Protein AF-A0A640W0G8-F1 (afdb_monomer_lite)

Structure (mmCIF, N/CA/C/O backbone):
data_AF-A0A640W0G8-F1
#
_entry.id   AF-A0A640W0G8-F1
#
loop_
_atom_site.group_PDB
_atom_site.id
_atom_site.type_symbol
_atom_site.label_atom_id
_atom_site.label_alt_id
_atom_site.label_comp_id
_atom_site.label_asym_id
_atom_site.label_entity_id
_atom_site.label_seq_id
_atom_site.pdbx_PDB_ins_code
_atom_site.Cartn_x
_atom_site.Cartn_y
_atom_site.Cartn_z
_atom_site.occupancy
_atom_site.B_iso_or_equiv
_atom_site.auth_seq_id
_atom_site.auth_comp_id
_atom_site.auth_asym_id
_atom_site.auth_atom_id
_atom_site.pdbx_PDB_model_num
ATOM 1 N N . MET A 1 1 ? -24.520 26.668 -63.751 1.00 25.50 1 MET A N 1
ATOM 2 C CA . MET A 1 1 ? -25.360 26.356 -64.939 1.00 25.50 1 MET A CA 1
ATOM 3 C C . MET A 1 1 ? -25.806 24.890 -64.861 1.00 25.50 1 MET A C 1
ATOM 5 O O . MET A 1 1 ? -25.174 24.174 -64.107 1.00 25.50 1 MET A O 1
ATOM 9 N N . ARG A 1 2 ? -26.876 24.498 -65.586 1.00 25.73 2 ARG A N 1
ATOM 10 C CA . ARG A 1 2 ? -27.268 23.146 -66.109 1.00 25.73 2 ARG A CA 1
ATOM 11 C C . ARG A 1 2 ? -26.668 21.879 -65.419 1.00 25.73 2 ARG A C 1
ATOM 13 O O . ARG A 1 2 ? -25.455 21.764 -65.391 1.00 25.73 2 ARG A O 1
ATOM 20 N N . LYS A 1 3 ? -27.406 20.892 -64.858 1.00 28.09 3 LYS A N 1
ATOM 21 C CA . LYS A 1 3 ? -28.653 20.161 -65.271 1.00 28.09 3 LYS A CA 1
ATOM 22 C C . LYS A 1 3 ? -28.419 19.330 -66.558 1.00 28.09 3 LYS A C 1
ATOM 24 O O . LYS A 1 3 ? -28.027 19.930 -67.550 1.00 28.09 3 LYS A O 1
ATOM 29 N N . THR A 1 4 ? -28.582 17.998 -66.647 1.00 31.95 4 THR A N 1
ATOM 30 C CA . THR A 1 4 ? -29.803 17.120 -66.697 1.00 31.95 4 THR A CA 1
ATOM 31 C C . THR A 1 4 ? -29.254 15.659 -66.834 1.00 31.95 4 THR A C 1
ATOM 33 O O . THR A 1 4 ? -28.224 15.544 -67.487 1.00 31.95 4 THR A O 1
ATOM 36 N N . VAL A 1 5 ? -29.676 14.534 -66.213 1.00 30.16 5 VAL A N 1
ATOM 37 C CA . VAL A 1 5 ? -30.976 13.867 -65.885 1.00 30.16 5 VAL A CA 1
ATOM 38 C C . VAL A 1 5 ? -31.573 13.036 -67.063 1.00 30.16 5 VAL A C 1
ATOM 40 O O . VAL A 1 5 ? -31.398 13.443 -68.205 1.00 30.16 5 VAL A O 1
ATOM 43 N N . LEU A 1 6 ? -32.303 11.933 -66.757 1.00 25.12 6 LEU A N 1
ATOM 44 C CA . LEU A 1 6 ? -32.988 10.907 -67.613 1.00 25.12 6 LEU A CA 1
ATOM 45 C C . LEU A 1 6 ? -32.167 9.657 -68.060 1.00 25.12 6 LEU A C 1
ATOM 47 O O . LEU A 1 6 ? -30.969 9.789 -68.268 1.00 25.12 6 LEU A O 1
ATOM 51 N N . THR A 1 7 ? -32.726 8.441 -68.293 1.00 27.16 7 THR A N 1
ATOM 52 C CA . THR A 1 7 ? -33.989 7.778 -67.828 1.00 27.16 7 THR A CA 1
ATOM 53 C C . THR A 1 7 ? -34.012 6.246 -68.107 1.00 27.16 7 THR A C 1
ATOM 55 O O . THR A 1 7 ? -33.520 5.796 -69.130 1.00 27.16 7 THR A O 1
ATOM 58 N N . ALA A 1 8 ? -34.642 5.506 -67.181 1.00 22.91 8 ALA A N 1
ATOM 59 C CA . ALA A 1 8 ? -35.239 4.146 -67.150 1.00 22.91 8 ALA A CA 1
ATOM 60 C C . ALA A 1 8 ? -35.233 3.110 -68.324 1.00 22.91 8 ALA A C 1
ATOM 62 O O . ALA A 1 8 ? -35.458 3.431 -69.483 1.00 22.91 8 ALA A O 1
ATOM 63 N N . MET A 1 9 ? -35.313 1.835 -67.877 1.00 23.25 9 MET A N 1
ATOM 64 C CA . MET A 1 9 ? -36.283 0.767 -68.255 1.00 23.25 9 MET A CA 1
ATOM 65 C C . MET A 1 9 ? -35.908 -0.420 -69.190 1.00 23.25 9 MET A C 1
ATOM 67 O O . MET A 1 9 ? -35.580 -0.252 -70.355 1.00 23.25 9 MET A O 1
ATOM 71 N N . ALA A 1 10 ? -36.209 -1.624 -68.662 1.00 24.81 10 ALA A N 1
ATOM 72 C CA . ALA A 1 10 ? -36.860 -2.785 -69.310 1.00 24.81 10 ALA A CA 1
ATOM 73 C C . ALA A 1 10 ? -36.068 -3.867 -70.111 1.00 24.81 10 ALA A C 1
ATOM 75 O O . ALA A 1 10 ? -35.920 -3.784 -71.322 1.00 24.81 10 ALA A O 1
ATOM 76 N N . ALA A 1 11 ? -35.860 -5.010 -69.426 1.00 22.22 11 ALA A N 1
ATOM 77 C CA . ALA A 1 11 ? -36.496 -6.318 -69.723 1.00 22.22 11 ALA A CA 1
ATOM 78 C C . ALA A 1 11 ? -35.786 -7.447 -70.538 1.00 22.22 11 ALA A C 1
ATOM 80 O O . ALA A 1 11 ? -35.332 -7.260 -71.657 1.00 22.22 11 ALA A O 1
ATOM 81 N N . LEU A 1 12 ? -35.946 -8.668 -69.980 1.00 22.38 12 LEU A N 1
ATOM 82 C CA . LEU A 1 12 ? -36.102 -10.012 -70.593 1.00 22.38 12 LEU A CA 1
ATOM 83 C C . LEU A 1 12 ? -34.901 -10.927 -70.987 1.00 22.38 12 LEU A C 1
ATOM 85 O O . LEU A 1 12 ? -34.050 -10.589 -71.796 1.00 22.38 12 LEU A O 1
ATOM 89 N N . PHE A 1 13 ? -35.055 -12.183 -70.520 1.00 23.02 13 PHE A N 1
ATOM 90 C CA . PHE A 1 13 ? -34.645 -13.505 -71.056 1.00 23.02 13 PHE A CA 1
ATOM 91 C C . PHE A 1 13 ? -33.253 -14.163 -70.823 1.00 23.02 13 PHE A C 1
ATOM 93 O O . PHE A 1 13 ? -32.225 -13.715 -71.310 1.00 23.02 13 PHE A O 1
ATOM 100 N N . CYS A 1 14 ? -33.358 -15.398 -70.283 1.00 22.27 14 CYS A N 1
ATOM 101 C CA . CYS A 1 14 ? -32.589 -16.640 -70.546 1.00 22.27 14 CYS A CA 1
ATOM 102 C C . CYS A 1 14 ? -31.216 -16.923 -69.882 1.00 22.27 14 CYS A C 1
ATOM 104 O O . CYS A 1 14 ? -30.326 -16.085 -69.856 1.00 22.27 14 CYS A O 1
ATOM 106 N N . GLY A 1 15 ? -31.051 -18.189 -69.440 1.00 23.80 15 GLY A N 1
ATOM 107 C CA . GLY A 1 15 ? -29.824 -18.790 -68.870 1.00 23.80 15 GLY A CA 1
ATOM 108 C C . GLY A 1 15 ? -30.013 -19.330 -67.434 1.00 23.80 15 GLY A C 1
ATOM 109 O O . GLY A 1 15 ? -29.793 -18.577 -66.498 1.00 23.80 15 GLY A O 1
ATOM 110 N N . SER A 1 16 ? -30.599 -20.502 -67.127 1.00 28.11 16 SER A N 1
ATOM 111 C CA . SER A 1 16 ? -30.165 -21.907 -67.357 1.00 28.11 16 SER A CA 1
ATOM 112 C C . SER A 1 16 ? -28.749 -22.238 -66.831 1.00 28.11 16 SER A C 1
ATOM 114 O O . SER A 1 16 ? -27.815 -21.563 -67.243 1.00 28.11 16 SER A O 1
ATOM 116 N N . SER A 1 17 ? -28.486 -23.290 -66.034 1.00 28.28 17 SER A N 1
ATOM 117 C CA . SER A 1 17 ? -29.344 -24.381 -65.496 1.00 28.28 17 SER A CA 1
ATOM 118 C C . SER A 1 17 ? -28.537 -25.370 -64.613 1.00 28.28 17 SER A C 1
ATOM 120 O O . SER A 1 17 ? -27.338 -25.471 -64.841 1.00 28.28 17 SER A O 1
ATOM 122 N N . LEU A 1 18 ? -29.220 -26.207 -63.794 1.00 27.75 18 LEU A N 1
ATOM 123 C CA . LEU A 1 18 ? -28.717 -27.449 -63.126 1.00 27.75 18 LEU A CA 1
ATOM 124 C C . LEU A 1 18 ? -27.650 -27.236 -62.014 1.00 27.75 18 LEU A C 1
ATOM 126 O O . LEU A 1 18 ? -26.964 -26.226 -62.023 1.00 27.75 18 LEU A O 1
ATOM 130 N N . SER A 1 19 ? -27.396 -28.129 -61.041 1.00 30.47 19 SER A N 1
ATOM 131 C CA . SER A 1 19 ? -28.145 -29.220 -60.355 1.00 30.47 19 SER A CA 1
ATOM 132 C C . SER A 1 19 ? -27.250 -29.757 -59.211 1.00 30.47 19 SER A C 1
ATOM 134 O O . SER A 1 19 ? -26.039 -29.758 -59.389 1.00 30.47 19 SER A O 1
ATOM 136 N N . GLY A 1 20 ? -27.716 -30.283 -58.075 1.00 25.94 20 GLY A N 1
ATOM 137 C CA . GLY A 1 20 ? -29.073 -30.458 -57.546 1.00 25.94 20 GLY A CA 1
ATOM 138 C C . GLY A 1 20 ? -29.024 -31.051 -56.121 1.00 25.94 20 GLY A C 1
ATOM 139 O O . GLY A 1 20 ? -27.959 -31.068 -55.523 1.00 25.94 20 GLY A O 1
ATOM 140 N N . LEU A 1 21 ? -30.187 -31.506 -55.633 1.00 25.81 21 LEU A N 1
ATOM 141 C CA . LEU A 1 21 ? -30.475 -32.701 -54.802 1.00 25.81 21 LEU A CA 1
ATOM 142 C C . LEU A 1 21 ? -29.430 -33.200 -53.762 1.00 25.81 21 LEU A C 1
ATOM 144 O O . LEU A 1 21 ? -28.261 -33.375 -54.065 1.00 25.81 21 LEU A O 1
ATOM 148 N N . SER A 1 22 ? -29.822 -33.600 -52.546 1.00 26.69 22 SER A N 1
ATOM 149 C CA . SER A 1 22 ? -31.133 -34.137 -52.129 1.00 26.69 22 SER A CA 1
ATOM 150 C C . SER A 1 22 ? -31.571 -33.684 -50.730 1.00 26.69 22 SER A C 1
ATOM 152 O O . SER A 1 22 ? -30.749 -33.355 -49.882 1.00 26.69 22 SER A O 1
ATOM 154 N N . ALA A 1 23 ? -32.882 -33.717 -50.501 1.00 28.72 23 ALA A N 1
ATOM 155 C CA . ALA A 1 23 ? -33.525 -33.672 -49.191 1.00 28.72 23 ALA A CA 1
ATOM 156 C C . ALA A 1 23 ? -34.649 -34.713 -49.193 1.00 28.72 23 ALA A C 1
ATOM 158 O O . ALA A 1 23 ? -35.376 -34.760 -50.180 1.00 28.72 23 ALA A O 1
ATOM 159 N N . GLU A 1 24 ? -34.813 -35.490 -48.116 1.00 29.44 24 GLU A N 1
ATOM 160 C CA . GLU A 1 24 ? -36.003 -36.307 -47.811 1.00 29.44 24 GLU A CA 1
ATOM 161 C C . GLU A 1 24 ? -36.005 -36.741 -46.315 1.00 29.44 24 GLU A C 1
ATOM 163 O O . GLU A 1 24 ? -34.927 -36.935 -45.762 1.00 29.44 24 GLU A O 1
ATOM 168 N N . THR A 1 25 ? -37.130 -36.966 -45.604 1.00 33.75 25 THR A N 1
ATOM 169 C CA . THR A 1 25 ? -38.512 -36.446 -45.771 1.00 33.75 25 THR A CA 1
ATOM 170 C C . THR A 1 25 ? -39.450 -36.849 -44.595 1.00 33.75 25 THR A C 1
ATOM 172 O O . THR A 1 25 ? -39.353 -37.982 -44.140 1.00 33.75 25 THR A O 1
ATOM 175 N N . LEU A 1 26 ? -40.422 -35.982 -44.215 1.00 27.81 26 LEU A N 1
ATOM 176 C CA . LEU A 1 26 ? -41.713 -36.280 -43.506 1.00 27.81 26 LEU A CA 1
ATOM 177 C C . LEU A 1 26 ? -41.635 -36.927 -42.081 1.00 27.81 26 LEU A C 1
ATOM 179 O O . LEU A 1 26 ? -40.590 -37.421 -41.693 1.00 27.81 26 LEU A O 1
ATOM 183 N N . LEU A 1 27 ? -42.648 -37.002 -41.189 1.00 30.05 27 LEU A N 1
ATOM 184 C CA . LEU A 1 27 ? -44.002 -36.421 -40.922 1.00 30.05 27 LEU A CA 1
ATOM 185 C C . LEU A 1 27 ? -44.309 -36.698 -39.404 1.00 30.05 27 LEU A C 1
ATOM 187 O O . LEU A 1 27 ? -43.431 -37.231 -38.735 1.00 30.05 27 LEU A O 1
ATOM 191 N N . SER A 1 28 ? -45.436 -36.457 -38.703 1.00 30.14 28 SER A N 1
ATOM 192 C CA . SER A 1 28 ? -46.819 -35.919 -38.868 1.00 30.14 28 SER A CA 1
ATOM 193 C C . SER A 1 28 ? -47.450 -35.802 -37.452 1.00 30.14 28 SER A C 1
ATOM 195 O O . SER A 1 28 ? -46.989 -36.511 -36.566 1.00 30.14 28 SER A O 1
ATOM 197 N N . ALA A 1 29 ? -48.589 -35.157 -37.153 1.00 28.44 29 ALA A N 1
ATOM 198 C CA . ALA A 1 29 ? -49.335 -33.978 -37.642 1.00 28.44 29 ALA A CA 1
ATOM 199 C C . ALA A 1 29 ? -50.669 -33.900 -36.839 1.00 28.44 29 ALA A C 1
ATOM 201 O O . ALA A 1 29 ? -51.166 -34.960 -36.472 1.00 28.44 29 ALA A O 1
ATOM 202 N N . GLN A 1 30 ? -51.293 -32.718 -36.650 1.00 25.47 30 GLN A N 1
ATOM 203 C CA . GLN A 1 30 ? -52.741 -32.454 -36.899 1.00 25.47 30 GLN A CA 1
ATOM 204 C C . GLN A 1 30 ? -53.263 -31.083 -36.388 1.00 25.47 30 GLN A C 1
ATOM 206 O O . GLN A 1 30 ? -52.901 -30.590 -35.328 1.00 25.47 30 GLN A O 1
ATOM 211 N N . LYS A 1 31 ? -54.175 -30.506 -37.184 1.00 27.69 31 LYS A N 1
ATOM 212 C CA . LYS A 1 31 ? -55.181 -29.446 -36.903 1.00 27.69 31 LYS A CA 1
ATOM 213 C C . LYS A 1 31 ? -56.582 -30.107 -37.066 1.00 27.69 31 LYS A C 1
ATOM 215 O O . LYS A 1 31 ? -56.576 -31.243 -37.549 1.00 27.69 31 LYS A O 1
ATOM 220 N N . PRO A 1 32 ? -57.768 -29.490 -36.797 1.00 48.16 32 PRO A N 1
ATOM 221 C CA . PRO A 1 32 ? -58.127 -28.057 -36.660 1.00 48.16 32 PRO A CA 1
ATOM 222 C C . PRO A 1 32 ? -58.965 -27.759 -35.368 1.00 48.16 32 PRO A C 1
ATOM 224 O O . PRO A 1 32 ? -58.935 -28.577 -34.460 1.00 48.16 32 PRO A O 1
ATOM 227 N N . VAL A 1 33 ? -59.625 -26.611 -35.106 1.00 26.27 33 VAL A N 1
ATOM 228 C CA . VAL A 1 33 ? -60.814 -25.969 -35.749 1.00 26.27 33 VAL A CA 1
ATOM 229 C C . VAL A 1 33 ? -60.928 -24.473 -35.348 1.00 26.27 33 VAL A C 1
ATOM 231 O O . VAL A 1 33 ? -60.280 -24.013 -34.418 1.00 26.27 33 VAL A O 1
ATOM 234 N N . THR A 1 34 ? -61.727 -23.705 -36.098 1.00 29.91 34 THR A N 1
ATOM 235 C CA . THR A 1 34 ? -61.899 -22.238 -36.065 1.00 29.91 34 THR A CA 1
ATOM 236 C C . THR A 1 34 ? -62.996 -21.690 -35.135 1.00 29.91 34 THR A C 1
ATOM 238 O O . THR A 1 34 ? -64.107 -22.220 -35.121 1.00 29.91 34 THR A O 1
ATOM 241 N N . SER A 1 35 ? -62.782 -20.486 -34.595 1.00 25.73 35 SER A N 1
ATOM 242 C CA . SER A 1 35 ? -63.812 -19.438 -34.447 1.00 25.73 35 SER A CA 1
ATOM 243 C C . SER A 1 35 ? -63.154 -18.054 -34.593 1.00 25.73 35 SER A C 1
ATOM 245 O O . SER A 1 35 ? -61.968 -17.908 -34.311 1.00 25.73 35 SER A O 1
ATOM 247 N N . GLY A 1 36 ? -63.865 -17.058 -35.136 1.00 31.83 36 GLY A N 1
ATOM 248 C CA . GLY A 1 36 ? -63.271 -15.769 -35.527 1.00 31.83 36 GLY A CA 1
ATOM 249 C C . GLY A 1 36 ? -63.790 -14.572 -34.729 1.00 31.83 36 GLY A C 1
ATOM 250 O O . GLY A 1 36 ? -64.978 -14.504 -34.420 1.00 31.83 36 GLY A O 1
ATOM 251 N N . VAL A 1 37 ? -62.912 -13.597 -34.480 1.00 23.81 37 VAL A N 1
ATOM 252 C CA . VAL A 1 37 ? -63.246 -12.255 -33.971 1.00 23.81 37 VAL A CA 1
ATOM 253 C C . VAL A 1 37 ? -62.515 -11.216 -34.822 1.00 23.81 37 VAL A C 1
ATOM 255 O O . VAL A 1 37 ? -61.320 -11.344 -35.077 1.00 23.81 37 VAL A O 1
ATOM 258 N N . THR A 1 38 ? -63.220 -10.179 -35.276 1.00 34.78 38 THR A N 1
ATOM 259 C CA . THR A 1 38 ? -62.633 -9.087 -36.066 1.00 34.78 38 THR A CA 1
ATOM 260 C C . THR A 1 38 ? -62.041 -8.000 -35.173 1.00 34.78 38 THR A C 1
ATOM 262 O O . THR A 1 38 ? -62.706 -7.013 -34.860 1.00 34.78 38 THR A O 1
ATOM 265 N N . ALA A 1 39 ? -60.767 -8.155 -34.828 1.00 27.00 39 ALA A N 1
ATOM 266 C CA . ALA A 1 39 ? -59.886 -7.061 -34.435 1.00 27.00 39 ALA A CA 1
ATOM 267 C C . ALA A 1 39 ? -58.495 -7.341 -35.016 1.00 27.00 39 ALA A C 1
ATOM 269 O O . ALA A 1 39 ? -57.984 -8.449 -34.863 1.00 27.00 39 ALA A O 1
ATOM 270 N N . THR A 1 40 ? -57.880 -6.364 -35.688 1.00 31.75 40 THR A N 1
ATOM 271 C CA . THR A 1 40 ? -56.519 -6.516 -36.230 1.00 31.75 40 THR A CA 1
ATOM 272 C C . THR A 1 40 ? -55.497 -6.338 -35.110 1.00 31.75 40 THR A C 1
ATOM 274 O O . THR A 1 40 ? -54.822 -5.315 -35.013 1.00 31.75 40 THR A O 1
ATOM 277 N N . VAL A 1 41 ? -55.423 -7.331 -34.225 1.00 32.66 41 VAL A N 1
ATOM 278 C CA . VAL A 1 41 ? -54.310 -7.480 -33.286 1.00 32.66 41 VAL A CA 1
ATOM 279 C C . VAL A 1 41 ? -53.072 -7.810 -34.120 1.00 32.66 41 VAL A C 1
ATOM 281 O O . VAL A 1 41 ? -53.110 -8.731 -34.938 1.00 32.66 41 VAL A O 1
ATOM 284 N N . GLY A 1 42 ? -51.999 -7.031 -33.959 1.00 39.56 42 GLY A N 1
ATOM 285 C CA . GLY A 1 42 ? -50.722 -7.316 -34.617 1.00 39.56 42 GLY A CA 1
ATOM 286 C C . GLY A 1 42 ? -50.229 -8.710 -34.230 1.00 39.56 42 GLY A C 1
ATOM 287 O O . GLY A 1 42 ? -50.454 -9.148 -33.102 1.00 39.56 42 GLY A O 1
ATOM 288 N N . THR A 1 43 ? -49.597 -9.424 -35.162 1.00 39.44 43 THR A N 1
ATOM 289 C CA . THR A 1 43 ? -49.139 -10.800 -34.934 1.00 39.44 43 THR A CA 1
ATOM 290 C C . THR A 1 43 ? -48.208 -10.879 -33.731 1.00 39.44 43 THR A C 1
ATOM 292 O O . THR A 1 43 ? -47.069 -10.424 -33.803 1.00 39.44 43 THR A O 1
ATOM 295 N N . LEU A 1 44 ? -48.697 -11.508 -32.658 1.00 39.94 44 LEU A N 1
ATOM 296 C CA . LEU A 1 44 ? -47.856 -12.095 -31.624 1.00 39.94 44 LEU A CA 1
ATOM 297 C C . LEU A 1 44 ? -46.859 -13.036 -32.296 1.00 39.94 44 LEU A C 1
ATOM 299 O O . LEU A 1 44 ? -47.250 -13.910 -33.074 1.00 39.94 44 LEU A O 1
ATOM 303 N N . ALA A 1 45 ? -45.588 -12.849 -31.975 1.00 47.00 45 ALA A N 1
ATOM 304 C CA . ALA A 1 45 ? -44.531 -13.769 -32.332 1.00 47.00 45 ALA A CA 1
ATOM 305 C C . ALA A 1 45 ? -43.969 -14.376 -31.050 1.00 47.00 45 ALA A C 1
ATOM 307 O O . ALA A 1 45 ? -43.575 -13.648 -30.140 1.00 47.00 45 ALA A O 1
ATOM 308 N N . SER A 1 46 ? -43.990 -15.704 -30.997 1.00 39.16 46 SER A N 1
ATOM 309 C CA . SER A 1 46 ? -43.479 -16.516 -29.900 1.00 39.16 46 SER A CA 1
ATOM 310 C C . SER A 1 46 ? -42.106 -17.069 -30.261 1.00 39.16 46 SER A C 1
ATOM 312 O O . SER A 1 46 ? -41.964 -17.722 -31.300 1.00 39.16 46 SER A O 1
ATOM 314 N N . ILE A 1 47 ? -41.129 -16.861 -29.388 1.00 45.88 47 ILE A N 1
ATOM 315 C CA . ILE A 1 47 ? -39.820 -17.519 -29.444 1.00 45.88 47 ILE A CA 1
ATOM 316 C C . ILE A 1 47 ? -39.954 -18.898 -28.770 1.00 45.88 47 ILE A C 1
ATOM 318 O O . ILE A 1 47 ? -40.689 -19.022 -27.790 1.00 45.88 47 ILE A O 1
ATOM 322 N N . THR A 1 48 ? -39.314 -19.946 -29.308 1.00 38.69 48 THR A N 1
ATOM 323 C CA . THR A 1 48 ? -39.494 -21.334 -28.813 1.00 38.69 48 THR A CA 1
ATOM 324 C C . THR A 1 48 ? -38.224 -22.095 -28.440 1.00 38.69 48 THR A C 1
ATOM 326 O O . THR A 1 48 ? -38.353 -23.094 -27.748 1.00 38.69 48 THR A O 1
ATOM 329 N N . ASP A 1 49 ? -37.031 -21.645 -28.841 1.00 40.41 49 ASP A N 1
ATOM 330 C CA . ASP A 1 49 ? -35.749 -22.241 -28.435 1.00 40.41 49 ASP A CA 1
ATOM 331 C C . ASP A 1 49 ? -34.671 -21.149 -28.355 1.00 40.41 49 ASP A C 1
ATOM 333 O O . ASP A 1 49 ? -34.396 -20.469 -29.345 1.00 40.41 49 ASP A O 1
ATOM 337 N N . GLY A 1 50 ? -34.070 -20.977 -27.178 1.00 44.56 50 GLY A N 1
ATOM 338 C CA . GLY A 1 50 ? -32.980 -20.035 -26.925 1.00 44.56 50 GLY A CA 1
ATOM 339 C C . GLY A 1 50 ? -32.564 -20.057 -25.454 1.00 44.56 50 GLY A C 1
ATOM 340 O O . GLY A 1 50 ? -33.420 -20.078 -24.568 1.00 44.56 50 GLY A O 1
ATOM 341 N N . ASP A 1 51 ? -31.261 -20.067 -25.189 1.00 43.22 51 ASP A N 1
ATOM 342 C CA . ASP A 1 51 ? -30.711 -19.965 -23.832 1.00 43.22 51 ASP A CA 1
ATOM 343 C C . ASP A 1 51 ? -30.628 -18.486 -23.404 1.00 43.22 51 ASP A C 1
ATOM 345 O O . ASP A 1 51 ? -30.428 -17.608 -24.243 1.00 43.22 51 ASP A O 1
ATOM 349 N N . MET A 1 52 ? -30.825 -18.203 -22.117 1.00 47.91 52 MET A N 1
ATOM 350 C CA . MET A 1 52 ? -30.850 -16.851 -21.535 1.00 47.91 52 MET A CA 1
ATOM 351 C C . MET A 1 52 ? -29.741 -16.611 -20.503 1.00 47.91 52 MET A C 1
ATOM 353 O O . MET A 1 52 ? -29.721 -15.566 -19.856 1.00 47.91 52 MET A O 1
ATOM 357 N N . SER A 1 53 ? -28.801 -17.545 -20.357 1.00 45.09 53 SER A N 1
ATOM 358 C CA . SER A 1 53 ? -27.750 -17.497 -19.336 1.00 45.09 53 SER A CA 1
ATOM 359 C C . SER A 1 53 ? -26.637 -16.453 -19.556 1.00 45.09 53 SER A C 1
ATOM 361 O O . SER A 1 53 ? -25.766 -16.346 -18.702 1.00 45.09 53 SER A O 1
ATOM 363 N N . ASN A 1 54 ? -26.596 -15.726 -20.686 1.00 46.88 54 ASN A N 1
ATOM 364 C CA . ASN A 1 54 ? -25.433 -14.907 -21.099 1.00 46.88 54 ASN A CA 1
ATOM 365 C C . ASN A 1 54 ? -25.786 -13.559 -21.801 1.00 46.88 54 ASN A C 1
ATOM 367 O O . ASN A 1 54 ? -25.105 -13.174 -22.746 1.00 46.88 54 ASN A O 1
ATOM 371 N N . ASP A 1 55 ? -26.866 -12.868 -21.398 1.00 48.78 55 ASP A N 1
ATOM 372 C CA . ASP A 1 55 ? -27.330 -11.549 -21.929 1.00 48.78 55 ASP A CA 1
ATOM 373 C C . ASP A 1 55 ? -27.339 -11.403 -23.475 1.00 48.78 55 ASP A C 1
ATOM 375 O O . ASP A 1 55 ? -27.091 -10.335 -24.031 1.00 48.78 55 ASP A O 1
ATOM 379 N N . ALA A 1 56 ? -27.620 -12.489 -24.201 1.00 45.59 56 ALA A N 1
ATOM 380 C CA . ALA A 1 56 ? -27.634 -12.483 -25.663 1.00 45.59 56 ALA A CA 1
ATOM 381 C C . ALA A 1 56 ? -28.919 -11.828 -26.230 1.00 45.59 56 ALA A C 1
ATOM 383 O O . ALA A 1 56 ? -30.006 -12.052 -25.690 1.00 45.59 56 ALA A O 1
ATOM 384 N N . PRO A 1 57 ? -28.842 -11.064 -27.340 1.00 47.75 57 PRO A N 1
ATOM 385 C CA . PRO A 1 57 ? -29.996 -10.365 -27.906 1.00 47.75 57 PRO A CA 1
ATOM 386 C C . PRO A 1 57 ? -31.031 -11.297 -28.551 1.00 47.75 57 PRO A C 1
ATOM 388 O O . PRO A 1 57 ? -30.733 -12.056 -29.477 1.00 47.75 57 PRO A O 1
ATOM 391 N N . PHE A 1 58 ? -32.301 -11.137 -28.171 1.00 56.22 58 PHE A N 1
ATOM 392 C CA . PHE A 1 58 ? -33.432 -11.714 -28.907 1.00 56.22 58 PHE A CA 1
ATOM 393 C C . PHE A 1 58 ? -33.792 -10.881 -30.144 1.00 56.22 58 PHE A C 1
ATOM 395 O O . PHE A 1 58 ? -34.687 -10.038 -30.094 1.00 56.22 58 PHE A O 1
ATOM 402 N N . VAL A 1 59 ? -33.096 -11.134 -31.253 1.00 49.31 59 VAL A N 1
ATOM 403 C CA . VAL A 1 59 ? -33.311 -10.508 -32.573 1.00 49.31 59 VAL A CA 1
ATOM 404 C C . VAL A 1 59 ? -34.733 -10.721 -33.113 1.00 49.31 59 VAL A C 1
ATOM 406 O O . VAL A 1 59 ? -35.224 -11.851 -33.172 1.00 49.31 59 VAL A O 1
ATOM 409 N N . PHE A 1 60 ? -35.373 -9.644 -33.594 1.00 58.31 60 PHE A N 1
ATOM 410 C CA . PHE A 1 60 ? -36.729 -9.704 -34.156 1.00 58.31 60 PHE A CA 1
ATOM 411 C C . PHE A 1 60 ? -36.950 -8.869 -35.442 1.00 58.31 60 PHE A C 1
ATOM 413 O O . PHE A 1 60 ? -37.508 -7.772 -35.384 1.00 58.31 60 PHE A O 1
ATOM 420 N N . ASP A 1 61 ? -36.566 -9.384 -36.623 1.00 49.34 61 ASP A N 1
ATOM 421 C CA . ASP A 1 61 ? -36.777 -8.707 -37.926 1.00 49.34 61 ASP A CA 1
ATOM 422 C C . ASP A 1 61 ? -38.252 -8.757 -38.390 1.00 49.34 61 ASP A C 1
ATOM 424 O O . ASP A 1 61 ? -38.755 -9.781 -38.861 1.00 49.34 61 ASP A O 1
ATOM 428 N N . ASN A 1 62 ? -38.954 -7.625 -38.297 1.00 53.41 62 ASN A N 1
ATOM 429 C CA . ASN A 1 62 ? -40.326 -7.448 -38.766 1.00 53.41 62 ASN A CA 1
ATOM 430 C C . ASN A 1 62 ? -40.387 -6.555 -40.017 1.00 53.41 62 ASN A C 1
ATOM 432 O O . ASN A 1 62 ? -40.635 -5.349 -39.957 1.00 53.41 62 ASN A O 1
ATOM 436 N N . GLN A 1 63 ? -40.241 -7.162 -41.194 1.00 47.53 63 GLN A N 1
ATOM 437 C CA . GLN A 1 63 ? -40.254 -6.426 -42.467 1.00 47.53 63 GLN A CA 1
ATOM 438 C C . GLN A 1 63 ? -41.655 -5.925 -42.908 1.00 47.53 63 GLN A C 1
ATOM 440 O O . GLN A 1 63 ? -41.772 -5.194 -43.909 1.00 47.53 63 GLN A O 1
ATOM 445 N N . ALA A 1 64 ? -42.724 -6.281 -42.182 1.00 48.31 64 ALA A N 1
ATOM 446 C CA . ALA A 1 64 ? -44.119 -6.090 -42.582 1.00 48.31 64 ALA A CA 1
ATOM 447 C C . ALA A 1 64 ? -44.881 -5.007 -41.784 1.00 48.31 64 ALA A C 1
ATOM 449 O O . ALA A 1 64 ? -44.604 -4.731 -40.626 1.00 48.31 64 ALA A O 1
ATOM 450 N N . THR A 1 65 ? -45.896 -4.445 -42.453 1.00 49.69 65 THR A N 1
ATOM 451 C CA . THR A 1 65 ? -46.885 -3.456 -41.965 1.00 49.69 65 THR A CA 1
ATOM 452 C C . THR A 1 65 ? -46.362 -2.068 -41.554 1.00 49.69 65 THR A C 1
ATOM 454 O O . THR A 1 65 ? -45.192 -1.714 -41.702 1.00 49.69 65 THR A O 1
ATOM 457 N N . SER A 1 66 ? -47.317 -1.201 -41.206 1.00 54.16 66 SER A N 1
ATOM 458 C CA . SER A 1 66 ? -47.172 0.239 -40.945 1.00 54.16 66 SER A CA 1
ATOM 459 C C . SER A 1 66 ? -47.215 0.585 -39.455 1.00 54.16 66 SER A C 1
ATOM 461 O O . SER A 1 66 ? -47.257 1.760 -39.080 1.00 54.16 66 SER A O 1
ATOM 463 N N . ASP A 1 67 ? -47.303 -0.430 -38.604 1.00 58.81 67 ASP A N 1
ATOM 464 C CA . ASP A 1 67 ? -48.046 -0.298 -37.360 1.00 58.81 67 ASP A CA 1
ATOM 465 C C . ASP A 1 67 ? -47.253 0.461 -36.300 1.00 58.81 67 ASP A C 1
ATOM 467 O O . ASP A 1 67 ? -46.018 0.488 -36.293 1.00 58.81 67 ASP A O 1
ATOM 471 N N . ARG A 1 68 ? -47.972 1.175 -35.429 1.00 71.50 68 ARG A N 1
ATOM 472 C CA . ARG A 1 68 ? -47.342 1.975 -34.369 1.00 71.50 68 ARG A CA 1
ATOM 473 C C . ARG A 1 68 ? -46.816 1.116 -33.229 1.00 71.50 68 ARG A C 1
ATOM 475 O O . ARG A 1 68 ? -45.908 1.563 -32.540 1.00 71.50 68 ARG A O 1
ATOM 482 N N . THR A 1 69 ? -47.354 -0.087 -33.059 1.00 79.25 69 THR A N 1
ATOM 483 C CA . THR A 1 69 ? -47.150 -0.907 -31.869 1.00 79.25 69 THR A CA 1
ATOM 484 C C . THR A 1 69 ? -46.685 -2.303 -32.257 1.00 79.25 69 THR A C 1
ATOM 486 O O . THR A 1 69 ? -47.315 -2.945 -33.093 1.00 79.25 69 THR A O 1
ATOM 489 N N . VAL A 1 70 ? -45.614 -2.772 -31.623 1.00 83.94 70 VAL A N 1
ATOM 490 C CA . VAL A 1 70 ? -45.097 -4.147 -31.707 1.00 83.94 70 VAL A CA 1
ATOM 491 C C . VAL A 1 70 ? -45.256 -4.775 -30.323 1.00 83.94 70 VAL A C 1
ATOM 493 O O . VAL A 1 70 ? -45.084 -4.085 -29.322 1.00 83.94 70 VAL A O 1
ATOM 496 N N . THR A 1 71 ? -45.638 -6.049 -30.233 1.00 85.50 71 THR A N 1
ATOM 497 C CA . THR A 1 71 ? -45.659 -6.812 -28.970 1.00 85.50 71 THR A CA 1
ATOM 498 C C . THR A 1 71 ? -44.939 -8.136 -29.191 1.00 85.50 71 THR A C 1
ATOM 500 O O . THR A 1 71 ? -45.286 -8.871 -30.112 1.00 85.50 71 THR A O 1
ATOM 503 N N . ILE A 1 72 ? -43.933 -8.393 -28.364 1.00 85.81 72 ILE A N 1
ATOM 504 C CA . ILE A 1 72 ? -43.032 -9.546 -28.398 1.00 85.81 72 ILE A CA 1
ATOM 505 C C . ILE A 1 72 ? -43.439 -10.460 -27.237 1.00 85.81 72 ILE A C 1
ATOM 507 O O . ILE A 1 72 ? -43.574 -9.956 -26.122 1.00 85.81 72 ILE A O 1
ATOM 511 N N . ASP A 1 73 ? -43.649 -11.757 -27.482 1.00 88.38 73 ASP A N 1
ATOM 512 C CA . ASP A 1 73 ? -43.751 -12.777 -26.426 1.00 88.38 73 ASP A CA 1
ATOM 513 C C . ASP A 1 73 ? -42.385 -13.453 -26.286 1.00 88.38 73 ASP A C 1
ATOM 515 O O . ASP A 1 73 ? -41.904 -14.094 -27.224 1.00 88.38 73 ASP A O 1
ATOM 519 N N . LEU A 1 74 ? -41.768 -13.317 -25.113 1.00 82.31 74 LEU A N 1
ATOM 520 C CA . LEU A 1 74 ? -40.482 -13.936 -24.784 1.00 82.31 74 LEU A CA 1
ATOM 521 C C . LEU A 1 74 ? -40.611 -15.460 -24.580 1.00 82.31 74 LEU A C 1
ATOM 523 O O . LEU A 1 74 ? -39.626 -16.135 -24.297 1.00 82.31 74 LEU A O 1
ATOM 527 N N . GLY A 1 75 ? -41.826 -16.014 -24.686 1.00 82.25 75 GLY A N 1
ATOM 528 C CA . GLY A 1 75 ? -42.155 -17.435 -24.518 1.00 82.25 75 GLY A CA 1
ATOM 529 C C . GLY A 1 75 ? -42.290 -17.854 -23.051 1.00 82.25 75 GLY A C 1
ATOM 530 O O . GLY A 1 75 ? -43.102 -18.723 -22.719 1.00 82.25 75 GLY A O 1
ATOM 531 N N . ARG A 1 76 ? -41.551 -17.174 -22.172 1.00 83.06 76 ARG A N 1
ATOM 532 C CA . ARG A 1 76 ? -41.432 -17.371 -20.723 1.00 83.06 76 ARG A CA 1
ATOM 533 C C . ARG A 1 76 ? -41.393 -16.023 -19.998 1.00 83.06 76 ARG A C 1
ATOM 535 O O . ARG A 1 76 ? -41.265 -14.980 -20.632 1.00 83.06 76 ARG A O 1
ATOM 542 N N . GLU A 1 77 ? -41.507 -16.044 -18.675 1.00 87.19 77 GLU A N 1
ATOM 543 C CA . GLU A 1 77 ? -41.193 -14.865 -17.865 1.00 87.19 77 GLU A CA 1
ATOM 544 C C . GLU A 1 77 ? -39.674 -14.640 -17.834 1.00 87.19 77 GLU A C 1
ATOM 546 O O . GLU A 1 77 ? -38.906 -15.591 -17.710 1.00 87.19 77 GLU A O 1
ATOM 551 N N . ALA A 1 78 ? -39.259 -13.383 -17.946 1.00 84.88 78 ALA A N 1
ATOM 552 C CA . ALA A 1 78 ? -37.871 -12.941 -17.969 1.00 84.88 78 ALA A CA 1
ATOM 553 C C . ALA A 1 78 ? -37.734 -11.603 -17.234 1.00 84.88 78 ALA A C 1
ATOM 555 O O . ALA A 1 78 ? -38.688 -10.827 -17.160 1.00 84.88 78 ALA A O 1
ATOM 556 N N . TYR A 1 79 ? -36.540 -11.288 -16.749 1.00 85.25 79 TYR A N 1
ATOM 557 C CA . TYR A 1 79 ? -36.185 -9.956 -16.270 1.00 85.25 79 TYR A CA 1
ATOM 558 C C . TYR A 1 79 ? -35.490 -9.177 -17.383 1.00 85.25 79 TYR A C 1
ATOM 560 O O . TYR A 1 79 ? -34.299 -9.350 -17.628 1.00 85.25 79 TYR A O 1
ATOM 568 N N . VAL A 1 80 ? -36.243 -8.311 -18.059 1.00 85.56 80 VAL A N 1
ATOM 569 C CA . VAL A 1 80 ? -35.739 -7.499 -19.172 1.00 85.56 80 VAL A CA 1
ATOM 570 C C . VAL A 1 80 ? -34.944 -6.309 -18.638 1.00 85.56 80 VAL A C 1
ATOM 572 O O . VAL A 1 80 ? -35.439 -5.550 -17.800 1.00 85.56 80 VAL A O 1
ATOM 575 N N . THR A 1 81 ? -33.725 -6.142 -19.146 1.00 78.44 81 THR A N 1
ATOM 576 C CA . THR A 1 81 ? -32.733 -5.140 -18.713 1.00 78.44 81 THR A CA 1
ATOM 577 C C . THR A 1 81 ? -32.559 -4.017 -19.738 1.00 78.44 81 THR A C 1
ATOM 579 O O . THR A 1 81 ? -32.474 -2.843 -19.371 1.00 78.44 81 THR A O 1
ATOM 582 N N . ARG A 1 82 ? -32.550 -4.359 -21.030 1.00 82.19 82 ARG A N 1
ATOM 583 C CA . ARG A 1 82 ? -32.262 -3.452 -22.151 1.00 82.19 82 ARG A CA 1
ATOM 584 C C . ARG A 1 82 ? -33.069 -3.838 -23.396 1.00 82.19 82 ARG A C 1
ATOM 586 O O . ARG A 1 82 ? -33.465 -4.990 -23.573 1.00 82.19 82 ARG A O 1
ATOM 593 N N . LEU A 1 83 ? -33.313 -2.858 -24.266 1.00 83.00 83 LEU A N 1
ATOM 594 C CA . LEU A 1 83 ? -33.930 -3.038 -25.583 1.00 83.00 83 LEU A CA 1
ATOM 595 C C . LEU A 1 83 ? -33.068 -2.389 -26.672 1.00 83.00 83 LEU A C 1
ATOM 597 O O . LEU A 1 83 ? -32.873 -1.176 -26.645 1.00 83.00 83 LEU A O 1
ATOM 601 N N . GLY A 1 84 ? -32.591 -3.165 -27.643 1.00 81.5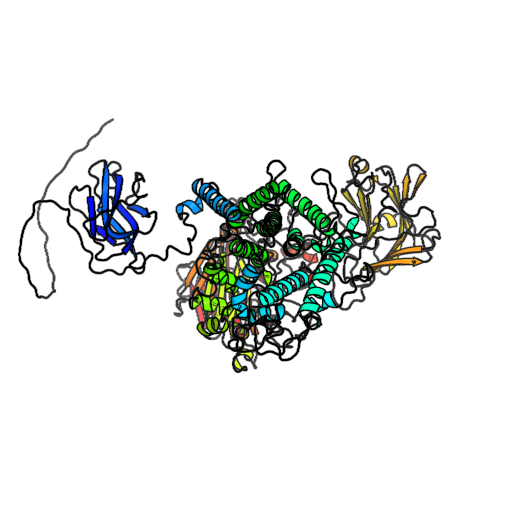0 84 GLY A N 1
ATOM 602 C CA . GLY A 1 84 ? -32.006 -2.641 -28.881 1.00 81.50 84 GLY A CA 1
ATOM 603 C C . GLY A 1 84 ? -33.105 -2.367 -29.907 1.00 81.50 84 GLY A C 1
ATOM 604 O O . GLY A 1 84 ? -34.061 -3.133 -30.005 1.00 81.50 84 GLY A O 1
ATOM 605 N N . ILE A 1 85 ? -33.023 -1.277 -30.671 1.00 79.38 85 ILE A N 1
ATOM 606 C CA . ILE A 1 85 ? -33.994 -0.967 -31.731 1.00 79.38 85 ILE A CA 1
ATOM 607 C C . ILE A 1 85 ? -33.266 -0.511 -32.986 1.00 79.38 85 ILE A C 1
ATOM 609 O O . ILE A 1 85 ? -32.584 0.512 -32.980 1.00 79.38 85 ILE A O 1
ATOM 613 N N . HIS A 1 86 ? -33.487 -1.219 -34.093 1.00 74.75 86 HIS A N 1
ATOM 614 C CA . HIS A 1 86 ? -32.905 -0.878 -35.387 1.00 74.75 86 HIS A CA 1
ATOM 615 C C . HIS A 1 86 ? -33.977 -0.305 -36.311 1.00 74.75 86 HIS A C 1
ATOM 617 O O . HIS A 1 86 ? -35.032 -0.913 -36.542 1.00 74.75 86 HIS A O 1
ATOM 623 N N . THR A 1 87 ? -33.710 0.869 -36.884 1.00 69.69 87 THR A N 1
ATOM 624 C CA . THR A 1 87 ? -34.605 1.497 -37.867 1.00 69.69 87 THR A CA 1
ATOM 625 C C . THR A 1 87 ? -33.965 1.433 -39.250 1.00 69.69 87 THR A C 1
ATOM 627 O O . THR A 1 87 ? -32.891 1.972 -39.495 1.00 69.69 87 THR A O 1
ATOM 630 N N . GLY A 1 88 ? -34.607 0.709 -40.172 1.00 55.50 88 GLY A N 1
ATOM 631 C CA . GLY A 1 88 ? -33.984 0.227 -41.415 1.00 55.50 88 GLY A CA 1
ATOM 632 C C . GLY A 1 88 ? -33.762 1.274 -42.516 1.00 55.50 88 GLY A C 1
ATOM 633 O O . GLY A 1 88 ? -33.977 0.965 -43.687 1.00 55.50 88 GLY A O 1
ATOM 634 N N . SER A 1 89 ? -33.405 2.517 -42.180 1.00 56.09 89 SER A N 1
ATOM 635 C CA . SER A 1 89 ? -33.268 3.625 -43.132 1.00 56.09 89 SER A CA 1
ATOM 636 C C . SER A 1 89 ? -32.174 4.622 -42.735 1.00 56.09 89 SER A C 1
ATOM 638 O O . SER A 1 89 ? -32.404 5.516 -41.927 1.00 56.09 89 SER A O 1
ATOM 640 N N . ALA A 1 90 ? -31.051 4.604 -43.459 1.00 52.16 90 ALA A N 1
ATOM 641 C CA . ALA A 1 90 ? -30.005 5.635 -43.380 1.00 52.16 90 ALA A CA 1
ATOM 642 C C . ALA A 1 90 ? -30.431 7.028 -43.926 1.00 52.16 90 ALA A C 1
ATOM 644 O O . ALA A 1 90 ? -29.626 7.960 -43.995 1.00 52.16 90 ALA A O 1
ATOM 645 N N . TYR A 1 91 ? -31.688 7.205 -44.355 1.00 55.75 91 TYR A N 1
ATOM 646 C CA . TYR A 1 91 ? -32.206 8.500 -44.803 1.00 55.75 91 TYR A CA 1
ATOM 647 C C . TYR A 1 91 ? -32.719 9.339 -43.625 1.00 55.75 91 TYR A C 1
ATOM 649 O O . TYR A 1 91 ? -33.771 9.046 -43.058 1.00 55.75 91 TYR A O 1
ATOM 657 N N . ARG A 1 92 ? -32.034 10.465 -43.360 1.00 54.53 92 ARG A N 1
ATOM 658 C CA . ARG A 1 92 ? -32.269 11.468 -42.287 1.00 54.53 92 ARG A CA 1
ATOM 659 C C . ARG A 1 92 ? -33.703 12.017 -42.120 1.00 54.53 92 ARG A C 1
ATOM 661 O O . ARG A 1 92 ? -33.948 12.830 -41.234 1.00 54.53 92 ARG A O 1
ATOM 668 N N . THR A 1 93 ? -34.647 11.643 -42.979 1.00 58.50 93 THR A N 1
ATOM 669 C CA . THR A 1 93 ? -36.063 12.049 -42.928 1.00 58.50 93 THR A CA 1
ATOM 670 C C . THR A 1 93 ? -37.000 10.950 -42.418 1.00 58.50 93 THR A C 1
ATOM 672 O O . THR A 1 93 ? -38.210 11.177 -42.361 1.00 58.50 93 THR A O 1
ATOM 675 N N . GLN A 1 94 ? -36.479 9.774 -42.048 1.00 61.81 94 GLN A N 1
ATOM 676 C CA . GLN A 1 94 ? -37.268 8.624 -41.597 1.00 61.81 94 GLN A CA 1
ATOM 677 C C . GLN A 1 94 ? -36.790 8.097 -40.236 1.00 61.81 94 GLN A C 1
ATOM 679 O O . GLN A 1 94 ? -36.124 7.072 -40.169 1.00 61.81 94 GLN A O 1
ATOM 684 N N . ALA A 1 95 ? -37.183 8.767 -39.149 1.00 67.31 95 ALA A N 1
ATOM 685 C CA . ALA A 1 95 ? -36.832 8.382 -37.779 1.00 67.31 95 ALA A CA 1
ATOM 686 C C . ALA A 1 95 ? -38.059 8.339 -36.852 1.00 67.31 95 ALA A C 1
ATOM 688 O O . ALA A 1 95 ? -39.023 9.091 -37.036 1.00 67.31 95 ALA A O 1
ATOM 689 N N . ILE A 1 96 ? -38.004 7.496 -35.819 1.00 71.19 96 ILE A N 1
ATOM 690 C CA . ILE A 1 96 ? -38.898 7.583 -34.656 1.00 71.19 96 ILE A CA 1
ATOM 691 C C . ILE A 1 96 ? -38.373 8.716 -33.759 1.00 71.19 96 ILE A C 1
ATOM 693 O O . ILE A 1 96 ? -37.170 8.874 -33.609 1.00 71.19 96 ILE A O 1
ATOM 697 N N . ARG A 1 97 ? -39.254 9.543 -33.185 1.00 68.50 97 ARG A N 1
ATOM 698 C CA . ARG A 1 97 ? -38.858 10.687 -32.326 1.00 68.50 97 ARG A CA 1
ATOM 699 C C . ARG A 1 97 ? -39.376 10.590 -30.899 1.00 68.50 97 ARG A C 1
ATOM 701 O O . ARG A 1 97 ? -38.865 11.271 -30.017 1.00 68.50 97 ARG A O 1
ATOM 708 N N . LYS A 1 98 ? -40.416 9.782 -30.687 1.00 76.44 98 LYS A N 1
ATOM 709 C CA . LYS A 1 98 ? -40.972 9.439 -29.376 1.00 76.44 98 LYS A CA 1
ATOM 710 C C . LYS A 1 98 ? -41.519 8.027 -29.425 1.00 76.44 98 LYS A C 1
ATOM 712 O O . LYS A 1 98 ? -42.176 7.649 -30.399 1.00 76.44 98 LYS A O 1
ATOM 717 N N . PHE A 1 99 ? -41.323 7.300 -28.341 1.00 82.69 99 PHE A N 1
ATOM 718 C CA . PHE A 1 99 ? -41.877 5.976 -28.126 1.00 82.69 99 PHE A CA 1
ATOM 719 C C . PHE A 1 99 ? -42.299 5.811 -26.663 1.00 82.69 99 PHE A C 1
ATOM 721 O O . PHE A 1 99 ? -42.113 6.711 -25.840 1.00 82.69 99 PHE A O 1
ATOM 728 N N . ARG A 1 100 ? -42.899 4.666 -26.364 1.00 84.62 100 ARG A N 1
ATOM 729 C CA . ARG A 1 100 ? -43.222 4.185 -25.027 1.00 84.62 100 ARG A CA 1
ATOM 730 C C . ARG A 1 100 ? -42.992 2.680 -25.000 1.00 84.62 100 ARG A C 1
ATOM 732 O O . ARG A 1 100 ? -43.362 1.990 -25.949 1.00 84.62 100 ARG A O 1
ATOM 739 N N . VAL A 1 101 ? -42.403 2.186 -23.920 1.00 87.88 101 VAL A N 1
ATOM 740 C CA . VAL A 1 101 ? -42.282 0.752 -23.650 1.00 87.88 101 VAL A CA 1
ATOM 741 C C . VAL A 1 101 ? -43.329 0.377 -22.610 1.00 87.88 101 VAL A C 1
ATOM 743 O O . VAL A 1 101 ? -43.476 1.052 -21.592 1.00 87.88 101 VAL A O 1
ATOM 746 N N . TRP A 1 102 ? -44.055 -0.699 -22.872 1.00 90.75 102 TRP A N 1
ATOM 747 C CA . TRP A 1 102 ? -44.952 -1.349 -21.930 1.00 90.75 102 TRP A CA 1
ATOM 748 C C . TRP A 1 102 ? -44.479 -2.783 -21.687 1.00 90.75 102 TRP A C 1
ATOM 750 O O . TRP A 1 102 ? -43.843 -3.379 -22.558 1.00 90.75 102 TRP A O 1
ATOM 760 N N . TYR A 1 103 ? -44.860 -3.357 -20.553 1.00 93.25 103 TYR A N 1
ATOM 761 C CA . TYR A 1 103 ? -44.603 -4.754 -20.215 1.00 93.25 103 TYR A CA 1
ATOM 762 C C . TYR A 1 103 ? -45.833 -5.418 -19.597 1.00 93.25 103 TYR A C 1
ATOM 764 O O . TYR A 1 103 ? -46.740 -4.732 -19.121 1.00 93.25 103 TYR A O 1
ATOM 772 N N . SER A 1 104 ? -45.874 -6.744 -19.638 1.00 92.75 104 SER A N 1
ATOM 773 C CA . SER A 1 104 ? -46.967 -7.569 -19.123 1.00 92.75 104 SER A CA 1
ATOM 774 C C . SER A 1 104 ? -46.448 -8.976 -18.805 1.00 92.75 104 SER A C 1
ATOM 776 O O . SER A 1 104 ? -45.562 -9.487 -19.494 1.00 92.75 104 SER A O 1
ATOM 778 N N . GLU A 1 105 ? -46.987 -9.603 -17.762 1.00 90.88 105 GLU A N 1
ATOM 779 C CA . GLU A 1 105 ? -46.725 -11.009 -17.405 1.00 90.88 105 GLU A CA 1
ATOM 780 C C . GLU A 1 105 ? -47.786 -11.950 -18.020 1.00 90.88 105 GLU A C 1
ATOM 782 O O . GLU A 1 105 ? -47.484 -13.083 -18.387 1.00 90.88 105 GLU A O 1
ATOM 787 N N . ASP A 1 106 ? -49.016 -11.456 -18.203 1.00 89.81 106 ASP A N 1
ATOM 788 C CA . ASP A 1 106 ? -50.215 -12.215 -18.597 1.00 89.81 106 ASP A CA 1
ATOM 789 C C . ASP A 1 106 ? -50.571 -12.143 -20.099 1.00 89.81 106 ASP A C 1
ATOM 791 O O . ASP A 1 106 ? -51.285 -13.003 -20.610 1.00 89.81 106 ASP A O 1
ATOM 795 N N . GLY A 1 107 ? -50.080 -11.134 -20.821 1.00 87.56 107 GLY A N 1
ATOM 796 C CA . GLY A 1 107 ? -50.430 -10.833 -22.214 1.00 87.56 107 GLY A CA 1
ATOM 797 C C . GLY A 1 107 ? -51.695 -9.982 -22.378 1.00 87.56 107 GLY A C 1
ATOM 798 O O . GLY A 1 107 ? -52.025 -9.588 -23.502 1.00 87.56 107 GLY A O 1
ATOM 799 N N . GLU A 1 108 ? -52.371 -9.635 -21.281 1.00 86.00 108 GLU A N 1
ATOM 800 C CA . GLU A 1 108 ? -53.613 -8.851 -21.262 1.00 86.00 108 GLU A CA 1
ATOM 801 C C . GLU A 1 108 ? -53.395 -7.473 -20.612 1.00 86.00 108 GLU A C 1
ATOM 803 O O . GLU A 1 108 ? -53.736 -6.435 -21.195 1.00 86.00 108 GLU A O 1
ATOM 808 N N . THR A 1 109 ? -52.759 -7.446 -19.440 1.00 88.31 109 THR A N 1
ATOM 809 C CA . THR A 1 109 ? -52.580 -6.270 -18.585 1.00 88.31 109 THR A CA 1
ATOM 810 C C . THR A 1 109 ? -51.202 -5.645 -18.801 1.00 88.31 109 THR A C 1
ATOM 812 O O . THR A 1 109 ? -50.190 -6.142 -18.314 1.00 88.31 109 THR A O 1
ATOM 815 N N . PHE A 1 110 ? -51.147 -4.523 -19.527 1.00 90.69 110 PHE A N 1
ATOM 816 C CA . PHE A 1 110 ? -49.885 -3.847 -19.856 1.00 90.69 110 PHE A CA 1
ATOM 817 C C . PHE A 1 110 ? -49.597 -2.631 -18.969 1.00 90.69 110 PHE A C 1
ATOM 819 O O . PHE A 1 110 ? -50.287 -1.612 -19.036 1.00 90.69 110 PHE A O 1
ATOM 826 N N . SER A 1 111 ? -48.510 -2.719 -18.207 1.00 88.69 111 SER A N 1
ATOM 827 C CA . SER A 1 111 ? -47.942 -1.643 -17.392 1.00 88.69 111 SER A CA 1
ATOM 828 C C . SER A 1 111 ? -46.928 -0.821 -18.192 1.00 88.69 111 SER A C 1
ATOM 830 O O . SER A 1 111 ? -46.172 -1.354 -19.000 1.00 88.69 111 SER A O 1
ATOM 832 N N . ASN A 1 112 ? -46.904 0.498 -17.993 1.00 84.56 112 ASN A N 1
ATOM 833 C CA . ASN A 1 112 ? -45.970 1.405 -18.672 1.00 84.56 112 ASN A CA 1
ATOM 834 C C . ASN A 1 112 ? -44.609 1.418 -17.956 1.00 84.56 112 ASN A C 1
ATOM 836 O O . ASN A 1 112 ? -44.567 1.591 -16.736 1.00 84.56 112 ASN A O 1
ATOM 840 N N . VAL A 1 113 ? -43.504 1.303 -18.694 1.00 79.69 113 VAL A N 1
ATOM 841 C CA . VAL A 1 113 ? -42.152 1.371 -18.120 1.00 79.69 113 VAL A CA 1
ATOM 842 C C . VAL A 1 113 ? -41.780 2.834 -17.873 1.00 79.69 113 VAL A C 1
ATOM 844 O O . VAL A 1 113 ? -41.447 3.587 -18.794 1.00 79.69 113 VAL A O 1
ATOM 847 N N . LEU A 1 114 ? -41.856 3.256 -16.608 1.00 53.78 114 LEU A N 1
ATOM 848 C CA . LEU A 1 114 ? -41.412 4.580 -16.172 1.00 53.78 114 LEU A CA 1
ATOM 849 C C . LEU A 1 114 ? -39.919 4.776 -16.498 1.00 53.78 114 LEU A C 1
ATOM 851 O O . LEU A 1 114 ? -39.110 3.873 -16.321 1.00 53.78 114 LEU A O 1
ATOM 855 N N . GLY A 1 115 ? -39.570 5.954 -17.021 1.00 55.72 115 GLY A N 1
ATOM 856 C CA . GLY A 1 115 ? -38.226 6.277 -17.524 1.00 55.72 115 GLY A CA 1
ATOM 857 C C . GLY A 1 115 ? -38.064 6.067 -19.036 1.00 55.72 115 GLY A C 1
ATOM 858 O O . GLY A 1 115 ? -37.602 6.973 -19.728 1.00 55.72 115 GLY A O 1
ATOM 859 N N . ALA A 1 116 ? -38.562 4.957 -19.592 1.00 55.41 116 ALA A N 1
ATOM 860 C CA . ALA A 1 116 ? -38.372 4.565 -21.000 1.00 55.41 116 ALA A CA 1
ATOM 861 C C . ALA A 1 116 ? -39.178 5.393 -22.036 1.00 55.41 116 ALA A C 1
ATOM 863 O O . ALA A 1 116 ? -39.504 4.910 -23.117 1.00 55.41 116 ALA A O 1
ATOM 864 N N . THR A 1 117 ? -39.574 6.629 -21.713 1.00 51.81 117 THR A N 1
ATOM 865 C CA . THR A 1 117 ? -40.485 7.451 -22.538 1.00 51.81 117 THR A CA 1
ATOM 866 C C . THR A 1 117 ? -39.820 8.673 -23.186 1.00 51.81 117 THR A C 1
ATOM 868 O O . THR A 1 117 ? -40.518 9.470 -23.824 1.00 51.81 117 THR A O 1
ATOM 871 N N . ARG A 1 118 ? -38.507 8.907 -22.987 1.00 54.38 118 ARG A N 1
ATOM 872 C CA . ARG A 1 118 ? -37.886 10.176 -23.417 1.00 54.38 118 ARG A CA 1
ATOM 873 C C . ARG A 1 118 ? -36.358 10.190 -23.625 1.00 54.38 118 ARG A C 1
ATOM 875 O O . ARG A 1 118 ? -35.655 10.955 -22.976 1.00 54.38 118 ARG A O 1
ATOM 882 N N . GLN A 1 119 ? -35.879 9.495 -24.653 1.00 50.38 119 GLN A N 1
ATOM 883 C CA . GLN A 1 119 ? -34.764 10.013 -25.461 1.00 50.38 119 GLN A CA 1
ATOM 884 C C . GLN A 1 119 ? -35.299 10.431 -26.837 1.00 50.38 119 GLN A C 1
ATOM 886 O O . GLN A 1 119 ? -36.244 9.830 -27.352 1.00 50.38 119 GLN A O 1
ATOM 891 N N . GLY A 1 120 ? -34.736 11.494 -27.413 1.00 50.88 120 GLY A N 1
ATOM 892 C CA . GLY A 1 120 ? -34.896 11.772 -28.838 1.00 50.88 120 GLY A CA 1
ATOM 893 C C . GLY A 1 120 ? -33.809 11.008 -29.578 1.00 50.88 120 GLY A C 1
ATOM 894 O O . GLY A 1 120 ? -32.647 11.177 -29.230 1.00 50.88 120 GLY A O 1
ATOM 895 N N . LEU A 1 121 ? -34.178 10.170 -30.548 1.00 52.62 121 LEU A N 1
ATOM 896 C CA . LEU A 1 121 ? -33.191 9.405 -31.310 1.00 52.62 121 LEU A CA 1
ATOM 897 C C . LEU A 1 121 ? -32.323 10.378 -32.130 1.00 52.62 121 LEU A C 1
ATOM 899 O O . LEU A 1 121 ? -32.869 11.264 -32.802 1.00 52.62 121 LEU A O 1
ATOM 903 N N . GLU A 1 122 ? -30.998 10.252 -32.049 1.00 52.84 122 GLU A N 1
ATOM 904 C CA . GLU A 1 122 ? -30.071 11.112 -32.794 1.00 52.84 122 GLU A CA 1
ATOM 905 C C . GLU A 1 122 ? -30.104 10.767 -34.297 1.00 52.84 122 GLU A C 1
ATOM 907 O O . GLU A 1 122 ? -30.397 9.647 -34.707 1.00 52.84 122 GLU A O 1
ATOM 912 N N . TYR A 1 123 ? -29.852 11.750 -35.168 1.00 51.88 123 TYR A N 1
ATOM 913 C CA . TYR A 1 123 ? -30.153 11.643 -36.610 1.00 51.88 123 TYR A CA 1
ATOM 914 C C . TYR A 1 123 ? -29.119 10.845 -37.438 1.00 51.88 123 TYR A C 1
ATOM 916 O O . TYR A 1 123 ? -29.045 11.039 -38.659 1.00 51.88 123 TYR A O 1
ATOM 924 N N . ALA A 1 124 ? -28.294 10.015 -36.795 1.00 51.91 124 ALA A N 1
ATOM 925 C CA . ALA A 1 124 ? -27.142 9.345 -37.402 1.00 51.91 124 ALA A CA 1
ATOM 926 C C . ALA A 1 124 ? -27.213 7.811 -37.341 1.00 51.91 124 ALA A C 1
ATOM 928 O O . ALA A 1 124 ? -26.864 7.164 -38.331 1.00 51.91 124 ALA A O 1
ATOM 929 N N . ASP A 1 125 ? -27.681 7.248 -36.227 1.00 53.19 125 ASP A N 1
ATOM 930 C CA . ASP A 1 125 ? -27.448 5.840 -35.909 1.00 53.19 125 ASP A CA 1
ATOM 931 C C . ASP A 1 125 ? -28.570 4.913 -36.392 1.00 53.19 125 ASP A C 1
ATOM 933 O O . ASP A 1 125 ? -29.759 5.242 -36.377 1.00 53.19 125 ASP A O 1
ATOM 937 N N . ILE A 1 126 ? -28.170 3.737 -36.879 1.00 60.12 126 ILE A N 1
ATOM 938 C CA . ILE A 1 126 ? -29.076 2.724 -37.450 1.00 60.12 126 ILE A CA 1
ATOM 939 C C . ILE A 1 126 ? -29.712 1.872 -36.338 1.00 60.12 126 ILE A C 1
ATOM 941 O O . ILE A 1 126 ? -30.849 1.412 -36.482 1.00 60.12 126 ILE A O 1
ATOM 945 N N . THR A 1 127 ? -28.987 1.735 -35.229 1.00 66.19 127 THR A N 1
ATOM 946 C CA . THR A 1 127 ? -29.304 0.983 -34.013 1.00 66.19 127 THR A CA 1
ATOM 947 C C . THR A 1 127 ? -29.303 1.954 -32.838 1.00 66.19 127 THR A C 1
ATOM 949 O O . THR A 1 127 ? -28.410 2.793 -32.751 1.00 66.19 127 THR A O 1
ATOM 952 N N . GLN A 1 128 ? -30.262 1.840 -31.922 1.00 67.62 128 GLN A N 1
ATOM 953 C CA . GLN A 1 128 ? -30.218 2.547 -30.643 1.00 67.62 128 GLN A CA 1
ATOM 954 C C . GLN A 1 128 ? -30.662 1.636 -29.500 1.00 67.62 128 GLN A C 1
ATOM 956 O O . GLN A 1 128 ? -31.729 1.023 -29.560 1.00 67.62 128 GLN A O 1
ATOM 961 N N . GLU A 1 129 ? -29.844 1.579 -28.454 1.00 72.12 129 GLU A N 1
ATOM 962 C CA . GLU A 1 129 ? -30.123 0.835 -27.230 1.00 72.12 129 GLU A CA 1
ATOM 963 C C . GLU A 1 129 ? -30.874 1.690 -26.201 1.00 72.12 129 GLU A C 1
ATOM 965 O O . GLU A 1 129 ? -30.715 2.911 -26.121 1.00 72.12 129 GLU A O 1
ATOM 970 N N . ILE A 1 130 ? -31.719 1.030 -25.413 1.00 71.94 130 ILE A N 1
ATOM 971 C CA . ILE A 1 130 ? -32.548 1.617 -24.362 1.00 71.94 130 ILE A CA 1
ATOM 972 C C . ILE A 1 130 ? -32.408 0.734 -23.120 1.00 71.94 130 ILE A C 1
ATOM 974 O O . ILE A 1 130 ? -33.134 -0.250 -22.959 1.00 71.94 130 ILE A O 1
ATOM 978 N N . THR A 1 131 ? -31.477 1.082 -22.237 1.00 73.50 131 THR A N 1
ATOM 979 C CA . THR A 1 131 ? -31.369 0.474 -20.903 1.00 73.50 131 THR A CA 1
ATOM 980 C C . THR A 1 131 ? -32.559 0.899 -20.045 1.00 73.50 131 THR A C 1
ATOM 982 O O . THR A 1 131 ? -32.967 2.066 -20.048 1.00 73.50 131 THR A O 1
ATOM 985 N N . LEU A 1 132 ? -33.153 -0.046 -19.321 1.00 71.44 132 LEU A N 1
ATOM 986 C CA . LEU A 1 132 ? -34.297 0.209 -18.452 1.00 71.44 132 LEU A CA 1
ATOM 987 C C . LEU A 1 132 ? -33.814 0.637 -17.060 1.00 71.44 132 LEU A C 1
ATOM 989 O O . LEU A 1 132 ? -32.826 0.125 -16.549 1.00 71.44 132 LEU A O 1
ATOM 993 N N . ALA A 1 133 ? -34.522 1.575 -16.424 1.00 59.34 133 ALA A N 1
ATOM 994 C CA . ALA A 1 133 ? -34.112 2.150 -15.133 1.00 59.34 133 ALA A CA 1
ATOM 995 C C . ALA A 1 133 ? -34.124 1.147 -13.955 1.00 59.34 133 ALA A C 1
ATOM 997 O O . ALA A 1 133 ? -33.623 1.453 -12.878 1.00 59.34 133 ALA A O 1
ATOM 998 N N . GLN A 1 134 ? -34.726 -0.025 -14.155 1.00 66.69 134 GLN A N 1
ATOM 999 C CA . GLN A 1 134 ? -34.683 -1.197 -13.283 1.00 66.69 134 GLN A CA 1
ATOM 1000 C C . GLN A 1 134 ? -35.036 -2.432 -14.135 1.00 66.69 134 GLN A C 1
ATOM 1002 O O . GLN A 1 134 ? -35.849 -2.284 -15.057 1.00 66.69 134 GLN A O 1
ATOM 1007 N N . PRO A 1 135 ? -34.503 -3.636 -13.844 1.00 80.44 135 PRO A N 1
ATOM 1008 C CA . PRO A 1 135 ? -34.928 -4.860 -14.519 1.00 80.44 135 PRO A CA 1
ATOM 1009 C C . PRO A 1 135 ? -36.422 -5.113 -14.288 1.00 80.44 135 PRO A C 1
ATOM 1011 O O . PRO A 1 135 ? -36.875 -5.173 -13.141 1.00 80.44 135 PRO A O 1
ATOM 1014 N N . ILE A 1 136 ? -37.196 -5.259 -15.363 1.00 86.00 136 ILE A N 1
ATOM 1015 C CA . ILE A 1 136 ? -38.642 -5.507 -15.278 1.00 86.00 136 ILE A CA 1
ATOM 1016 C C . ILE A 1 136 ? -38.940 -6.982 -15.516 1.00 86.00 136 ILE A C 1
ATOM 1018 O O . ILE A 1 136 ? -38.565 -7.532 -16.550 1.00 86.00 136 ILE A O 1
ATOM 1022 N N . LYS A 1 137 ? -39.647 -7.619 -14.576 1.00 91.81 137 LYS A N 1
ATOM 1023 C CA . LYS A 1 137 ? -40.192 -8.955 -14.814 1.00 91.81 137 LYS A CA 1
ATOM 1024 C C . LYS A 1 137 ? -41.322 -8.841 -15.835 1.00 91.81 137 LYS A C 1
ATOM 1026 O O . LYS A 1 137 ? -42.251 -8.054 -15.656 1.00 91.81 137 LYS A O 1
ATOM 1031 N N . ALA A 1 138 ? -41.201 -9.561 -16.938 1.00 92.31 138 ALA A N 1
ATOM 1032 C CA . ALA A 1 138 ? -42.116 -9.502 -18.061 1.00 92.31 138 ALA A CA 1
ATOM 1033 C C . ALA A 1 138 ? -42.088 -10.819 -18.834 1.00 92.31 138 ALA A C 1
ATOM 1035 O O . ALA A 1 138 ? -41.039 -11.432 -18.999 1.00 92.31 138 ALA A O 1
ATOM 1036 N N . ARG A 1 139 ? -43.232 -11.208 -19.390 1.00 91.69 139 ARG A N 1
ATOM 1037 C CA . ARG A 1 139 ? -43.292 -12.189 -20.480 1.00 91.69 139 ARG A CA 1
ATOM 1038 C C . ARG A 1 139 ? -43.484 -11.504 -21.832 1.00 91.69 139 ARG A C 1
ATOM 1040 O O . ARG A 1 139 ? -42.957 -11.954 -22.845 1.00 91.69 139 ARG A O 1
ATOM 1047 N N . PHE A 1 140 ? -44.224 -10.399 -21.846 1.00 92.00 140 PHE A N 1
ATOM 1048 C CA . PHE A 1 140 ? -44.538 -9.647 -23.049 1.00 92.00 140 PHE A CA 1
ATOM 1049 C C . PHE A 1 140 ? -43.971 -8.234 -22.962 1.00 92.00 140 PHE A C 1
ATOM 1051 O O . PHE A 1 140 ? -44.322 -7.476 -22.055 1.00 92.00 140 PHE A O 1
ATOM 1058 N N . ILE A 1 141 ? -43.160 -7.846 -23.946 1.00 91.25 141 ILE A N 1
ATOM 1059 C CA . ILE A 1 141 ? -42.696 -6.464 -24.121 1.00 91.25 141 ILE A CA 1
ATOM 1060 C C . ILE A 1 141 ? -43.434 -5.839 -25.299 1.00 91.25 141 ILE A C 1
ATOM 1062 O O . ILE A 1 141 ? -43.501 -6.407 -26.389 1.00 91.25 141 ILE A O 1
ATOM 1066 N N . ARG A 1 142 ? -43.989 -4.643 -25.097 1.00 90.62 142 ARG A N 1
ATOM 1067 C CA . ARG A 1 142 ? -44.718 -3.893 -26.122 1.00 90.62 142 ARG A CA 1
ATOM 1068 C C . ARG A 1 142 ? -44.084 -2.530 -26.356 1.00 90.62 142 ARG A C 1
ATOM 1070 O O . ARG A 1 142 ? -44.165 -1.638 -25.515 1.00 90.62 142 ARG A O 1
ATOM 1077 N N . PHE A 1 143 ? -43.530 -2.343 -27.546 1.00 87.50 143 PHE A N 1
ATOM 1078 C CA . PHE A 1 143 ? -43.022 -1.060 -28.016 1.00 87.50 143 PHE A CA 1
ATOM 1079 C C . PHE A 1 143 ? -44.119 -0.291 -28.763 1.00 87.50 143 PHE A C 1
ATOM 1081 O O . PHE A 1 143 ? -44.721 -0.817 -29.698 1.00 87.50 143 PHE A O 1
ATOM 1088 N N . GLU A 1 144 ? -44.367 0.962 -28.387 1.00 86.44 144 GLU A N 1
ATOM 1089 C CA . GLU A 1 144 ? -45.350 1.860 -29.004 1.00 86.44 144 GLU A CA 1
ATOM 1090 C C . GLU A 1 144 ? -44.663 3.135 -29.518 1.00 86.44 144 GLU A C 1
ATOM 1092 O O . GLU A 1 144 ? -44.182 3.965 -28.752 1.00 86.44 144 GLU A O 1
ATOM 1097 N N . SER A 1 145 ? -44.653 3.337 -30.832 1.00 81.62 145 SER A N 1
ATOM 1098 C CA . SER A 1 145 ? -44.105 4.521 -31.493 1.00 81.62 145 SER A CA 1
ATOM 1099 C C . SER A 1 145 ? -45.130 5.663 -31.517 1.00 81.62 145 SER A C 1
ATOM 1101 O O . SER A 1 145 ? -46.136 5.614 -32.232 1.00 81.62 145 SER A O 1
ATOM 1103 N N . LEU A 1 146 ? -44.863 6.709 -30.732 1.00 80.38 146 LEU A N 1
ATOM 1104 C CA . LEU A 1 146 ? -45.765 7.844 -30.508 1.00 80.38 146 LEU A CA 1
ATOM 1105 C C . LEU A 1 146 ? -45.606 8.950 -31.564 1.00 80.38 146 LEU A C 1
ATOM 1107 O O . LEU A 1 146 ? -46.594 9.559 -31.976 1.00 80.38 146 LEU A O 1
ATOM 1111 N N . GLU A 1 147 ? -44.373 9.209 -32.011 1.00 79.62 147 GLU A N 1
ATOM 1112 C CA . GLU A 1 147 ? -44.045 10.216 -33.030 1.00 79.62 147 GLU A CA 1
ATOM 1113 C C . GLU A 1 147 ? -43.053 9.636 -34.047 1.00 79.62 147 GLU A C 1
ATOM 1115 O O . GLU A 1 147 ? -42.013 9.098 -33.666 1.00 79.62 147 GLU A O 1
ATOM 1120 N N . ARG A 1 148 ? -43.367 9.778 -35.341 1.00 71.44 148 ARG A N 1
ATOM 1121 C CA . ARG A 1 148 ? -42.553 9.330 -36.481 1.00 71.44 148 ARG A CA 1
ATOM 1122 C C . ARG A 1 148 ? -42.369 10.465 -37.486 1.00 71.44 148 ARG A C 1
ATOM 1124 O O . ARG A 1 148 ? -43.301 11.231 -37.728 1.00 71.44 148 ARG A O 1
ATOM 1131 N N . TRP A 1 149 ? -41.197 10.535 -38.107 1.00 67.75 149 TRP A N 1
ATOM 1132 C CA . TRP A 1 149 ? -40.958 11.271 -39.349 1.00 67.75 149 TRP A CA 1
ATOM 1133 C C . TRP A 1 149 ? -40.878 10.298 -40.529 1.00 67.75 149 TRP A C 1
ATOM 1135 O O . TRP A 1 149 ? -40.379 9.179 -40.392 1.00 67.75 149 TRP A O 1
ATOM 1145 N N . GLY A 1 150 ? -41.389 10.731 -41.684 1.00 69.62 150 GLY A N 1
ATOM 1146 C CA . GLY A 1 150 ? -41.400 9.946 -42.919 1.00 69.62 150 GLY A CA 1
ATOM 1147 C C . GLY A 1 150 ? -42.130 8.602 -42.799 1.00 69.62 150 GLY A C 1
ATOM 1148 O O . GLY A 1 150 ? -43.015 8.426 -41.964 1.00 69.62 150 GLY A O 1
ATOM 1149 N N . ALA A 1 151 ? -41.744 7.648 -43.646 1.00 65.94 151 ALA A N 1
ATOM 1150 C CA . ALA A 1 151 ? -42.250 6.275 -43.639 1.00 65.94 151 ALA A CA 1
ATOM 1151 C C . ALA A 1 151 ? -41.380 5.342 -42.769 1.00 65.94 151 ALA A C 1
ATOM 1153 O O . ALA A 1 151 ? -41.128 4.200 -43.148 1.00 65.94 151 ALA A O 1
ATOM 1154 N N . SER A 1 152 ? -40.899 5.842 -41.623 1.00 66.12 152 SER A N 1
ATOM 1155 C CA . SER A 1 152 ? -40.004 5.100 -40.727 1.00 66.12 152 SER A CA 1
ATOM 1156 C C . SER A 1 152 ? -40.613 3.769 -40.287 1.00 66.12 152 SER A C 1
ATOM 1158 O O . SER A 1 152 ? -41.661 3.718 -39.635 1.00 66.12 152 SER A O 1
ATOM 1160 N N . LYS A 1 153 ? -39.913 2.689 -40.640 1.00 67.50 153 LYS A N 1
ATOM 1161 C CA . LYS A 1 153 ? -40.168 1.336 -40.158 1.00 67.50 153 LYS A CA 1
ATOM 1162 C C . LYS A 1 153 ? -39.214 1.013 -39.014 1.00 67.50 153 LYS A C 1
ATOM 1164 O O . LYS A 1 153 ? -38.010 1.244 -39.127 1.00 67.50 153 LYS A O 1
ATOM 1169 N N . ILE A 1 154 ? -39.759 0.416 -37.959 1.00 68.06 154 ILE A N 1
ATOM 1170 C CA . ILE A 1 154 ? -38.979 -0.480 -37.104 1.00 68.06 154 ILE A CA 1
ATOM 1171 C C . ILE A 1 154 ? -38.567 -1.632 -38.021 1.00 68.06 154 ILE A C 1
ATOM 1173 O O . ILE A 1 154 ? -39.430 -2.169 -38.716 1.00 68.06 154 ILE A O 1
ATOM 1177 N N . ARG A 1 155 ? -37.277 -1.954 -38.086 1.00 71.00 155 ARG A N 1
ATOM 1178 C CA . ARG A 1 155 ? -36.835 -3.195 -38.724 1.00 71.00 155 ARG A CA 1
ATOM 1179 C C . ARG A 1 155 ? -36.785 -4.293 -37.679 1.00 71.00 155 ARG A C 1
ATOM 1181 O O . ARG A 1 155 ? -37.370 -5.344 -37.871 1.00 71.00 155 ARG A O 1
ATOM 1188 N N . GLU A 1 156 ? -36.131 -3.995 -36.567 1.00 75.81 156 GLU A N 1
ATOM 1189 C CA . GLU A 1 156 ? -35.670 -4.994 -35.618 1.00 75.81 156 GLU A CA 1
ATOM 1190 C C . GLU A 1 156 ? -35.787 -4.430 -34.205 1.00 75.81 156 GLU A C 1
ATOM 1192 O O . GLU A 1 156 ? -35.539 -3.239 -33.985 1.00 75.81 156 GLU A O 1
ATOM 1197 N N . ILE A 1 157 ? -36.200 -5.271 -33.263 1.00 78.94 157 ILE A N 1
ATOM 1198 C CA . ILE A 1 157 ? -36.094 -5.001 -31.830 1.00 78.94 157 ILE A CA 1
ATOM 1199 C C . ILE A 1 157 ? -35.348 -6.185 -31.233 1.00 78.94 157 ILE A C 1
ATOM 1201 O O . ILE A 1 157 ? -35.734 -7.325 -31.473 1.00 78.94 157 ILE A O 1
ATOM 1205 N N . GLU A 1 158 ? -34.302 -5.899 -30.474 1.00 81.75 158 GLU A N 1
ATOM 1206 C CA . GLU A 1 158 ? -33.583 -6.862 -29.651 1.00 81.75 158 GLU A CA 1
ATOM 1207 C C . GLU A 1 158 ? -34.031 -6.696 -28.201 1.00 81.75 158 GLU A C 1
ATOM 1209 O O . GLU A 1 158 ? -34.156 -5.570 -27.710 1.00 81.75 158 GLU A O 1
ATOM 1214 N N . VAL A 1 159 ? -34.269 -7.805 -27.507 1.00 82.12 159 VAL A N 1
ATOM 1215 C CA . VAL A 1 159 ? -34.559 -7.811 -26.067 1.00 82.12 159 VAL A CA 1
ATOM 1216 C C . VAL A 1 159 ? -33.409 -8.494 -25.337 1.00 82.12 159 VAL A C 1
ATOM 1218 O O . VAL A 1 159 ? -32.970 -9.556 -25.769 1.00 82.12 159 VAL A O 1
ATOM 1221 N N . TYR A 1 160 ? -32.952 -7.883 -24.245 1.00 79.56 160 TYR A N 1
ATOM 1222 C CA . TYR A 1 160 ? -31.874 -8.365 -23.378 1.00 79.56 160 TYR A CA 1
ATOM 1223 C C . TYR A 1 160 ? -32.428 -8.630 -21.968 1.00 79.56 160 TYR A C 1
ATOM 1225 O O . TYR A 1 160 ? -33.308 -7.890 -21.505 1.00 79.56 160 TYR A O 1
ATOM 1233 N N . GLY A 1 161 ? -31.952 -9.678 -21.294 1.00 78.06 161 GLY A N 1
ATOM 1234 C CA . GLY A 1 161 ? -32.453 -10.105 -19.982 1.00 78.06 161 GLY A CA 1
ATOM 1235 C C . GLY A 1 161 ? -32.277 -11.600 -19.683 1.00 78.06 161 GLY A C 1
ATOM 1236 O O . GLY A 1 161 ? -31.947 -12.386 -20.567 1.00 78.06 161 GLY A O 1
ATOM 1237 N N . SER A 1 162 ? -32.542 -11.991 -18.434 1.00 76.94 162 SER A N 1
ATOM 1238 C CA . SER A 1 162 ? -32.309 -13.337 -17.872 1.00 76.94 162 SER A CA 1
ATOM 1239 C C . SER A 1 162 ? -33.590 -13.976 -17.300 1.00 76.94 162 SER A C 1
ATOM 1241 O O . SER A 1 162 ? -34.587 -13.284 -17.087 1.00 76.94 162 SER A O 1
ATOM 1243 N N . GLU A 1 163 ? -33.610 -15.302 -17.087 1.00 73.31 163 GLU A N 1
ATOM 1244 C CA . GLU A 1 163 ? -34.757 -15.990 -16.444 1.00 73.31 163 GLU A CA 1
ATOM 1245 C C . GLU A 1 163 ? -34.782 -15.690 -14.944 1.00 73.31 163 GLU A C 1
ATOM 1247 O O . GLU A 1 163 ? -35.780 -15.226 -14.388 1.00 73.31 163 GLU A O 1
ATOM 1252 N N . GLU A 1 164 ? -33.637 -15.919 -14.306 1.00 66.00 164 GLU A N 1
ATOM 1253 C CA . GLU A 1 164 ? -33.352 -15.460 -12.959 1.00 66.00 164 GLU A CA 1
ATOM 1254 C C . GLU A 1 164 ? -33.395 -13.932 -12.928 1.00 66.00 164 GLU A C 1
ATOM 1256 O O . GLU A 1 164 ? -33.076 -13.253 -13.910 1.00 66.00 164 GLU A O 1
ATOM 1261 N N . ARG A 1 165 ? -33.781 -13.367 -11.784 1.00 57.62 165 ARG A N 1
ATOM 1262 C CA . ARG A 1 165 ? -33.597 -11.936 -11.552 1.00 57.62 165 ARG A CA 1
ATOM 1263 C C . ARG A 1 165 ? -32.089 -11.670 -11.601 1.00 57.62 165 ARG A C 1
ATOM 1265 O O . ARG A 1 165 ? -31.406 -12.292 -10.794 1.00 57.62 165 ARG A O 1
ATOM 1272 N N . PRO A 1 166 ? -31.573 -10.753 -12.448 1.00 52.16 166 PRO A N 1
ATOM 1273 C CA . PRO A 1 166 ? -30.195 -10.301 -12.318 1.00 52.16 166 PRO A CA 1
ATOM 1274 C C . PRO A 1 166 ? -30.039 -9.838 -10.874 1.00 52.16 166 PRO A C 1
ATOM 1276 O O . PRO A 1 166 ? -30.806 -8.963 -10.452 1.00 52.16 166 PRO A O 1
ATOM 1279 N N . GLU A 1 167 ? -29.163 -10.483 -10.099 1.00 44.75 167 GLU A N 1
ATOM 1280 C CA . GLU A 1 167 ? -29.021 -10.219 -8.666 1.00 44.75 167 GLU A CA 1
ATOM 1281 C C . GLU A 1 167 ? -28.581 -8.770 -8.485 1.00 44.75 167 GLU A C 1
ATOM 1283 O O . GLU A 1 167 ? -27.412 -8.462 -8.680 1.00 44.75 167 GLU A O 1
ATOM 1288 N N . ALA A 1 168 ? -29.563 -7.897 -8.221 1.00 40.25 168 ALA A N 1
ATOM 1289 C CA . ALA A 1 168 ? -29.626 -6.549 -8.795 1.00 40.25 168 ALA A CA 1
ATOM 1290 C C . ALA A 1 168 ? -28.288 -5.812 -8.697 1.00 40.25 168 ALA A C 1
ATOM 1292 O O . ALA A 1 168 ? -27.975 -5.332 -7.610 1.00 40.25 168 ALA A O 1
ATOM 1293 N N . ASP A 1 169 ? -27.552 -5.799 -9.826 1.00 39.44 169 ASP A N 1
ATOM 1294 C CA . ASP A 1 169 ? -26.092 -6.014 -9.854 1.00 39.44 169 ASP A CA 1
ATOM 1295 C C . ASP A 1 169 ? -25.424 -5.628 -8.537 1.00 39.44 169 ASP A C 1
ATOM 1297 O O . ASP A 1 169 ? -25.294 -4.448 -8.220 1.00 39.44 169 ASP A O 1
ATOM 1301 N N . THR A 1 170 ? -25.037 -6.619 -7.734 1.00 38.62 170 THR A N 1
ATOM 1302 C CA . THR A 1 170 ? -24.537 -6.337 -6.384 1.00 38.62 170 THR A CA 1
ATOM 1303 C C . THR A 1 170 ? -23.162 -5.659 -6.369 1.00 38.62 170 THR A C 1
ATOM 1305 O O . THR A 1 170 ? -22.823 -5.042 -5.357 1.00 38.62 170 THR A O 1
ATOM 1308 N N . ARG A 1 171 ? -22.439 -5.605 -7.501 1.00 35.84 171 ARG A N 1
ATOM 1309 C CA . ARG A 1 171 ? -21.309 -4.671 -7.694 1.00 35.84 171 ARG A CA 1
ATOM 1310 C C . ARG A 1 171 ? -21.807 -3.219 -7.695 1.00 35.84 171 ARG A C 1
ATOM 1312 O O . ARG A 1 171 ? -21.183 -2.319 -7.130 1.00 35.84 171 ARG A O 1
ATOM 1319 N N . HIS A 1 172 ? -22.996 -2.999 -8.251 1.00 38.78 172 HIS A N 1
ATOM 1320 C CA . HIS A 1 172 ? -23.762 -1.755 -8.249 1.00 38.78 172 HIS A CA 1
ATOM 1321 C C . HIS A 1 172 ? -24.750 -1.635 -7.075 1.00 38.78 172 HIS A C 1
ATOM 1323 O O . HIS A 1 172 ? -25.891 -1.197 -7.250 1.00 38.78 172 HIS A O 1
ATOM 1329 N N . PHE A 1 173 ? -24.275 -1.798 -5.833 1.00 34.09 173 PHE A N 1
ATOM 1330 C CA . PHE A 1 173 ? -24.999 -1.219 -4.685 1.00 34.09 173 PHE A CA 1
ATOM 1331 C C . PHE A 1 173 ? -25.114 0.327 -4.732 1.00 34.09 173 PHE A C 1
ATOM 1333 O O . PHE A 1 173 ? -25.770 0.945 -3.894 1.00 34.09 173 PHE A O 1
ATOM 1340 N N . PHE A 1 174 ? -24.536 0.949 -5.768 1.00 42.00 174 PHE A N 1
ATOM 1341 C CA . PHE A 1 174 ? -24.874 2.280 -6.264 1.00 42.00 174 PHE A CA 1
ATOM 1342 C C . PHE A 1 174 ? -24.993 2.259 -7.802 1.00 42.00 174 PHE A C 1
ATOM 1344 O O . PHE A 1 174 ? -23.965 2.365 -8.472 1.00 42.00 174 PHE A O 1
ATOM 1351 N N . PRO A 1 175 ? -26.204 2.180 -8.390 1.00 36.50 175 PRO A N 1
ATOM 1352 C CA . PRO A 1 175 ? -26.385 2.365 -9.825 1.00 36.50 175 PRO A CA 1
ATOM 1353 C C . PRO A 1 175 ? -26.304 3.857 -10.178 1.00 36.50 175 PRO A C 1
ATOM 1355 O O . PRO A 1 175 ? -27.309 4.563 -10.276 1.00 36.50 175 PRO A O 1
ATOM 1358 N N . LEU A 1 176 ? -25.079 4.334 -10.382 1.00 36.84 176 LEU A N 1
ATOM 1359 C CA . LEU A 1 176 ? -24.825 5.283 -11.465 1.00 36.84 176 LEU A CA 1
ATOM 1360 C C . LEU A 1 176 ? -24.769 4.450 -12.741 1.00 36.84 176 LEU A C 1
ATOM 1362 O O . LEU A 1 176 ? -24.205 3.360 -12.710 1.00 36.84 176 LEU A O 1
ATOM 1366 N N . GLN A 1 177 ? -25.351 4.918 -13.843 1.00 38.94 177 GLN A N 1
ATOM 1367 C CA . GLN A 1 177 ? -25.186 4.192 -15.103 1.00 38.94 177 GLN A CA 1
ATOM 1368 C C . GLN A 1 177 ? -23.742 4.369 -15.590 1.00 38.94 177 GLN A C 1
ATOM 1370 O O . GLN A 1 177 ? -23.125 5.401 -15.320 1.00 38.94 177 GLN A O 1
ATOM 1375 N N . ASP A 1 178 ? -23.202 3.419 -16.354 1.00 41.31 178 ASP A N 1
ATOM 1376 C CA . ASP A 1 178 ? -21.815 3.502 -16.855 1.00 41.31 178 ASP A CA 1
ATOM 1377 C C . ASP A 1 178 ? -21.572 4.759 -17.706 1.00 41.31 178 ASP A C 1
ATOM 1379 O O . ASP A 1 178 ? -20.465 5.281 -17.779 1.00 41.31 178 ASP A O 1
ATOM 1383 N N . ALA A 1 179 ? -22.637 5.314 -18.293 1.00 39.44 179 ALA A N 1
ATOM 1384 C CA . ALA A 1 179 ? -22.627 6.590 -19.004 1.00 39.44 179 ALA A CA 1
ATOM 1385 C C . ALA A 1 179 ? -22.436 7.832 -18.101 1.00 39.44 179 ALA A C 1
ATOM 1387 O O . ALA A 1 179 ? -22.226 8.929 -18.622 1.00 39.44 179 ALA A O 1
ATOM 1388 N N . ASP A 1 180 ? -22.532 7.699 -16.775 1.00 38.16 180 ASP A N 1
ATOM 1389 C CA . ASP A 1 180 ? -22.362 8.776 -15.790 1.00 38.16 180 ASP A CA 1
ATOM 1390 C C . ASP A 1 180 ? -20.971 8.764 -15.137 1.00 38.16 180 ASP A C 1
ATOM 1392 O O . ASP A 1 180 ? -20.435 9.830 -14.832 1.00 38.16 180 ASP A O 1
ATOM 1396 N N . PHE A 1 181 ? -20.334 7.595 -15.003 1.00 39.81 181 PHE A N 1
ATOM 1397 C CA . PHE A 1 181 ? -18.970 7.467 -14.467 1.00 39.81 181 PHE A CA 1
ATOM 1398 C C . PHE A 1 181 ? -17.942 8.382 -15.179 1.00 39.81 181 PHE A C 1
ATOM 1400 O O . PHE A 1 181 ? -17.239 9.129 -14.490 1.00 39.81 181 PHE A O 1
ATOM 1407 N N . PRO A 1 182 ? -17.896 8.451 -16.530 1.00 42.78 182 PRO A N 1
ATOM 1408 C CA . PRO A 1 182 ? -17.010 9.360 -17.266 1.00 42.78 182 PRO A CA 1
ATOM 1409 C C . PRO A 1 182 ? -17.292 10.858 -17.066 1.00 42.78 182 PRO A C 1
ATOM 1411 O O . PRO A 1 182 ? -16.448 11.684 -17.413 1.00 42.78 182 PRO A O 1
ATOM 1414 N N . LYS A 1 183 ? -18.461 11.237 -16.529 1.00 43.59 183 LYS A N 1
ATOM 1415 C CA . LYS A 1 183 ? -18.817 12.642 -16.238 1.00 43.59 183 LYS A CA 1
ATOM 1416 C C . LYS A 1 183 ? -18.230 13.116 -14.901 1.00 43.59 183 LYS A C 1
ATOM 1418 O O . LYS A 1 183 ? -18.014 14.315 -14.713 1.00 43.59 183 LYS A O 1
ATOM 1423 N N . GLY A 1 184 ? -17.923 12.176 -14.003 1.00 51.19 184 GLY A N 1
ATOM 1424 C CA . GLY A 1 184 ? -17.266 12.408 -12.717 1.00 51.19 184 GLY A CA 1
ATOM 1425 C C . GLY A 1 184 ? -18.058 13.291 -11.744 1.00 51.19 184 GLY A C 1
ATOM 1426 O O . GLY A 1 184 ? -19.239 13.568 -11.921 1.00 51.19 184 GLY A O 1
ATOM 1427 N N . GLU A 1 185 ? -17.377 13.792 -10.709 1.00 54.81 185 GLU A N 1
ATOM 1428 C CA . GLU A 1 185 ? -17.974 14.636 -9.654 1.00 54.81 185 GLU A CA 1
ATOM 1429 C C . GLU A 1 185 ? -18.582 15.965 -10.127 1.00 54.81 185 GLU A C 1
ATOM 1431 O O . GLU A 1 185 ? -19.239 16.638 -9.336 1.00 54.81 185 GLU A O 1
ATOM 1436 N N . ALA A 1 186 ? -18.385 16.354 -11.388 1.00 57.53 186 ALA A N 1
ATOM 1437 C CA . ALA A 1 186 ? -19.052 17.512 -11.974 1.00 57.53 186 ALA A CA 1
ATOM 1438 C C . ALA A 1 186 ? -20.512 17.224 -12.379 1.00 57.53 186 ALA A C 1
ATOM 1440 O O . ALA A 1 186 ? -21.253 18.168 -12.665 1.00 57.53 186 ALA A O 1
ATOM 1441 N N . ASP A 1 187 ? -20.936 15.955 -12.417 1.00 74.56 187 ASP A N 1
ATOM 1442 C CA . ASP A 1 187 ? -22.305 15.593 -12.768 1.00 74.56 187 ASP A CA 1
ATOM 1443 C C . ASP A 1 187 ? -23.316 15.955 -11.663 1.00 74.56 187 ASP A C 1
ATOM 1445 O O . ASP A 1 187 ? -23.140 15.666 -10.475 1.00 74.56 187 ASP A O 1
ATOM 1449 N N . ALA A 1 188 ? -24.414 16.590 -12.076 1.00 78.06 188 ALA A N 1
ATOM 1450 C CA . ALA A 1 188 ? -25.428 17.107 -11.166 1.00 78.06 188 ALA A CA 1
ATOM 1451 C C . ALA A 1 188 ? -26.308 16.013 -10.535 1.00 78.06 188 ALA A C 1
ATOM 1453 O O . ALA A 1 188 ? -26.809 16.219 -9.429 1.00 78.06 188 ALA A O 1
ATOM 1454 N N . ALA A 1 189 ? -26.501 14.866 -11.194 1.00 75.38 189 ALA A N 1
ATOM 1455 C CA . ALA A 1 189 ? -27.218 13.730 -10.621 1.00 75.38 189 ALA A CA 1
ATOM 1456 C C . ALA A 1 189 ? -26.344 12.999 -9.592 1.00 75.38 189 ALA A C 1
ATOM 1458 O O . ALA A 1 189 ? -26.835 12.666 -8.512 1.00 75.38 189 ALA A O 1
ATOM 1459 N N . PHE A 1 190 ? -25.041 12.846 -9.855 1.00 77.31 190 PHE A N 1
ATOM 1460 C CA . PHE A 1 190 ? -24.112 12.301 -8.859 1.00 77.31 190 PHE A CA 1
ATOM 1461 C C . PHE A 1 190 ? -24.012 13.192 -7.611 1.00 77.31 190 PHE A C 1
ATOM 1463 O O . PHE A 1 190 ? -24.151 12.697 -6.492 1.00 77.31 190 PHE A O 1
ATOM 1470 N N . GLN A 1 191 ? -23.870 14.512 -7.776 1.00 82.19 191 GLN A N 1
ATOM 1471 C CA . GLN A 1 191 ? -23.869 15.448 -6.642 1.00 82.19 191 GLN A CA 1
ATOM 1472 C C . GLN A 1 191 ? -25.205 15.461 -5.881 1.00 82.19 191 GLN A C 1
ATOM 1474 O O . GLN A 1 191 ? -25.212 15.520 -4.650 1.00 82.19 191 GLN A O 1
ATOM 1479 N N . ALA A 1 192 ? -26.341 15.336 -6.578 1.00 84.81 192 ALA A N 1
ATOM 1480 C CA . ALA A 1 192 ? -27.642 15.177 -5.927 1.00 84.81 192 ALA A CA 1
ATOM 1481 C C . ALA A 1 192 ? -27.729 13.871 -5.115 1.00 84.81 192 ALA A C 1
ATOM 1483 O O . ALA A 1 192 ? -28.247 13.892 -3.999 1.00 84.81 192 ALA A O 1
ATOM 1484 N N . ARG A 1 193 ? -27.175 12.760 -5.621 1.00 83.81 193 ARG A N 1
ATOM 1485 C CA . ARG A 1 193 ? -27.137 11.472 -4.910 1.00 83.81 193 ARG A CA 1
ATOM 1486 C C . ARG A 1 193 ? -26.196 11.493 -3.701 1.00 83.81 193 ARG A C 1
ATOM 1488 O O . ARG A 1 193 ? -26.550 10.939 -2.664 1.00 83.81 193 ARG A O 1
ATOM 1495 N N . ILE A 1 194 ? -25.049 12.175 -3.785 1.00 87.81 194 ILE A N 1
ATOM 1496 C CA . ILE A 1 194 ? -24.182 12.444 -2.622 1.00 87.81 194 ILE A CA 1
ATOM 1497 C C . ILE A 1 194 ? -24.953 13.220 -1.548 1.00 87.81 194 ILE A C 1
ATOM 1499 O O . ILE A 1 194 ? -24.909 12.853 -0.373 1.00 87.81 194 ILE A O 1
ATOM 1503 N N . ALA A 1 195 ? -25.675 14.276 -1.934 1.00 89.88 195 ALA A N 1
ATOM 1504 C CA . ALA A 1 195 ? -26.466 15.070 -0.998 1.00 89.88 195 ALA A CA 1
ATOM 1505 C C . ALA A 1 195 ? -27.582 14.239 -0.340 1.00 89.88 195 ALA A C 1
ATOM 1507 O O . ALA A 1 195 ? -27.721 14.277 0.879 1.00 89.88 195 ALA A O 1
ATOM 1508 N N . GLU A 1 196 ? -28.317 13.442 -1.122 1.00 92.12 196 GLU A N 1
ATOM 1509 C CA . GLU A 1 196 ? -29.356 12.525 -0.635 1.00 92.12 196 GLU A CA 1
ATOM 1510 C C . GLU A 1 196 ? -28.808 11.527 0.397 1.00 92.12 196 GLU A C 1
ATOM 1512 O O . GLU A 1 196 ? -29.347 11.428 1.499 1.00 92.12 196 GLU A O 1
ATOM 1517 N N . LEU A 1 197 ? -27.706 10.837 0.080 1.00 89.88 197 LEU A N 1
ATOM 1518 C CA . LEU A 1 197 ? -27.080 9.851 0.968 1.00 89.88 197 LEU A CA 1
ATOM 1519 C C . LEU A 1 197 ? -26.515 10.496 2.241 1.00 89.88 197 LEU A C 1
ATOM 1521 O O . LEU A 1 197 ? -26.681 9.958 3.334 1.00 89.88 197 LEU A O 1
ATOM 1525 N N . ASN A 1 198 ? -25.911 11.682 2.136 1.00 92.69 198 ASN A N 1
ATOM 1526 C CA . ASN A 1 198 ? -25.459 12.428 3.312 1.00 92.69 198 ASN A CA 1
ATOM 1527 C C . ASN A 1 198 ? -26.644 12.867 4.190 1.00 92.69 198 ASN A C 1
ATOM 1529 O O . ASN A 1 198 ? -26.556 12.773 5.412 1.00 92.69 198 ASN A O 1
ATOM 1533 N N . THR A 1 199 ? -27.769 13.291 3.601 1.00 92.00 199 THR A N 1
ATOM 1534 C CA . THR A 1 199 ? -29.006 13.577 4.346 1.00 92.00 199 THR A CA 1
ATOM 1535 C C . THR A 1 199 ? -29.593 12.319 4.990 1.00 92.00 199 THR A C 1
ATOM 1537 O O . THR A 1 199 ? -30.015 12.392 6.140 1.00 92.00 199 THR A O 1
ATOM 1540 N N . GLN A 1 200 ? -29.572 11.163 4.319 1.00 90.56 200 GLN A N 1
ATOM 1541 C CA . GLN A 1 200 ? -29.996 9.886 4.905 1.00 90.56 200 GLN A CA 1
ATOM 1542 C C . GLN A 1 200 ? -29.171 9.548 6.155 1.00 90.56 200 GLN A C 1
ATOM 1544 O O . GLN A 1 200 ? -29.750 9.296 7.212 1.00 90.56 200 GLN A O 1
ATOM 1549 N N . VAL A 1 201 ? -27.837 9.631 6.077 1.00 90.31 201 VAL A N 1
ATOM 1550 C CA . VAL A 1 201 ? -26.955 9.369 7.227 1.00 90.31 201 VAL A CA 1
ATOM 1551 C C . VAL A 1 201 ? -27.148 10.396 8.350 1.00 90.31 201 VAL A C 1
ATOM 1553 O O . VAL A 1 201 ? -27.208 10.007 9.513 1.00 90.31 201 VAL A O 1
ATOM 1556 N N . LEU A 1 202 ? -27.303 11.688 8.034 1.00 91.44 202 LEU A N 1
ATOM 1557 C CA . LEU A 1 202 ? -27.574 12.734 9.033 1.00 91.44 202 LEU A CA 1
ATOM 1558 C C . LEU A 1 202 ? -28.907 12.510 9.761 1.00 91.44 202 LEU A C 1
ATOM 1560 O O . LEU A 1 202 ? -28.942 12.565 10.990 1.00 91.44 202 LEU A O 1
ATOM 1564 N N . ASN A 1 203 ? -29.980 12.209 9.023 1.00 91.69 203 ASN A N 1
ATOM 1565 C CA . ASN A 1 203 ? -31.290 11.906 9.600 1.00 91.69 203 ASN A CA 1
ATOM 1566 C C . ASN A 1 203 ? -31.214 10.669 10.501 1.00 91.69 203 ASN A C 1
ATOM 1568 O O . ASN A 1 203 ? -31.723 10.689 11.614 1.00 91.69 203 ASN A O 1
ATOM 1572 N N . ARG A 1 204 ? -30.519 9.615 10.061 1.00 90.25 204 ARG A N 1
ATOM 1573 C CA . ARG A 1 204 ? -30.314 8.382 10.837 1.00 90.25 204 ARG A CA 1
ATOM 1574 C C . ARG A 1 204 ? -29.487 8.597 12.098 1.00 90.25 204 ARG A C 1
ATOM 1576 O O . ARG A 1 204 ? -29.760 7.962 13.112 1.00 90.25 204 ARG A O 1
ATOM 1583 N N . PHE A 1 205 ? -28.530 9.521 12.066 1.00 90.06 205 PHE A N 1
ATOM 1584 C CA . PHE A 1 205 ? -27.804 9.960 13.256 1.00 90.06 205 PHE A CA 1
ATOM 1585 C C . PHE A 1 205 ? -28.737 10.647 14.262 1.00 90.06 205 PHE A C 1
ATOM 1587 O O . PHE A 1 205 ? -28.671 10.364 15.452 1.00 90.06 205 PHE A O 1
ATOM 1594 N N . GLU A 1 206 ? -29.656 11.492 13.795 1.00 90.00 206 GLU A N 1
ATOM 1595 C CA . GLU A 1 206 ? -30.649 12.145 14.654 1.00 90.00 206 GLU A CA 1
ATOM 1596 C C . GLU A 1 206 ? -31.761 11.185 15.138 1.00 90.00 206 GLU A C 1
ATOM 1598 O O . GLU A 1 206 ? -32.248 11.319 16.262 1.00 90.00 206 GLU A O 1
ATOM 1603 N N . GLU A 1 207 ? -32.146 10.189 14.340 1.00 89.69 207 GLU A N 1
ATOM 1604 C CA . GLU A 1 207 ? -33.153 9.179 14.698 1.00 89.69 207 GLU A CA 1
ATOM 1605 C C . GLU A 1 207 ? -32.635 8.150 15.716 1.00 89.69 207 GLU A C 1
ATOM 1607 O O . GLU A 1 207 ? -33.326 7.864 16.695 1.00 89.69 207 GLU A O 1
ATOM 1612 N N . ASN A 1 208 ? -31.442 7.587 15.485 1.00 89.00 208 ASN A N 1
ATOM 1613 C CA . ASN A 1 208 ? -31.008 6.337 16.123 1.00 89.00 208 ASN A CA 1
ATOM 1614 C C . ASN A 1 208 ? -29.915 6.496 17.195 1.00 89.00 208 ASN A C 1
ATOM 1616 O O . ASN A 1 208 ? -29.707 5.561 17.970 1.00 89.00 208 ASN A O 1
ATOM 1620 N N . LEU A 1 209 ? -29.220 7.640 17.273 1.00 88.31 209 LEU A N 1
ATOM 1621 C CA . LEU A 1 209 ? -28.159 7.840 18.267 1.00 88.31 209 LEU A CA 1
ATOM 1622 C C . LEU A 1 209 ? -28.709 7.757 19.710 1.00 88.31 209 LEU A C 1
ATOM 1624 O O . LEU A 1 209 ? -29.681 8.452 20.034 1.00 88.31 209 LEU A O 1
ATOM 1628 N N . PRO A 1 210 ? -28.065 6.991 20.616 1.00 86.81 210 PRO A N 1
ATOM 1629 C CA . PRO A 1 210 ? -28.396 7.006 22.036 1.00 86.81 210 PRO A CA 1
ATOM 1630 C C . PRO A 1 210 ? -28.312 8.417 22.632 1.00 86.81 210 PRO A C 1
ATOM 1632 O O . PRO A 1 210 ? -27.285 9.094 22.574 1.00 86.81 210 PRO A O 1
ATOM 1635 N N . ARG A 1 211 ? -29.413 8.874 23.235 1.00 87.19 211 ARG A N 1
ATOM 1636 C CA . ARG A 1 211 ? -29.495 10.212 23.844 1.00 87.19 211 ARG A CA 1
ATOM 1637 C C . ARG A 1 211 ? -28.779 10.290 25.198 1.00 87.19 211 ARG A C 1
ATOM 1639 O O . ARG A 1 211 ? -28.345 11.367 25.588 1.00 87.19 211 ARG A O 1
ATOM 1646 N N . SER A 1 212 ? -28.588 9.156 25.870 1.00 89.81 212 SER A N 1
ATOM 1647 C CA . SER A 1 212 ? -27.677 8.985 27.009 1.00 89.81 212 SER A CA 1
ATOM 1648 C C . SER A 1 212 ? -26.358 8.349 26.570 1.00 89.81 212 SER A C 1
ATOM 1650 O O . SER A 1 212 ? -26.298 7.676 25.542 1.00 89.81 212 SER A O 1
ATOM 1652 N N . HIS A 1 213 ? -25.317 8.508 27.381 1.00 91.88 213 HIS A N 1
ATOM 1653 C CA . HIS A 1 213 ? -24.088 7.733 27.245 1.00 91.88 213 HIS A CA 1
ATOM 1654 C C . HIS A 1 213 ? -24.277 6.287 27.757 1.00 91.88 213 HIS A C 1
ATOM 1656 O O . HIS A 1 213 ? -25.143 6.064 28.608 1.00 91.88 213 HIS A O 1
ATOM 1662 N N . PRO A 1 214 ? -23.488 5.305 27.272 1.00 92.12 214 PRO A N 1
ATOM 1663 C CA . PRO A 1 214 ? -22.480 5.410 26.210 1.00 92.12 214 PRO A CA 1
ATOM 1664 C C . PRO A 1 214 ? -23.094 5.419 24.793 1.00 92.12 214 PRO A C 1
ATOM 1666 O O . PRO A 1 214 ? -23.952 4.602 24.462 1.00 92.12 214 PRO A O 1
ATOM 1669 N N . ARG A 1 215 ? -22.626 6.325 23.928 1.00 90.19 215 ARG A N 1
ATOM 1670 C CA . ARG A 1 215 ? -23.107 6.547 22.550 1.00 90.19 215 ARG A CA 1
ATOM 1671 C C . ARG A 1 215 ? -22.260 5.842 21.486 1.00 90.19 215 ARG A C 1
ATOM 1673 O O . ARG A 1 215 ? -22.787 5.350 20.488 1.00 90.19 215 ARG A O 1
ATOM 1680 N N . LEU A 1 216 ? -20.937 5.788 21.663 1.00 88.31 216 LEU A N 1
ATOM 1681 C CA . LEU A 1 216 ? -19.986 5.431 20.594 1.00 88.31 216 LEU A CA 1
ATOM 1682 C C . LEU A 1 216 ? -19.997 3.961 20.198 1.00 88.31 216 LEU A C 1
ATOM 1684 O O . LEU A 1 216 ? -19.609 3.615 19.085 1.00 88.31 216 LEU A O 1
ATOM 1688 N N . HIS A 1 217 ? -20.375 3.089 21.123 1.00 85.50 217 HIS A N 1
ATOM 1689 C CA . HIS A 1 217 ? -20.440 1.649 20.893 1.00 85.50 217 HIS A CA 1
ATOM 1690 C C . HIS A 1 217 ? -21.742 1.054 21.451 1.00 85.50 217 HIS A C 1
ATOM 1692 O O . HIS A 1 217 ? -21.784 -0.132 21.767 1.00 85.50 217 HIS A O 1
ATOM 1698 N N . GLY A 1 218 ? -22.775 1.896 21.573 1.00 87.12 218 GLY A N 1
ATOM 1699 C CA . GLY A 1 218 ? -24.022 1.587 22.265 1.00 87.12 218 GLY A CA 1
ATOM 1700 C C . GLY A 1 218 ? -23.864 1.445 23.780 1.00 87.12 218 GLY A C 1
ATOM 1701 O O . GLY A 1 218 ? -22.752 1.557 24.315 1.00 87.12 218 GLY A O 1
ATOM 1702 N N . ASP A 1 219 ? -24.977 1.153 24.450 1.00 88.44 219 ASP A N 1
ATOM 1703 C CA . ASP A 1 219 ? -25.019 0.743 25.858 1.00 88.44 219 ASP A CA 1
ATOM 1704 C C . ASP A 1 219 ? -24.428 -0.667 26.077 1.00 88.44 219 ASP A C 1
ATOM 1706 O O . ASP A 1 219 ? -24.066 -1.371 25.132 1.00 88.44 219 ASP A O 1
ATOM 1710 N N . GLU A 1 220 ? -24.283 -1.094 27.332 1.00 89.06 220 GLU A N 1
ATOM 1711 C CA . GLU A 1 220 ? -23.732 -2.408 27.698 1.00 89.06 220 GLU A CA 1
ATOM 1712 C C . GLU A 1 220 ? -24.520 -3.587 27.091 1.00 89.06 220 GLU A C 1
ATOM 1714 O O . GLU A 1 220 ? -23.916 -4.621 26.795 1.00 89.06 220 GLU A O 1
ATOM 1719 N N . ALA A 1 221 ? -25.832 -3.453 26.858 1.00 90.19 221 ALA A N 1
ATOM 1720 C CA . ALA A 1 221 ? -26.667 -4.505 26.274 1.00 90.19 221 ALA A CA 1
ATOM 1721 C C . ALA A 1 221 ? -26.473 -4.598 24.754 1.00 90.19 221 ALA A C 1
ATOM 1723 O O . ALA A 1 221 ? -26.314 -5.698 24.216 1.00 90.19 221 ALA A O 1
ATOM 1724 N N . GLN A 1 222 ? -26.419 -3.457 24.063 1.00 88.81 222 GLN A N 1
ATOM 1725 C CA . GLN A 1 222 ? -26.060 -3.352 22.647 1.00 88.81 222 GLN A CA 1
ATOM 1726 C C . GLN A 1 222 ? -24.633 -3.868 22.411 1.00 88.81 222 GLN A C 1
ATOM 1728 O O . GLN A 1 222 ? -24.405 -4.686 21.515 1.00 88.81 222 GLN A O 1
ATOM 1733 N N . TYR A 1 223 ? -23.686 -3.463 23.261 1.00 89.31 223 TYR A N 1
ATOM 1734 C CA . TYR A 1 223 ? -22.284 -3.878 23.216 1.00 89.31 223 TYR A CA 1
ATOM 1735 C C . TYR A 1 223 ? -22.125 -5.390 23.409 1.00 89.31 223 TYR A C 1
ATOM 1737 O O . TYR A 1 223 ? -21.470 -6.062 22.606 1.00 89.31 223 TYR A O 1
ATOM 1745 N N . TRP A 1 224 ? -22.769 -5.942 24.443 1.00 90.06 224 TRP A N 1
ATOM 1746 C CA . TRP A 1 224 ? -22.809 -7.380 24.702 1.00 90.06 224 TRP A CA 1
ATOM 1747 C C . TRP A 1 224 ? -23.451 -8.140 23.540 1.00 90.06 224 TRP A C 1
ATOM 1749 O O . TRP A 1 224 ? -22.879 -9.114 23.052 1.00 90.06 224 TRP A O 1
ATOM 1759 N N . SER A 1 225 ? -24.600 -7.673 23.041 1.00 89.19 225 SER A N 1
ATOM 1760 C CA . SER A 1 225 ? -25.302 -8.299 21.918 1.00 89.19 225 SER A CA 1
ATOM 1761 C C . SER A 1 225 ? -24.458 -8.323 20.641 1.00 89.19 225 SER A C 1
ATOM 1763 O O . SER A 1 225 ? -24.499 -9.317 19.918 1.00 89.19 225 SER A O 1
ATOM 1765 N N . TYR A 1 226 ? -23.669 -7.278 20.373 1.00 87.44 226 TYR A N 1
ATOM 1766 C CA . TYR A 1 226 ? -22.802 -7.215 19.195 1.00 87.44 226 TYR A CA 1
ATOM 1767 C C . TYR A 1 226 ? -21.660 -8.240 19.239 1.00 87.44 226 TYR A C 1
ATOM 1769 O O . TYR A 1 226 ? -21.353 -8.870 18.230 1.00 87.44 226 TYR A O 1
ATOM 1777 N N . PHE A 1 227 ? -21.031 -8.430 20.402 1.00 87.56 227 PHE A N 1
ATOM 1778 C CA . PHE A 1 227 ? -19.922 -9.381 20.561 1.00 87.56 227 PHE A CA 1
ATOM 1779 C C . PHE A 1 227 ? -20.364 -10.808 20.922 1.00 87.56 227 PHE A C 1
ATOM 1781 O O . PHE A 1 227 ? -19.568 -11.743 20.808 1.00 87.56 227 PHE A O 1
ATOM 1788 N N . ARG A 1 228 ? -21.640 -11.001 21.277 1.00 86.12 228 ARG A N 1
ATOM 1789 C CA . ARG A 1 228 ? -22.243 -12.302 21.595 1.00 86.12 228 ARG A CA 1
ATOM 1790 C C . ARG A 1 228 ? -21.950 -13.421 20.581 1.00 86.12 228 ARG A C 1
ATOM 1792 O O . ARG A 1 228 ? -21.728 -14.524 21.071 1.00 86.12 228 ARG A O 1
ATOM 1799 N N . PRO A 1 229 ? -21.912 -13.215 19.244 1.00 85.88 229 PRO A N 1
ATOM 1800 C CA . PRO A 1 229 ? -21.595 -14.283 18.291 1.00 85.88 229 PRO A CA 1
ATOM 1801 C C . PRO A 1 229 ? -20.267 -14.992 18.594 1.00 85.88 229 PRO A C 1
ATOM 1803 O O . PRO A 1 229 ? -20.246 -16.221 18.681 1.00 85.88 229 PRO A O 1
ATOM 1806 N N . PHE A 1 230 ? -19.197 -14.234 18.881 1.00 83.31 230 PHE A N 1
ATOM 1807 C CA . PHE A 1 230 ? -17.910 -14.797 19.310 1.00 83.31 230 PHE A CA 1
ATOM 1808 C C . PHE A 1 230 ? -18.044 -15.572 20.627 1.00 83.31 230 PHE A C 1
ATOM 1810 O O . PHE A 1 230 ? -17.535 -16.680 20.747 1.00 83.31 230 PHE A O 1
ATOM 1817 N N . GLU A 1 231 ? -18.757 -15.016 21.606 1.00 81.94 231 GLU A N 1
ATOM 1818 C CA . GLU A 1 231 ? -18.955 -15.637 22.923 1.00 81.94 231 GLU A CA 1
ATOM 1819 C C . GLU A 1 231 ? -19.871 -16.876 22.901 1.00 81.94 231 GLU A C 1
ATOM 1821 O O . GLU A 1 231 ? -19.861 -17.675 23.837 1.00 81.94 231 GLU A O 1
ATOM 1826 N N . THR A 1 232 ? -20.658 -17.074 21.841 1.00 77.81 232 THR A N 1
ATOM 1827 C CA . THR A 1 232 ? -21.444 -18.299 21.620 1.00 77.81 232 THR A CA 1
ATOM 1828 C C . THR A 1 232 ? -20.729 -19.366 20.792 1.00 77.81 232 THR A C 1
ATOM 1830 O O . THR A 1 232 ? -21.195 -20.505 20.779 1.00 77.81 232 THR A O 1
ATOM 1833 N N . ALA A 1 233 ? -19.619 -19.042 20.123 1.00 74.00 233 ALA A N 1
ATOM 1834 C CA . ALA A 1 233 ? -18.901 -19.995 19.283 1.00 74.00 233 ALA A CA 1
ATOM 1835 C C . ALA A 1 233 ? -18.114 -21.014 20.131 1.00 74.00 233 ALA A C 1
ATOM 1837 O O . ALA A 1 233 ? -17.408 -20.672 21.084 1.00 74.00 233 ALA A O 1
ATOM 1838 N N . ASN A 1 234 ? -18.248 -22.298 19.801 1.00 66.81 234 ASN A N 1
ATOM 1839 C CA . ASN A 1 234 ? -17.737 -23.382 20.630 1.00 66.81 234 ASN A CA 1
ATOM 1840 C C . ASN A 1 234 ? -16.250 -23.667 20.355 1.00 66.81 234 ASN A C 1
ATOM 1842 O O . ASN A 1 234 ? -15.844 -24.044 19.258 1.00 66.81 234 ASN A O 1
ATOM 1846 N N . ALA A 1 235 ? -15.423 -23.550 21.395 1.00 64.69 235 ALA A N 1
ATOM 1847 C CA . ALA A 1 235 ? -13.973 -23.661 21.279 1.00 64.69 235 ALA A CA 1
ATOM 1848 C C . ALA A 1 235 ? -13.440 -25.046 20.851 1.00 64.69 235 ALA A C 1
ATOM 1850 O O . ALA A 1 235 ? -12.261 -25.127 20.503 1.00 64.69 235 ALA A O 1
ATOM 1851 N N . SER A 1 236 ? -14.244 -26.122 20.871 1.00 63.72 236 SER A N 1
ATOM 1852 C CA . SER A 1 236 ? -13.820 -27.430 20.334 1.00 63.72 236 SER A CA 1
ATOM 1853 C C . SER A 1 236 ? -13.807 -27.496 18.812 1.00 63.72 236 SER A C 1
ATOM 1855 O O . SER A 1 236 ? -13.052 -28.284 18.246 1.00 63.72 236 SER A O 1
ATOM 1857 N N . ASP A 1 237 ? -14.628 -26.680 18.160 1.00 60.34 237 ASP A N 1
ATOM 1858 C CA . ASP A 1 237 ? -14.888 -26.790 16.722 1.00 60.34 237 ASP A CA 1
ATOM 1859 C C . ASP A 1 237 ? -13.674 -26.228 15.944 1.00 60.34 237 ASP A C 1
ATOM 1861 O O . ASP A 1 237 ? -13.305 -26.674 14.859 1.00 60.34 237 ASP A O 1
ATOM 1865 N N . TYR A 1 238 ? -12.916 -25.358 16.616 1.00 60.34 238 TYR A N 1
ATOM 1866 C CA . TYR A 1 238 ? -11.694 -24.726 16.153 1.00 60.34 238 TYR A CA 1
ATOM 1867 C C . TYR A 1 238 ? -10.415 -25.609 16.308 1.00 60.34 238 TYR A C 1
ATOM 1869 O O . TYR A 1 238 ? -9.569 -25.353 17.170 1.00 60.34 238 TYR A O 1
ATOM 1877 N N . ARG A 1 239 ? -10.170 -26.571 15.398 1.00 54.50 239 ARG A N 1
ATOM 1878 C CA . ARG A 1 239 ? -9.056 -27.579 15.397 1.00 54.50 239 ARG A CA 1
ATOM 1879 C C . ARG A 1 239 ? -7.569 -27.085 15.351 1.00 54.50 239 ARG A C 1
ATOM 1881 O O . ARG A 1 239 ? -7.023 -26.885 14.270 1.00 54.50 239 ARG A O 1
ATOM 1888 N N . GLY A 1 240 ? -6.848 -26.910 16.468 1.00 51.25 240 GLY A N 1
ATOM 1889 C CA . GLY A 1 240 ? -5.360 -26.765 16.461 1.00 51.25 240 GLY A CA 1
ATOM 1890 C C . GLY A 1 240 ? -4.769 -25.455 17.019 1.00 51.25 240 GLY A C 1
ATOM 1891 O O . GLY A 1 240 ? -5.514 -24.634 17.549 1.00 51.25 240 GLY A O 1
ATOM 1892 N N . GLU A 1 241 ? -3.440 -25.283 16.921 1.00 53.06 241 GLU A N 1
ATOM 1893 C CA . GLU A 1 241 ? -2.642 -24.304 17.694 1.00 53.06 241 GLU A CA 1
ATOM 1894 C C . GLU A 1 241 ? -2.990 -22.814 17.487 1.00 53.06 241 GLU A C 1
ATOM 1896 O O . GLU A 1 241 ? -3.446 -22.377 16.431 1.00 53.06 241 GLU A O 1
ATOM 1901 N N . ASN A 1 242 ? -2.764 -22.029 18.548 1.00 52.44 242 ASN A N 1
ATOM 1902 C CA . ASN A 1 242 ? -3.443 -20.750 18.788 1.00 52.44 242 ASN A CA 1
ATOM 1903 C C . ASN A 1 242 ? -2.623 -19.477 18.493 1.00 52.44 242 ASN A C 1
ATOM 1905 O O . ASN A 1 242 ? -3.183 -18.387 18.591 1.00 52.44 242 ASN A O 1
ATOM 1909 N N . TYR A 1 243 ? -1.326 -19.597 18.180 1.00 54.28 243 TYR A N 1
ATOM 1910 C CA . TYR A 1 243 ? -0.417 -18.453 17.944 1.00 54.28 243 TYR A CA 1
ATOM 1911 C C . TYR A 1 243 ? 0.607 -18.696 16.823 1.00 54.28 243 TYR A C 1
ATOM 1913 O O . TYR A 1 243 ? 1.556 -17.927 16.661 1.00 54.28 243 TYR A O 1
ATOM 1921 N N . SER A 1 244 ? 0.460 -19.784 16.072 1.00 55.66 244 SER A N 1
ATOM 1922 C CA . SER A 1 244 ? 1.318 -20.105 14.935 1.00 55.66 244 SER A CA 1
ATOM 1923 C C . SER A 1 244 ? 0.983 -19.214 13.736 1.00 55.66 244 SER A C 1
ATOM 1925 O O . SER A 1 244 ? -0.184 -18.945 13.439 1.00 55.66 244 SER A O 1
ATOM 1927 N N . TYR A 1 245 ? 2.029 -18.768 13.038 1.00 61.19 245 TYR A N 1
ATOM 1928 C CA . TYR A 1 245 ? 1.902 -18.055 11.770 1.00 61.19 245 TYR A CA 1
ATOM 1929 C C . TYR A 1 245 ? 1.120 -18.899 10.750 1.00 61.19 245 TYR A C 1
ATOM 1931 O O . TYR A 1 245 ? 1.271 -20.121 10.710 1.00 61.19 245 TYR A O 1
ATOM 1939 N N . ALA A 1 246 ? 0.295 -18.229 9.945 1.00 66.56 246 ALA A N 1
ATOM 1940 C CA . ALA A 1 246 ? -0.481 -18.810 8.859 1.00 66.56 246 ALA A CA 1
ATOM 1941 C C . ALA A 1 246 ? -1.402 -19.985 9.249 1.00 66.56 246 ALA A C 1
ATOM 1943 O O . ALA A 1 246 ? -1.448 -21.016 8.574 1.00 66.56 246 ALA A O 1
ATOM 1944 N N . THR A 1 247 ? -2.159 -19.825 10.343 1.00 70.38 247 THR A N 1
ATOM 1945 C CA . THR A 1 247 ? -3.266 -20.732 10.692 1.00 70.38 247 THR A CA 1
ATOM 1946 C C . THR A 1 247 ? -4.630 -20.046 10.642 1.00 70.38 247 THR A C 1
ATOM 1948 O O . THR A 1 247 ? -4.811 -18.898 11.060 1.00 70.38 247 THR A O 1
ATOM 1951 N N . THR A 1 248 ? -5.615 -20.801 10.159 1.00 71.00 248 THR A N 1
ATOM 1952 C CA . THR A 1 248 ? -6.969 -20.355 9.792 1.00 71.00 248 THR A CA 1
ATOM 1953 C C . THR A 1 248 ? -7.815 -19.817 10.949 1.00 71.00 248 THR A C 1
ATOM 1955 O O . THR A 1 248 ? -8.803 -19.120 10.764 1.00 71.00 248 THR A O 1
ATOM 1958 N N . LYS A 1 249 ? -7.452 -20.144 12.189 1.00 69.12 249 LYS A N 1
ATOM 1959 C CA . LYS A 1 249 ? -8.317 -19.938 13.367 1.00 69.12 249 LYS A CA 1
ATOM 1960 C C . LYS A 1 249 ? -7.812 -18.881 14.328 1.00 69.12 249 LYS A C 1
ATOM 1962 O O . LYS A 1 249 ? -8.324 -18.732 15.439 1.00 69.12 249 LYS A O 1
ATOM 1967 N N . ASN A 1 250 ? -6.808 -18.131 13.891 1.00 70.12 250 ASN A N 1
ATOM 1968 C CA . ASN A 1 250 ? -6.284 -17.018 14.656 1.00 70.12 250 ASN A CA 1
ATOM 1969 C C . ASN A 1 250 ? -7.354 -15.938 14.927 1.00 70.12 250 ASN A C 1
ATOM 1971 O O . ASN A 1 250 ? -7.225 -15.243 15.925 1.00 70.12 250 ASN A O 1
ATOM 1975 N N . VAL A 1 251 ? -8.438 -15.837 14.139 1.00 79.81 251 VAL A N 1
ATOM 1976 C CA . VAL A 1 251 ? -9.550 -14.894 14.398 1.00 79.81 251 VAL A CA 1
ATOM 1977 C C . VAL A 1 251 ? -10.174 -15.110 15.783 1.00 79.81 251 VAL A C 1
ATOM 1979 O O . VAL A 1 251 ? -10.071 -14.250 16.660 1.00 79.81 251 VAL A O 1
ATOM 1982 N N . PHE A 1 252 ? -10.744 -16.293 16.017 1.00 76.38 252 PHE A N 1
ATOM 1983 C CA . PHE A 1 252 ? -11.354 -16.661 17.298 1.00 76.38 252 PHE A CA 1
ATOM 1984 C C . PHE A 1 252 ? -10.314 -16.824 18.423 1.00 76.38 252 PHE A C 1
ATOM 1986 O O . PHE A 1 252 ? -10.568 -16.427 19.561 1.00 76.38 252 PHE A O 1
ATOM 1993 N N . SER A 1 253 ? -9.115 -17.343 18.118 1.00 72.00 253 SER A N 1
ATOM 1994 C CA . SER A 1 253 ? -8.021 -17.447 19.100 1.00 72.00 253 SER A CA 1
ATOM 1995 C C . SER A 1 253 ? -7.591 -16.076 19.637 1.00 72.00 253 SER A C 1
ATOM 1997 O O . SER A 1 253 ? -7.532 -15.872 20.850 1.00 72.00 253 SER A O 1
ATOM 1999 N N . VAL A 1 254 ? -7.327 -15.108 18.752 1.00 74.94 254 VAL A N 1
ATOM 2000 C CA . VAL A 1 254 ? -6.878 -13.769 19.150 1.00 74.94 254 VAL A CA 1
ATOM 2001 C C . VAL A 1 254 ? -7.999 -13.016 19.857 1.00 74.94 254 VAL A C 1
ATOM 2003 O O . VAL A 1 254 ? -7.703 -12.376 20.864 1.00 74.94 254 VAL A O 1
ATOM 2006 N N . TYR A 1 255 ? -9.263 -13.149 19.431 1.00 80.06 255 TYR A N 1
ATOM 2007 C CA . TYR A 1 255 ? -10.402 -12.639 20.203 1.00 80.06 255 TYR A CA 1
ATOM 2008 C C . TYR A 1 255 ? -10.352 -13.166 21.647 1.00 80.06 255 TYR A C 1
ATOM 2010 O O . TYR A 1 255 ? -10.153 -12.386 22.580 1.00 80.06 255 TYR A O 1
ATOM 2018 N N . ASN A 1 256 ? -10.373 -14.489 21.832 1.00 76.31 256 ASN A N 1
ATOM 2019 C CA . ASN A 1 256 ? -10.338 -15.121 23.154 1.00 76.31 256 ASN A CA 1
ATOM 2020 C C . ASN A 1 256 ? -9.072 -14.816 23.966 1.00 76.31 256 ASN A C 1
ATOM 2022 O O . ASN A 1 256 ? -9.130 -14.779 25.192 1.00 76.31 256 ASN A O 1
ATOM 2026 N N . HIS A 1 257 ? -7.926 -14.567 23.331 1.00 75.00 257 HIS A N 1
ATOM 2027 C CA . HIS A 1 257 ? -6.709 -14.149 24.031 1.00 75.00 257 HIS A CA 1
ATOM 2028 C C . HIS A 1 257 ? -6.783 -12.705 24.557 1.00 75.00 257 HIS A C 1
ATOM 2030 O O . HIS A 1 257 ? -6.100 -12.357 25.527 1.00 75.00 257 HIS A O 1
ATOM 2036 N N . ARG A 1 258 ? -7.579 -11.836 23.923 1.00 75.31 258 ARG A N 1
ATOM 2037 C CA . ARG A 1 258 ? -7.776 -10.450 24.372 1.00 75.31 258 ARG A CA 1
ATOM 2038 C C . ARG A 1 258 ? -8.980 -10.306 25.309 1.00 75.31 258 ARG A C 1
ATOM 2040 O O . ARG A 1 258 ? -8.881 -9.520 26.248 1.00 75.31 258 ARG A O 1
ATOM 2047 N N . THR A 1 259 ? -10.062 -11.061 25.100 1.00 73.38 259 THR A N 1
ATOM 2048 C CA . THR A 1 259 ? -11.271 -11.031 25.950 1.00 73.38 259 THR A CA 1
ATOM 2049 C C . THR A 1 259 ? -11.186 -11.961 27.156 1.00 73.38 259 THR A C 1
ATOM 2051 O O . THR A 1 259 ? -11.735 -11.642 28.202 1.00 73.38 259 THR A O 1
ATOM 2054 N N . TYR A 1 260 ? -10.453 -13.074 27.047 1.00 74.25 260 TYR A N 1
ATOM 2055 C CA . TYR A 1 260 ? -10.436 -14.207 27.986 1.00 74.25 260 TYR A CA 1
ATOM 2056 C C . TYR A 1 260 ? -11.725 -15.040 28.011 1.00 74.25 260 TYR A C 1
ATOM 2058 O O . TYR A 1 260 ? -11.816 -15.952 28.831 1.00 74.25 260 TYR A O 1
ATOM 2066 N N . GLY A 1 261 ? -12.661 -14.802 27.086 1.00 70.44 261 GLY A N 1
ATOM 2067 C CA . GLY A 1 261 ? -13.941 -15.505 26.971 1.00 70.44 261 GLY A CA 1
ATOM 2068 C C . GLY A 1 261 ? -14.858 -15.252 28.170 1.00 70.44 261 GLY A C 1
ATOM 2069 O O . GLY A 1 261 ? -14.504 -15.535 29.313 1.00 70.44 261 GLY A O 1
ATOM 2070 N N . MET A 1 262 ? -16.052 -14.746 27.921 1.00 75.38 262 MET A N 1
ATOM 2071 C CA . MET A 1 262 ? -17.094 -14.460 28.910 1.00 75.38 262 MET A CA 1
ATOM 2072 C C . MET A 1 262 ? -17.967 -15.695 29.198 1.00 75.38 262 MET A C 1
ATOM 2074 O O . MET A 1 262 ? -18.417 -15.884 30.335 1.00 75.38 262 MET A O 1
ATOM 2078 N N . LYS A 1 263 ? -18.130 -16.595 28.218 1.00 71.12 263 LYS A N 1
ATOM 2079 C CA . LYS A 1 263 ? -18.852 -17.875 28.371 1.00 71.12 263 LYS A CA 1
ATOM 2080 C C . LYS A 1 263 ? -17.976 -19.072 28.773 1.00 71.12 263 LYS A C 1
ATOM 2082 O O . LYS A 1 263 ? -16.748 -19.009 28.869 1.00 71.12 263 LYS A O 1
ATOM 2087 N N . LYS A 1 264 ? -18.638 -20.200 29.069 1.00 59.09 264 LYS A N 1
ATOM 2088 C CA . LYS A 1 264 ? -18.041 -21.471 29.528 1.00 59.09 264 LYS A CA 1
ATOM 2089 C C . LYS A 1 264 ? -17.304 -22.229 28.407 1.00 59.09 264 LYS A C 1
ATOM 2091 O O . LYS A 1 264 ? -17.745 -23.287 27.972 1.00 59.09 264 LYS A O 1
ATOM 2096 N N . ALA A 1 265 ? -16.144 -21.728 27.988 1.00 52.16 265 ALA A N 1
ATOM 2097 C CA . ALA A 1 265 ? -15.185 -22.486 27.176 1.00 52.16 265 ALA A CA 1
ATOM 2098 C C . ALA A 1 265 ? -14.219 -23.322 28.049 1.00 52.16 265 ALA A C 1
ATOM 2100 O O . ALA A 1 265 ? -13.876 -22.939 29.171 1.00 52.16 265 ALA A O 1
ATOM 2101 N N . GLY A 1 266 ? -13.753 -24.464 27.528 1.00 56.12 266 GLY A N 1
ATOM 2102 C CA . GLY A 1 266 ? -13.048 -25.515 28.285 1.00 56.12 266 GLY A CA 1
ATOM 2103 C C . GLY A 1 266 ? -11.535 -25.346 28.514 1.00 56.12 266 GLY A C 1
ATOM 2104 O O . GLY A 1 266 ? -10.827 -26.348 28.536 1.00 56.12 266 GLY A O 1
ATOM 2105 N N . TRP A 1 267 ? -11.008 -24.121 28.634 1.00 57.38 267 TRP A N 1
ATOM 2106 C CA . TRP A 1 267 ? -9.563 -23.879 28.828 1.00 57.38 267 TRP A CA 1
ATOM 2107 C C . TRP A 1 267 ? -9.215 -23.554 30.298 1.00 57.38 267 TRP A C 1
ATOM 2109 O O . TRP A 1 267 ? -10.084 -23.305 31.133 1.00 57.38 267 TRP A O 1
ATOM 2119 N N . ALA A 1 268 ? -7.919 -23.514 30.628 1.00 57.81 268 ALA A N 1
ATOM 2120 C CA . ALA A 1 268 ? -7.414 -23.145 31.955 1.00 57.81 268 ALA A CA 1
ATOM 2121 C C . ALA A 1 268 ? -7.426 -21.614 32.181 1.00 57.81 268 ALA A C 1
ATOM 2123 O O . ALA A 1 268 ? -6.385 -20.954 32.168 1.00 57.81 268 ALA A O 1
ATOM 2124 N N . TYR A 1 269 ? -8.618 -21.042 32.354 1.00 66.12 269 TYR A N 1
ATOM 2125 C CA . TYR A 1 269 ? -8.827 -19.594 32.472 1.00 66.12 269 TYR A CA 1
ATOM 2126 C C . TYR A 1 269 ? -8.421 -19.000 33.841 1.00 66.12 269 TYR A C 1
ATOM 2128 O O . TYR A 1 269 ? -8.443 -19.692 34.864 1.00 66.12 269 TYR A O 1
ATOM 2136 N N . PRO A 1 270 ? -8.050 -17.704 33.890 1.00 70.69 270 PRO A N 1
ATOM 2137 C CA . PRO A 1 270 ? -7.549 -17.060 35.103 1.00 70.69 270 PRO A CA 1
ATOM 2138 C C . PRO A 1 270 ? -8.628 -16.831 36.177 1.00 70.69 270 PRO A C 1
ATOM 2140 O O . PRO A 1 270 ? -9.608 -16.135 35.945 1.00 70.69 270 PRO A O 1
ATOM 2143 N N . HIS A 1 271 ? -8.384 -17.301 37.406 1.00 75.12 271 HIS A N 1
ATOM 2144 C CA . HIS A 1 271 ? -9.245 -17.053 38.582 1.00 75.12 271 HIS A CA 1
ATOM 2145 C C . HIS A 1 271 ? -9.178 -15.612 39.156 1.00 75.12 271 HIS A C 1
ATOM 2147 O O . HIS A 1 271 ? -9.664 -15.359 40.256 1.00 75.12 271 HIS A O 1
ATOM 2153 N N . THR A 1 272 ? -8.498 -14.686 38.474 1.00 85.19 272 THR A N 1
ATOM 2154 C CA . THR A 1 272 ? -8.248 -13.301 38.912 1.00 85.19 272 THR A CA 1
ATOM 2155 C C . THR A 1 272 ? -7.881 -12.440 37.706 1.00 85.19 272 THR A C 1
ATOM 2157 O O . THR A 1 272 ? -7.124 -12.875 36.831 1.00 85.19 272 THR A O 1
ATOM 2160 N N . LEU A 1 273 ? -8.342 -11.189 37.685 1.00 88.44 273 LEU A N 1
ATOM 2161 C CA . LEU A 1 273 ? -7.996 -10.224 36.638 1.00 88.44 273 LEU A CA 1
ATOM 2162 C C . LEU A 1 273 ? -6.499 -9.851 36.666 1.00 88.44 273 LEU A C 1
ATOM 2164 O O . LEU A 1 273 ? -5.963 -9.388 35.662 1.00 88.44 273 LEU A O 1
ATOM 2168 N N . ARG A 1 274 ? -5.773 -10.122 37.762 1.00 90.06 274 ARG A N 1
ATOM 2169 C CA . ARG A 1 274 ? -4.306 -9.955 37.832 1.00 90.06 274 ARG A CA 1
ATOM 2170 C C . ARG A 1 274 ? -3.525 -10.970 37.005 1.00 90.06 274 ARG A C 1
ATOM 2172 O O . ARG A 1 274 ? -2.347 -10.744 36.745 1.00 90.06 274 ARG A O 1
ATOM 2179 N N . ASN A 1 275 ? -4.149 -12.059 36.565 1.00 86.75 275 ASN A N 1
ATOM 2180 C CA . ASN A 1 275 ? -3.516 -12.995 35.636 1.00 86.75 275 ASN A CA 1
ATOM 2181 C C . ASN A 1 275 ? -3.714 -12.583 34.163 1.00 86.75 275 ASN A C 1
ATOM 2183 O O . ASN A 1 275 ? -3.041 -13.131 33.294 1.00 86.75 275 ASN A O 1
ATOM 2187 N N . ILE A 1 276 ? -4.574 -11.597 33.878 1.00 87.25 276 ILE A N 1
ATOM 2188 C CA . ILE A 1 276 ? -4.733 -10.987 32.551 1.00 87.25 276 ILE A CA 1
ATOM 2189 C C . ILE A 1 276 ? -3.691 -9.863 32.412 1.00 87.25 276 ILE A C 1
ATOM 2191 O O . ILE A 1 276 ? -3.817 -8.857 33.109 1.00 87.25 276 ILE A O 1
ATOM 2195 N N . PRO A 1 277 ? -2.670 -9.950 31.533 1.00 88.12 277 PRO A N 1
ATOM 2196 C CA . PRO A 1 277 ? -1.551 -8.997 31.538 1.00 88.12 277 PRO A CA 1
ATOM 2197 C C . PRO A 1 277 ? -1.952 -7.530 31.318 1.00 88.12 277 PRO A C 1
ATOM 2199 O O . PRO A 1 277 ? -1.332 -6.631 31.887 1.00 88.12 277 PRO A O 1
ATOM 2202 N N . ALA A 1 278 ? -3.002 -7.284 30.526 1.00 88.06 278 ALA A N 1
ATOM 2203 C CA . ALA A 1 278 ? -3.518 -5.942 30.269 1.00 88.06 278 ALA A CA 1
ATOM 2204 C C . ALA A 1 278 ? -4.173 -5.328 31.521 1.00 88.06 278 ALA A C 1
ATOM 2206 O O . ALA A 1 278 ? -3.802 -4.227 31.917 1.00 88.06 278 ALA A O 1
ATOM 2207 N N . ALA A 1 279 ? -5.070 -6.057 32.196 1.00 92.50 279 ALA A N 1
ATOM 2208 C CA . ALA A 1 279 ? -5.701 -5.619 33.444 1.00 92.50 279 ALA A CA 1
ATOM 2209 C C . ALA A 1 279 ? -4.708 -5.565 34.615 1.00 92.50 279 ALA A C 1
ATOM 2211 O O . ALA A 1 279 ? -4.721 -4.612 35.397 1.00 92.50 279 ALA A O 1
ATOM 2212 N N . ARG A 1 280 ? -3.796 -6.544 34.701 1.00 93.88 280 ARG A N 1
ATOM 2213 C CA . ARG A 1 280 ? -2.725 -6.607 35.703 1.00 93.88 280 ARG A CA 1
ATOM 2214 C C . ARG A 1 280 ? -1.920 -5.316 35.759 1.00 93.88 280 ARG A C 1
ATOM 2216 O O . ARG A 1 280 ? -1.655 -4.833 36.853 1.00 93.88 280 ARG A O 1
ATOM 2223 N N . PHE A 1 281 ? -1.560 -4.749 34.607 1.00 95.06 281 PHE A N 1
ATOM 2224 C CA . PHE A 1 281 ? -0.827 -3.485 34.533 1.00 95.06 281 PHE A CA 1
ATOM 2225 C C . PHE A 1 281 ? -1.499 -2.390 35.378 1.00 95.06 281 PHE A C 1
ATOM 2227 O O . PHE A 1 281 ? -0.852 -1.808 36.245 1.00 95.06 281 PHE A O 1
ATOM 2234 N N . TYR A 1 282 ? -2.806 -2.181 35.210 1.00 95.62 282 TYR A N 1
ATOM 2235 C CA . TYR A 1 282 ? -3.569 -1.210 35.999 1.00 95.62 282 TYR A CA 1
ATOM 2236 C C . TYR A 1 282 ? -3.782 -1.675 37.444 1.00 95.62 282 TYR A C 1
ATOM 2238 O O . TYR A 1 282 ? -3.656 -0.877 38.365 1.00 95.62 282 TYR A O 1
ATOM 2246 N N . LEU A 1 283 ? -4.051 -2.959 37.688 1.00 95.19 283 LEU A N 1
ATOM 2247 C CA . LEU A 1 283 ? -4.264 -3.492 39.042 1.00 95.19 283 LEU A CA 1
ATOM 2248 C C . LEU A 1 283 ? -3.008 -3.420 39.928 1.00 95.19 283 LEU A C 1
ATOM 2250 O O . LEU A 1 283 ? -3.131 -3.211 41.144 1.00 95.19 283 LEU A O 1
ATOM 2254 N N . ASP A 1 284 ? -1.818 -3.521 39.339 1.00 95.00 284 ASP A N 1
ATOM 2255 C CA . ASP A 1 284 ? -0.522 -3.465 40.024 1.00 95.00 284 ASP A CA 1
ATOM 2256 C C . ASP A 1 284 ? 0.090 -2.045 40.034 1.00 95.00 284 ASP A C 1
ATOM 2258 O O . ASP A 1 284 ? 0.896 -1.759 40.918 1.00 95.00 284 ASP A O 1
ATOM 2262 N N . VAL A 1 285 ? -0.302 -1.117 39.137 1.00 93.62 285 VAL A N 1
ATOM 2263 C CA . VAL A 1 285 ? 0.334 0.219 39.063 1.00 93.62 285 VAL A CA 1
ATOM 2264 C C . VAL A 1 285 ? 0.202 1.018 40.365 1.00 93.62 285 VAL A C 1
ATOM 2266 O O . VAL A 1 285 ? -0.862 1.073 40.999 1.00 93.62 285 VAL A O 1
ATOM 2269 N N . ASN A 1 286 ? 1.302 1.670 40.746 1.00 93.88 286 ASN A N 1
ATOM 2270 C CA . ASN A 1 286 ? 1.358 2.614 41.853 1.00 93.88 286 ASN A CA 1
ATOM 2271 C C . ASN A 1 286 ? 0.958 4.018 41.370 1.00 93.88 286 ASN A C 1
ATOM 2273 O O . ASN A 1 286 ? 1.790 4.773 40.870 1.00 93.88 286 ASN A O 1
ATOM 2277 N N . LEU A 1 287 ? -0.309 4.388 41.572 1.00 91.25 28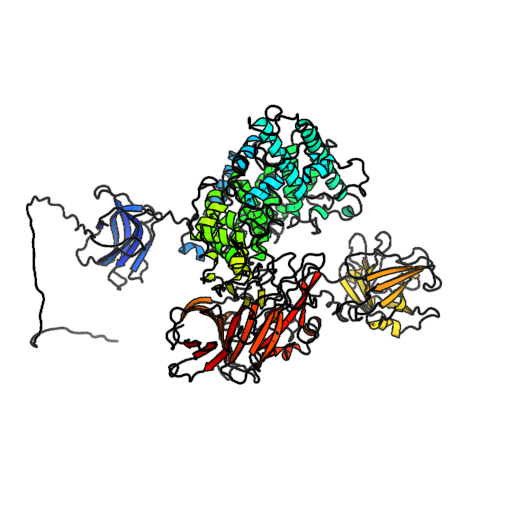7 LEU A N 1
ATOM 2278 C CA . LEU A 1 287 ? -0.822 5.729 41.257 1.00 91.25 287 LEU A CA 1
ATOM 2279 C C . LEU A 1 287 ? -0.195 6.854 42.108 1.00 91.25 287 LEU A C 1
ATOM 2281 O O . LEU A 1 287 ? -0.409 8.020 41.791 1.00 91.25 287 LEU A O 1
ATOM 2285 N N . ASN A 1 288 ? 0.610 6.520 43.126 1.00 91.69 288 ASN A N 1
ATOM 2286 C CA . ASN A 1 288 ? 1.335 7.459 43.989 1.00 91.69 288 ASN A CA 1
ATOM 2287 C C . ASN A 1 288 ? 2.848 7.532 43.670 1.00 91.69 288 ASN A C 1
ATOM 2289 O O . ASN A 1 288 ? 3.602 8.118 44.441 1.00 91.69 288 ASN A O 1
ATOM 2293 N N . ALA A 1 289 ? 3.316 6.911 42.579 1.00 89.12 289 ALA A N 1
ATOM 2294 C CA . ALA A 1 289 ? 4.699 7.044 42.099 1.00 89.12 289 ALA A CA 1
ATOM 2295 C C . ALA A 1 289 ? 5.002 8.492 41.644 1.00 89.12 289 ALA A C 1
ATOM 2297 O O . ALA A 1 289 ? 4.060 9.268 41.465 1.00 89.12 289 ALA A O 1
ATOM 2298 N N . SER A 1 290 ? 6.262 8.880 41.405 1.00 87.25 290 SER A N 1
ATOM 2299 C CA . SER A 1 290 ? 6.545 10.166 40.736 1.00 87.25 290 SER A CA 1
ATOM 2300 C C . SER A 1 290 ? 6.085 10.145 39.268 1.00 87.25 290 SER A C 1
ATOM 2302 O O . SER A 1 290 ? 5.742 9.088 38.736 1.00 87.25 290 SER A O 1
ATOM 2304 N N . ASP A 1 291 ? 6.040 11.299 38.596 1.00 81.75 291 ASP A N 1
ATOM 2305 C CA . ASP A 1 291 ? 5.747 11.339 37.153 1.00 81.75 291 ASP A CA 1
ATOM 2306 C C . ASP A 1 291 ? 6.878 10.727 36.306 1.00 81.75 291 ASP A C 1
ATOM 2308 O O . ASP A 1 291 ? 6.632 10.314 35.175 1.00 81.75 291 ASP A O 1
ATOM 2312 N N . GLU A 1 292 ? 8.093 10.602 36.843 1.00 81.12 292 GLU A N 1
ATOM 2313 C CA . GLU A 1 292 ? 9.212 9.918 36.183 1.00 81.12 292 GLU A CA 1
ATOM 2314 C C . GLU A 1 292 ? 9.113 8.391 36.355 1.00 81.12 292 GLU A C 1
ATOM 2316 O O . GLU A 1 292 ? 9.316 7.644 35.397 1.00 81.12 292 GLU A O 1
ATOM 2321 N N . ASP A 1 293 ? 8.711 7.936 37.548 1.00 84.81 293 ASP A N 1
ATOM 2322 C CA . ASP A 1 293 ? 8.508 6.520 37.897 1.00 84.81 293 ASP A CA 1
ATOM 2323 C C . ASP A 1 293 ? 7.227 5.914 37.297 1.00 84.81 293 ASP A C 1
ATOM 2325 O O . ASP A 1 293 ? 7.109 4.692 37.165 1.00 84.81 293 ASP A O 1
ATOM 2329 N N . LEU A 1 294 ? 6.225 6.742 36.974 1.00 83.62 294 LEU A N 1
ATOM 2330 C CA . LEU A 1 294 ? 4.960 6.275 36.412 1.00 83.62 294 LEU A CA 1
ATOM 2331 C C . LEU A 1 294 ? 5.225 5.580 35.056 1.00 83.62 294 LEU A C 1
ATOM 2333 O O . LEU A 1 294 ? 5.813 6.192 34.158 1.00 83.62 294 LEU A O 1
ATOM 2337 N N . PRO A 1 295 ? 4.768 4.332 34.828 1.00 87.38 295 PRO A N 1
ATOM 2338 C CA . PRO A 1 295 ? 4.904 3.684 33.523 1.00 87.38 295 PRO A CA 1
ATOM 2339 C C . PRO A 1 295 ? 4.283 4.528 32.402 1.00 87.38 295 PRO A C 1
ATOM 2341 O O . PRO A 1 295 ? 3.395 5.336 32.668 1.00 87.38 295 PRO A O 1
ATOM 2344 N N . LYS A 1 296 ? 4.718 4.363 31.148 1.00 82.94 296 LYS A N 1
ATOM 2345 C CA . LYS A 1 296 ? 4.150 5.100 30.000 1.00 82.94 296 LYS A CA 1
ATOM 2346 C C . LYS A 1 296 ? 2.840 4.479 29.508 1.00 82.94 296 LYS A C 1
ATOM 2348 O O . LYS A 1 296 ? 2.768 3.251 29.373 1.00 82.94 296 LYS A O 1
ATOM 2353 N N . GLY A 1 297 ? 1.859 5.336 29.219 1.00 81.31 297 GLY A N 1
ATOM 2354 C CA . GLY A 1 297 ? 0.558 4.960 28.671 1.00 81.31 297 GLY A CA 1
ATOM 2355 C C . GLY A 1 297 ? 0.655 4.244 27.324 1.00 81.31 297 GLY A C 1
ATOM 2356 O O . GLY A 1 297 ? 1.682 4.277 26.636 1.00 81.31 297 GLY A O 1
ATOM 2357 N N . ASN A 1 298 ? -0.415 3.542 26.953 1.00 86.38 298 ASN A N 1
ATOM 2358 C CA . ASN A 1 298 ? -0.474 2.780 25.710 1.00 86.38 298 ASN A CA 1
ATOM 2359 C C . ASN A 1 298 ? -1.929 2.657 25.232 1.00 86.38 298 ASN A C 1
ATOM 2361 O O . ASN A 1 298 ? -2.693 1.873 25.790 1.00 86.38 298 ASN A O 1
ATOM 2365 N N . ALA A 1 299 ? -2.283 3.393 24.173 1.00 83.50 299 ALA A N 1
ATOM 2366 C CA . ALA A 1 299 ? -3.642 3.450 23.622 1.00 83.50 299 ALA A CA 1
ATOM 2367 C C . ALA A 1 299 ? -4.253 2.062 23.345 1.00 83.50 299 ALA A C 1
ATOM 2369 O O . ALA A 1 299 ? -5.410 1.809 23.673 1.00 83.50 299 ALA A O 1
ATOM 2370 N N . THR A 1 300 ? -3.465 1.137 22.789 1.00 84.56 300 THR A N 1
ATOM 2371 C CA . THR A 1 300 ? -3.900 -0.233 22.487 1.00 84.56 300 THR A CA 1
ATOM 2372 C C . THR A 1 300 ? -4.246 -1.012 23.758 1.00 84.56 300 THR A C 1
ATOM 2374 O O . THR A 1 300 ? -5.297 -1.644 23.820 1.00 84.56 300 THR A O 1
ATOM 2377 N N . ARG A 1 301 ? -3.414 -0.930 24.807 1.00 89.06 301 ARG A N 1
ATOM 2378 C CA . ARG A 1 301 ? -3.706 -1.537 26.117 1.00 89.06 301 ARG A CA 1
ATOM 2379 C C . ARG A 1 301 ? -4.930 -0.895 26.770 1.00 89.06 301 ARG A C 1
ATOM 2381 O O . ARG A 1 301 ? -5.733 -1.614 27.359 1.00 89.06 301 ARG A O 1
ATOM 2388 N N . ALA A 1 302 ? -5.088 0.422 26.638 1.00 90.81 302 ALA A N 1
ATOM 2389 C CA . ALA A 1 302 ? -6.231 1.128 27.198 1.00 90.81 302 ALA A CA 1
ATOM 2390 C C . ALA A 1 302 ? -7.549 0.648 26.568 1.00 90.81 302 ALA A C 1
ATOM 2392 O O . ALA A 1 302 ? -8.475 0.285 27.289 1.00 90.81 302 ALA A O 1
ATOM 2393 N N . MET A 1 303 ? -7.592 0.513 25.239 1.00 89.88 303 MET A N 1
ATOM 2394 C CA . MET A 1 303 ? -8.746 -0.051 24.526 1.00 89.88 303 MET A CA 1
ATOM 2395 C C . MET A 1 303 ? -8.973 -1.542 24.826 1.00 89.88 303 MET A C 1
ATOM 2397 O O . MET A 1 303 ? -10.117 -1.972 24.931 1.00 89.88 303 MET A O 1
ATOM 2401 N N . GLN A 1 304 ? -7.913 -2.342 25.009 1.00 89.50 304 GLN A N 1
ATOM 2402 C CA . GLN A 1 304 ? -8.044 -3.740 25.453 1.00 89.50 304 GLN A CA 1
ATOM 2403 C C . GLN A 1 304 ? -8.689 -3.845 26.843 1.00 89.50 304 GLN A C 1
ATOM 2405 O O . GLN A 1 304 ? -9.516 -4.726 27.066 1.00 89.50 304 GLN A O 1
ATOM 2410 N N . VAL A 1 305 ? -8.333 -2.957 27.776 1.00 92.81 305 VAL A N 1
ATOM 2411 C CA . VAL A 1 305 ? -8.905 -2.956 29.130 1.00 92.81 305 VAL A CA 1
ATOM 2412 C C . VAL A 1 305 ? -10.305 -2.355 29.166 1.00 92.81 305 VAL A C 1
ATOM 2414 O O . VAL A 1 305 ? -11.151 -2.898 29.869 1.00 92.81 305 VAL A O 1
ATOM 2417 N N . LEU A 1 306 ? -10.596 -1.325 28.370 1.00 93.38 306 LEU A N 1
ATOM 2418 C CA . LEU A 1 306 ? -11.958 -0.815 28.209 1.00 93.38 306 LEU A CA 1
ATOM 2419 C C . LEU A 1 306 ? -12.896 -1.889 27.629 1.00 93.38 306 LEU A C 1
ATOM 2421 O O . LEU A 1 306 ? -13.976 -2.104 28.172 1.00 93.38 306 LEU A O 1
ATOM 2425 N N . HIS A 1 307 ? -12.457 -2.620 26.598 1.00 91.88 307 HIS A N 1
ATOM 2426 C CA . HIS A 1 307 ? -13.190 -3.771 26.062 1.00 91.88 307 HIS A CA 1
ATOM 2427 C C . HIS A 1 307 ? -13.448 -4.835 27.134 1.00 91.88 307 HIS A C 1
ATOM 2429 O O . HIS A 1 307 ? -14.586 -5.247 27.332 1.00 91.88 307 HIS A O 1
ATOM 2435 N N . LEU A 1 308 ? -12.399 -5.251 27.852 1.00 91.56 308 LEU A N 1
ATOM 2436 C CA . LEU A 1 308 ? -12.491 -6.257 28.910 1.00 91.56 308 LEU A CA 1
ATOM 2437 C C . LEU A 1 308 ? -13.467 -5.841 30.020 1.00 91.56 308 LEU A C 1
ATOM 2439 O O . LEU A 1 308 ? -14.231 -6.675 30.489 1.00 91.56 308 LEU A O 1
ATOM 2443 N N . ILE A 1 309 ? -13.459 -4.565 30.418 1.00 93.06 309 ILE A N 1
ATOM 2444 C CA . ILE A 1 309 ? -14.410 -4.013 31.389 1.00 93.06 309 ILE A CA 1
ATOM 2445 C C . ILE A 1 309 ? -15.844 -4.179 30.864 1.00 93.06 309 ILE A C 1
ATOM 2447 O O . ILE A 1 309 ? -16.621 -4.904 31.482 1.00 93.06 309 ILE A O 1
ATOM 2451 N N . ARG A 1 310 ? -16.164 -3.602 29.694 1.00 92.81 310 ARG A N 1
ATOM 2452 C CA . ARG A 1 310 ? -17.533 -3.612 29.138 1.00 92.81 310 ARG A CA 1
ATOM 2453 C C . ARG A 1 310 ? -18.050 -5.028 28.847 1.00 92.81 310 ARG A C 1
ATOM 2455 O O . ARG A 1 310 ? -19.222 -5.306 29.076 1.00 92.81 310 ARG A O 1
ATOM 2462 N N . MET A 1 311 ? -17.180 -5.945 28.411 1.00 90.19 311 MET A N 1
ATOM 2463 C CA . MET A 1 311 ? -17.542 -7.355 28.204 1.00 90.19 311 MET A CA 1
ATOM 2464 C C . MET A 1 311 ? -17.851 -8.093 29.516 1.00 90.19 311 MET A C 1
ATOM 2466 O O . MET A 1 311 ? -18.790 -8.884 29.543 1.00 90.19 311 MET A O 1
ATOM 2470 N N . ILE A 1 312 ? -17.105 -7.846 30.603 1.00 89.94 312 ILE A N 1
ATOM 2471 C CA . ILE A 1 312 ? -17.393 -8.469 31.908 1.00 89.94 312 ILE A CA 1
ATOM 2472 C C . ILE A 1 312 ? -18.671 -7.877 32.518 1.00 89.94 312 ILE A C 1
ATOM 2474 O O . ILE A 1 312 ? -19.465 -8.629 33.076 1.00 89.94 312 ILE A O 1
ATOM 2478 N N . ASP A 1 313 ? -18.895 -6.567 32.392 1.00 91.00 313 ASP A N 1
ATOM 2479 C CA . ASP A 1 313 ? -20.131 -5.922 32.853 1.00 91.00 313 ASP A CA 1
ATOM 2480 C C . ASP A 1 313 ? -21.362 -6.487 32.118 1.00 91.00 313 ASP A C 1
ATOM 2482 O O . ASP A 1 313 ? -22.263 -7.026 32.760 1.00 91.00 313 ASP A O 1
ATOM 2486 N N . GLY A 1 314 ? -21.356 -6.485 30.779 1.00 91.25 314 GLY A N 1
ATOM 2487 C CA . GLY A 1 314 ? -22.453 -7.037 29.975 1.00 91.25 314 GLY A CA 1
ATOM 2488 C C . GLY A 1 314 ? -22.680 -8.543 30.178 1.00 91.25 314 GLY A C 1
ATOM 2489 O O . GLY A 1 314 ? -23.820 -9.003 30.164 1.00 91.25 314 GLY A O 1
ATOM 2490 N N . CYS A 1 315 ? -21.618 -9.309 30.450 1.00 88.75 315 CYS A N 1
ATOM 2491 C CA . CYS A 1 315 ? -21.714 -10.701 30.899 1.00 88.75 315 CYS A CA 1
ATOM 2492 C C . CYS A 1 315 ? -22.476 -10.792 32.232 1.00 88.75 315 CYS A C 1
ATOM 2494 O O . CYS A 1 315 ? -23.478 -11.499 32.326 1.00 88.75 315 CYS A O 1
ATOM 2496 N N . LEU A 1 316 ? -22.024 -10.068 33.263 1.00 88.81 316 LEU A N 1
ATOM 2497 C CA . LEU A 1 316 ? -22.597 -10.131 34.613 1.00 88.81 316 LEU A CA 1
ATOM 2498 C C . LEU A 1 316 ? -24.060 -9.662 34.671 1.00 88.81 316 LEU A C 1
ATOM 2500 O O . LEU A 1 316 ? -24.798 -10.137 35.534 1.00 88.81 316 LEU A O 1
ATOM 2504 N N . GLU A 1 317 ? -24.470 -8.757 33.780 1.00 91.12 317 GLU A N 1
ATOM 2505 C CA . GLU A 1 317 ? -25.829 -8.210 33.739 1.00 91.12 317 GLU A CA 1
ATOM 2506 C C . GLU A 1 317 ? -26.788 -9.001 32.829 1.00 91.12 317 GLU A C 1
ATOM 2508 O O . GLU A 1 317 ? -27.923 -9.272 33.229 1.00 91.12 317 GLU A O 1
ATOM 2513 N N . PHE A 1 318 ? -26.355 -9.414 31.629 1.00 90.75 318 PHE A N 1
ATOM 2514 C CA . PHE A 1 318 ? -27.255 -9.937 30.586 1.00 90.75 318 PHE A CA 1
ATOM 2515 C C . PHE A 1 318 ? -27.110 -11.433 30.279 1.00 90.75 318 PHE A C 1
ATOM 2517 O O . PHE A 1 318 ? -27.854 -11.950 29.438 1.00 90.75 318 PHE A O 1
ATOM 2524 N N . ASP A 1 319 ? -26.184 -12.152 30.920 1.00 86.88 319 ASP A N 1
ATOM 2525 C CA . ASP A 1 319 ? -25.933 -13.567 30.632 1.00 86.88 319 ASP A CA 1
ATOM 2526 C C . ASP A 1 319 ? -26.029 -14.467 31.881 1.00 86.88 319 ASP A C 1
ATOM 2528 O O . ASP A 1 319 ? -25.137 -14.459 32.730 1.00 86.88 319 ASP A O 1
ATOM 2532 N N . PRO A 1 320 ? -27.067 -15.319 32.006 1.00 84.94 320 PRO A N 1
ATOM 2533 C CA . PRO A 1 320 ? -27.218 -16.208 33.162 1.00 84.94 320 PRO A CA 1
ATOM 2534 C C . PRO A 1 320 ? -26.153 -17.318 33.215 1.00 84.94 320 PRO A C 1
ATOM 2536 O O . PRO A 1 320 ? -25.933 -17.912 34.271 1.00 84.94 320 PRO A O 1
ATOM 2539 N N . ASP A 1 321 ? -25.469 -17.589 32.098 1.00 83.25 321 ASP A N 1
ATOM 2540 C CA . ASP A 1 321 ? -24.313 -18.488 32.025 1.00 83.25 321 ASP A CA 1
ATOM 2541 C C . ASP A 1 321 ? -22.969 -17.775 32.264 1.00 83.25 321 ASP A C 1
ATOM 2543 O O . ASP A 1 321 ? -21.922 -18.434 32.212 1.00 83.25 321 ASP A O 1
ATOM 2547 N N . CYS A 1 322 ? -22.983 -16.466 32.559 1.00 83.94 322 CYS A N 1
ATOM 2548 C CA . CYS A 1 322 ? -21.783 -15.651 32.698 1.00 83.94 322 CYS A CA 1
ATOM 2549 C C . CYS A 1 322 ? -20.807 -16.274 33.690 1.00 83.94 322 CYS A C 1
ATOM 2551 O O . CYS A 1 322 ? -21.096 -16.418 34.885 1.00 83.94 322 CYS A O 1
ATOM 2553 N N . ARG A 1 323 ? -19.605 -16.596 33.212 1.00 76.56 323 ARG A N 1
ATOM 2554 C CA . ARG A 1 323 ? -18.611 -17.354 33.985 1.00 76.56 323 ARG A CA 1
ATOM 2555 C C . ARG A 1 323 ? -18.085 -16.632 35.225 1.00 76.56 323 ARG A C 1
ATOM 2557 O O . ARG A 1 323 ? -17.447 -17.260 36.063 1.00 76.56 323 ARG A O 1
ATOM 2564 N N . PHE A 1 324 ? -18.272 -15.315 35.288 1.00 78.94 324 PHE A N 1
ATOM 2565 C CA . PHE A 1 324 ? -17.825 -14.466 36.389 1.00 78.94 324 PHE A CA 1
ATOM 2566 C C . PHE A 1 324 ? -18.892 -14.297 37.477 1.00 78.94 324 PHE A C 1
ATOM 2568 O O . PHE A 1 324 ? -18.570 -13.825 38.565 1.00 78.94 324 PHE A O 1
ATOM 2575 N N . SER A 1 325 ? -20.132 -14.726 37.217 1.00 76.31 325 SER A N 1
ATOM 2576 C CA . SER A 1 325 ? -21.188 -14.769 38.228 1.00 76.31 325 SER A CA 1
ATOM 2577 C C . SER A 1 325 ? -20.908 -15.857 39.272 1.00 76.31 325 SER A C 1
ATOM 2579 O O . SER A 1 325 ? -20.535 -16.986 38.945 1.00 76.31 325 SER A O 1
ATOM 2581 N N . GLN A 1 326 ? -21.147 -15.541 40.547 1.00 67.50 326 GLN A N 1
ATOM 2582 C CA . GLN A 1 326 ? -20.869 -16.440 41.679 1.00 67.50 326 GLN A CA 1
ATOM 2583 C C . GLN A 1 326 ? -21.661 -17.765 41.620 1.00 67.50 326 GLN A C 1
ATOM 2585 O O . GLN A 1 326 ? -21.266 -18.752 42.236 1.00 67.50 326 GLN A O 1
ATOM 2590 N N . ALA A 1 327 ? -22.765 -17.802 40.864 1.00 61.31 327 ALA A N 1
ATOM 2591 C CA . ALA A 1 327 ? -23.599 -18.987 40.662 1.00 61.31 327 ALA A CA 1
ATOM 2592 C C . ALA A 1 327 ? -22.972 -20.043 39.729 1.00 61.31 327 ALA A C 1
ATOM 2594 O O . ALA A 1 327 ? -23.379 -21.201 39.766 1.00 61.31 327 ALA A O 1
ATOM 2595 N N . ASN A 1 328 ? -21.995 -19.662 38.898 1.00 61.12 328 ASN A N 1
ATOM 2596 C CA . ASN A 1 328 ? -21.430 -20.507 37.841 1.00 61.12 328 ASN A CA 1
ATOM 2597 C C . ASN A 1 328 ? -20.013 -21.033 38.152 1.00 61.12 328 ASN A C 1
ATOM 2599 O O . ASN A 1 328 ? -19.337 -21.544 37.256 1.00 61.12 328 ASN A O 1
ATOM 2603 N N . THR A 1 329 ? -19.541 -20.906 39.400 1.00 59.12 329 THR A N 1
ATOM 2604 C CA . THR A 1 329 ? -18.134 -21.145 39.767 1.00 59.12 329 THR A CA 1
ATOM 2605 C C . THR A 1 329 ? -17.957 -22.012 41.020 1.00 59.12 329 THR A C 1
ATOM 2607 O O . THR A 1 329 ? -18.256 -21.567 42.126 1.00 59.12 329 THR A O 1
ATOM 2610 N N . ASP A 1 330 ? -17.320 -23.183 40.887 1.00 59.28 330 ASP A N 1
ATOM 2611 C CA . ASP A 1 330 ? -16.951 -24.074 42.015 1.00 59.28 330 ASP A CA 1
ATOM 2612 C C . ASP A 1 330 ? -15.912 -23.469 42.989 1.00 59.28 330 ASP A C 1
ATOM 2614 O O . ASP A 1 330 ? -15.556 -24.062 44.011 1.00 59.28 330 ASP A O 1
ATOM 2618 N N . ARG A 1 331 ? -15.371 -22.292 42.658 1.00 59.97 331 ARG A N 1
ATOM 2619 C CA . ARG A 1 331 ? -14.466 -21.491 43.488 1.00 59.97 331 ARG A CA 1
ATOM 2620 C C . ARG A 1 331 ? -14.950 -20.042 43.450 1.00 59.97 331 ARG A C 1
ATOM 2622 O O . ARG A 1 331 ? -15.077 -19.523 42.343 1.00 59.97 331 ARG A O 1
ATOM 2629 N N . PRO A 1 332 ? -15.162 -19.365 44.593 1.00 55.19 332 PRO A N 1
ATOM 2630 C CA . PRO A 1 332 ? -15.610 -17.976 44.597 1.00 55.19 332 PRO A CA 1
ATOM 2631 C C . PRO A 1 332 ? -14.550 -17.077 43.951 1.00 55.19 332 PRO A C 1
ATOM 2633 O O . PRO A 1 332 ? -13.479 -16.852 44.517 1.00 55.19 332 PRO A O 1
ATOM 2636 N N . MET A 1 333 ? -14.837 -16.571 42.751 1.00 61.03 333 MET A N 1
ATOM 2637 C CA . MET A 1 333 ? -13.978 -15.601 42.077 1.00 61.03 333 MET A CA 1
ATOM 2638 C C . MET A 1 333 ? -14.270 -14.194 42.604 1.00 61.03 333 MET A C 1
ATOM 2640 O O . MET A 1 333 ? -15.387 -13.702 42.495 1.00 61.03 333 MET A O 1
ATOM 2644 N N . HIS A 1 334 ? -13.252 -13.498 43.116 1.00 67.56 334 HIS A N 1
ATOM 2645 C CA . HIS A 1 334 ? -13.365 -12.108 43.591 1.00 67.56 334 HIS A CA 1
ATOM 2646 C C . HIS A 1 334 ? -13.464 -11.070 42.447 1.00 67.56 334 HIS A C 1
ATOM 2648 O O . HIS A 1 334 ? -13.042 -9.922 42.603 1.00 67.56 334 HIS A O 1
ATOM 2654 N N . VAL A 1 335 ? -13.994 -11.464 41.285 1.00 75.94 335 VAL A N 1
ATOM 2655 C CA . VAL A 1 335 ? -13.916 -10.689 40.038 1.00 75.94 335 VAL A CA 1
ATOM 2656 C C . VAL A 1 335 ? -14.725 -9.398 40.102 1.00 75.94 335 VAL A C 1
ATOM 2658 O O . VAL A 1 335 ? -14.220 -8.397 39.624 1.00 75.94 335 VAL A O 1
ATOM 2661 N N . GLU A 1 336 ? -15.876 -9.344 40.778 1.00 80.94 336 GLU A N 1
ATOM 2662 C CA . GLU A 1 336 ? -16.607 -8.081 41.020 1.00 80.94 336 GLU A CA 1
ATOM 2663 C C . GLU A 1 336 ? -15.725 -7.026 41.725 1.00 80.94 336 GLU A C 1
ATOM 2665 O O . GLU A 1 336 ? -15.644 -5.867 41.311 1.00 80.94 336 GLU A O 1
ATOM 2670 N N . GLY A 1 337 ? -15.002 -7.441 42.773 1.00 87.12 337 GLY A N 1
ATOM 2671 C CA . GLY A 1 337 ? -14.112 -6.568 43.542 1.00 87.12 337 GLY A CA 1
ATOM 2672 C C . GLY A 1 337 ? -12.849 -6.171 42.775 1.00 87.12 337 GLY A C 1
ATOM 2673 O O . GLY A 1 337 ? -12.403 -5.024 42.864 1.00 87.12 337 GLY A O 1
ATOM 2674 N N . GLU A 1 338 ? -12.283 -7.089 41.985 1.00 90.50 338 GLU A N 1
ATOM 2675 C CA . GLU A 1 338 ? -11.155 -6.775 41.104 1.00 90.50 338 GLU A CA 1
ATOM 2676 C C . GLU A 1 338 ? -11.566 -5.924 39.898 1.00 90.50 338 GLU A C 1
ATOM 2678 O O . GLU A 1 338 ? -10.789 -5.065 39.493 1.00 90.50 338 GLU A O 1
ATOM 2683 N N . LEU A 1 339 ? -12.777 -6.091 39.363 1.00 91.25 339 LEU A N 1
ATOM 2684 C CA . LEU A 1 339 ? -13.344 -5.283 38.284 1.00 91.25 339 LEU A CA 1
ATOM 2685 C C . LEU A 1 339 ? -13.588 -3.853 38.764 1.00 91.25 339 LEU A C 1
ATOM 2687 O O . LEU A 1 339 ? -13.158 -2.911 38.105 1.00 91.25 339 LEU A O 1
ATOM 2691 N N . TRP A 1 340 ? -14.181 -3.666 39.946 1.00 90.69 340 TRP A N 1
ATOM 2692 C CA . TRP A 1 340 ? -14.330 -2.335 40.540 1.00 90.69 340 TRP A CA 1
ATOM 2693 C C . TRP A 1 340 ? -12.971 -1.658 40.786 1.00 90.69 340 TRP A C 1
ATOM 2695 O O . TRP A 1 340 ? -12.786 -0.477 40.472 1.00 90.69 340 TRP A O 1
ATOM 2705 N N . ALA A 1 341 ? -11.987 -2.414 41.288 1.00 92.75 341 ALA A N 1
ATOM 2706 C CA . ALA A 1 341 ? -10.619 -1.926 41.448 1.00 92.75 341 ALA A CA 1
ATOM 2707 C C . ALA A 1 341 ? -9.948 -1.605 40.098 1.00 92.75 341 ALA A C 1
ATOM 2709 O O . ALA A 1 341 ? -9.206 -0.623 40.017 1.00 92.75 341 ALA A O 1
ATOM 2710 N N . LEU A 1 342 ? -10.225 -2.389 39.050 1.00 94.12 342 LEU A N 1
ATOM 2711 C CA . LEU A 1 342 ? -9.744 -2.178 37.686 1.00 94.12 342 LEU A CA 1
ATOM 2712 C C . LEU A 1 342 ? -10.350 -0.908 37.088 1.00 94.12 342 LEU A C 1
ATOM 2714 O O . LEU A 1 342 ? -9.571 -0.028 36.740 1.00 94.12 342 LEU A O 1
ATOM 2718 N N . LYS A 1 343 ? -11.686 -0.756 37.053 1.00 93.69 343 LYS A N 1
ATOM 2719 C CA . LYS A 1 343 ? -12.379 0.460 36.572 1.00 93.69 343 LYS A CA 1
ATOM 2720 C C . LYS A 1 343 ? -11.777 1.717 37.207 1.00 93.69 343 LYS A C 1
ATOM 2722 O O . LYS A 1 343 ? -11.296 2.618 36.522 1.00 93.69 343 LYS A O 1
ATOM 2727 N N . ARG A 1 344 ? -11.691 1.724 38.543 1.00 91.06 344 ARG A N 1
ATOM 2728 C CA . ARG A 1 344 ? -11.174 2.859 39.321 1.00 91.06 344 ARG A CA 1
ATOM 2729 C C . ARG A 1 344 ? -9.684 3.133 39.098 1.00 91.06 344 ARG A C 1
ATOM 2731 O O . ARG A 1 344 ? -9.294 4.297 39.071 1.00 91.06 344 ARG A O 1
ATOM 2738 N N . LYS A 1 345 ? -8.828 2.111 38.974 1.00 93.75 345 LYS A N 1
ATOM 2739 C CA . LYS A 1 345 ? -7.394 2.325 38.693 1.00 93.75 345 LYS A CA 1
ATOM 2740 C C . LYS A 1 345 ? -7.119 2.670 37.229 1.00 93.75 345 LYS A C 1
ATOM 2742 O O . LYS A 1 345 ? -6.169 3.403 36.975 1.00 93.75 345 LYS A O 1
ATOM 2747 N N . PHE A 1 346 ? -7.927 2.165 36.301 1.00 94.88 346 PHE A N 1
ATOM 2748 C CA . PHE A 1 346 ? -7.804 2.376 34.862 1.00 94.88 346 PHE A CA 1
ATOM 2749 C C . PHE A 1 346 ? -7.917 3.861 34.507 1.00 94.88 346 PHE A C 1
ATOM 2751 O O . PHE A 1 346 ? -6.928 4.461 34.088 1.00 94.88 346 PHE A O 1
ATOM 2758 N N . ILE A 1 347 ? -9.071 4.477 34.777 1.00 91.69 347 ILE A N 1
ATOM 2759 C CA . ILE A 1 347 ? -9.318 5.882 34.424 1.00 91.69 347 ILE A CA 1
ATOM 2760 C C . ILE A 1 347 ? -8.346 6.837 35.131 1.00 91.69 347 ILE A C 1
ATOM 2762 O O . ILE A 1 347 ? -7.794 7.743 34.513 1.00 91.69 347 ILE A O 1
ATOM 2766 N N . ARG A 1 348 ? -8.032 6.567 36.406 1.00 90.50 348 ARG A N 1
ATOM 2767 C CA . ARG A 1 348 ? -7.061 7.349 37.190 1.00 90.50 348 ARG A CA 1
ATOM 2768 C C . ARG A 1 348 ? -5.623 7.213 36.692 1.00 90.50 348 ARG A C 1
ATOM 2770 O O . ARG A 1 348 ? -4.843 8.143 36.875 1.00 90.50 348 ARG A O 1
ATOM 2777 N N . TYR A 1 349 ? -5.256 6.082 36.090 1.00 92.94 349 TYR A N 1
ATOM 2778 C CA . TYR A 1 349 ? -3.960 5.936 35.436 1.00 92.94 349 TYR A CA 1
ATOM 2779 C C . TYR A 1 349 ? -3.930 6.697 34.109 1.00 92.94 349 TYR A C 1
ATOM 2781 O O . TYR A 1 349 ? -3.040 7.522 33.924 1.00 92.94 349 TYR A O 1
ATOM 2789 N N . GLU A 1 350 ? -4.882 6.441 33.204 1.00 90.69 350 GLU A N 1
ATOM 2790 C CA . GLU A 1 350 ? -4.867 7.037 31.858 1.00 90.69 350 GLU A CA 1
ATOM 2791 C C . GLU A 1 350 ? -4.955 8.563 31.943 1.00 90.69 350 GLU A C 1
ATOM 2793 O O . GLU A 1 350 ? -4.198 9.265 31.273 1.00 90.69 350 GLU A O 1
ATOM 2798 N N . PHE A 1 351 ? -5.789 9.095 32.842 1.00 88.19 351 PHE A N 1
ATOM 2799 C CA . PHE A 1 351 ? -5.880 10.537 33.047 1.00 88.19 351 PHE A CA 1
ATOM 2800 C C . PHE A 1 351 ? -4.613 11.131 33.686 1.00 88.19 351 PHE A C 1
ATOM 2802 O O . PHE A 1 351 ? -4.192 12.226 33.311 1.00 88.19 351 PHE A O 1
ATOM 2809 N N . ARG A 1 352 ? -3.935 10.411 34.592 1.00 86.62 352 ARG A N 1
ATOM 2810 C CA . ARG A 1 352 ? -2.638 10.868 35.117 1.00 86.62 352 ARG A CA 1
ATOM 2811 C C . ARG A 1 352 ? -1.542 10.828 34.046 1.00 86.62 352 ARG A C 1
ATOM 2813 O O . ARG A 1 352 ? -0.731 11.751 33.981 1.00 86.62 352 ARG A O 1
ATOM 2820 N N . ASP A 1 353 ? -1.514 9.806 33.190 1.00 85.94 353 ASP A N 1
ATOM 2821 C CA . ASP A 1 353 ? -0.593 9.757 32.048 1.00 85.94 353 ASP A CA 1
ATOM 2822 C C . ASP A 1 353 ? -0.860 10.918 31.077 1.00 85.94 353 ASP A C 1
ATOM 2824 O O . ASP A 1 353 ? 0.080 11.611 30.686 1.00 85.94 353 ASP A O 1
ATOM 2828 N N . PHE A 1 354 ? -2.133 11.205 30.784 1.00 82.62 354 PHE A N 1
ATOM 2829 C CA . PHE A 1 354 ? -2.560 12.377 30.019 1.00 82.62 354 PHE A CA 1
ATOM 2830 C C . PHE A 1 354 ? -2.072 13.680 30.662 1.00 82.62 354 PHE A C 1
ATOM 2832 O O . PHE A 1 354 ? -1.328 14.412 30.011 1.00 82.62 354 PHE A O 1
ATOM 2839 N N . GLN A 1 355 ? -2.368 13.942 31.943 1.00 80.31 355 GLN A N 1
ATOM 2840 C CA . GLN A 1 355 ? -1.866 15.130 32.649 1.00 80.31 355 GLN A CA 1
ATOM 2841 C C . GLN A 1 355 ? -0.344 15.273 32.543 1.00 80.31 355 GLN A C 1
ATOM 2843 O O . GLN A 1 355 ? 0.130 16.352 32.192 1.00 80.31 355 GLN A O 1
ATOM 2848 N N . ARG A 1 356 ? 0.413 14.194 32.780 1.00 81.25 356 ARG A N 1
ATOM 2849 C CA . ARG A 1 356 ? 1.879 14.184 32.670 1.00 81.25 356 ARG A CA 1
ATOM 2850 C C . ARG A 1 356 ? 2.371 14.548 31.267 1.00 81.25 356 ARG A C 1
ATOM 2852 O O . ARG A 1 356 ? 3.384 15.228 31.124 1.00 81.25 356 ARG A O 1
ATOM 2859 N N . GLN A 1 357 ? 1.684 14.108 30.213 1.00 75.06 357 GLN A N 1
ATOM 2860 C CA . GLN A 1 357 ? 2.040 14.486 28.841 1.00 75.06 357 GLN A CA 1
ATOM 2861 C C . GLN A 1 357 ? 1.773 15.970 28.535 1.00 75.06 357 GLN A C 1
ATOM 2863 O O . GLN A 1 357 ? 2.400 16.519 27.630 1.00 75.06 357 GLN A O 1
ATOM 2868 N N . LEU A 1 358 ? 0.883 16.620 29.292 1.00 72.19 358 LEU A N 1
ATOM 2869 C CA . LEU A 1 358 ? 0.574 18.052 29.201 1.00 72.19 358 LEU A CA 1
ATOM 2870 C C . LEU A 1 358 ? 1.435 18.923 30.135 1.00 72.19 358 LEU A C 1
ATOM 2872 O O . LEU A 1 358 ? 1.241 20.139 30.173 1.00 72.19 358 LEU A O 1
ATOM 2876 N N . THR A 1 359 ? 2.356 18.332 30.901 1.00 65.25 359 THR A N 1
ATOM 2877 C CA . THR A 1 359 ? 3.256 19.026 31.835 1.00 65.25 359 THR A CA 1
ATOM 2878 C C . THR A 1 359 ? 4.734 18.717 31.540 1.00 65.25 359 THR A C 1
ATOM 2880 O O . THR A 1 359 ? 5.085 17.973 30.616 1.00 65.25 359 THR A O 1
ATOM 2883 N N . GLY A 1 360 ? 5.631 19.364 32.294 1.00 61.12 360 GLY A N 1
ATOM 2884 C CA . GLY A 1 360 ? 7.082 19.224 32.146 1.00 61.12 360 GLY A CA 1
ATOM 2885 C C . GLY A 1 360 ? 7.615 19.719 30.796 1.00 61.12 360 GLY A C 1
ATOM 2886 O O . GLY A 1 360 ? 6.969 20.496 30.095 1.00 61.12 360 GLY A O 1
ATOM 2887 N N . ASN A 1 361 ? 8.797 19.236 30.401 1.00 51.84 361 ASN A N 1
ATOM 2888 C CA . ASN A 1 361 ? 9.488 19.671 29.177 1.00 51.84 361 ASN A CA 1
ATOM 2889 C C . ASN A 1 361 ? 8.703 19.408 27.871 1.00 51.84 361 ASN A C 1
ATOM 2891 O O . ASN A 1 361 ? 9.034 19.982 26.834 1.00 51.84 361 ASN A O 1
ATOM 2895 N N . SER A 1 362 ? 7.655 18.578 27.914 1.00 47.69 362 SER A N 1
ATOM 2896 C CA . SER A 1 362 ? 6.685 18.369 26.827 1.00 47.69 362 SER A CA 1
ATOM 2897 C C . SER A 1 362 ? 5.876 19.633 26.509 1.00 47.69 362 SER A C 1
ATOM 2899 O O . SER A 1 362 ? 5.547 19.878 25.349 1.00 47.69 362 SER A O 1
ATOM 2901 N N . ALA A 1 363 ? 5.564 20.431 27.536 1.00 51.47 363 ALA A N 1
ATOM 2902 C CA . ALA A 1 363 ? 4.637 21.560 27.477 1.00 51.47 363 ALA A CA 1
ATOM 2903 C C . ALA A 1 363 ? 5.271 22.875 26.987 1.00 51.47 363 ALA A C 1
ATOM 2905 O O . ALA A 1 363 ? 4.554 23.835 26.720 1.00 51.47 363 ALA A O 1
ATOM 2906 N N . ASN A 1 364 ? 6.598 22.919 26.809 1.00 50.16 364 ASN A N 1
ATOM 2907 C CA . ASN A 1 364 ? 7.357 24.124 26.427 1.00 50.16 364 ASN A CA 1
ATOM 2908 C C . ASN A 1 364 ? 7.078 24.638 24.994 1.00 50.16 364 ASN A C 1
ATOM 2910 O O . ASN A 1 364 ? 7.699 25.601 24.550 1.00 50.16 364 ASN A O 1
ATOM 2914 N N . THR A 1 365 ? 6.142 24.022 24.267 1.00 57.44 365 THR A N 1
ATOM 2915 C CA . THR A 1 365 ? 5.500 24.605 23.082 1.00 57.44 365 THR A CA 1
ATOM 2916 C C . THR A 1 365 ? 3.987 24.523 23.250 1.00 57.44 365 THR A C 1
ATOM 2918 O O . THR A 1 365 ? 3.415 23.441 23.098 1.00 57.44 365 THR A O 1
ATOM 2921 N N . SER A 1 366 ? 3.344 25.653 23.541 1.00 62.88 366 SER A N 1
ATOM 2922 C CA . SER A 1 366 ? 1.907 25.812 23.329 1.00 62.88 366 SER A CA 1
ATOM 2923 C C . SER A 1 366 ? 1.609 25.858 21.832 1.00 62.88 366 SER A C 1
ATOM 2925 O O . SER A 1 366 ? 2.431 26.321 21.035 1.00 62.88 366 SER A O 1
ATOM 2927 N N . CYS A 1 367 ? 0.438 25.368 21.445 1.00 67.56 367 CYS A N 1
ATOM 2928 C CA . CYS A 1 367 ? -0.009 25.468 20.064 1.00 67.56 367 CYS A CA 1
ATOM 2929 C C . CYS A 1 367 ? -0.536 26.875 19.749 1.00 67.56 367 CYS A C 1
ATOM 2931 O O . CYS A 1 367 ? -0.984 27.573 20.668 1.00 67.56 367 CYS A O 1
ATOM 2933 N N . PRO A 1 368 ? -0.487 27.309 18.471 1.00 62.59 368 PRO A N 1
ATOM 2934 C CA . PRO A 1 368 ? -1.207 28.494 18.027 1.00 62.59 368 PRO A CA 1
ATOM 2935 C C . PRO A 1 368 ? -2.676 28.377 18.420 1.00 62.59 368 PRO A C 1
ATOM 2937 O O . PRO A 1 368 ? -3.273 27.305 18.332 1.00 62.59 368 PRO A O 1
ATOM 2940 N N . ALA A 1 369 ? -3.222 29.481 18.905 1.00 56.03 369 ALA A N 1
ATOM 2941 C CA . ALA A 1 369 ? -4.537 29.496 19.501 1.00 56.03 369 ALA A CA 1
ATOM 2942 C C . ALA A 1 369 ? -5.654 29.482 18.454 1.00 56.03 369 ALA A C 1
ATOM 2944 O O . ALA A 1 369 ? -5.705 30.376 17.608 1.00 56.03 369 ALA A O 1
ATOM 2945 N N . VAL A 1 370 ? -6.593 28.550 18.609 1.00 59.41 370 VAL A N 1
ATOM 2946 C CA . VAL A 1 370 ? -7.957 28.708 18.091 1.00 59.41 370 VAL A CA 1
ATOM 2947 C C . VAL A 1 370 ? -8.692 29.672 19.029 1.00 59.41 370 VAL A C 1
ATOM 2949 O O . VAL A 1 370 ? -8.483 29.625 20.244 1.00 59.41 370 VAL A O 1
ATOM 2952 N N . ASP A 1 371 ? -9.482 30.603 18.491 1.00 62.97 371 ASP A N 1
ATOM 2953 C CA . ASP A 1 371 ? -10.209 31.647 19.247 1.00 62.97 371 ASP A CA 1
ATOM 2954 C C . ASP A 1 371 ? -9.365 32.486 20.241 1.00 62.97 371 ASP A C 1
ATOM 2956 O O . ASP A 1 371 ? -9.898 33.149 21.131 1.00 62.97 371 ASP A O 1
ATOM 2960 N N . GLY A 1 372 ? -8.033 32.477 20.122 1.00 56.69 372 GLY A N 1
ATOM 2961 C CA . GLY A 1 372 ? -7.130 33.146 21.069 1.00 56.69 372 GLY A CA 1
ATOM 2962 C C . GLY A 1 372 ? -6.810 32.364 22.356 1.00 56.69 372 GLY A C 1
ATOM 2963 O O . GLY A 1 372 ? -6.018 32.852 23.165 1.00 56.69 372 GLY A O 1
ATOM 2964 N N . VAL A 1 373 ? -7.327 31.140 22.532 1.00 56.66 373 VAL A N 1
ATOM 2965 C CA . VAL A 1 373 ? -6.945 30.226 23.625 1.00 56.66 373 VAL A CA 1
ATOM 2966 C C . VAL A 1 373 ? -5.791 29.299 23.208 1.00 56.66 373 VAL A C 1
ATOM 2968 O O . VAL A 1 373 ? -5.944 28.412 22.372 1.00 56.66 373 VAL A O 1
ATOM 2971 N N . SER A 1 374 ? -4.613 29.470 23.816 1.00 60.81 374 SER A N 1
ATOM 2972 C CA . SER A 1 374 ? -3.463 28.575 23.603 1.00 60.81 374 SER A CA 1
ATOM 2973 C C . SER A 1 374 ? -3.563 27.308 24.460 1.00 60.81 374 SER A C 1
ATOM 2975 O O . SER A 1 374 ? -3.706 27.404 25.679 1.00 60.81 374 SER A O 1
ATOM 2977 N N . PHE A 1 375 ? -3.384 26.126 23.859 1.00 68.75 375 PHE A N 1
ATOM 2978 C CA . PHE A 1 375 ? -3.456 24.831 24.556 1.00 68.75 375 PHE A CA 1
ATOM 2979 C C . PHE A 1 375 ? -2.113 24.055 24.557 1.00 68.75 375 PHE A C 1
ATOM 2981 O O . PHE A 1 375 ? -1.254 24.288 23.696 1.00 68.75 375 PHE A O 1
ATOM 2988 N N . PRO A 1 376 ? -1.882 23.153 25.538 1.00 67.44 376 PRO A N 1
ATOM 2989 C CA . PRO A 1 376 ? -0.658 22.351 25.640 1.00 67.44 376 PRO A CA 1
ATOM 2990 C C . PRO A 1 376 ? -0.581 21.216 24.602 1.00 67.44 376 PRO A C 1
ATOM 2992 O O . PRO A 1 376 ? -1.528 20.458 24.398 1.00 67.44 376 PRO A O 1
ATOM 2995 N N . ARG A 1 377 ? 0.597 21.051 23.991 1.00 69.44 377 ARG A N 1
ATOM 2996 C CA . ARG A 1 377 ? 0.872 20.071 22.928 1.00 69.44 377 ARG A CA 1
ATOM 2997 C C . ARG A 1 377 ? 0.998 18.628 23.450 1.00 69.44 377 ARG A C 1
ATOM 2999 O O . ARG A 1 377 ? 2.050 18.232 23.954 1.00 69.44 377 ARG A O 1
ATOM 3006 N N . ALA A 1 378 ? -0.010 17.789 23.203 1.00 64.19 378 ALA A N 1
ATOM 3007 C CA . ALA A 1 378 ? -0.030 16.351 23.529 1.00 64.19 378 ALA A CA 1
ATOM 3008 C C . ALA A 1 378 ? 0.872 15.478 22.608 1.00 64.19 378 ALA A C 1
ATOM 3010 O O . ALA A 1 378 ? 0.422 14.534 21.952 1.00 64.19 378 ALA A O 1
ATOM 3011 N N . LYS A 1 379 ? 2.173 15.796 22.528 1.00 64.69 379 LYS A N 1
ATOM 3012 C CA . LYS A 1 379 ? 3.112 15.273 21.511 1.00 64.69 379 LYS A CA 1
ATOM 3013 C C . LYS A 1 379 ? 3.223 13.739 21.449 1.00 64.69 379 LYS A C 1
ATOM 3015 O O . LYS A 1 379 ? 3.447 13.209 20.359 1.00 64.69 379 LYS A O 1
ATOM 3020 N N . TYR A 1 380 ? 3.114 13.027 22.577 1.00 65.00 380 TYR A N 1
ATOM 3021 C CA . TYR A 1 380 ? 3.278 11.565 22.591 1.00 65.00 380 TYR A CA 1
ATOM 3022 C C . TYR A 1 380 ? 2.002 10.817 22.169 1.00 65.00 380 TYR A C 1
ATOM 3024 O O . TYR A 1 380 ? 2.126 9.883 21.377 1.00 65.00 380 TYR A O 1
ATOM 3032 N N . TRP A 1 381 ? 0.797 11.263 22.561 1.00 65.00 381 TRP A N 1
ATOM 3033 C CA . TRP A 1 381 ? -0.461 10.779 21.958 1.00 65.00 381 TRP A CA 1
ATOM 3034 C C . TRP A 1 381 ? -0.462 10.985 20.432 1.00 65.00 381 TRP A C 1
ATOM 3036 O O . TRP A 1 381 ? -0.737 10.046 19.689 1.00 65.00 381 TRP A O 1
ATOM 3046 N N . HIS A 1 382 ? 0.001 12.146 19.951 1.00 65.19 382 HIS A N 1
ATOM 3047 C CA . HIS A 1 382 ? 0.203 12.422 18.517 1.00 65.19 382 HIS A CA 1
ATOM 3048 C C . HIS A 1 382 ? 1.441 11.728 17.904 1.00 65.19 382 HIS A C 1
ATOM 3050 O O . HIS A 1 382 ? 1.865 12.079 16.805 1.00 65.19 382 HIS A O 1
ATOM 3056 N N . HIS A 1 383 ? 2.053 10.748 18.582 1.00 63.62 383 HIS A N 1
ATOM 3057 C CA . HIS A 1 383 ? 3.147 9.907 18.070 1.00 63.62 383 HIS A CA 1
ATOM 3058 C C . HIS A 1 383 ? 4.374 10.651 17.494 1.00 63.62 383 HIS A C 1
ATOM 3060 O O . HIS A 1 383 ? 5.155 10.085 16.728 1.00 63.62 383 HIS A O 1
ATOM 3066 N N . GLY A 1 384 ? 4.591 11.907 17.895 1.00 53.94 384 GLY A N 1
ATOM 3067 C CA . GLY A 1 384 ? 5.689 12.744 17.406 1.00 53.94 384 GLY A CA 1
ATOM 3068 C C . GLY A 1 384 ? 5.364 13.641 16.206 1.00 53.94 384 GLY A C 1
ATOM 3069 O O . GLY A 1 384 ? 6.266 14.362 15.774 1.00 53.94 384 GLY A O 1
ATOM 3070 N N . TYR A 1 385 ? 4.116 13.668 15.719 1.00 62.31 385 TYR A N 1
ATOM 3071 C CA . TYR A 1 385 ? 3.632 14.726 14.822 1.00 62.31 385 TYR A CA 1
ATOM 3072 C C . TYR A 1 385 ? 3.681 16.113 15.503 1.00 62.31 385 TYR A C 1
ATOM 3074 O O . TYR A 1 385 ? 4.091 16.272 16.665 1.00 62.31 385 TYR A O 1
ATOM 3082 N N . ASP A 1 386 ? 3.306 17.162 14.766 1.00 62.78 386 ASP A N 1
ATOM 3083 C CA . ASP A 1 386 ? 3.393 18.536 15.266 1.00 62.78 386 ASP A CA 1
ATOM 3084 C C . ASP A 1 386 ? 2.518 18.767 16.516 1.00 62.78 386 ASP A C 1
ATOM 3086 O O . ASP A 1 386 ? 2.909 19.541 17.380 1.00 62.78 386 ASP A O 1
ATOM 3090 N N . GLY A 1 387 ? 1.420 18.019 16.677 1.00 63.62 387 GLY A N 1
ATOM 3091 C CA . GLY A 1 387 ? 0.519 18.113 17.831 1.00 63.62 387 GLY A CA 1
ATOM 3092 C C . GLY A 1 387 ? -0.096 19.502 18.017 1.00 63.62 387 GLY A C 1
ATOM 3093 O O . GLY A 1 387 ? -0.456 19.832 19.139 1.00 63.62 387 GLY A O 1
ATOM 3094 N N . CYS A 1 388 ? -0.141 20.300 16.946 1.00 70.75 388 CYS A N 1
ATOM 3095 C CA . CYS A 1 388 ? -0.691 21.654 16.870 1.00 70.75 388 CYS A CA 1
ATOM 3096 C C . CYS A 1 388 ? -1.456 21.864 15.547 1.00 70.75 388 CYS A C 1
ATOM 3098 O O . CYS A 1 388 ? -1.602 22.981 15.058 1.00 70.75 388 CYS A O 1
ATOM 3100 N N . SER A 1 389 ? -1.938 20.763 14.970 1.00 75.62 389 SER A N 1
ATOM 3101 C CA . SER A 1 389 ? -2.815 20.701 13.808 1.00 75.62 389 SER A CA 1
ATOM 3102 C C . SER A 1 389 ? -3.604 19.387 13.853 1.00 75.62 389 SER A C 1
ATOM 3104 O O . SER A 1 389 ? -3.128 18.386 14.404 1.00 75.62 389 SER A O 1
ATOM 3106 N N . PHE A 1 390 ? -4.813 19.370 13.289 1.00 84.81 390 PHE A N 1
ATOM 3107 C CA . PHE A 1 390 ? -5.607 18.148 13.177 1.00 84.81 390 PHE A CA 1
ATOM 3108 C C . PHE A 1 390 ? -5.067 17.274 12.033 1.00 84.81 390 PHE A C 1
ATOM 3110 O O . PHE A 1 390 ? -5.180 17.623 10.867 1.00 84.81 390 PHE A O 1
ATOM 3117 N N . ASN A 1 391 ? -4.389 16.174 12.360 1.00 85.06 391 ASN A N 1
ATOM 3118 C CA . ASN A 1 391 ? -3.607 15.374 11.407 1.00 85.06 391 ASN A CA 1
ATOM 3119 C C . ASN A 1 391 ? -3.653 13.874 11.749 1.00 85.06 391 ASN A C 1
ATOM 3121 O O . ASN A 1 391 ? -4.355 13.473 12.674 1.00 85.06 391 ASN A O 1
ATOM 3125 N N . LEU A 1 392 ? -2.854 13.042 11.067 1.00 84.12 392 LEU A N 1
ATOM 3126 C CA . LEU A 1 392 ? -2.731 11.594 11.331 1.00 84.12 392 LEU A CA 1
ATOM 3127 C C . LEU A 1 392 ? -2.426 11.221 12.802 1.00 84.12 392 LEU A C 1
ATOM 3129 O O . LEU A 1 392 ? -2.640 10.080 13.214 1.00 84.12 392 LEU A O 1
ATOM 3133 N N . GLY A 1 393 ? -1.906 12.151 13.611 1.00 82.69 393 GLY A N 1
ATOM 3134 C CA . GLY A 1 393 ? -1.725 11.963 15.051 1.00 82.69 393 GLY A CA 1
ATOM 3135 C C . GLY A 1 393 ? -3.025 12.040 15.860 1.00 82.69 393 GLY A C 1
ATOM 3136 O O . GLY A 1 393 ? -3.099 11.423 16.921 1.00 82.69 393 GLY A O 1
ATOM 3137 N N . ALA A 1 394 ? -4.051 12.744 15.367 1.00 86.50 394 ALA A N 1
ATOM 3138 C CA . ALA A 1 394 ? -5.300 12.994 16.085 1.00 86.50 394 ALA A CA 1
ATOM 3139 C C . ALA A 1 394 ? -6.036 11.694 16.428 1.00 86.50 394 ALA A C 1
ATOM 3141 O O . ALA A 1 394 ? -6.398 11.500 17.588 1.00 86.50 394 ALA A O 1
ATOM 3142 N N . ILE A 1 395 ? -6.175 10.746 15.490 1.00 88.06 395 ILE A N 1
ATOM 3143 C CA . ILE A 1 395 ? -6.914 9.500 15.761 1.00 88.06 395 ILE A CA 1
ATOM 3144 C C . ILE A 1 395 ? -6.342 8.706 16.943 1.00 88.06 395 ILE A C 1
ATOM 3146 O O . ILE A 1 395 ? -7.083 8.053 17.672 1.00 88.06 395 ILE A O 1
ATOM 3150 N N . ARG A 1 396 ? -5.032 8.809 17.201 1.00 83.38 396 ARG A N 1
ATOM 3151 C CA . ARG A 1 396 ? -4.373 8.120 18.321 1.00 83.38 396 ARG A CA 1
ATOM 3152 C C . ARG A 1 396 ? -4.709 8.723 19.684 1.00 83.38 396 ARG A C 1
ATOM 3154 O O . ARG A 1 396 ? -4.583 8.018 20.681 1.00 83.38 396 ARG A O 1
ATOM 3161 N N . MET A 1 397 ? -5.155 9.979 19.725 1.00 85.44 397 MET A N 1
ATOM 3162 C CA . MET A 1 397 ? -5.763 10.592 20.905 1.00 85.44 397 MET A CA 1
ATOM 3163 C C . MET A 1 397 ? -7.277 10.345 20.926 1.00 85.44 397 MET A C 1
ATOM 3165 O O . MET A 1 397 ? -7.790 9.825 21.909 1.00 85.44 397 MET A O 1
ATOM 3169 N N . PHE A 1 398 ? -7.989 10.659 19.840 1.00 91.50 398 PHE A N 1
ATOM 3170 C CA . PHE A 1 398 ? -9.454 10.608 19.806 1.00 91.50 398 PHE A CA 1
ATOM 3171 C C . PHE A 1 398 ? -10.012 9.186 19.969 1.00 91.50 398 PHE A C 1
ATOM 3173 O O . PHE A 1 398 ? -10.906 8.992 20.786 1.00 91.50 398 PHE A O 1
ATOM 3180 N N . ARG A 1 399 ? -9.462 8.174 19.279 1.00 90.31 399 ARG A N 1
ATOM 3181 C CA . ARG A 1 399 ? -9.951 6.781 19.338 1.00 90.31 399 ARG A CA 1
ATOM 3182 C C . ARG A 1 399 ? -10.018 6.206 20.767 1.00 90.31 399 ARG A C 1
ATOM 3184 O O . ARG A 1 399 ? -11.064 5.648 21.089 1.00 90.31 399 ARG A O 1
ATOM 3191 N N . PRO A 1 400 ? -8.978 6.323 21.623 1.00 90.00 400 PRO A N 1
ATOM 3192 C CA . PRO A 1 400 ? -9.087 5.937 23.027 1.00 90.00 400 PRO A CA 1
ATOM 3193 C C . PRO A 1 400 ? -9.854 6.954 23.876 1.00 90.00 400 PRO A C 1
ATOM 3195 O O . PRO A 1 400 ? -10.700 6.541 24.663 1.00 90.00 400 PRO A O 1
ATOM 3198 N N . TRP A 1 401 ? -9.599 8.262 23.745 1.00 90.88 401 TRP A N 1
ATOM 3199 C CA . TRP A 1 401 ? -10.164 9.227 24.692 1.00 90.88 401 TRP A CA 1
ATOM 3200 C C . TRP A 1 401 ? -11.671 9.393 24.564 1.00 90.88 401 TRP A C 1
ATOM 3202 O O . TRP A 1 401 ? -12.331 9.400 25.597 1.00 90.88 401 TRP A O 1
ATOM 3212 N N . THR A 1 402 ? -12.251 9.420 23.360 1.00 93.94 402 THR A N 1
ATOM 3213 C CA . THR A 1 402 ? -13.717 9.484 23.270 1.00 93.94 402 THR A CA 1
ATOM 3214 C C . THR A 1 402 ? -14.363 8.211 23.814 1.00 93.94 402 THR A C 1
ATOM 3216 O O . THR A 1 402 ? -15.312 8.315 24.572 1.00 93.94 402 THR A O 1
ATOM 3219 N N . ALA A 1 403 ? -13.821 7.021 23.526 1.00 92.81 403 ALA A N 1
ATOM 3220 C CA . ALA A 1 403 ? -14.368 5.757 24.028 1.00 92.81 403 ALA A CA 1
ATOM 3221 C C . ALA A 1 403 ? -14.268 5.624 25.562 1.00 92.81 403 ALA A C 1
ATOM 3223 O O . ALA A 1 403 ? -15.153 5.050 26.194 1.00 92.81 403 ALA A O 1
ATOM 3224 N N . ILE A 1 404 ? -13.203 6.162 26.167 1.00 93.00 404 ILE A N 1
ATOM 3225 C CA . ILE A 1 404 ? -13.039 6.224 27.625 1.00 93.00 404 ILE A CA 1
ATOM 3226 C C . ILE A 1 404 ? -14.034 7.218 28.238 1.00 93.00 404 ILE A C 1
ATOM 3228 O O . ILE A 1 404 ? -14.726 6.860 29.188 1.00 93.00 404 ILE A O 1
ATOM 3232 N N . MET A 1 405 ? -14.124 8.438 27.700 1.00 92.69 405 MET A N 1
ATOM 3233 C CA . MET A 1 405 ? -15.044 9.473 28.193 1.00 92.69 405 MET A CA 1
ATOM 3234 C C . MET A 1 405 ? -16.503 9.014 28.083 1.00 92.69 405 MET A C 1
ATOM 3236 O O . MET A 1 405 ? -17.246 9.120 29.047 1.00 92.69 405 MET A O 1
ATOM 3240 N N . ASP A 1 406 ? -16.874 8.413 26.953 1.00 93.50 406 ASP A N 1
ATOM 3241 C CA . ASP A 1 406 ? -18.218 7.907 26.657 1.00 93.50 406 ASP A CA 1
ATOM 3242 C C . ASP A 1 406 ? -18.710 6.840 27.644 1.00 93.50 406 ASP A C 1
ATOM 3244 O O . ASP A 1 406 ? -19.882 6.813 27.992 1.00 93.50 406 ASP A O 1
ATOM 3248 N N . TYR A 1 407 ? -17.818 5.974 28.131 1.00 93.19 407 TYR A N 1
ATOM 3249 C CA . TYR A 1 407 ? -18.167 4.947 29.117 1.00 93.19 407 TYR A CA 1
ATOM 3250 C C . TYR A 1 407 ? -18.097 5.444 30.578 1.00 93.19 407 TYR A C 1
ATOM 3252 O O . TYR A 1 407 ? -18.737 4.868 31.455 1.00 93.19 407 TYR A O 1
ATOM 3260 N N . TYR A 1 408 ? -17.345 6.514 30.866 1.00 91.75 408 TYR A N 1
ATOM 3261 C CA . TYR A 1 408 ? -17.216 7.087 32.219 1.00 91.75 408 TYR A CA 1
ATOM 3262 C C . TYR A 1 408 ? -18.007 8.393 32.439 1.00 91.75 408 TYR A C 1
ATOM 3264 O O . TYR A 1 408 ? -17.877 8.985 33.510 1.00 91.75 408 TYR A O 1
ATOM 3272 N N . TRP A 1 409 ? -18.821 8.828 31.468 1.00 90.56 409 TRP A N 1
ATOM 3273 C CA . TRP A 1 409 ? -19.474 10.148 31.431 1.00 90.56 409 TRP A CA 1
ATOM 3274 C C . TRP A 1 409 ? -20.260 10.477 32.710 1.00 90.56 409 TRP A C 1
ATOM 3276 O O . TRP A 1 409 ? -19.931 11.422 33.431 1.00 90.56 409 TRP A O 1
ATOM 3286 N N . ASP A 1 410 ? -21.254 9.649 33.042 1.00 83.00 410 ASP A N 1
ATOM 3287 C CA . ASP A 1 410 ? -22.161 9.906 34.166 1.00 83.00 410 ASP A CA 1
ATOM 3288 C C . ASP A 1 410 ? -21.582 9.495 35.534 1.00 83.00 410 ASP A C 1
ATOM 3290 O O . ASP A 1 410 ? -21.896 10.112 36.561 1.00 83.00 410 ASP A O 1
ATOM 3294 N N . ASP A 1 411 ? -20.711 8.476 35.593 1.00 76.19 411 ASP A N 1
ATOM 3295 C CA . ASP A 1 411 ? -20.172 7.979 36.867 1.00 76.19 411 ASP A CA 1
ATOM 3296 C C . ASP A 1 411 ? -18.939 8.756 37.343 1.00 76.19 411 ASP A C 1
ATOM 3298 O O . ASP A 1 411 ? -17.800 8.272 37.404 1.00 76.19 411 ASP A O 1
ATOM 3302 N N . ASN A 1 412 ? -19.222 9.971 37.807 1.00 68.38 412 ASN A N 1
ATOM 3303 C CA . ASN A 1 412 ? -18.240 10.893 38.360 1.00 68.38 412 ASN A CA 1
ATOM 3304 C C . ASN A 1 412 ? -17.467 10.373 39.597 1.00 68.38 412 ASN A C 1
ATOM 3306 O O . ASN A 1 412 ? -16.556 11.044 40.085 1.00 68.38 412 ASN A O 1
ATOM 3310 N N . ARG A 1 413 ? -17.780 9.179 40.124 1.00 69.31 413 ARG A N 1
ATOM 3311 C CA . ARG A 1 413 ? -17.110 8.588 41.299 1.00 69.31 413 ARG A CA 1
ATOM 3312 C C . ARG A 1 413 ? -15.753 7.959 40.961 1.00 69.31 413 ARG A C 1
ATOM 3314 O O . ARG A 1 413 ? -14.971 7.683 41.879 1.00 69.31 413 ARG A O 1
ATOM 3321 N N . TYR A 1 414 ? -15.460 7.710 39.681 1.00 75.62 414 TYR A N 1
ATOM 3322 C CA . TYR A 1 414 ? -14.208 7.068 39.266 1.00 75.62 414 TYR A CA 1
ATOM 3323 C C . TYR A 1 414 ? -13.043 8.044 39.013 1.00 75.62 414 TYR A C 1
ATOM 3325 O O . TYR A 1 414 ? -11.900 7.668 39.314 1.00 75.62 414 TYR A O 1
ATOM 3333 N N . TRP A 1 415 ? -13.308 9.282 38.559 1.00 73.19 415 TRP A N 1
ATOM 3334 C CA . TRP A 1 415 ? -12.303 10.344 38.334 1.00 73.19 415 TRP A CA 1
ATOM 3335 C C . TRP A 1 415 ? -11.415 10.599 39.564 1.00 73.19 415 TRP A C 1
ATOM 3337 O O . TRP A 1 415 ? -11.739 10.185 40.685 1.00 73.19 415 TRP A O 1
ATOM 3347 N N . ALA A 1 416 ? -10.260 11.245 39.380 1.00 68.69 416 ALA A N 1
ATOM 3348 C CA . ALA A 1 416 ? -9.405 11.652 40.493 1.00 68.69 416 ALA A CA 1
ATOM 3349 C C . ALA A 1 416 ? -9.859 12.997 41.084 1.00 68.69 416 ALA A C 1
ATOM 3351 O O . ALA A 1 416 ? -9.898 13.104 42.311 1.00 68.69 416 ALA A O 1
ATOM 3352 N N . GLN A 1 417 ? -10.238 13.954 40.231 1.00 76.75 417 GLN A N 1
ATOM 3353 C CA . GLN A 1 417 ? -10.846 15.250 40.559 1.00 76.75 417 GLN A CA 1
ATOM 3354 C C . GLN A 1 417 ? -12.040 15.547 39.620 1.00 76.75 417 GLN A C 1
ATOM 3356 O O . GLN A 1 417 ? -12.080 15.007 38.513 1.00 76.75 417 GLN A O 1
ATOM 3361 N N . PRO A 1 418 ? -13.001 16.413 40.000 1.00 71.44 418 PRO A N 1
ATOM 3362 C CA . PRO A 1 418 ? -14.101 16.825 39.115 1.00 71.44 418 PRO A CA 1
ATOM 3363 C C . PRO A 1 418 ? -13.644 17.529 37.827 1.00 71.44 418 PRO A C 1
ATOM 3365 O O . PRO A 1 418 ? -14.304 17.439 36.795 1.00 71.44 418 PRO A O 1
ATOM 3368 N N . GLU A 1 419 ? -12.506 18.224 37.867 1.00 81.94 419 GLU A N 1
ATOM 3369 C CA . GLU A 1 419 ? -11.962 18.985 36.736 1.00 81.94 419 GLU A CA 1
ATOM 3370 C C . GLU A 1 419 ? -11.296 18.089 35.673 1.00 81.94 419 GLU A C 1
ATOM 3372 O O . GLU A 1 419 ? -10.968 18.565 34.583 1.00 81.94 419 GLU A O 1
ATOM 3377 N N . ASP A 1 420 ? -11.100 16.798 35.968 1.00 81.38 420 ASP A N 1
ATOM 3378 C CA . ASP A 1 420 ? -10.431 15.844 35.078 1.00 81.38 420 ASP A CA 1
ATOM 3379 C C . ASP A 1 420 ? -11.175 15.708 33.740 1.00 81.38 420 ASP A C 1
ATOM 3381 O O . ASP A 1 420 ? -10.573 15.824 32.670 1.00 81.38 420 ASP A O 1
ATOM 3385 N N . HIS A 1 421 ? -12.498 15.531 33.819 1.00 84.06 421 HIS A N 1
ATOM 3386 C CA . HIS A 1 421 ? -13.400 15.404 32.676 1.00 84.06 421 HIS A CA 1
ATOM 3387 C C . HIS A 1 421 ? -13.348 16.649 31.777 1.00 84.06 421 HIS A C 1
ATOM 3389 O O . HIS A 1 421 ? -13.067 16.558 30.580 1.00 84.06 421 HIS A O 1
ATOM 3395 N N . ALA A 1 422 ? -13.542 17.830 32.376 1.00 85.81 422 ALA A N 1
ATOM 3396 C CA . ALA A 1 422 ? -13.519 19.109 31.669 1.00 85.81 422 ALA A CA 1
ATOM 3397 C C . ALA A 1 422 ? -12.191 19.326 30.928 1.00 85.81 422 ALA A C 1
ATOM 3399 O O . ALA A 1 422 ? -12.194 19.690 29.757 1.00 85.81 422 ALA A O 1
ATOM 3400 N N . ARG A 1 423 ? -11.053 18.999 31.554 1.00 84.06 423 ARG A N 1
ATOM 3401 C CA . ARG A 1 423 ? -9.727 19.190 30.951 1.00 84.06 423 ARG A CA 1
ATOM 3402 C C . ARG A 1 423 ? -9.454 18.290 29.739 1.00 84.06 423 ARG A C 1
ATOM 3404 O O . ARG A 1 423 ? -8.678 18.681 28.864 1.00 84.06 423 ARG A O 1
ATOM 3411 N N . VAL A 1 424 ? -10.045 17.094 29.676 1.00 85.69 424 VAL A N 1
ATOM 3412 C CA . VAL A 1 424 ? -10.011 16.267 28.455 1.00 85.69 424 VAL A CA 1
ATOM 3413 C C . VAL A 1 424 ? -10.873 16.923 27.375 1.00 85.69 424 VAL A C 1
ATOM 3415 O O . VAL A 1 424 ? -10.392 17.133 26.259 1.00 85.69 424 VAL A O 1
ATOM 3418 N N . MET A 1 425 ? -12.102 17.319 27.725 1.00 89.38 425 MET A N 1
ATOM 3419 C CA . MET A 1 425 ? -13.036 17.964 26.799 1.00 89.38 425 MET A CA 1
ATOM 3420 C C . MET A 1 425 ? -12.480 19.261 26.207 1.00 89.38 425 MET A C 1
ATOM 3422 O O . MET A 1 425 ? -12.514 19.406 24.989 1.00 89.38 425 MET A O 1
ATOM 3426 N N . ASP A 1 426 ? -11.888 20.153 27.006 1.00 86.94 426 ASP A N 1
ATOM 3427 C CA . ASP A 1 426 ? -11.265 21.403 26.542 1.00 86.94 426 ASP A CA 1
ATOM 3428 C C . ASP A 1 426 ? -10.263 21.150 25.405 1.00 86.94 426 ASP A C 1
ATOM 3430 O O . ASP A 1 426 ? -10.270 21.822 24.371 1.00 86.94 426 ASP A O 1
ATOM 3434 N N . ILE A 1 427 ? -9.389 20.156 25.573 1.00 85.00 427 ILE A N 1
ATOM 3435 C CA . ILE A 1 427 ? -8.329 19.851 24.607 1.00 85.00 427 ILE A CA 1
ATOM 3436 C C . ILE A 1 427 ? -8.920 19.232 23.342 1.00 85.00 427 ILE A C 1
ATOM 3438 O O . ILE A 1 427 ? -8.581 19.660 22.238 1.00 85.00 427 ILE A O 1
ATOM 3442 N N . MET A 1 428 ? -9.833 18.270 23.479 1.00 88.88 428 MET A N 1
ATOM 3443 C CA . MET A 1 428 ? -10.477 17.628 22.329 1.00 88.88 428 MET A CA 1
ATOM 3444 C C . MET A 1 428 ? -11.357 18.611 21.543 1.00 88.88 428 MET A C 1
ATOM 3446 O O . MET A 1 428 ? -11.336 18.585 20.315 1.00 88.88 428 MET A O 1
ATOM 3450 N N . THR A 1 429 ? -12.014 19.550 22.227 1.00 91.38 429 THR A N 1
ATOM 3451 C CA . THR A 1 429 ? -12.785 20.653 21.629 1.00 91.38 429 THR A CA 1
ATOM 3452 C C . THR A 1 429 ? -11.899 21.586 20.811 1.00 91.38 429 THR A C 1
ATOM 3454 O O . THR A 1 429 ? -12.243 21.916 19.679 1.00 91.38 429 THR A O 1
ATOM 3457 N N . ASN A 1 430 ? -10.733 21.987 21.331 1.00 86.75 430 ASN A N 1
ATOM 3458 C CA . ASN A 1 430 ? -9.795 22.825 20.576 1.00 86.75 430 ASN A CA 1
ATOM 3459 C C . ASN A 1 430 ? -9.324 22.130 19.286 1.00 86.75 430 ASN A C 1
ATOM 3461 O O . ASN A 1 430 ? -9.321 22.745 18.222 1.00 86.75 430 ASN A O 1
ATOM 3465 N N . TYR A 1 431 ? -9.011 20.831 19.341 1.00 87.69 431 TYR A N 1
ATOM 3466 C CA . TYR A 1 431 ? -8.708 20.050 18.136 1.00 87.69 431 TYR A CA 1
ATOM 3467 C C . TYR A 1 431 ? -9.912 19.916 17.188 1.00 87.69 431 TYR A C 1
ATOM 3469 O O . TYR A 1 431 ? -9.740 20.025 15.978 1.00 87.69 431 TYR A O 1
ATOM 3477 N N . ALA A 1 432 ? -11.125 19.708 17.702 1.00 91.44 432 ALA A N 1
ATOM 3478 C CA . ALA A 1 432 ? -12.330 19.629 16.879 1.00 91.44 432 ALA A CA 1
ATOM 3479 C C . ALA A 1 432 ? -12.586 20.941 16.114 1.00 91.44 432 ALA A C 1
ATOM 3481 O O . ALA A 1 432 ? -12.843 20.911 14.910 1.00 91.44 432 ALA A O 1
ATOM 3482 N N . LYS A 1 433 ? -12.394 22.095 16.765 1.00 90.50 433 LYS A N 1
ATOM 3483 C CA . LYS A 1 433 ? -12.417 23.401 16.092 1.00 90.50 433 LYS A CA 1
ATOM 3484 C C . LYS A 1 433 ? -11.332 23.528 15.018 1.00 90.50 433 LYS A C 1
ATOM 3486 O O . LYS A 1 433 ? -11.638 24.009 13.935 1.00 90.50 433 LYS A O 1
ATOM 3491 N N . MET A 1 434 ? -10.111 23.026 15.246 1.00 87.12 434 MET A N 1
ATOM 3492 C CA . MET A 1 434 ? -9.081 22.993 14.190 1.00 87.12 434 MET A CA 1
ATOM 3493 C C . MET A 1 434 ? -9.525 22.192 12.958 1.00 87.12 434 MET A C 1
ATOM 3495 O O . MET A 1 434 ? -9.170 22.563 11.844 1.00 87.12 434 MET A O 1
ATOM 3499 N N . TYR A 1 435 ? -10.281 21.100 13.121 1.00 90.75 435 TYR A N 1
ATOM 3500 C CA . TYR A 1 435 ? -10.827 20.355 11.978 1.00 90.75 435 TYR A CA 1
ATOM 3501 C C . TYR A 1 435 ? -11.885 21.170 11.219 1.00 90.75 435 TYR A C 1
ATOM 3503 O O . TYR A 1 435 ? -11.913 21.124 9.991 1.00 90.75 435 TYR A O 1
ATOM 3511 N N . ILE A 1 436 ? -12.702 21.961 11.923 1.00 91.62 436 ILE A N 1
ATOM 3512 C CA . ILE A 1 436 ? -13.677 22.889 11.325 1.00 91.62 436 ILE A CA 1
ATOM 3513 C C . ILE A 1 436 ? -12.967 24.025 10.569 1.00 91.62 436 ILE A C 1
ATOM 3515 O O . ILE A 1 436 ? -13.232 24.218 9.384 1.00 91.62 436 ILE A O 1
ATOM 3519 N N . GLU A 1 437 ? -11.992 24.707 11.182 1.00 87.19 437 GLU A N 1
ATOM 3520 C CA . GLU A 1 437 ? -11.173 25.736 10.512 1.00 87.19 437 GLU A CA 1
ATOM 3521 C C . GLU A 1 437 ? -10.485 25.187 9.249 1.00 87.19 437 GLU A C 1
ATOM 3523 O O . GLU A 1 437 ? -10.447 25.842 8.209 1.00 87.19 437 GLU A O 1
ATOM 3528 N N . GLN A 1 438 ? -9.969 23.955 9.317 1.00 85.62 438 GLN A N 1
ATOM 3529 C CA . GLN A 1 438 ? -9.352 23.266 8.180 1.00 85.62 438 GLN A CA 1
ATOM 3530 C C . GLN A 1 438 ? -10.362 22.794 7.120 1.00 85.62 438 GLN A C 1
ATOM 3532 O O . GLN A 1 438 ? -9.964 22.565 5.977 1.00 85.62 438 GLN A O 1
ATOM 3537 N N . SER A 1 439 ? -11.641 22.665 7.475 1.00 87.25 439 SER A N 1
ATOM 3538 C CA . SER A 1 439 ? -12.747 22.255 6.597 1.00 87.25 439 SER A CA 1
ATOM 3539 C C . SER A 1 439 ? -13.378 23.412 5.814 1.00 87.25 439 SER A C 1
ATOM 3541 O O . SER A 1 439 ? -14.096 23.170 4.834 1.00 87.25 439 SER A O 1
ATOM 3543 N N . ASP A 1 440 ? -13.140 24.657 6.234 1.00 84.12 440 ASP A N 1
ATOM 3544 C CA . ASP A 1 440 ? -13.760 25.852 5.663 1.00 84.12 440 ASP A CA 1
ATOM 3545 C C . ASP A 1 440 ? -12.964 26.424 4.464 1.00 84.12 440 ASP A C 1
ATOM 3547 O O . ASP A 1 440 ? -11.813 26.849 4.612 1.00 84.12 440 ASP A O 1
ATOM 3551 N N . PRO A 1 441 ? -13.573 26.530 3.264 1.00 78.00 441 PRO A N 1
ATOM 3552 C CA . PRO A 1 441 ? -13.013 27.277 2.137 1.00 78.00 441 PRO A CA 1
ATOM 3553 C C . PRO A 1 441 ? -12.576 28.711 2.466 1.00 78.00 441 PRO A C 1
ATOM 3555 O O . PRO A 1 441 ? -11.583 29.172 1.897 1.00 78.00 441 PRO A O 1
ATOM 3558 N N . SER A 1 442 ? -13.261 29.417 3.372 1.00 76.50 442 SER A N 1
ATOM 3559 C CA . SER A 1 442 ? -12.956 30.819 3.693 1.00 76.50 442 SER A CA 1
ATOM 3560 C C . SER A 1 442 ? -11.649 30.984 4.485 1.00 76.50 442 SER A C 1
ATOM 3562 O O . SER A 1 442 ? -10.883 31.915 4.222 1.00 76.50 442 SER A O 1
ATOM 3564 N N . HIS A 1 443 ? -11.316 30.017 5.348 1.00 65.25 443 HIS A N 1
ATOM 3565 C CA . HIS A 1 443 ? -10.073 29.978 6.131 1.00 65.25 443 HIS A CA 1
ATOM 3566 C C . HIS A 1 443 ? -8.894 29.295 5.409 1.00 65.25 443 HIS A C 1
ATOM 3568 O O . HIS A 1 443 ? -7.826 29.113 5.996 1.00 65.25 443 HIS A O 1
ATOM 3574 N N . LYS A 1 444 ? -9.040 29.024 4.100 1.00 60.78 444 LYS A N 1
ATOM 3575 C CA . LYS A 1 444 ? -8.144 28.216 3.249 1.00 60.78 444 LYS A CA 1
ATOM 3576 C C . LYS A 1 444 ? -8.159 26.730 3.617 1.00 60.78 444 LYS A C 1
ATOM 3578 O O . LYS A 1 444 ? -7.164 26.206 4.119 1.00 60.78 444 LYS A O 1
ATOM 3583 N N . LEU A 1 445 ? -9.276 26.083 3.273 1.00 73.06 445 LEU A N 1
ATOM 3584 C CA . LEU A 1 445 ? -9.472 24.633 3.149 1.00 73.06 445 LEU A CA 1
ATOM 3585 C C . LEU A 1 445 ? -8.148 23.855 3.096 1.00 73.06 445 LEU A C 1
ATOM 3587 O O . LEU A 1 445 ? -7.405 23.918 2.111 1.00 73.06 445 LEU A O 1
ATOM 3591 N N . HIS A 1 446 ? -7.833 23.156 4.182 1.00 76.38 446 HIS A N 1
ATOM 3592 C CA . HIS A 1 446 ? -6.510 22.589 4.378 1.00 76.38 446 HIS A CA 1
ATOM 3593 C C . HIS A 1 446 ? -6.376 21.232 3.685 1.00 76.38 446 HIS A C 1
ATOM 3595 O O . HIS A 1 446 ? -7.273 20.385 3.729 1.00 76.38 446 HIS A O 1
ATOM 3601 N N . TRP A 1 447 ? -5.217 20.988 3.075 1.00 73.75 447 TRP A N 1
ATOM 3602 C CA . TRP A 1 447 ? -4.982 19.816 2.226 1.00 73.75 447 TRP A CA 1
ATOM 3603 C C . TRP A 1 447 ? -5.160 18.478 2.970 1.00 73.75 447 TRP A C 1
ATOM 3605 O O . TRP A 1 447 ? -5.569 17.495 2.363 1.00 73.75 447 TRP A O 1
ATOM 3615 N N . MET A 1 448 ? -4.916 18.457 4.288 1.00 73.75 448 MET A N 1
ATOM 3616 C CA . MET A 1 448 ? -5.040 17.274 5.163 1.00 73.75 448 MET A CA 1
ATOM 3617 C C . MET A 1 448 ? -6.477 16.754 5.343 1.00 73.75 448 MET A C 1
ATOM 3619 O O . MET A 1 448 ? -6.649 15.655 5.861 1.00 73.75 448 MET A O 1
ATOM 3623 N N . VAL A 1 449 ? -7.481 17.560 4.985 1.00 74.44 449 VAL A N 1
ATOM 3624 C CA . VAL A 1 449 ? -8.914 17.237 5.114 1.00 74.44 449 VAL A CA 1
ATOM 3625 C C . VAL A 1 449 ? -9.608 17.213 3.742 1.00 74.44 449 VAL A C 1
ATOM 3627 O O . VAL A 1 449 ? -10.696 16.668 3.605 1.00 74.44 449 VAL A O 1
ATOM 3630 N N . SER A 1 450 ? -8.993 17.808 2.714 1.00 70.25 450 SER A N 1
ATOM 3631 C CA . SER A 1 450 ? -9.644 18.103 1.429 1.00 70.25 450 SER A CA 1
ATOM 3632 C C . SER A 1 450 ? -9.053 17.410 0.205 1.00 70.25 450 SER A C 1
ATOM 3634 O O . SER A 1 450 ? -9.761 17.281 -0.795 1.00 70.25 450 SER A O 1
ATOM 3636 N N . LEU A 1 451 ? -7.792 16.965 0.240 1.00 67.50 451 LEU A N 1
ATOM 3637 C CA . LEU A 1 451 ? -7.225 16.203 -0.875 1.00 67.50 451 LEU A CA 1
ATOM 3638 C C . LEU A 1 451 ? -7.870 14.819 -0.986 1.00 67.50 451 LEU A C 1
ATOM 3640 O O . LEU A 1 451 ? -8.475 14.310 -0.049 1.00 67.50 451 LEU A O 1
ATOM 3644 N N . HIS A 1 452 ? -7.703 14.182 -2.140 1.00 75.38 452 HIS A N 1
ATOM 3645 C CA . HIS A 1 452 ? -8.001 12.764 -2.300 1.00 75.38 452 HIS A CA 1
ATOM 3646 C C . HIS A 1 452 ? -6.810 11.977 -1.723 1.00 75.38 452 HIS A C 1
ATOM 3648 O O . HIS A 1 452 ? -5.832 11.752 -2.428 1.00 75.38 452 HIS A O 1
ATOM 3654 N N . ASN A 1 453 ? -6.825 11.626 -0.430 1.00 79.62 453 ASN A N 1
ATOM 3655 C CA . ASN A 1 453 ? -5.848 10.705 0.178 1.00 79.62 453 ASN A CA 1
ATOM 3656 C C . ASN A 1 453 ? -6.400 10.013 1.448 1.00 79.62 453 ASN A C 1
ATOM 3658 O O . ASN A 1 453 ? -7.500 10.314 1.921 1.00 79.62 453 ASN A O 1
ATOM 3662 N N . ASN A 1 454 ? -5.619 9.090 2.019 1.00 83.94 454 ASN A N 1
ATOM 3663 C CA . ASN A 1 454 ? -5.917 8.376 3.274 1.00 83.94 454 ASN A CA 1
ATOM 3664 C C . ASN A 1 454 ? -5.994 9.249 4.551 1.00 83.94 454 ASN A C 1
ATOM 3666 O O . ASN A 1 454 ? -6.377 8.754 5.610 1.00 83.94 454 ASN A O 1
ATOM 3670 N N . TRP A 1 455 ? -5.675 10.549 4.504 1.00 86.94 455 TRP A N 1
ATOM 3671 C CA . TRP A 1 455 ? -5.810 11.421 5.678 1.00 86.94 455 TRP A CA 1
ATOM 3672 C C . TRP A 1 455 ? -7.279 11.743 5.959 1.00 86.94 455 TRP A C 1
ATOM 3674 O O . TRP A 1 455 ? -7.629 11.943 7.122 1.00 86.94 455 TRP A O 1
ATOM 3684 N N . ASN A 1 456 ? -8.149 11.752 4.943 1.00 87.56 456 ASN A N 1
ATOM 3685 C CA . ASN A 1 456 ? -9.563 12.105 5.101 1.00 87.56 456 ASN A CA 1
ATOM 3686 C C . ASN A 1 456 ? -10.317 11.106 5.985 1.00 87.56 456 ASN A C 1
ATOM 3688 O O . ASN A 1 456 ? -11.126 11.512 6.811 1.00 87.56 456 ASN A O 1
ATOM 3692 N N . THR A 1 457 ? -10.030 9.811 5.858 1.00 89.88 457 THR A N 1
ATOM 3693 C CA . THR A 1 457 ? -10.658 8.745 6.656 1.00 89.88 457 THR A CA 1
ATOM 3694 C C . THR A 1 457 ? -10.066 8.710 8.068 1.00 89.88 457 THR A C 1
ATOM 3696 O O . THR A 1 457 ? -10.798 8.644 9.055 1.00 89.88 457 THR A O 1
ATOM 3699 N N . ILE A 1 458 ? -8.745 8.873 8.192 1.00 90.81 458 ILE A N 1
ATOM 3700 C CA . ILE A 1 458 ? -8.022 8.901 9.473 1.00 90.81 458 ILE A CA 1
ATOM 3701 C C . ILE A 1 458 ? -8.399 10.126 10.325 1.00 90.81 458 ILE A C 1
ATOM 3703 O O . ILE A 1 458 ? -8.598 10.011 11.537 1.00 90.81 458 ILE A O 1
ATOM 3707 N N . THR A 1 459 ? -8.506 11.311 9.717 1.00 91.88 459 THR A N 1
ATOM 3708 C CA . THR A 1 459 ? -9.002 12.519 10.400 1.00 91.88 459 THR A CA 1
ATOM 3709 C C . THR A 1 459 ? -10.521 12.471 10.568 1.00 91.88 459 THR A C 1
ATOM 3711 O O . THR A 1 459 ? -11.023 12.826 11.634 1.00 91.88 459 THR A O 1
ATOM 3714 N N . GLY A 1 460 ? -11.243 11.939 9.580 1.00 93.50 460 GLY A N 1
ATOM 3715 C CA . GLY A 1 460 ? -12.689 11.752 9.613 1.00 93.50 460 GLY A CA 1
ATOM 3716 C C . GLY A 1 460 ? -13.154 10.922 10.808 1.00 93.50 460 GLY A C 1
ATOM 3717 O O . GLY A 1 460 ? -14.029 11.368 11.543 1.00 93.50 460 GLY A O 1
ATOM 3718 N N . GLU A 1 461 ? -12.519 9.779 11.093 1.00 93.94 461 GLU A N 1
ATOM 3719 C CA . GLU A 1 461 ? -12.850 8.969 12.276 1.00 93.94 461 GLU A CA 1
ATOM 3720 C C . GLU A 1 461 ? -12.606 9.744 13.583 1.00 93.94 461 GLU A C 1
ATOM 3722 O O . GLU A 1 461 ? -13.388 9.635 14.526 1.00 93.94 461 GLU A O 1
ATOM 3727 N N . ALA A 1 462 ? -11.541 10.550 13.656 1.00 93.94 462 ALA A N 1
ATOM 3728 C CA . ALA A 1 462 ? -11.223 11.324 14.855 1.00 93.94 462 ALA A CA 1
ATOM 3729 C C . ALA A 1 462 ? -12.280 12.411 15.124 1.00 93.94 462 ALA A C 1
ATOM 3731 O O . ALA A 1 462 ? -12.753 12.538 16.255 1.00 93.94 462 ALA A O 1
ATOM 3732 N N . ALA A 1 463 ? -12.685 13.144 14.083 1.00 95.69 463 ALA A N 1
ATOM 3733 C CA . ALA A 1 463 ? -13.738 14.154 14.154 1.00 95.69 463 ALA A CA 1
ATOM 3734 C C . ALA A 1 463 ? -15.111 13.525 14.451 1.00 95.69 463 ALA A C 1
ATOM 3736 O O . ALA A 1 463 ? -15.812 13.969 15.359 1.00 95.69 463 ALA A O 1
ATOM 3737 N N . LEU A 1 464 ? -15.455 12.435 13.759 1.00 95.50 464 LEU A N 1
ATOM 3738 C CA . LEU A 1 464 ? -16.701 11.684 13.933 1.00 95.50 464 LEU A CA 1
ATOM 3739 C C . LEU A 1 464 ? -16.869 11.150 15.354 1.00 95.50 464 LEU A C 1
ATOM 3741 O O . LEU A 1 464 ? -17.940 11.269 15.951 1.00 95.50 464 LEU A O 1
ATOM 3745 N N . ARG A 1 465 ? -15.802 10.582 15.921 1.00 94.75 465 ARG A N 1
ATOM 3746 C CA . ARG A 1 465 ? -15.817 10.067 17.291 1.00 94.75 465 ARG A CA 1
ATOM 3747 C C . ARG A 1 465 ? -16.110 11.150 18.323 1.00 94.75 465 ARG A C 1
ATOM 3749 O O . ARG A 1 465 ? -16.751 10.859 19.328 1.00 94.75 465 ARG A O 1
ATOM 3756 N N . PHE A 1 466 ? -15.648 12.376 18.086 1.00 96.19 466 PHE A N 1
ATOM 3757 C CA . PHE A 1 466 ? -15.964 13.509 18.950 1.00 96.19 466 PHE A CA 1
ATOM 3758 C C . PHE A 1 466 ? -17.389 14.004 18.718 1.00 96.19 466 PHE A C 1
ATOM 3760 O O . PHE A 1 466 ? -18.138 14.108 19.678 1.00 96.19 466 PHE A O 1
ATOM 3767 N N . ALA A 1 467 ? -17.799 14.193 17.460 1.00 96.12 467 ALA A N 1
ATOM 3768 C CA . ALA A 1 467 ? -19.167 14.563 17.096 1.00 96.12 467 ALA A CA 1
ATOM 3769 C C . ALA A 1 467 ? -20.219 13.630 17.721 1.00 96.12 467 ALA A C 1
ATOM 3771 O O . ALA A 1 467 ? -21.238 14.093 18.214 1.00 96.12 467 ALA A O 1
ATOM 3772 N N . THR A 1 468 ? -19.938 12.324 17.756 1.00 94.25 468 THR A N 1
ATOM 3773 C CA . THR A 1 468 ? -20.794 11.317 18.405 1.00 94.25 468 THR A CA 1
ATOM 3774 C C . THR A 1 468 ? -20.830 11.476 19.923 1.00 94.25 468 THR A C 1
ATOM 3776 O O . THR A 1 468 ? -21.898 11.389 20.522 1.00 94.25 468 THR A O 1
ATOM 3779 N N . LEU A 1 469 ? -19.668 11.702 20.549 1.00 94.88 469 LEU A N 1
ATOM 3780 C CA . LEU A 1 469 ? -19.558 11.911 21.992 1.00 94.88 469 LEU A CA 1
ATOM 3781 C C . LEU A 1 469 ? -20.410 13.115 22.424 1.00 94.88 469 LEU A C 1
ATOM 3783 O O . LEU A 1 469 ? -21.177 12.996 23.370 1.00 94.88 469 LEU A O 1
ATOM 3787 N N . VAL A 1 470 ? -20.314 14.240 21.708 1.00 95.38 470 VAL A N 1
ATOM 3788 C CA . VAL A 1 470 ? -20.907 15.525 22.124 1.00 95.38 470 VAL A CA 1
ATOM 3789 C C . VAL A 1 470 ? -22.231 15.900 21.438 1.00 95.38 470 VAL A C 1
ATOM 3791 O O . VAL A 1 470 ? -22.653 17.046 21.543 1.00 95.38 470 VAL A O 1
ATOM 3794 N N . TYR A 1 471 ? -22.887 14.976 20.726 1.00 93.44 471 TYR A N 1
ATOM 3795 C CA . TYR A 1 471 ? -23.974 15.307 19.785 1.00 93.44 471 TYR A CA 1
ATOM 3796 C C . TYR A 1 471 ? -25.151 16.092 20.384 1.00 93.44 471 TYR A C 1
ATOM 3798 O O . TYR A 1 471 ? -25.638 17.035 19.760 1.00 93.44 471 TYR A O 1
ATOM 3806 N N . ASP A 1 472 ? -25.570 15.718 21.594 1.00 91.00 472 ASP A N 1
ATOM 3807 C CA . ASP A 1 472 ? -26.636 16.378 22.360 1.00 91.00 472 ASP A CA 1
ATOM 3808 C C . ASP A 1 472 ? -26.107 17.037 23.649 1.00 91.00 472 ASP A C 1
ATOM 3810 O O . ASP A 1 472 ? -26.881 17.348 24.555 1.00 91.00 472 ASP A O 1
ATOM 3814 N N . GLU A 1 473 ? -24.788 17.232 23.768 1.00 93.50 473 GLU A N 1
ATOM 3815 C CA . GLU A 1 473 ? -24.203 17.821 24.973 1.00 93.50 473 GLU A CA 1
ATOM 3816 C C . GLU A 1 473 ? -24.333 19.354 24.953 1.00 93.50 473 GLU A C 1
ATOM 3818 O O . GLU A 1 473 ? -23.872 19.984 23.996 1.00 93.50 473 GLU A O 1
ATOM 3823 N N . PRO A 1 474 ? -24.910 19.985 25.999 1.00 93.38 474 PRO A N 1
ATOM 3824 C CA . PRO A 1 474 ? -25.217 21.414 25.983 1.00 93.38 474 PRO A CA 1
ATOM 3825 C C . PRO A 1 474 ? -24.004 22.313 25.704 1.00 93.38 474 PRO A C 1
ATOM 3827 O O . PRO A 1 474 ? -23.065 22.384 26.502 1.00 93.38 474 PRO A O 1
ATOM 3830 N N . GLY A 1 475 ? -24.061 23.057 24.599 1.00 94.12 475 GLY A N 1
ATOM 3831 C CA . GLY A 1 475 ? -22.994 23.938 24.117 1.00 94.12 475 GLY A CA 1
ATOM 3832 C C . GLY A 1 475 ? -22.100 23.332 23.026 1.00 94.12 475 GLY A C 1
ATOM 3833 O O . GLY A 1 475 ? -21.158 24.001 22.596 1.00 94.12 475 GLY A O 1
ATOM 3834 N N . TYR A 1 476 ? -22.381 22.109 22.569 1.00 95.81 476 TYR A N 1
ATOM 3835 C CA . TYR A 1 476 ? -21.627 21.406 21.523 1.00 95.81 476 TYR A CA 1
ATOM 3836 C C . TYR A 1 476 ? -22.478 20.967 20.322 1.00 95.81 476 TYR A C 1
ATOM 3838 O O . TYR A 1 476 ? -21.921 20.498 19.329 1.00 95.81 476 TYR A O 1
ATOM 3846 N N . GLU A 1 477 ? -23.799 21.140 20.364 1.00 94.56 477 GLU A N 1
ATOM 3847 C CA . GLU A 1 477 ? -24.753 20.549 19.415 1.00 94.56 477 GLU A CA 1
ATOM 3848 C C . GLU A 1 477 ? -24.532 21.038 17.968 1.00 94.56 477 GLU A C 1
ATOM 3850 O O . GLU A 1 477 ? -24.604 20.262 17.012 1.00 94.56 477 GLU A O 1
ATOM 3855 N N . GLU A 1 478 ? -24.210 22.325 17.797 1.00 95.50 478 GLU A N 1
ATOM 3856 C CA . GLU A 1 478 ? -23.856 22.925 16.500 1.00 95.50 478 GLU A CA 1
ATOM 3857 C C . GLU A 1 478 ? -22.516 22.378 15.981 1.00 95.50 478 GLU A C 1
ATOM 3859 O O . GLU A 1 478 ? -22.427 21.926 14.838 1.00 95.50 478 GLU A O 1
ATOM 3864 N N . MET A 1 479 ? -21.501 22.314 16.853 1.00 95.81 479 MET A N 1
ATOM 3865 C CA . MET A 1 479 ? -20.179 21.771 16.528 1.00 95.81 479 MET A CA 1
ATOM 3866 C C . MET A 1 479 ? -20.266 20.298 16.116 1.00 95.81 479 MET A C 1
ATOM 3868 O O . MET A 1 479 ? -19.655 19.898 15.131 1.00 95.81 479 MET A O 1
ATOM 3872 N N . ALA A 1 480 ? -21.045 19.483 16.827 1.00 95.75 480 ALA A N 1
ATOM 3873 C CA . ALA A 1 480 ? -21.228 18.072 16.509 1.00 95.75 480 ALA A CA 1
ATOM 3874 C C . ALA A 1 480 ? -21.840 17.865 15.117 1.00 95.75 480 ALA A C 1
ATOM 3876 O O . ALA A 1 480 ? -21.368 17.029 14.341 1.00 95.75 480 ALA A O 1
ATOM 3877 N N . ARG A 1 481 ? -22.863 18.657 14.778 1.00 94.50 481 ARG A N 1
ATOM 3878 C CA . ARG A 1 481 ? -23.536 18.603 13.474 1.00 94.50 481 ARG A CA 1
ATOM 3879 C C . ARG A 1 481 ? -22.630 19.105 12.349 1.00 94.50 481 ARG A C 1
ATOM 3881 O O . ARG A 1 481 ? -22.599 18.480 11.290 1.00 94.50 481 ARG A O 1
ATOM 3888 N N . GLU A 1 482 ? -21.838 20.152 12.581 1.00 95.56 482 GLU A N 1
ATOM 3889 C CA . GLU A 1 482 ? -20.848 20.640 11.612 1.00 95.56 482 GLU A CA 1
ATOM 3890 C C . GLU A 1 482 ? -19.698 19.644 11.386 1.00 95.56 482 GLU A C 1
ATOM 3892 O O . GLU A 1 482 ? -19.324 19.384 10.238 1.00 95.56 482 GLU A O 1
ATOM 3897 N N . LEU A 1 483 ? -19.159 19.040 12.450 1.00 95.62 483 LEU A N 1
ATOM 3898 C CA . LEU A 1 483 ? -18.154 17.978 12.351 1.00 95.62 483 LEU A CA 1
ATOM 3899 C C . LEU A 1 483 ? -18.689 16.804 11.527 1.00 95.62 483 LEU A C 1
ATOM 3901 O O . LEU A 1 483 ? -18.032 16.382 10.580 1.00 95.62 483 LEU A O 1
ATOM 3905 N N . LEU A 1 484 ? -19.886 16.304 11.848 1.00 94.50 484 LEU A N 1
ATOM 3906 C CA . LEU A 1 484 ? -20.503 15.179 11.143 1.00 94.50 484 LEU A CA 1
ATOM 3907 C C . LEU A 1 484 ? -20.755 15.503 9.660 1.00 94.50 484 LEU A C 1
ATOM 3909 O O . LEU A 1 484 ? -20.419 14.696 8.793 1.00 94.50 484 LEU A O 1
ATOM 3913 N N . ALA A 1 485 ? -21.272 16.697 9.353 1.00 93.69 485 ALA A N 1
ATOM 3914 C CA . ALA A 1 485 ? -21.476 17.148 7.978 1.00 93.69 485 ALA A CA 1
ATOM 3915 C C . ALA A 1 485 ? -20.155 17.251 7.192 1.00 93.69 485 ALA A C 1
ATOM 3917 O O . ALA A 1 485 ? -20.098 16.830 6.033 1.00 93.69 485 ALA A O 1
ATOM 3918 N N . ASN A 1 486 ? -19.081 17.754 7.813 1.00 93.38 486 ASN A N 1
ATOM 3919 C CA . ASN A 1 486 ? -17.758 17.809 7.188 1.00 93.38 486 ASN A CA 1
ATOM 3920 C C . ASN A 1 486 ? -17.147 16.409 7.000 1.00 93.38 486 ASN A C 1
ATOM 3922 O O . ASN A 1 486 ? -16.645 16.128 5.913 1.00 93.38 486 ASN A O 1
ATOM 3926 N N . VAL A 1 487 ? -17.256 15.500 7.977 1.00 93.56 487 VAL A N 1
ATOM 3927 C CA . VAL A 1 487 ? -16.795 14.104 7.828 1.00 93.56 487 VAL A CA 1
ATOM 3928 C C . VAL A 1 487 ? -17.480 13.423 6.645 1.00 93.56 487 VAL A C 1
ATOM 3930 O O . VAL A 1 487 ? -16.800 12.819 5.816 1.00 93.56 487 VAL A O 1
ATOM 3933 N N . LEU A 1 488 ? -18.807 13.539 6.532 1.00 92.06 488 LEU A N 1
ATOM 3934 C CA . LEU A 1 488 ? -19.564 12.950 5.423 1.00 92.06 488 LEU A CA 1
ATOM 3935 C C . LEU A 1 488 ? -19.120 13.533 4.076 1.00 92.06 488 LEU A C 1
ATOM 3937 O O . LEU A 1 488 ? -18.730 12.787 3.181 1.00 92.06 488 LEU A O 1
ATOM 3941 N N . LYS A 1 489 ? -19.078 14.866 3.964 1.00 88.88 489 LYS A N 1
ATOM 3942 C CA . LYS A 1 489 ? -18.586 15.614 2.794 1.00 88.88 489 LYS A CA 1
ATOM 3943 C C . LYS A 1 489 ? -17.192 15.154 2.341 1.00 88.88 489 LYS A C 1
ATOM 3945 O O . LYS A 1 489 ? -17.035 14.772 1.186 1.00 88.88 489 LYS A O 1
ATOM 3950 N N . PHE A 1 490 ? -16.197 15.147 3.229 1.00 88.19 490 PHE A N 1
ATOM 3951 C CA . PHE A 1 490 ? -14.808 14.823 2.869 1.00 88.19 490 PHE A CA 1
ATOM 3952 C C . PHE A 1 490 ? -14.505 13.321 2.777 1.00 88.19 490 PHE A C 1
ATOM 3954 O O . PHE A 1 490 ? -13.468 12.941 2.228 1.00 88.19 490 PHE A O 1
ATOM 3961 N N . SER A 1 491 ? -15.417 12.457 3.228 1.00 88.38 491 SER A N 1
ATOM 3962 C CA . SER A 1 491 ? -15.341 11.019 2.945 1.00 88.38 491 SER A CA 1
ATOM 3963 C C . SER A 1 491 ? -15.524 10.734 1.448 1.00 88.38 491 SER A C 1
ATOM 3965 O O . SER A 1 491 ? -14.825 9.881 0.907 1.00 88.38 491 SER A O 1
ATOM 3967 N N . TRP A 1 492 ? -16.392 11.470 0.739 1.00 87.31 492 TRP A N 1
ATOM 3968 C CA . TRP A 1 492 ? -16.594 11.275 -0.708 1.00 87.31 492 TRP A CA 1
ATOM 3969 C C . TRP A 1 492 ? -15.344 11.594 -1.536 1.00 87.31 492 TRP A C 1
ATOM 3971 O O . TRP A 1 492 ? -15.043 10.853 -2.469 1.00 87.31 492 TRP A O 1
ATOM 3981 N N . ASN A 1 493 ? -14.546 12.587 -1.126 1.00 82.19 493 ASN A N 1
ATOM 3982 C CA . ASN A 1 493 ? -13.233 12.901 -1.712 1.00 82.19 493 ASN A CA 1
ATOM 3983 C C . ASN A 1 493 ? -12.259 11.701 -1.706 1.00 82.19 493 ASN A C 1
ATOM 3985 O O . ASN A 1 493 ? -11.301 11.682 -2.477 1.00 82.19 493 ASN A O 1
ATOM 3989 N N . HIS A 1 494 ? -12.481 10.701 -0.848 1.00 84.50 494 HIS A N 1
ATOM 3990 C CA . HIS A 1 494 ? -11.676 9.482 -0.785 1.00 84.50 494 HIS A CA 1
ATOM 3991 C C . HIS A 1 494 ? -12.177 8.369 -1.735 1.00 84.50 494 HIS A C 1
ATOM 3993 O O . HIS A 1 494 ? -11.411 7.477 -2.098 1.00 84.50 494 HIS A O 1
ATOM 3999 N N . ARG A 1 495 ? -13.436 8.414 -2.206 1.00 86.38 495 ARG A N 1
ATOM 4000 C CA . ARG A 1 495 ? -14.077 7.326 -2.983 1.00 86.38 495 ARG A CA 1
ATOM 4001 C C . ARG A 1 495 ? -13.277 6.874 -4.205 1.00 86.38 495 ARG A C 1
ATOM 4003 O O . ARG A 1 495 ? -13.317 5.699 -4.546 1.00 86.38 495 ARG A O 1
ATOM 4010 N N . ARG A 1 496 ? -12.582 7.804 -4.867 1.00 80.25 496 ARG A N 1
ATOM 4011 C CA . ARG A 1 496 ? -11.815 7.559 -6.101 1.00 80.25 496 ARG A CA 1
ATOM 4012 C C . ARG A 1 496 ? -10.577 6.677 -5.912 1.00 80.25 496 ARG A C 1
ATOM 4014 O O . ARG A 1 496 ? -10.099 6.120 -6.890 1.00 80.25 496 ARG A O 1
ATOM 4021 N N . ILE A 1 497 ? -10.050 6.594 -4.689 1.00 85.50 497 ILE A N 1
ATOM 4022 C CA . ILE A 1 497 ? -8.792 5.892 -4.389 1.00 85.50 497 ILE A CA 1
ATOM 4023 C C . ILE A 1 497 ? -9.028 4.381 -4.310 1.00 85.50 497 ILE A C 1
ATOM 4025 O O . ILE A 1 497 ? -8.151 3.602 -4.667 1.00 85.50 497 ILE A O 1
ATOM 4029 N N . TYR A 1 498 ? -10.238 3.970 -3.925 1.00 86.69 498 TYR A N 1
ATOM 4030 C CA . TYR A 1 498 ? -10.757 2.647 -4.254 1.00 86.69 498 TYR A CA 1
ATOM 4031 C C . TYR A 1 498 ? -11.126 2.652 -5.739 1.00 86.69 498 TYR A C 1
ATOM 4033 O O . TYR A 1 498 ? -12.038 3.365 -6.162 1.00 86.69 498 TYR A O 1
ATOM 4041 N N . MET A 1 499 ? -10.381 1.907 -6.540 1.00 84.50 499 MET A N 1
ATOM 4042 C CA . MET A 1 499 ? -10.559 1.799 -7.985 1.00 84.50 499 MET A CA 1
ATOM 4043 C C . MET A 1 499 ? -11.688 0.820 -8.312 1.00 84.50 499 MET A C 1
ATOM 4045 O O . MET A 1 499 ? -12.015 -0.022 -7.485 1.00 84.50 499 MET A O 1
ATOM 4049 N N . ASP A 1 500 ? -12.339 0.956 -9.465 1.00 81.44 500 ASP A N 1
ATOM 4050 C CA . ASP A 1 500 ? -13.527 0.149 -9.805 1.00 81.44 500 ASP A CA 1
ATOM 4051 C C . ASP A 1 500 ? -13.189 -1.329 -10.071 1.00 81.44 500 ASP A C 1
ATOM 4053 O O . ASP A 1 500 ? -14.058 -2.191 -10.028 1.00 81.44 500 ASP A O 1
ATOM 4057 N N . GLU A 1 501 ? -11.904 -1.624 -10.247 1.00 75.56 501 GLU A N 1
ATOM 4058 C CA . GLU A 1 501 ? -11.308 -2.937 -10.473 1.00 75.56 501 GLU A CA 1
ATOM 4059 C C . GLU A 1 501 ? -10.683 -3.517 -9.185 1.00 75.56 501 GLU A C 1
ATOM 4061 O O . GLU A 1 501 ? -9.689 -4.243 -9.214 1.00 75.56 501 GLU A O 1
ATOM 4066 N N . GLY A 1 502 ? -11.202 -3.114 -8.022 1.00 86.25 502 GLY A N 1
ATOM 4067 C CA . GLY A 1 502 ? -10.784 -3.590 -6.701 1.00 86.25 502 GLY A CA 1
ATOM 4068 C C . GLY A 1 502 ? -9.490 -2.973 -6.147 1.00 86.25 502 GLY A C 1
ATOM 4069 O O . GLY A 1 502 ? -9.294 -2.968 -4.930 1.00 86.25 502 GLY A O 1
ATOM 4070 N N . MET A 1 503 ? -8.606 -2.427 -6.983 1.00 88.88 503 MET A N 1
ATOM 4071 C CA . MET A 1 503 ? -7.316 -1.875 -6.539 1.00 88.88 503 MET A CA 1
ATOM 4072 C C . MET A 1 503 ? -7.449 -0.656 -5.609 1.00 88.88 503 MET A C 1
ATOM 4074 O O . MET A 1 503 ? -8.415 0.101 -5.663 1.00 88.88 503 MET A O 1
ATOM 4078 N N . TYR A 1 504 ? -6.414 -0.397 -4.805 1.00 90.44 504 TYR A N 1
ATOM 4079 C CA . TYR A 1 504 ? -6.235 0.881 -4.106 1.00 90.44 504 TYR A CA 1
ATOM 4080 C C . TYR A 1 504 ? -5.160 1.723 -4.814 1.00 90.44 504 TYR A C 1
ATOM 4082 O O . TYR A 1 504 ? -4.046 1.240 -5.034 1.00 90.44 504 TYR A O 1
ATOM 4090 N N . GLN A 1 505 ? -5.462 2.977 -5.168 1.00 87.06 505 GLN A N 1
ATOM 4091 C CA . GLN A 1 505 ? -4.657 3.779 -6.104 1.00 87.06 505 GLN A CA 1
ATOM 4092 C C . GLN A 1 505 ? -3.218 4.040 -5.616 1.00 87.06 505 GLN A C 1
ATOM 4094 O O . GLN A 1 505 ? -2.302 4.004 -6.432 1.00 87.06 505 GLN A O 1
ATOM 4099 N N . GLU A 1 506 ? -2.978 4.205 -4.307 1.00 85.62 506 GLU A N 1
ATOM 4100 C CA . GLU A 1 506 ? -1.623 4.332 -3.710 1.00 85.62 506 GLU A CA 1
ATOM 4101 C C . GLU A 1 506 ? -0.882 2.980 -3.551 1.00 85.62 506 GLU A C 1
ATOM 4103 O O . GLU A 1 506 ? 0.247 2.935 -3.067 1.00 85.62 506 GLU A O 1
ATOM 4108 N N . GLY A 1 507 ? -1.517 1.854 -3.886 1.00 87.50 507 GLY A N 1
ATOM 4109 C CA . GLY A 1 507 ? -0.976 0.508 -3.691 1.00 87.50 507 GLY A CA 1
ATOM 4110 C C . GLY A 1 507 ? -1.201 -0.083 -2.289 1.00 87.50 507 GLY A C 1
ATOM 4111 O O . GLY A 1 507 ? -1.670 0.564 -1.346 1.00 87.50 507 GLY A O 1
ATOM 4112 N N . ALA A 1 508 ? -0.876 -1.371 -2.148 1.00 85.50 508 ALA A N 1
ATOM 4113 C CA . ALA A 1 508 ? -1.276 -2.197 -1.002 1.00 85.50 508 ALA A CA 1
ATOM 4114 C C . ALA A 1 508 ? -0.745 -1.699 0.362 1.00 85.50 508 ALA A C 1
ATOM 4116 O O . ALA A 1 508 ? -1.427 -1.813 1.385 1.00 85.50 508 ALA A O 1
ATOM 4117 N N . GLY A 1 509 ? 0.454 -1.105 0.396 1.00 83.56 509 GLY A N 1
ATOM 4118 C CA . GLY A 1 509 ? 1.036 -0.558 1.629 1.00 83.56 509 GLY A CA 1
ATOM 4119 C C . GLY A 1 509 ? 0.202 0.571 2.253 1.00 83.56 509 GLY A C 1
ATOM 4120 O O . GLY A 1 509 ? 0.119 0.679 3.480 1.00 83.56 509 GLY A O 1
ATOM 4121 N N . TYR A 1 510 ? -0.463 1.372 1.419 1.00 86.75 510 TYR A N 1
ATOM 4122 C CA . TYR A 1 510 ? -1.283 2.504 1.853 1.00 86.75 510 TYR A CA 1
ATOM 4123 C C . TYR A 1 510 ? -2.756 2.137 2.042 1.00 86.75 510 TYR A C 1
ATOM 4125 O O . TYR A 1 510 ? -3.370 2.648 2.978 1.00 86.75 510 TYR A O 1
ATOM 4133 N N . MET A 1 511 ? -3.281 1.147 1.309 1.00 89.00 511 MET A N 1
ATOM 4134 C CA . MET A 1 511 ? -4.597 0.558 1.603 1.00 89.00 511 MET A CA 1
ATOM 4135 C C . MET A 1 511 ? -4.689 0.065 3.060 1.00 89.00 511 MET A C 1
ATOM 4137 O O . MET A 1 511 ? -5.657 0.333 3.771 1.00 89.00 511 MET A O 1
ATOM 4141 N N . ALA A 1 512 ? -3.624 -0.586 3.544 1.00 85.44 512 ALA A N 1
ATOM 4142 C CA . ALA A 1 512 ? -3.502 -1.037 4.932 1.00 85.44 512 ALA A CA 1
ATOM 4143 C C . ALA A 1 512 ? -3.583 0.105 5.963 1.00 85.44 512 ALA A C 1
ATOM 4145 O O . ALA A 1 512 ? -3.953 -0.123 7.119 1.00 85.44 512 ALA A O 1
ATOM 4146 N N . THR A 1 513 ? -3.188 1.312 5.551 1.00 85.00 513 THR A N 1
ATOM 4147 C CA . THR A 1 513 ? -3.180 2.525 6.371 1.00 85.00 513 THR A CA 1
ATOM 4148 C C . THR A 1 513 ? -4.565 3.172 6.373 1.00 85.00 513 THR A C 1
ATOM 4150 O O . THR A 1 513 ? -5.086 3.441 7.456 1.00 85.00 513 THR A O 1
ATOM 4153 N N . ASP A 1 514 ? -5.188 3.330 5.202 1.00 89.06 514 ASP A N 1
ATOM 4154 C CA . ASP A 1 514 ? -6.547 3.864 5.057 1.00 89.06 514 ASP A CA 1
ATOM 4155 C C . ASP A 1 514 ? -7.598 3.017 5.785 1.00 89.06 514 ASP A C 1
ATOM 4157 O O . ASP A 1 514 ? -8.259 3.485 6.718 1.00 89.06 514 ASP A O 1
ATOM 4161 N N . TYR A 1 515 ? -7.711 1.738 5.410 1.00 90.56 515 TYR A N 1
ATOM 4162 C CA . TYR A 1 515 ? -8.824 0.893 5.842 1.00 90.56 515 TYR A CA 1
ATOM 4163 C C . TYR A 1 515 ? -8.865 0.707 7.367 1.00 90.56 515 TYR A C 1
ATOM 4165 O O . TYR A 1 515 ? -9.926 0.498 7.956 1.00 90.56 515 TYR A O 1
ATOM 4173 N N . SER A 1 516 ? -7.717 0.887 8.034 1.00 86.00 516 SER A N 1
ATOM 4174 C CA . SER A 1 516 ? -7.599 0.926 9.497 1.00 86.00 516 SER A CA 1
ATOM 4175 C C . SER A 1 516 ? -8.456 2.006 10.181 1.00 86.00 516 SER A C 1
ATOM 4177 O O . SER A 1 516 ? -8.603 1.962 11.408 1.00 86.00 516 SER A O 1
ATOM 4179 N N . SER A 1 517 ? -9.007 2.948 9.405 1.00 89.69 517 SER A N 1
ATOM 4180 C CA . SER A 1 517 ? -10.012 3.939 9.809 1.00 89.69 517 SER A CA 1
ATOM 4181 C C . SER A 1 517 ? -11.316 3.793 9.014 1.00 89.69 517 SER A C 1
ATOM 4183 O O . SER A 1 517 ? -12.379 3.840 9.620 1.00 89.69 517 SER A O 1
ATOM 4185 N N . THR A 1 518 ? -11.279 3.512 7.706 1.00 91.62 518 THR A N 1
ATOM 4186 C CA . THR A 1 518 ? -12.486 3.331 6.859 1.00 91.62 518 THR A CA 1
ATOM 4187 C C . THR A 1 518 ? -13.391 2.195 7.352 1.00 91.62 518 THR A C 1
ATOM 4189 O O . THR A 1 518 ? -14.576 2.411 7.615 1.00 91.62 518 THR A O 1
ATOM 4192 N N . GLY A 1 519 ? -12.829 1.010 7.617 1.00 90.12 519 GLY A N 1
ATOM 4193 C CA . GLY A 1 519 ? -13.570 -0.101 8.227 1.00 90.12 519 GLY A CA 1
ATOM 4194 C C . GLY A 1 519 ? -14.031 0.201 9.660 1.00 90.12 519 GLY A C 1
ATOM 4195 O O . GLY A 1 519 ? -15.090 -0.259 10.082 1.00 90.12 519 GLY A O 1
ATOM 4196 N N . ALA A 1 520 ? -13.291 1.033 10.403 1.00 87.81 520 ALA A N 1
ATOM 4197 C CA . ALA A 1 520 ? -13.658 1.451 11.759 1.00 87.81 520 ALA A CA 1
ATOM 4198 C C . ALA A 1 520 ? -14.807 2.480 11.781 1.00 87.81 520 ALA A C 1
ATOM 4200 O O . ALA A 1 520 ? -15.646 2.410 12.679 1.00 87.81 520 ALA A O 1
ATOM 4201 N N . ILE A 1 521 ? -14.872 3.388 10.799 1.00 90.81 521 ILE A N 1
ATOM 4202 C CA . ILE A 1 521 ? -15.998 4.308 10.568 1.00 90.81 521 ILE A CA 1
ATOM 4203 C C . ILE A 1 521 ? -17.241 3.509 10.184 1.00 90.81 521 ILE A C 1
ATOM 4205 O O . ILE A 1 521 ? -18.294 3.708 10.782 1.00 90.81 521 ILE A O 1
ATOM 4209 N N . ASN A 1 522 ? -17.124 2.566 9.245 1.00 91.94 522 ASN A N 1
ATOM 4210 C CA . ASN A 1 522 ? -18.259 1.752 8.819 1.00 91.94 522 ASN A CA 1
ATOM 4211 C C . ASN A 1 522 ? -18.797 0.863 9.955 1.00 91.94 522 ASN A C 1
ATOM 4213 O O . ASN A 1 522 ? -19.987 0.902 10.259 1.00 91.94 522 ASN A O 1
ATOM 4217 N N . ASN A 1 523 ? -17.912 0.146 10.662 1.00 86.25 523 ASN A N 1
ATOM 4218 C CA . ASN A 1 523 ? -18.278 -0.634 11.850 1.00 86.25 523 ASN A CA 1
ATOM 4219 C C . ASN A 1 523 ? -18.894 0.231 12.960 1.00 86.25 523 ASN A C 1
ATOM 4221 O O . ASN A 1 523 ? -19.654 -0.288 13.773 1.00 86.25 523 ASN A O 1
ATOM 4225 N N . PHE A 1 524 ? -18.565 1.523 13.021 1.00 85.94 524 PHE A N 1
ATOM 4226 C CA . PHE A 1 524 ? -19.204 2.472 13.923 1.00 85.94 524 PHE A CA 1
ATOM 4227 C C . PHE A 1 524 ? -20.603 2.880 13.427 1.00 85.94 524 PHE A C 1
ATOM 4229 O O . PHE A 1 524 ? -21.568 2.683 14.165 1.00 85.94 524 PHE A O 1
ATOM 4236 N N . TYR A 1 525 ? -20.749 3.374 12.189 1.00 87.56 525 TYR A N 1
ATOM 4237 C CA . TYR A 1 525 ? -22.051 3.801 11.660 1.00 87.56 525 TYR A CA 1
ATOM 4238 C C . TYR A 1 525 ? -23.082 2.658 11.702 1.00 87.56 525 TYR A C 1
ATOM 4240 O O . TYR A 1 525 ? -24.190 2.840 12.208 1.00 87.56 525 TYR A O 1
ATOM 4248 N N . MET A 1 526 ? -22.700 1.447 11.294 1.00 86.88 526 MET A N 1
ATOM 4249 C CA . MET A 1 526 ? -23.602 0.291 11.306 1.00 86.88 526 MET A CA 1
ATOM 4250 C C . MET A 1 526 ? -24.065 -0.117 12.712 1.00 86.88 526 MET A C 1
ATOM 4252 O O . MET A 1 526 ? -25.182 -0.604 12.860 1.00 86.88 526 MET A O 1
ATOM 4256 N N . ARG A 1 527 ? -23.242 0.092 13.751 1.00 81.88 527 ARG A N 1
ATOM 4257 C CA . ARG A 1 527 ? -23.613 -0.196 15.152 1.00 81.88 527 ARG A CA 1
ATOM 4258 C C . ARG A 1 527 ? -24.469 0.900 15.775 1.00 81.88 527 ARG A C 1
ATOM 4260 O O . ARG A 1 527 ? -25.369 0.588 16.545 1.00 81.88 527 ARG A O 1
ATOM 4267 N N . THR A 1 528 ? -24.150 2.161 15.491 1.00 79.19 528 THR A N 1
ATOM 4268 C CA . THR A 1 528 ? -24.708 3.312 16.217 1.00 79.19 528 THR A CA 1
ATOM 4269 C C . THR A 1 528 ? -25.904 3.950 15.509 1.00 79.19 528 THR A C 1
ATOM 4271 O O . THR A 1 528 ? -26.764 4.504 16.185 1.00 79.19 528 THR A O 1
ATOM 4274 N N . ILE A 1 529 ? -25.984 3.876 14.174 1.00 83.19 529 ILE A N 1
ATOM 4275 C CA . ILE A 1 529 ? -27.050 4.526 13.386 1.00 83.19 529 ILE A CA 1
ATOM 4276 C C . ILE A 1 529 ? -27.727 3.617 12.347 1.00 83.19 529 ILE A C 1
ATOM 4278 O O . ILE A 1 529 ? -28.797 3.973 11.855 1.00 83.19 529 ILE A O 1
ATOM 4282 N N . GLY A 1 530 ? -27.150 2.452 12.030 1.00 84.31 530 GLY A N 1
ATOM 4283 C CA . GLY A 1 530 ? -27.736 1.474 11.100 1.00 84.31 530 GLY A CA 1
ATOM 4284 C C . GLY A 1 530 ? -27.613 1.833 9.613 1.00 84.31 530 GLY A C 1
ATOM 4285 O O . GLY A 1 530 ? -28.421 1.378 8.812 1.00 84.31 530 GLY A O 1
ATOM 4286 N N . GLU A 1 531 ? -26.623 2.650 9.248 1.00 88.75 531 GLU A N 1
ATOM 4287 C CA . GLU A 1 531 ? -26.290 3.022 7.865 1.00 88.75 531 GLU A CA 1
ATOM 4288 C C . GLU A 1 531 ? -24.803 2.743 7.594 1.00 88.75 531 GLU A C 1
ATOM 4290 O O . GLU A 1 531 ? -23.995 2.872 8.518 1.00 88.75 531 GLU A O 1
ATOM 4295 N N . PRO A 1 532 ? -24.401 2.406 6.358 1.00 91.50 532 PRO A N 1
ATOM 4296 C CA . PRO A 1 532 ? -22.998 2.198 6.021 1.00 91.50 532 PRO A CA 1
ATOM 4297 C C . PRO A 1 532 ? -22.266 3.500 5.675 1.00 91.50 532 PRO A C 1
ATOM 4299 O O . PRO A 1 532 ? -22.856 4.551 5.414 1.00 91.50 532 PRO A O 1
ATOM 4302 N N . MET A 1 533 ? -20.938 3.421 5.588 1.00 90.56 533 MET A N 1
ATOM 4303 C CA . MET A 1 533 ? -20.108 4.490 5.033 1.00 90.56 533 MET A CA 1
ATOM 4304 C C . MET A 1 533 ? -20.258 4.520 3.502 1.00 90.56 533 MET A C 1
ATOM 4306 O O . MET A 1 533 ? -19.407 4.009 2.773 1.00 90.56 533 MET A O 1
ATOM 4310 N N . HIS A 1 534 ? -21.345 5.127 3.014 1.00 88.69 534 HIS A N 1
ATOM 4311 C CA . HIS A 1 534 ? -21.722 5.189 1.588 1.00 88.69 534 HIS A CA 1
ATOM 4312 C C . HIS A 1 534 ? -20.621 5.713 0.649 1.00 88.69 534 HIS A C 1
ATOM 4314 O O . HIS A 1 534 ? -20.604 5.372 -0.532 1.00 88.69 534 HIS A O 1
ATOM 4320 N N . ALA A 1 535 ? -19.676 6.501 1.170 1.00 88.12 535 ALA A N 1
ATOM 4321 C CA . ALA A 1 535 ? -18.528 6.994 0.417 1.00 88.12 535 ALA A CA 1
ATOM 4322 C C . ALA A 1 535 ? -17.609 5.876 -0.114 1.00 88.12 535 ALA A C 1
ATOM 4324 O O . ALA A 1 535 ? -17.052 6.032 -1.200 1.00 88.12 535 ALA A O 1
ATOM 4325 N N . MET A 1 536 ? -17.480 4.738 0.578 1.00 88.56 536 MET A N 1
ATOM 4326 C CA . MET A 1 536 ? -16.690 3.599 0.092 1.00 88.56 536 MET A CA 1
ATOM 4327 C C . MET A 1 536 ? -17.445 2.804 -0.991 1.00 88.56 536 MET A C 1
ATOM 4329 O O . MET A 1 536 ? -18.673 2.684 -0.976 1.00 88.56 536 MET A O 1
ATOM 4333 N N . LYS A 1 537 ? -16.703 2.264 -1.964 1.00 87.69 537 LYS A N 1
ATOM 4334 C CA . LYS A 1 537 ? -17.224 1.341 -2.979 1.00 87.69 537 LYS A CA 1
ATOM 4335 C C . LYS A 1 537 ? -17.316 -0.067 -2.373 1.00 87.69 537 LYS A C 1
ATOM 4337 O O . LYS A 1 537 ? -16.364 -0.829 -2.440 1.00 87.69 537 LYS A O 1
ATOM 4342 N N . TRP A 1 538 ? -18.435 -0.400 -1.731 1.00 88.94 538 TRP A N 1
ATOM 4343 C CA . TRP A 1 538 ? -18.585 -1.705 -1.066 1.00 88.94 538 TRP A CA 1
ATOM 4344 C C . TRP A 1 538 ? -18.784 -2.878 -2.036 1.00 88.94 538 TRP A C 1
ATOM 4346 O O . TRP A 1 538 ? -18.269 -3.956 -1.772 1.00 88.94 538 TRP A O 1
ATOM 4356 N N . GLY A 1 539 ? -19.451 -2.662 -3.176 1.00 86.56 539 GLY A N 1
ATOM 4357 C CA . GLY A 1 539 ? -19.766 -3.724 -4.147 1.00 86.56 539 GLY A CA 1
ATOM 4358 C C . GLY A 1 539 ? -18.562 -4.362 -4.857 1.00 86.56 539 GLY A C 1
ATOM 4359 O O . GLY A 1 539 ? -18.701 -5.442 -5.413 1.00 86.56 539 GLY A O 1
ATOM 4360 N N . ILE A 1 540 ? -17.385 -3.731 -4.795 1.00 87.94 540 ILE A N 1
ATOM 4361 C CA . ILE A 1 540 ? -16.100 -4.275 -5.284 1.00 87.94 540 ILE A CA 1
ATOM 4362 C C . ILE A 1 540 ? -15.293 -4.960 -4.165 1.00 87.94 540 ILE A C 1
ATOM 4364 O O . ILE A 1 540 ? -14.107 -5.234 -4.330 1.00 87.94 540 ILE A O 1
ATOM 4368 N N . GLY A 1 541 ? -15.894 -5.186 -2.989 1.00 91.25 541 GLY A N 1
ATOM 4369 C CA . GLY A 1 541 ? -15.201 -5.710 -1.809 1.00 91.25 541 GLY A CA 1
ATOM 4370 C C . GLY A 1 541 ? -14.482 -7.031 -2.086 1.00 91.25 541 GLY A C 1
ATOM 4371 O O . GLY A 1 541 ? -13.304 -7.163 -1.755 1.00 91.25 541 GLY A O 1
ATOM 4372 N N . THR A 1 542 ? -15.144 -7.961 -2.776 1.00 92.19 542 THR A N 1
ATOM 4373 C CA . THR A 1 542 ? -14.547 -9.236 -3.198 1.00 92.19 542 THR A CA 1
ATOM 4374 C C . THR A 1 542 ? -13.343 -9.028 -4.128 1.00 92.19 542 THR A C 1
ATOM 4376 O O . THR A 1 542 ? -12.286 -9.605 -3.874 1.00 92.19 542 THR A O 1
ATOM 4379 N N . ASP A 1 543 ? -13.440 -8.139 -5.123 1.00 89.25 543 ASP A N 1
ATOM 4380 C CA . ASP A 1 543 ? -12.341 -7.831 -6.055 1.00 89.25 543 ASP A CA 1
ATOM 4381 C C . ASP A 1 543 ? -11.141 -7.195 -5.324 1.00 89.25 543 ASP A C 1
ATOM 4383 O O . ASP A 1 543 ? -9.983 -7.569 -5.532 1.00 89.25 543 ASP A O 1
ATOM 4387 N N . THR A 1 544 ? -11.406 -6.271 -4.392 1.00 91.69 544 THR A N 1
ATOM 4388 C CA . THR A 1 544 ? -10.383 -5.671 -3.523 1.00 91.69 544 THR A CA 1
ATOM 4389 C C . THR A 1 544 ? -9.739 -6.704 -2.596 1.00 91.69 544 THR A C 1
ATOM 4391 O O . THR A 1 544 ? -8.523 -6.662 -2.382 1.00 91.69 544 THR A O 1
ATOM 4394 N N . ALA A 1 545 ? -10.521 -7.632 -2.038 1.00 93.56 545 ALA A N 1
ATOM 4395 C CA . ALA A 1 545 ? -10.014 -8.710 -1.197 1.00 93.56 545 ALA A CA 1
ATOM 4396 C C . ALA A 1 545 ? -9.110 -9.658 -1.995 1.00 93.56 545 ALA A C 1
ATOM 4398 O O . ALA A 1 545 ? -8.026 -10.003 -1.515 1.00 93.56 545 ALA A O 1
ATOM 4399 N N . GLU A 1 546 ? -9.510 -10.029 -3.216 1.00 90.62 546 GLU A N 1
ATOM 4400 C CA . GLU A 1 546 ? -8.678 -10.828 -4.110 1.00 90.62 546 GLU A CA 1
ATOM 4401 C C . GLU A 1 546 ? -7.380 -10.091 -4.461 1.00 90.62 546 GLU A C 1
ATOM 4403 O O . GLU A 1 546 ? -6.305 -10.650 -4.237 1.00 90.62 546 GLU A O 1
ATOM 4408 N N . TRP A 1 547 ? -7.435 -8.842 -4.941 1.00 90.56 547 TRP A N 1
ATOM 4409 C CA . TRP A 1 547 ? -6.231 -8.057 -5.248 1.00 90.56 547 TRP A CA 1
ATOM 4410 C C . TRP A 1 547 ? -5.279 -7.988 -4.045 1.00 90.56 547 TRP A C 1
ATOM 4412 O O . TRP A 1 547 ? -4.101 -8.342 -4.158 1.00 90.56 547 TRP A O 1
ATOM 4422 N N . TYR A 1 548 ? -5.792 -7.618 -2.868 1.00 91.19 548 TYR A N 1
ATOM 4423 C CA . TYR A 1 548 ? -4.984 -7.426 -1.661 1.00 91.19 548 TYR A CA 1
ATOM 4424 C C . TYR A 1 548 ? -4.371 -8.725 -1.104 1.00 91.19 548 TYR A C 1
ATOM 4426 O O . TYR A 1 548 ? -3.376 -8.688 -0.374 1.00 91.19 548 TYR A O 1
ATOM 4434 N N . VAL A 1 549 ? -4.909 -9.889 -1.476 1.00 90.38 549 VAL A N 1
ATOM 4435 C CA . VAL A 1 549 ? -4.288 -11.196 -1.216 1.00 90.38 549 VAL A CA 1
ATOM 4436 C C . VAL A 1 549 ? -3.339 -11.600 -2.348 1.00 90.38 549 VAL A C 1
ATOM 4438 O O . VAL A 1 549 ? -2.251 -12.115 -2.089 1.00 90.38 549 VAL A O 1
ATOM 4441 N N . ASN A 1 550 ? -3.687 -11.325 -3.602 1.00 88.31 550 ASN A N 1
ATOM 4442 C CA . ASN A 1 550 ? -2.897 -11.698 -4.773 1.00 88.31 550 ASN A CA 1
ATOM 4443 C C . ASN A 1 550 ? -1.568 -10.921 -4.880 1.00 88.31 550 ASN A C 1
ATOM 4445 O O . ASN A 1 550 ? -0.615 -11.474 -5.435 1.00 88.31 550 ASN A O 1
ATOM 4449 N N . VAL A 1 551 ? -1.443 -9.729 -4.275 1.00 88.38 551 VAL A N 1
ATOM 4450 C CA . VAL A 1 551 ? -0.159 -9.004 -4.101 1.00 88.38 551 VAL A CA 1
ATOM 4451 C C . VAL A 1 551 ? 0.819 -9.672 -3.114 1.00 88.38 551 VAL A C 1
ATOM 4453 O O . VAL A 1 551 ? 1.966 -9.236 -3.001 1.00 88.38 551 VAL A O 1
ATOM 4456 N N . MET A 1 552 ? 0.415 -10.715 -2.377 1.00 88.12 552 MET A N 1
ATOM 4457 C CA . MET A 1 552 ? 1.293 -11.418 -1.432 1.00 88.12 552 MET A CA 1
ATOM 4458 C C . MET A 1 552 ? 2.164 -12.468 -2.123 1.00 88.12 552 MET A C 1
ATOM 4460 O O . MET A 1 552 ? 1.684 -13.548 -2.471 1.00 88.12 552 MET A O 1
ATOM 4464 N N . GLY A 1 553 ? 3.455 -12.178 -2.281 1.00 87.75 553 GLY A N 1
ATOM 4465 C CA . GLY A 1 553 ? 4.417 -13.088 -2.896 1.00 87.75 553 GLY A CA 1
ATOM 4466 C C . GLY A 1 553 ? 4.550 -14.425 -2.155 1.00 87.75 553 GLY A C 1
ATOM 4467 O O . GLY A 1 553 ? 4.432 -14.452 -0.928 1.00 87.75 553 GLY A O 1
ATOM 4468 N N . PRO A 1 554 ? 4.890 -15.530 -2.852 1.00 85.00 554 PRO A N 1
ATOM 4469 C CA . PRO A 1 554 ? 5.155 -16.826 -2.225 1.00 85.00 554 PRO A CA 1
ATOM 4470 C C . PRO A 1 554 ? 6.394 -16.804 -1.315 1.00 85.00 554 PRO A C 1
ATOM 4472 O O . PRO A 1 554 ? 6.670 -17.805 -0.672 1.00 85.00 554 PRO A O 1
ATOM 4475 N N . ASP A 1 555 ? 7.128 -15.682 -1.227 1.00 83.62 555 ASP A N 1
ATOM 4476 C CA . ASP A 1 555 ? 8.138 -15.388 -0.199 1.00 83.62 555 ASP A CA 1
ATOM 4477 C C . ASP A 1 555 ? 7.549 -14.803 1.108 1.00 83.62 555 ASP A C 1
ATOM 4479 O O . ASP A 1 555 ? 8.290 -14.288 1.948 1.00 83.62 555 ASP A O 1
ATOM 4483 N N . GLY A 1 556 ? 6.223 -14.840 1.285 1.00 82.12 556 GLY A N 1
ATOM 4484 C CA . GLY A 1 556 ? 5.518 -14.351 2.477 1.00 82.12 556 GLY A CA 1
ATOM 4485 C C . GLY A 1 556 ? 5.542 -12.830 2.645 1.00 82.12 556 GLY A C 1
ATOM 4486 O O . GLY A 1 556 ? 5.323 -12.324 3.747 1.00 82.12 556 GLY A O 1
ATOM 4487 N N . HIS A 1 557 ? 5.837 -12.087 1.577 1.00 85.88 557 HIS A N 1
ATOM 4488 C CA . HIS A 1 557 ? 5.969 -10.631 1.595 1.00 85.88 557 HIS A CA 1
ATOM 4489 C C . HIS A 1 557 ? 5.140 -9.982 0.491 1.00 85.88 557 HIS A C 1
ATOM 4491 O O . HIS A 1 557 ? 5.061 -10.503 -0.620 1.00 85.88 557 HIS A O 1
ATOM 4497 N N . ALA A 1 558 ? 4.562 -8.817 0.779 1.00 87.50 558 ALA A N 1
ATOM 4498 C CA . ALA A 1 558 ? 3.863 -8.038 -0.234 1.00 87.50 558 ALA A CA 1
ATOM 4499 C C . ALA A 1 558 ? 4.802 -7.668 -1.396 1.00 87.50 558 ALA A C 1
ATOM 4501 O O . ALA A 1 558 ? 6.022 -7.527 -1.224 1.00 87.50 558 ALA A O 1
ATOM 4502 N N . VAL A 1 559 ? 4.226 -7.514 -2.582 1.00 86.56 559 VAL A N 1
ATOM 4503 C CA . VAL A 1 559 ? 4.838 -6.759 -3.674 1.00 86.56 559 VAL A CA 1
ATOM 4504 C C . VAL A 1 559 ? 4.852 -5.276 -3.293 1.00 86.56 559 VAL A C 1
ATOM 4506 O O . VAL A 1 559 ? 3.912 -4.764 -2.687 1.00 86.56 559 VAL A O 1
ATOM 4509 N N . ASN A 1 560 ? 5.960 -4.605 -3.598 1.00 83.31 560 ASN A N 1
ATOM 4510 C CA . ASN A 1 560 ? 6.255 -3.245 -3.158 1.00 83.31 560 ASN A CA 1
ATOM 4511 C C . ASN A 1 560 ? 6.632 -2.359 -4.353 1.00 83.31 560 ASN A C 1
ATOM 4513 O O . ASN A 1 560 ? 7.803 -2.042 -4.543 1.00 83.31 560 ASN A O 1
ATOM 4517 N N . PHE A 1 561 ? 5.616 -2.031 -5.153 1.00 86.88 561 PHE A N 1
ATOM 4518 C CA . PHE A 1 561 ? 5.647 -0.967 -6.161 1.00 86.88 561 PHE A CA 1
ATOM 4519 C C . PHE A 1 561 ? 5.435 0.400 -5.490 1.00 86.88 561 PHE A C 1
ATOM 4521 O O . PHE A 1 561 ? 4.657 0.499 -4.533 1.00 86.88 561 PHE A O 1
ATOM 4528 N N . GLY A 1 562 ? 6.106 1.434 -5.992 1.00 83.62 562 GLY A N 1
ATOM 4529 C CA . GLY A 1 562 ? 6.193 2.768 -5.394 1.00 83.62 562 GLY A CA 1
ATOM 4530 C C . GLY A 1 562 ? 6.623 2.791 -3.918 1.00 83.62 562 GLY A C 1
ATOM 4531 O O . GLY A 1 562 ? 7.264 1.862 -3.419 1.00 83.62 562 GLY A O 1
ATOM 4532 N N . ASP A 1 563 ? 6.151 3.804 -3.175 1.00 76.81 563 ASP A N 1
ATOM 4533 C CA . ASP A 1 563 ? 6.454 4.047 -1.753 1.00 76.81 563 ASP A CA 1
ATOM 4534 C C . ASP A 1 563 ? 5.972 2.923 -0.786 1.00 76.81 563 ASP A C 1
ATOM 4536 O O . ASP A 1 563 ? 5.980 3.079 0.448 1.00 76.81 563 ASP A O 1
ATOM 4540 N N . ALA A 1 564 ? 5.505 1.787 -1.304 1.00 77.81 564 ALA A N 1
ATOM 4541 C CA . ALA A 1 564 ? 5.188 0.602 -0.529 1.00 77.81 564 ALA A CA 1
ATOM 4542 C C . ALA A 1 564 ? 6.447 -0.023 0.101 1.00 77.81 564 ALA A C 1
ATOM 4544 O O . ALA A 1 564 ? 7.582 0.128 -0.352 1.00 77.81 564 ALA A O 1
ATOM 4545 N N . TRP A 1 565 ? 6.249 -0.769 1.188 1.00 73.94 565 TRP A N 1
ATOM 4546 C CA . TRP A 1 565 ? 7.332 -1.474 1.878 1.00 73.94 565 TRP A CA 1
ATOM 4547 C C . TRP A 1 565 ? 7.187 -2.968 1.662 1.00 73.94 565 TRP A C 1
ATOM 4549 O O . TRP A 1 565 ? 6.074 -3.485 1.581 1.00 73.94 565 TRP A O 1
ATOM 4559 N N . LYS A 1 566 ? 8.310 -3.684 1.705 1.00 76.56 566 LYS A N 1
ATOM 4560 C CA . LYS A 1 566 ? 8.330 -5.142 1.821 1.00 76.56 566 LYS A CA 1
ATOM 4561 C C . LYS A 1 566 ? 7.752 -5.581 3.178 1.00 76.56 566 LYS A C 1
ATOM 4563 O O . LYS A 1 566 ? 8.480 -5.832 4.140 1.00 76.56 566 LYS A O 1
ATOM 4568 N N . THR A 1 567 ? 6.425 -5.612 3.300 1.00 78.81 567 THR A N 1
ATOM 4569 C CA . THR A 1 567 ? 5.724 -6.036 4.517 1.00 78.81 567 THR A CA 1
ATOM 4570 C C . THR A 1 567 ? 5.644 -7.551 4.577 1.00 78.81 567 THR A C 1
ATOM 4572 O O . THR A 1 567 ? 5.111 -8.185 3.671 1.00 78.81 567 THR A O 1
ATOM 4575 N N . GLN A 1 568 ? 6.169 -8.121 5.665 1.00 80.00 568 GLN A N 1
ATOM 4576 C CA . GLN A 1 568 ? 6.036 -9.542 5.975 1.00 80.00 568 GLN A CA 1
ATOM 4577 C C . GLN A 1 568 ? 4.568 -9.848 6.314 1.00 80.00 568 GLN A C 1
ATOM 4579 O O . GLN A 1 568 ? 4.100 -9.485 7.400 1.00 80.00 568 GLN A O 1
ATOM 4584 N N . GLY A 1 569 ? 3.887 -10.474 5.353 1.00 82.62 569 GLY A N 1
ATOM 4585 C CA . GLY A 1 569 ? 2.481 -10.871 5.350 1.00 82.62 569 GLY A CA 1
ATOM 4586 C C . GLY A 1 569 ? 1.430 -9.785 5.592 1.00 82.62 569 GLY A C 1
ATOM 4587 O O . GLY A 1 569 ? 1.721 -8.605 5.811 1.00 82.62 569 GLY A O 1
ATOM 4588 N N . ILE A 1 570 ? 0.174 -10.229 5.572 1.00 85.31 570 ILE A N 1
ATOM 4589 C CA . ILE A 1 570 ? -1.006 -9.413 5.872 1.00 85.31 570 ILE A CA 1
ATOM 4590 C C . ILE A 1 570 ? -1.155 -9.334 7.397 1.00 85.31 570 ILE A C 1
ATOM 4592 O O . ILE A 1 570 ? -1.059 -10.352 8.077 1.00 85.31 570 ILE A O 1
ATOM 4596 N N . ARG A 1 571 ? -1.362 -8.134 7.958 1.00 79.88 571 ARG A N 1
ATOM 4597 C CA . ARG A 1 571 ? -1.423 -7.914 9.426 1.00 79.88 571 ARG A CA 1
ATOM 4598 C C . ARG A 1 571 ? -2.813 -7.647 9.985 1.00 79.88 571 ARG A C 1
ATOM 4600 O O . ARG A 1 571 ? -2.977 -7.564 11.200 1.00 79.88 571 ARG A O 1
ATOM 4607 N N . ASN A 1 572 ? -3.778 -7.421 9.107 1.00 83.00 572 ASN A N 1
ATOM 4608 C CA . ASN A 1 572 ? -5.122 -6.909 9.362 1.00 83.00 572 ASN A CA 1
ATOM 4609 C C . ASN A 1 572 ? -6.161 -7.842 8.723 1.00 83.00 572 ASN A C 1
ATOM 4611 O O . ASN A 1 572 ? -5.811 -8.713 7.937 1.00 83.00 572 ASN A O 1
ATOM 4615 N N . VAL A 1 573 ? -7.433 -7.705 9.085 1.00 87.94 573 VAL A N 1
ATOM 4616 C CA . VAL A 1 573 ? -8.513 -8.590 8.605 1.00 87.94 573 VAL A CA 1
ATOM 4617 C C . VAL A 1 573 ? -9.141 -8.121 7.286 1.00 87.94 573 VAL A C 1
ATOM 4619 O O . VAL A 1 573 ? -10.190 -8.621 6.912 1.00 87.94 573 VAL A O 1
ATOM 4622 N N . ILE A 1 574 ? -8.468 -7.220 6.555 1.00 91.25 574 ILE A N 1
ATOM 4623 C CA . ILE A 1 574 ? -9.010 -6.506 5.386 1.00 91.25 574 ILE A CA 1
ATOM 4624 C C . ILE A 1 574 ? -9.665 -7.440 4.350 1.00 91.25 574 ILE A C 1
ATOM 4626 O O . ILE A 1 574 ? -10.812 -7.181 4.008 1.00 91.25 574 ILE A O 1
ATOM 4630 N N . PRO A 1 575 ? -9.041 -8.541 3.881 1.00 93.50 575 PRO A N 1
ATOM 4631 C CA . PRO A 1 575 ? -9.719 -9.452 2.957 1.00 93.50 575 PRO A CA 1
ATOM 4632 C C . PRO A 1 575 ? -10.952 -10.129 3.550 1.00 93.50 575 PRO A C 1
ATOM 4634 O O . PRO A 1 575 ? -11.936 -10.278 2.849 1.00 93.50 575 PRO A O 1
ATOM 4637 N N . LEU A 1 576 ? -10.948 -10.511 4.831 1.00 92.81 576 LEU A N 1
ATOM 4638 C CA . LEU A 1 576 ? -12.115 -11.160 5.447 1.00 92.81 576 LEU A CA 1
ATOM 4639 C C . LEU A 1 576 ? -13.270 -10.179 5.662 1.00 92.81 576 LEU A C 1
ATOM 4641 O O . LEU A 1 576 ? -14.424 -10.534 5.455 1.00 92.81 576 LEU A O 1
ATOM 4645 N N . ASP A 1 577 ? -12.940 -8.948 6.056 1.00 93.25 577 ASP A N 1
ATOM 4646 C CA . ASP A 1 577 ? -13.872 -7.825 6.122 1.00 93.25 577 ASP A CA 1
ATOM 4647 C C . ASP A 1 577 ? -14.510 -7.577 4.741 1.00 93.25 577 ASP A C 1
ATOM 4649 O O . ASP A 1 577 ? -15.729 -7.485 4.618 1.00 93.25 577 ASP A O 1
ATOM 4653 N N . LEU A 1 578 ? -13.694 -7.530 3.685 1.00 94.88 578 LEU A N 1
ATOM 4654 C CA . LEU A 1 578 ? -14.137 -7.179 2.336 1.00 94.88 578 LEU A CA 1
ATOM 4655 C C . LEU A 1 578 ? -14.792 -8.319 1.546 1.00 94.88 578 LEU A C 1
ATOM 4657 O O . LEU A 1 578 ? -15.649 -8.027 0.722 1.00 94.88 578 LEU A O 1
ATOM 4661 N N . LEU A 1 579 ? -14.485 -9.590 1.825 1.00 95.62 579 LEU A N 1
ATOM 4662 C CA . LEU A 1 579 ? -15.288 -10.730 1.350 1.00 95.62 579 LEU A CA 1
ATOM 4663 C C . LEU A 1 579 ? -16.681 -10.736 2.003 1.00 95.62 579 LEU A C 1
ATOM 4665 O O . LEU A 1 579 ? -17.669 -11.097 1.376 1.00 95.62 579 LEU A O 1
ATOM 4669 N N . LEU A 1 580 ? -16.780 -10.286 3.257 1.00 95.06 580 LEU A N 1
ATOM 4670 C CA 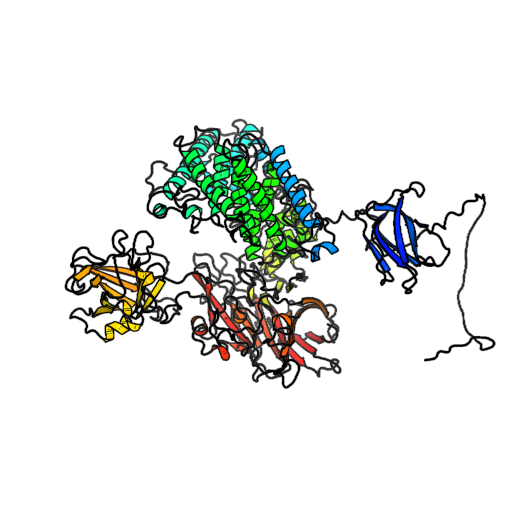. LEU A 1 580 ? -18.035 -10.189 4.008 1.00 95.06 580 LEU A CA 1
ATOM 4671 C C . LEU A 1 580 ? -18.655 -8.783 3.941 1.00 95.06 580 LEU A C 1
ATOM 4673 O O . LEU A 1 580 ? -19.395 -8.381 4.843 1.00 95.06 580 LEU A O 1
ATOM 4677 N N . TRP A 1 581 ? -18.391 -8.029 2.865 1.00 94.19 581 TRP A N 1
ATOM 4678 C CA . TRP A 1 581 ? -18.837 -6.638 2.725 1.00 94.19 581 TRP A CA 1
ATOM 4679 C C . TRP A 1 581 ? -20.358 -6.478 2.875 1.00 94.19 581 TRP A C 1
ATOM 4681 O O . TRP A 1 581 ? -20.821 -5.486 3.437 1.00 94.19 581 TRP A O 1
ATOM 4691 N N . ARG A 1 582 ? -21.136 -7.476 2.436 1.00 93.62 582 ARG A N 1
ATOM 4692 C CA . ARG A 1 582 ? -22.604 -7.514 2.539 1.00 93.62 582 ARG A CA 1
ATOM 4693 C C . ARG A 1 582 ? -23.097 -7.564 3.988 1.00 93.62 582 ARG A C 1
ATOM 4695 O O . ARG A 1 582 ? -24.050 -6.861 4.325 1.00 93.62 582 ARG A O 1
ATOM 4702 N N . GLU A 1 583 ? -22.414 -8.314 4.856 1.00 93.19 583 GLU A N 1
ATOM 4703 C CA . GLU A 1 583 ? -22.648 -8.291 6.308 1.00 93.19 583 GLU A CA 1
ATOM 4704 C C . GLU A 1 583 ? -22.148 -6.972 6.916 1.00 93.19 583 GLU A C 1
ATOM 4706 O O . GLU A 1 583 ? -22.818 -6.375 7.761 1.00 93.19 583 GLU A O 1
ATOM 4711 N N . MET A 1 584 ? -20.993 -6.472 6.452 1.00 91.06 584 MET A N 1
ATOM 4712 C CA . MET A 1 584 ? -20.422 -5.205 6.923 1.00 91.06 584 MET A CA 1
ATOM 4713 C C . MET A 1 584 ? -21.296 -3.987 6.640 1.00 91.06 584 MET A C 1
ATOM 4715 O O . MET A 1 584 ? -21.155 -3.004 7.361 1.00 91.06 584 MET A O 1
ATOM 4719 N N . ILE A 1 585 ? -22.171 -4.015 5.633 1.00 92.19 585 ILE A N 1
ATOM 4720 C CA . ILE A 1 585 ? -23.135 -2.935 5.365 1.00 92.19 585 ILE A CA 1
ATOM 4721 C C . ILE A 1 585 ? -24.594 -3.313 5.672 1.00 92.19 585 ILE A C 1
ATOM 4723 O O . ILE A 1 585 ? -25.509 -2.571 5.324 1.00 92.19 585 ILE A O 1
ATOM 4727 N N . GLY A 1 586 ? -24.816 -4.435 6.369 1.00 88.44 586 GLY A N 1
ATOM 4728 C CA . GLY A 1 586 ? -26.121 -4.829 6.915 1.00 88.44 586 GLY A CA 1
ATOM 4729 C C . GLY A 1 586 ? -27.174 -5.248 5.887 1.00 88.44 586 GLY A C 1
ATOM 4730 O O . GLY A 1 586 ? -28.366 -5.132 6.170 1.00 88.44 586 GLY A O 1
ATOM 4731 N N . LEU A 1 587 ? -26.751 -5.716 4.710 1.00 88.12 587 LEU A N 1
ATOM 4732 C CA . LEU A 1 587 ? -27.641 -6.347 3.728 1.00 88.12 587 LEU A CA 1
ATOM 4733 C C . LEU A 1 587 ? -27.953 -7.788 4.128 1.00 88.12 587 LEU A C 1
ATOM 4735 O O . LEU A 1 587 ? -29.112 -8.200 4.142 1.00 88.12 587 LEU A O 1
ATOM 4739 N N . ASP A 1 588 ? -26.899 -8.506 4.506 1.00 90.44 588 ASP A N 1
ATOM 4740 C CA . ASP A 1 588 ? -26.961 -9.837 5.094 1.00 90.44 588 ASP A CA 1
ATOM 4741 C C . ASP A 1 588 ? -26.711 -9.718 6.612 1.00 90.44 588 ASP A C 1
ATOM 4743 O O . ASP A 1 588 ? -26.125 -8.743 7.094 1.00 90.44 588 ASP A O 1
ATOM 4747 N N . ALA A 1 589 ? -27.153 -10.701 7.398 1.00 88.25 589 ALA A N 1
ATOM 4748 C CA . ALA A 1 589 ? -26.890 -10.714 8.838 1.00 88.25 589 ALA A CA 1
ATOM 4749 C C . ALA A 1 589 ? -25.468 -11.243 9.140 1.00 88.25 589 ALA A C 1
ATOM 4751 O O . ALA A 1 589 ? -24.962 -12.075 8.385 1.00 88.25 589 ALA A O 1
ATOM 4752 N N . PRO A 1 590 ? -24.825 -10.839 10.255 1.00 86.62 590 PRO A N 1
ATOM 4753 C CA . PRO A 1 590 ? -23.513 -11.363 10.635 1.00 86.62 590 PRO A CA 1
ATOM 4754 C C . PRO A 1 590 ? -23.479 -12.898 10.727 1.00 86.62 590 PRO A C 1
ATOM 4756 O O . PRO A 1 590 ? -24.252 -13.491 11.483 1.00 86.62 590 PRO A O 1
ATOM 4759 N N . GLY A 1 591 ? -22.567 -13.525 9.984 1.00 84.25 591 GLY A N 1
ATOM 4760 C CA . GLY A 1 591 ? -22.430 -14.974 9.851 1.00 84.25 591 GLY A CA 1
ATOM 4761 C C . GLY A 1 591 ? -23.453 -15.641 8.922 1.00 84.25 591 GLY A C 1
ATOM 4762 O O . GLY A 1 591 ? -23.799 -16.793 9.175 1.00 84.25 591 GLY A O 1
ATOM 4763 N N . THR A 1 592 ? -23.962 -14.949 7.893 1.00 88.19 592 THR A N 1
ATOM 4764 C CA . THR A 1 592 ? -24.978 -15.494 6.962 1.00 88.19 592 THR A CA 1
ATOM 4765 C C . THR A 1 592 ? -24.687 -15.333 5.468 1.00 88.19 592 THR A C 1
ATOM 4767 O O . THR A 1 592 ? -25.344 -16.010 4.681 1.00 88.19 592 THR A O 1
ATOM 4770 N N . THR A 1 593 ? -23.704 -14.530 5.044 1.00 91.12 593 THR A N 1
ATOM 4771 C CA . THR A 1 593 ? -23.272 -14.519 3.633 1.00 91.12 593 THR A CA 1
ATOM 4772 C C . THR A 1 593 ? -22.542 -15.828 3.326 1.00 91.12 593 THR A C 1
ATOM 4774 O O . THR A 1 593 ? -21.477 -16.077 3.892 1.00 91.12 593 THR A O 1
ATOM 4777 N N . GLU A 1 594 ? -23.077 -16.686 2.461 1.00 90.75 594 GLU A N 1
ATOM 4778 C CA . GLU A 1 594 ? -22.344 -17.865 1.976 1.00 90.75 594 GLU A CA 1
ATOM 4779 C C . GLU A 1 594 ? -21.220 -17.410 1.029 1.00 90.75 594 GLU A C 1
ATOM 4781 O O . GLU A 1 594 ? -21.462 -16.626 0.115 1.00 90.75 594 GLU A O 1
ATOM 4786 N N . LEU A 1 595 ? -19.984 -17.863 1.268 1.00 92.06 595 LEU A N 1
ATOM 4787 C CA . LEU A 1 595 ? -18.843 -17.549 0.404 1.00 92.06 595 LEU A CA 1
ATOM 4788 C C . LEU A 1 595 ? -18.797 -18.533 -0.769 1.00 92.06 595 LEU A C 1
ATOM 4790 O O . LEU A 1 595 ? -18.883 -19.746 -0.564 1.00 92.06 595 LEU A O 1
ATOM 4794 N N . SER A 1 596 ? -18.594 -18.034 -1.988 1.00 91.56 596 SER A N 1
ATOM 4795 C CA . SER A 1 596 ? -18.314 -18.896 -3.142 1.00 91.56 596 SER A CA 1
ATOM 4796 C C . SER A 1 596 ? -16.969 -19.621 -2.988 1.00 91.56 596 SER A C 1
ATOM 4798 O O . SER A 1 596 ? -16.092 -19.184 -2.243 1.00 91.56 596 SER A O 1
ATOM 4800 N N . THR A 1 597 ? -16.743 -20.711 -3.731 1.00 89.06 597 THR A N 1
ATOM 4801 C CA . THR A 1 597 ? -15.470 -21.459 -3.665 1.00 89.06 597 THR A CA 1
ATOM 4802 C C . THR A 1 597 ? -14.251 -20.585 -4.000 1.00 89.06 597 THR A C 1
ATOM 4804 O O . THR A 1 597 ? -13.198 -20.739 -3.385 1.00 89.06 597 THR A O 1
ATOM 4807 N N . ALA A 1 598 ? -14.398 -19.612 -4.908 1.00 87.31 598 ALA A N 1
ATOM 4808 C CA . ALA A 1 598 ? -13.346 -18.642 -5.208 1.00 87.31 598 ALA A CA 1
ATOM 4809 C C . ALA A 1 598 ? -13.025 -17.755 -3.989 1.00 87.31 598 ALA A C 1
ATOM 4811 O O . ALA A 1 598 ? -11.864 -17.607 -3.609 1.00 87.31 598 ALA A O 1
ATOM 4812 N N . GLU A 1 599 ? -14.049 -17.233 -3.315 1.00 91.94 599 GLU A N 1
ATOM 4813 C CA . GLU A 1 599 ? -13.924 -16.396 -2.114 1.00 91.94 599 GLU A CA 1
ATOM 4814 C C . GLU A 1 599 ? -13.380 -17.176 -0.909 1.00 91.94 599 GLU A C 1
ATOM 4816 O O . GLU A 1 599 ? -12.525 -16.679 -0.171 1.00 91.94 599 GLU A O 1
ATOM 4821 N N . GLN A 1 600 ? -13.786 -18.438 -0.758 1.00 91.50 600 GLN A N 1
ATOM 4822 C CA . GLN A 1 600 ? -13.201 -19.392 0.188 1.00 91.50 600 GLN A CA 1
ATOM 4823 C C . GLN A 1 600 ? -11.703 -19.594 -0.077 1.00 91.50 600 GLN A C 1
ATOM 4825 O O . GLN A 1 600 ? -10.907 -19.652 0.864 1.00 91.50 600 GLN A O 1
ATOM 4830 N N . CYS A 1 601 ? -11.277 -19.601 -1.342 1.00 87.81 601 CYS A N 1
ATOM 4831 C CA . CYS A 1 601 ? -9.863 -19.631 -1.700 1.00 87.81 601 CYS A CA 1
ATOM 4832 C C . CYS A 1 601 ? -9.135 -18.292 -1.506 1.00 87.81 601 CYS A C 1
ATOM 4834 O O . CYS A 1 601 ? -7.966 -18.308 -1.112 1.00 87.81 601 CYS A O 1
ATOM 4836 N N . VAL A 1 602 ? -9.787 -17.135 -1.667 1.00 90.81 602 VAL A N 1
ATOM 4837 C CA . VAL A 1 602 ? -9.219 -15.837 -1.246 1.00 90.81 602 VAL A CA 1
ATOM 4838 C C . VAL A 1 602 ? -9.002 -15.826 0.273 1.00 90.81 602 VAL A C 1
ATOM 4840 O O . VAL A 1 602 ? -7.915 -15.464 0.732 1.00 90.81 602 VAL A O 1
ATOM 4843 N N . ALA A 1 603 ? -9.961 -16.322 1.063 1.00 91.19 603 ALA A N 1
ATOM 4844 C CA . ALA A 1 603 ? -9.807 -16.502 2.508 1.00 91.19 603 ALA A CA 1
ATOM 4845 C C . ALA A 1 603 ? -8.678 -17.498 2.852 1.00 91.19 603 ALA A C 1
ATOM 4847 O O . ALA A 1 603 ? -7.852 -17.224 3.728 1.00 91.19 603 ALA A O 1
ATOM 4848 N N . ALA A 1 604 ? -8.565 -18.616 2.128 1.00 86.56 604 ALA A N 1
ATOM 4849 C CA . ALA A 1 604 ? -7.485 -19.589 2.300 1.00 86.56 604 ALA A CA 1
ATOM 4850 C C . ALA A 1 604 ? -6.102 -18.967 2.024 1.00 86.56 604 ALA A C 1
ATOM 4852 O O . ALA A 1 604 ? -5.183 -19.092 2.840 1.00 86.56 604 ALA A O 1
ATOM 4853 N N . ARG A 1 605 ? -5.963 -18.228 0.914 1.00 86.44 605 ARG A N 1
ATOM 4854 C CA . ARG A 1 605 ? -4.736 -17.505 0.536 1.00 86.44 605 ARG A CA 1
ATOM 4855 C C . ARG A 1 605 ? -4.416 -16.358 1.506 1.00 86.44 605 ARG A C 1
ATOM 4857 O O . ARG A 1 605 ? -3.237 -16.122 1.782 1.00 86.44 605 ARG A O 1
ATOM 4864 N N . PHE A 1 606 ? -5.426 -15.690 2.069 1.00 89.44 606 PHE A N 1
ATOM 4865 C CA . PHE A 1 606 ? -5.269 -14.723 3.161 1.00 89.44 606 PHE A CA 1
ATOM 4866 C C . PHE A 1 606 ? -4.667 -15.390 4.398 1.00 89.44 606 PHE A C 1
ATOM 4868 O O . PHE A 1 606 ? -3.633 -14.940 4.897 1.00 89.44 606 PHE A O 1
ATOM 4875 N N . PHE A 1 607 ? -5.266 -16.486 4.877 1.00 85.00 607 PHE A N 1
ATOM 4876 C CA . PHE A 1 607 ? -4.777 -17.182 6.066 1.00 85.00 607 PHE A CA 1
ATOM 4877 C C . PHE A 1 607 ? -3.386 -17.779 5.846 1.00 85.00 607 PHE A C 1
ATOM 4879 O O . PHE A 1 607 ? -2.570 -17.720 6.763 1.00 85.00 607 PHE A O 1
ATOM 4886 N N . ALA A 1 608 ? -3.061 -18.230 4.632 1.00 81.44 608 ALA A N 1
ATOM 4887 C CA . ALA A 1 608 ? -1.707 -18.623 4.241 1.00 81.44 608 ALA A CA 1
ATOM 4888 C C . ALA A 1 608 ? -0.668 -17.481 4.331 1.00 81.44 608 ALA A C 1
ATOM 4890 O O . ALA A 1 608 ? 0.524 -17.758 4.400 1.00 81.44 608 ALA A O 1
ATOM 4891 N N . ASN A 1 609 ? -1.081 -16.208 4.368 1.00 82.62 609 ASN A N 1
ATOM 4892 C CA . ASN A 1 609 ? -0.185 -15.045 4.411 1.00 82.62 609 ASN A CA 1
ATOM 4893 C C . ASN A 1 609 ? -0.284 -14.201 5.692 1.00 82.62 609 ASN A C 1
ATOM 4895 O O . ASN A 1 609 ? 0.411 -13.188 5.803 1.00 82.62 609 ASN A O 1
ATOM 4899 N N . HIS A 1 610 ? -1.107 -14.579 6.672 1.00 82.12 610 HIS A N 1
ATOM 4900 C CA . HIS A 1 610 ? -1.457 -13.676 7.770 1.00 82.12 610 HIS A CA 1
ATOM 4901 C C . HIS A 1 610 ? -0.518 -13.734 9.001 1.00 82.12 610 HIS A C 1
ATOM 4903 O O . HIS A 1 610 ? -0.372 -14.786 9.627 1.00 82.12 610 HIS A O 1
ATOM 4909 N N . TYR A 1 611 ? 0.001 -12.577 9.451 1.00 73.81 611 TYR A N 1
ATOM 4910 C CA . TYR A 1 611 ? 0.668 -12.374 10.756 1.00 73.81 611 TYR A CA 1
ATOM 4911 C C . TYR A 1 611 ? -0.139 -11.466 11.705 1.00 73.81 611 TYR A C 1
ATOM 4913 O O . TYR A 1 611 ? -0.106 -10.240 11.585 1.00 73.81 611 TYR A O 1
ATOM 4921 N N . PHE A 1 612 ? -0.738 -12.042 12.754 1.00 61.09 612 PHE A N 1
ATOM 4922 C CA . PHE A 1 612 ? -1.476 -11.303 13.793 1.00 61.09 612 PHE A CA 1
ATOM 4923 C C . PHE A 1 612 ? -0.559 -10.565 14.805 1.00 61.09 612 PHE A C 1
ATOM 4925 O O . PHE A 1 612 ? -0.762 -10.644 16.017 1.00 61.09 612 PHE A O 1
ATOM 4932 N N . ASP A 1 613 ? 0.447 -9.825 14.320 1.00 48.38 613 ASP A N 1
ATOM 4933 C CA . ASP A 1 613 ? 1.279 -8.923 15.143 1.00 48.38 613 ASP A CA 1
ATOM 4934 C C . ASP A 1 613 ? 0.467 -7.685 15.611 1.00 48.38 613 ASP A C 1
ATOM 4936 O O . ASP A 1 613 ? 0.581 -7.286 16.769 1.00 48.38 613 ASP A O 1
ATOM 4940 N N . ASP A 1 614 ? -0.390 -7.099 14.751 1.00 53.00 614 ASP A N 1
ATOM 4941 C CA . ASP A 1 614 ? -1.012 -5.777 15.003 1.00 53.00 614 ASP A CA 1
ATOM 4942 C C . ASP A 1 614 ? -2.544 -5.673 14.804 1.00 53.00 614 ASP A C 1
ATOM 4944 O O . ASP A 1 614 ? -3.212 -5.013 15.603 1.00 53.00 614 ASP A O 1
ATOM 4948 N N . GLY A 1 615 ? -3.137 -6.248 13.750 1.00 52.16 615 GLY A N 1
ATOM 4949 C CA . GLY A 1 615 ? -4.444 -5.783 13.240 1.00 52.16 615 GLY A CA 1
ATOM 4950 C C . GLY A 1 615 ? -5.664 -6.050 14.122 1.00 52.16 615 GLY A C 1
ATOM 4951 O O . GLY A 1 615 ? -6.598 -5.258 14.116 1.00 52.16 615 GLY A O 1
ATOM 4952 N N . MET A 1 616 ? -5.637 -7.102 14.943 1.00 63.72 616 MET A N 1
ATOM 4953 C CA . MET A 1 616 ? -6.669 -7.370 15.963 1.00 63.72 616 MET A CA 1
ATOM 4954 C C . MET A 1 616 ? -6.174 -7.063 17.384 1.00 63.72 616 MET A C 1
ATOM 4956 O O . MET A 1 616 ? -6.638 -7.621 18.378 1.00 63.72 616 MET A O 1
ATOM 4960 N N . SER A 1 617 ? -5.210 -6.149 17.510 1.00 66.62 617 SER A N 1
ATOM 4961 C CA . SER A 1 617 ? -4.741 -5.661 18.811 1.00 66.62 617 SER A CA 1
ATOM 4962 C C . SER A 1 617 ? -5.798 -4.855 19.580 1.00 66.62 617 SER A C 1
ATOM 4964 O O . SER A 1 617 ? -5.638 -4.660 20.783 1.00 66.62 617 SER A O 1
ATOM 4966 N N . THR A 1 618 ? -6.875 -4.414 18.919 1.00 79.19 618 THR A N 1
ATOM 4967 C CA . THR A 1 618 ? -7.944 -3.577 19.491 1.00 79.19 618 THR A CA 1
ATOM 4968 C C . THR A 1 618 ? -9.318 -4.243 19.286 1.00 79.19 618 THR A C 1
ATOM 4970 O O . THR A 1 618 ? -9.998 -3.924 18.311 1.00 79.19 618 THR A O 1
ATOM 4973 N N . PRO A 1 619 ? -9.759 -5.155 20.180 1.00 79.69 619 PRO A N 1
ATOM 4974 C CA . PRO A 1 619 ? -10.953 -5.985 19.957 1.00 79.69 619 PRO A CA 1
ATOM 4975 C C . PRO A 1 619 ? -12.253 -5.205 19.729 1.00 79.69 619 PRO A C 1
ATOM 4977 O O . PRO A 1 619 ? -13.103 -5.652 18.972 1.00 79.69 619 PRO A O 1
ATOM 4980 N N . MET A 1 620 ? -12.382 -4.002 20.306 1.00 84.00 620 MET A N 1
ATOM 4981 C CA . MET A 1 620 ? -13.553 -3.127 20.118 1.00 84.00 620 MET A CA 1
ATOM 4982 C C . MET A 1 620 ? -13.855 -2.818 18.640 1.00 84.00 620 MET A C 1
ATOM 4984 O O . MET A 1 620 ? -15.002 -2.534 18.301 1.00 84.00 620 MET A O 1
ATOM 4988 N N . LEU A 1 621 ? -12.835 -2.859 17.772 1.00 81.19 621 LEU A N 1
ATOM 4989 C CA . LEU A 1 621 ? -12.950 -2.560 16.342 1.00 81.19 621 LEU A CA 1
ATOM 4990 C C . LEU A 1 621 ? -13.274 -3.791 15.482 1.00 81.19 621 LEU A C 1
ATOM 4992 O O . LEU A 1 621 ? -13.670 -3.613 14.332 1.00 81.19 621 LEU A O 1
ATOM 4996 N N . MET A 1 622 ? -13.119 -5.011 16.014 1.00 81.56 622 MET A N 1
ATOM 4997 C CA . MET A 1 622 ? -13.463 -6.241 15.291 1.00 81.56 622 MET A CA 1
ATOM 4998 C C . MET A 1 622 ? -14.960 -6.261 14.986 1.00 81.56 622 MET A C 1
ATOM 5000 O O . MET A 1 622 ? -15.770 -5.877 15.836 1.00 81.56 622 MET A O 1
ATOM 5004 N N . GLY A 1 623 ? -15.325 -6.690 13.779 1.00 84.75 623 GLY A N 1
ATOM 5005 C CA . GLY A 1 623 ? -16.719 -6.845 13.385 1.00 84.75 623 GLY A CA 1
ATOM 5006 C C . GLY A 1 623 ? -17.297 -8.210 13.758 1.00 84.75 623 GLY A C 1
ATOM 5007 O O . GLY A 1 623 ? -16.570 -9.199 13.850 1.00 84.75 623 GLY A O 1
ATOM 5008 N N . ALA A 1 624 ? -18.610 -8.254 13.989 1.00 85.25 624 ALA A N 1
ATOM 5009 C CA . ALA A 1 624 ? -19.339 -9.472 14.347 1.00 85.25 624 ALA A CA 1
ATOM 5010 C C . ALA A 1 624 ? -19.373 -10.507 13.205 1.00 85.25 624 ALA A C 1
ATOM 5012 O O . ALA A 1 624 ? -19.410 -11.703 13.477 1.00 85.25 624 ALA A O 1
ATOM 5013 N N . HIS A 1 625 ? -19.285 -10.057 11.948 1.00 88.38 625 HIS A N 1
ATOM 5014 C CA . HIS A 1 625 ? -19.194 -10.897 10.745 1.00 88.38 625 HIS A CA 1
ATOM 5015 C C . HIS A 1 625 ? -17.996 -11.858 10.762 1.00 88.38 625 HIS A C 1
ATOM 5017 O O . HIS A 1 625 ? -18.047 -12.951 10.207 1.00 88.38 625 HIS A O 1
ATOM 5023 N N . LEU A 1 626 ? -16.926 -11.510 11.483 1.00 89.06 626 LEU A N 1
ATOM 5024 C CA . LEU A 1 626 ? -15.738 -12.357 11.621 1.00 89.06 626 LEU A CA 1
ATOM 5025 C C . LEU A 1 626 ? -15.932 -13.545 12.590 1.00 89.06 626 LEU A C 1
ATOM 5027 O O . LEU A 1 626 ? -15.029 -14.378 12.707 1.00 89.06 626 LEU A O 1
ATOM 5031 N N . ALA A 1 627 ? -17.070 -13.654 13.284 1.00 85.62 627 ALA A N 1
ATOM 5032 C CA . ALA A 1 627 ? -17.368 -14.701 14.270 1.00 85.62 627 ALA A CA 1
ATOM 5033 C C . ALA A 1 627 ? -17.853 -16.026 13.634 1.00 85.62 627 ALA A C 1
ATOM 5035 O O . ALA A 1 627 ? -18.880 -16.577 14.025 1.00 85.62 627 ALA A O 1
ATOM 5036 N N . ARG A 1 628 ? -17.111 -16.532 12.642 1.00 85.94 628 ARG A N 1
ATOM 5037 C CA . ARG A 1 628 ? -17.455 -17.715 11.828 1.00 85.94 628 ARG A CA 1
ATOM 5038 C C . ARG A 1 628 ? -16.512 -18.892 12.094 1.00 85.94 628 ARG A C 1
ATOM 5040 O O . ARG A 1 628 ? -15.452 -18.729 12.712 1.00 85.94 628 ARG A O 1
ATOM 5047 N N . ASP A 1 629 ? -16.868 -20.080 11.602 1.00 83.00 629 ASP A N 1
ATOM 5048 C CA . ASP A 1 629 ? -15.924 -21.199 11.501 1.00 83.00 629 ASP A CA 1
ATOM 5049 C C . ASP A 1 629 ? -15.083 -21.100 10.220 1.00 83.00 629 ASP A C 1
ATOM 5051 O O . ASP A 1 629 ? -15.241 -21.856 9.262 1.00 83.00 629 ASP A O 1
ATOM 5055 N N . TRP A 1 630 ? -14.130 -20.170 10.242 1.00 86.12 630 TRP A N 1
ATOM 5056 C CA . TRP A 1 630 ? -13.144 -19.974 9.177 1.00 86.12 630 TRP A CA 1
ATOM 5057 C C . TRP A 1 630 ? -12.378 -21.240 8.778 1.00 86.12 630 TRP A C 1
ATOM 5059 O O . TRP A 1 630 ? -11.817 -21.290 7.688 1.00 86.12 630 TRP A O 1
ATOM 5069 N N . TYR A 1 631 ? -12.322 -22.254 9.646 1.00 83.19 631 TYR A N 1
ATOM 5070 C CA . TYR A 1 631 ? -11.652 -23.507 9.334 1.00 83.19 631 TYR A CA 1
ATOM 5071 C C . TYR A 1 631 ? -12.442 -24.324 8.303 1.00 83.19 631 TYR A C 1
ATOM 5073 O O . TYR A 1 631 ? -11.847 -24.765 7.321 1.00 83.19 631 TYR A O 1
ATOM 5081 N N . SER A 1 632 ? -13.763 -24.449 8.464 1.00 84.69 632 SER A N 1
ATOM 5082 C CA . SER A 1 632 ? -14.628 -25.085 7.460 1.00 84.69 632 SER A CA 1
ATOM 5083 C C . SER A 1 632 ? -14.687 -24.280 6.154 1.00 84.69 632 SER A C 1
ATOM 5085 O O . SER A 1 632 ? -14.604 -24.876 5.082 1.00 84.69 632 SER A O 1
ATOM 5087 N N . GLU A 1 633 ? -14.730 -22.941 6.227 1.00 88.19 633 GLU A N 1
ATOM 5088 C CA . GLU A 1 633 ? -14.686 -22.061 5.038 1.00 88.19 633 GLU A CA 1
ATOM 5089 C C . GLU A 1 633 ? -13.434 -22.308 4.179 1.00 88.19 633 GLU A C 1
ATOM 5091 O O . GLU A 1 633 ? -13.495 -22.286 2.956 1.00 88.19 633 GLU A O 1
ATOM 5096 N N . VAL A 1 634 ? -12.283 -22.563 4.810 1.00 86.06 634 VAL A N 1
ATOM 5097 C CA . VAL A 1 634 ? -11.011 -22.791 4.107 1.00 86.06 634 VAL A CA 1
ATOM 5098 C C . VAL A 1 634 ? -10.785 -24.257 3.733 1.00 86.06 634 VAL A C 1
ATOM 5100 O O . VAL A 1 634 ? -10.196 -24.500 2.681 1.00 86.06 634 VAL A O 1
ATOM 5103 N N . GLU A 1 635 ? -11.270 -25.241 4.506 1.00 83.62 635 GLU A N 1
ATOM 5104 C CA . GLU A 1 635 ? -11.273 -26.646 4.049 1.00 83.62 635 GLU A CA 1
ATOM 5105 C C . GLU A 1 635 ? -12.086 -26.800 2.744 1.00 83.62 635 GLU A C 1
ATOM 5107 O O . GLU A 1 635 ? -11.711 -27.609 1.895 1.00 83.62 635 GLU A O 1
ATOM 5112 N N . ALA A 1 636 ? -13.130 -25.986 2.533 1.00 86.62 636 ALA A N 1
ATOM 5113 C CA . ALA A 1 636 ? -13.961 -26.006 1.325 1.00 86.62 636 ALA A CA 1
ATOM 5114 C C . ALA A 1 636 ? -13.246 -25.551 0.030 1.00 86.62 636 ALA A C 1
ATOM 5116 O O . ALA A 1 636 ? -13.633 -25.985 -1.054 1.00 86.62 636 ALA A O 1
ATOM 5117 N N . CYS A 1 637 ? -12.169 -24.757 0.123 1.00 85.69 637 CYS A N 1
ATOM 5118 C CA . CYS A 1 637 ? -11.316 -24.407 -1.025 1.00 85.69 637 CYS A CA 1
ATOM 5119 C C . CYS A 1 637 ? -10.544 -25.626 -1.585 1.00 85.69 637 CYS A C 1
ATOM 5121 O O . CYS A 1 637 ? -10.346 -25.761 -2.795 1.00 85.69 637 CYS A O 1
ATOM 5123 N N . GLY A 1 638 ? -10.118 -26.535 -0.698 1.00 78.06 638 GLY A N 1
ATOM 5124 C CA . GLY A 1 638 ? -9.303 -27.707 -1.028 1.00 78.06 638 GLY A CA 1
ATOM 5125 C C . GLY A 1 638 ? -7.824 -27.409 -1.338 1.00 78.06 638 GLY A C 1
ATOM 5126 O O . GLY A 1 638 ? -7.450 -26.331 -1.793 1.00 78.06 638 GLY A O 1
ATOM 5127 N N . ASP A 1 639 ? -6.959 -28.411 -1.130 1.00 66.06 639 ASP A N 1
ATOM 5128 C CA . ASP A 1 639 ? -5.491 -28.289 -1.262 1.00 66.06 639 ASP A CA 1
ATOM 5129 C C . ASP A 1 639 ? -4.994 -27.861 -2.661 1.00 66.06 639 ASP A C 1
ATOM 5131 O O . ASP A 1 639 ? -3.856 -27.411 -2.796 1.00 66.06 639 ASP A O 1
ATOM 5135 N N . GLN A 1 640 ? -5.793 -28.041 -3.720 1.00 60.53 640 GLN A N 1
ATOM 5136 C CA . GLN A 1 640 ? -5.354 -27.775 -5.098 1.00 60.53 640 GLN A CA 1
ATOM 5137 C C . GLN A 1 640 ? -5.398 -26.277 -5.449 1.00 60.53 640 GLN A C 1
ATOM 5139 O O . GLN A 1 640 ? -4.416 -25.749 -5.968 1.00 60.53 640 GLN A O 1
ATOM 5144 N N . GLN A 1 641 ? -6.459 -25.556 -5.072 1.00 62.84 641 GLN A N 1
ATOM 5145 C CA . GLN A 1 641 ? -6.675 -24.159 -5.495 1.00 62.84 641 GLN A CA 1
ATOM 5146 C C . GLN A 1 641 ? -5.758 -23.130 -4.792 1.00 62.84 641 GLN A C 1
ATOM 5148 O O . GLN A 1 641 ? -5.645 -21.964 -5.198 1.00 62.84 641 GLN A O 1
ATOM 5153 N N . LEU A 1 642 ? -5.036 -23.573 -3.755 1.00 63.47 642 LEU A N 1
ATOM 5154 C CA . LEU A 1 642 ? -3.922 -22.839 -3.148 1.00 63.47 642 LEU A CA 1
ATOM 5155 C C . LEU A 1 642 ? -2.623 -22.909 -3.965 1.00 63.47 642 LEU A C 1
ATOM 5157 O O . LEU A 1 642 ? -1.806 -21.993 -3.853 1.00 63.47 642 LEU A O 1
ATOM 5161 N N . ALA A 1 643 ? -2.429 -23.964 -4.761 1.00 55.62 643 ALA A N 1
ATOM 5162 C CA . ALA A 1 643 ? -1.246 -24.153 -5.600 1.00 55.62 643 ALA A CA 1
ATOM 5163 C C . ALA A 1 643 ? -1.414 -23.559 -7.009 1.00 55.62 643 ALA A C 1
ATOM 5165 O O . ALA A 1 643 ? -0.415 -23.147 -7.598 1.00 55.62 643 ALA A O 1
ATOM 5166 N N . ASP A 1 644 ? -2.652 -23.482 -7.510 1.00 59.31 644 ASP A N 1
ATOM 5167 C CA . ASP A 1 644 ? -3.000 -23.193 -8.908 1.00 59.31 644 ASP A CA 1
ATOM 5168 C C . ASP A 1 644 ? -2.166 -22.114 -9.619 1.00 59.31 644 ASP A C 1
ATOM 5170 O O . ASP A 1 644 ? -1.887 -21.022 -9.111 1.00 59.31 644 ASP A O 1
ATOM 5174 N N . THR A 1 645 ? -1.841 -22.433 -10.873 1.00 58.53 645 THR A N 1
ATOM 5175 C CA . THR A 1 645 ? -1.238 -21.514 -11.840 1.00 58.53 645 THR A CA 1
ATOM 5176 C C . THR A 1 645 ? -2.291 -20.514 -12.301 1.00 58.53 645 THR A C 1
ATOM 5178 O O . THR A 1 645 ? -3.266 -20.907 -12.939 1.00 58.53 645 THR A O 1
ATOM 5181 N N . TYR A 1 646 ? -2.095 -19.225 -12.019 1.00 69.25 646 TYR A N 1
ATOM 5182 C CA . TYR A 1 646 ? -3.016 -18.172 -12.442 1.00 69.25 646 TYR A CA 1
ATOM 5183 C C . TYR A 1 646 ? -2.277 -16.919 -12.921 1.00 69.25 646 TYR A C 1
ATOM 5185 O O . TYR A 1 646 ? -1.206 -16.559 -12.427 1.00 69.25 646 TYR A O 1
ATOM 5193 N N . ALA A 1 647 ? -2.885 -16.240 -13.889 1.00 58.47 647 ALA A N 1
ATOM 5194 C CA . ALA A 1 647 ? -2.463 -14.942 -14.385 1.00 58.47 647 ALA A CA 1
ATOM 5195 C C . ALA A 1 647 ? -3.566 -13.934 -14.057 1.00 58.47 647 ALA A C 1
ATOM 5197 O O . ALA A 1 647 ? -4.639 -13.997 -14.649 1.00 58.47 647 ALA A O 1
ATOM 5198 N N . ALA A 1 648 ? -3.308 -13.037 -13.106 1.00 67.56 648 ALA A N 1
ATOM 5199 C CA . ALA A 1 648 ? -4.165 -11.888 -12.847 1.00 67.56 648 ALA A CA 1
ATOM 5200 C C . ALA A 1 648 ? -3.553 -10.640 -13.487 1.00 67.56 648 ALA A C 1
ATOM 5202 O O . ALA A 1 648 ? -2.388 -10.306 -13.245 1.00 67.56 648 ALA A O 1
ATOM 5203 N N . GLU A 1 649 ? -4.357 -9.940 -14.273 1.00 65.94 649 GLU A N 1
ATOM 5204 C CA . GLU A 1 649 ? -4.143 -8.546 -14.633 1.00 65.94 649 GLU A CA 1
ATOM 5205 C C . GLU A 1 649 ? -5.171 -7.705 -13.881 1.00 65.94 649 GLU A C 1
ATOM 5207 O O . GLU A 1 649 ? -6.348 -8.054 -13.827 1.00 65.94 649 GLU A O 1
ATOM 5212 N N . PHE A 1 650 ? -4.713 -6.607 -13.293 1.00 75.00 650 PHE A N 1
ATOM 5213 C CA . PHE A 1 650 ? -5.556 -5.589 -12.694 1.00 75.00 650 PHE A CA 1
ATOM 5214 C C . PHE A 1 650 ? -5.481 -4.349 -13.609 1.00 75.00 650 PHE A C 1
ATOM 5216 O O . PHE A 1 650 ? -4.374 -3.828 -13.800 1.00 75.00 650 PHE A O 1
ATOM 5223 N N . PRO A 1 651 ? -6.602 -3.873 -14.198 1.00 57.69 651 PRO A N 1
ATOM 5224 C CA . PRO A 1 651 ? -6.605 -2.889 -15.294 1.00 57.69 651 PRO A CA 1
ATOM 5225 C C . PRO A 1 651 ? -5.939 -1.524 -15.055 1.00 57.69 651 PRO A C 1
ATOM 5227 O O . PRO A 1 651 ? -5.769 -0.764 -16.004 1.00 57.69 651 PRO A O 1
ATOM 5230 N N . PHE A 1 652 ? -5.471 -1.207 -13.843 1.00 67.94 652 PHE A N 1
ATOM 5231 C CA . PHE A 1 652 ? -4.578 -0.063 -13.606 1.00 67.94 652 PHE A CA 1
ATOM 5232 C C . PHE A 1 652 ? -3.098 -0.363 -13.937 1.00 67.94 652 PHE A C 1
ATOM 5234 O O . PHE A 1 652 ? -2.194 0.263 -13.384 1.00 67.94 652 PHE A O 1
ATOM 5241 N N . ASN A 1 653 ? -2.848 -1.311 -14.847 1.00 82.06 653 ASN A N 1
ATOM 5242 C CA . ASN A 1 653 ? -1.533 -1.803 -15.270 1.00 82.06 653 ASN A CA 1
ATOM 5243 C C . ASN A 1 653 ? -0.695 -2.433 -14.136 1.00 82.06 653 ASN A C 1
ATOM 5245 O O . ASN A 1 653 ? 0.513 -2.204 -14.044 1.00 82.06 653 ASN A O 1
ATOM 5249 N N . GLU A 1 654 ? -1.295 -3.252 -13.273 1.00 86.00 654 GLU A N 1
ATOM 5250 C CA . GLU A 1 654 ? -0.552 -4.100 -12.327 1.00 86.00 654 GLU A CA 1
ATOM 5251 C C . GLU A 1 654 ? -0.876 -5.569 -12.629 1.00 86.00 654 GLU A C 1
ATOM 5253 O O . GLU A 1 654 ? -2.041 -5.928 -12.754 1.00 86.00 654 GLU A O 1
ATOM 5258 N N . SER A 1 655 ? 0.121 -6.444 -12.791 1.00 85.88 655 SER A N 1
ATOM 5259 C CA . SER A 1 655 ? -0.130 -7.851 -13.147 1.00 85.88 655 SER A CA 1
ATOM 5260 C C . SER A 1 655 ? 0.680 -8.842 -12.315 1.00 85.88 655 SER A C 1
ATOM 5262 O O . SER A 1 655 ? 1.898 -8.717 -12.156 1.00 85.88 655 SER A O 1
ATOM 5264 N N . MET A 1 656 ? 0.010 -9.894 -11.850 1.00 87.06 656 MET A N 1
ATOM 5265 C CA . MET A 1 656 ? 0.540 -10.945 -10.981 1.00 87.06 656 MET A CA 1
ATOM 5266 C C . MET A 1 656 ? 0.385 -12.303 -11.658 1.00 87.06 656 MET A C 1
ATOM 5268 O O . MET A 1 656 ? -0.725 -12.811 -11.793 1.00 87.06 656 MET A O 1
ATOM 5272 N N . PHE A 1 657 ? 1.496 -12.911 -12.072 1.00 84.94 657 PHE A N 1
ATOM 5273 C CA . PHE A 1 657 ? 1.493 -14.293 -12.557 1.00 84.94 657 PHE A CA 1
ATOM 5274 C C . PHE A 1 657 ? 2.032 -15.207 -11.465 1.00 84.94 657 PHE A C 1
ATOM 5276 O O . PHE A 1 657 ? 3.103 -14.922 -10.925 1.00 84.94 657 PHE A O 1
ATOM 5283 N N . ARG A 1 658 ? 1.342 -16.312 -11.181 1.00 84.88 658 ARG A N 1
ATOM 5284 C CA . ARG A 1 658 ? 1.856 -17.432 -10.384 1.00 84.88 658 ARG A CA 1
ATOM 5285 C C . ARG A 1 658 ? 1.780 -18.718 -11.183 1.00 84.88 658 ARG A C 1
ATOM 5287 O O . ARG A 1 658 ? 0.833 -18.923 -11.934 1.00 84.88 658 ARG A O 1
ATOM 5294 N N . VAL A 1 659 ? 2.758 -19.588 -10.983 1.00 82.56 659 VAL A N 1
ATOM 5295 C CA . VAL A 1 659 ? 2.821 -20.913 -11.599 1.00 82.56 659 VAL A CA 1
ATOM 5296 C C . VAL A 1 659 ? 3.278 -21.905 -10.536 1.00 82.56 659 VAL A C 1
ATOM 5298 O O . VAL A 1 659 ? 4.249 -21.626 -9.829 1.00 82.56 659 VAL A O 1
ATOM 5301 N N . ASP A 1 660 ? 2.597 -23.045 -10.418 1.00 78.75 660 ASP A N 1
ATOM 5302 C CA . ASP A 1 660 ? 3.066 -24.145 -9.567 1.00 78.75 660 ASP A CA 1
ATOM 5303 C C . ASP A 1 660 ? 4.334 -24.761 -10.179 1.00 78.75 660 ASP A C 1
ATOM 5305 O O . ASP A 1 660 ? 4.373 -25.111 -11.363 1.00 78.75 660 ASP A O 1
ATOM 5309 N N . THR A 1 661 ? 5.386 -24.877 -9.372 1.00 73.88 661 THR A N 1
ATOM 5310 C CA . THR A 1 661 ? 6.656 -25.523 -9.728 1.00 73.88 661 THR A CA 1
ATOM 5311 C C . THR A 1 661 ? 6.894 -26.821 -8.956 1.00 73.88 661 THR A C 1
ATOM 5313 O O . THR A 1 661 ? 7.934 -27.459 -9.125 1.00 73.88 661 THR A O 1
ATOM 5316 N N . GLY A 1 662 ? 5.907 -27.274 -8.178 1.00 67.12 662 GLY A N 1
ATOM 5317 C CA . GLY A 1 662 ? 5.928 -28.538 -7.453 1.00 67.12 662 GLY A CA 1
ATOM 5318 C C . GLY A 1 662 ? 6.435 -28.415 -6.016 1.00 67.12 662 GLY A C 1
ATOM 5319 O O . GLY A 1 662 ? 6.903 -27.372 -5.560 1.00 67.12 662 GLY A O 1
ATOM 5320 N N . ARG A 1 663 ? 6.303 -29.508 -5.255 1.00 68.06 663 ARG A N 1
ATOM 5321 C CA . ARG A 1 663 ? 6.509 -29.488 -3.799 1.00 68.06 663 ARG A CA 1
ATOM 5322 C C . ARG A 1 663 ? 7.975 -29.290 -3.402 1.00 68.06 663 ARG A C 1
ATOM 5324 O O . ARG A 1 663 ? 8.818 -30.111 -3.759 1.00 68.06 663 ARG A O 1
ATOM 5331 N N . THR A 1 664 ? 8.246 -28.271 -2.579 1.00 66.81 664 THR A N 1
ATOM 5332 C CA . THR A 1 664 ? 9.511 -28.145 -1.820 1.00 66.81 664 THR A CA 1
ATOM 5333 C C . THR A 1 664 ? 9.722 -29.369 -0.920 1.00 66.81 664 THR A C 1
ATOM 5335 O O . THR A 1 664 ? 8.753 -30.064 -0.583 1.00 66.81 664 THR A O 1
ATOM 5338 N N . THR A 1 665 ? 10.953 -29.655 -0.466 1.00 65.62 665 THR A N 1
ATOM 5339 C CA . THR A 1 665 ? 11.150 -30.828 0.411 1.00 65.62 665 THR A CA 1
ATOM 5340 C C . THR A 1 665 ? 10.421 -30.645 1.746 1.00 65.62 665 THR A C 1
ATOM 5342 O O . THR A 1 665 ? 9.847 -31.598 2.270 1.00 65.62 665 THR A O 1
ATOM 5345 N N . TRP A 1 666 ? 10.301 -29.400 2.219 1.00 63.47 666 TRP A N 1
ATOM 5346 C CA . TRP A 1 666 ? 9.503 -29.015 3.388 1.00 63.47 666 TRP A CA 1
ATOM 5347 C C . TRP A 1 666 ? 8.007 -29.299 3.199 1.00 63.47 666 TRP A C 1
ATOM 5349 O O . TRP A 1 666 ? 7.397 -29.914 4.078 1.00 63.47 666 TRP A O 1
ATOM 5359 N N . ALA A 1 667 ? 7.432 -28.950 2.041 1.00 60.00 667 ALA A N 1
ATOM 5360 C CA . ALA A 1 667 ? 6.046 -29.281 1.689 1.00 60.00 667 ALA A CA 1
ATOM 5361 C C . ALA A 1 667 ? 5.813 -30.790 1.475 1.00 60.00 667 ALA A C 1
ATOM 5363 O O . ALA A 1 667 ? 4.675 -31.256 1.561 1.00 60.00 667 ALA A O 1
ATOM 5364 N N . ALA A 1 668 ? 6.869 -31.560 1.199 1.00 61.16 668 ALA A N 1
ATOM 5365 C CA . ALA A 1 668 ? 6.819 -33.015 1.062 1.00 61.16 668 ALA A CA 1
ATOM 5366 C C . ALA A 1 668 ? 7.087 -33.778 2.378 1.00 61.16 668 ALA A C 1
ATOM 5368 O O . ALA A 1 668 ? 6.640 -34.914 2.515 1.00 61.16 668 ALA A O 1
ATOM 5369 N N . SER A 1 669 ? 7.803 -33.184 3.341 1.00 60.12 669 SER A N 1
ATOM 5370 C CA . SER A 1 669 ? 8.226 -33.852 4.587 1.00 60.12 669 SER A CA 1
ATOM 5371 C C . SER A 1 669 ? 7.218 -33.790 5.740 1.00 60.12 669 SER A C 1
ATOM 5373 O O . SER A 1 669 ? 7.365 -34.523 6.716 1.00 60.12 669 SER A O 1
ATOM 5375 N N . GLY A 1 670 ? 6.224 -32.901 5.658 1.00 60.09 670 GLY A N 1
ATOM 5376 C CA . GLY A 1 670 ? 5.204 -32.739 6.690 1.00 60.09 670 GLY A CA 1
ATOM 5377 C C . GLY A 1 670 ? 3.972 -33.603 6.433 1.00 60.09 670 GLY A C 1
ATOM 5378 O O . GLY A 1 670 ? 3.376 -33.529 5.360 1.00 60.09 670 GLY A O 1
ATOM 5379 N N . GLU A 1 671 ? 3.525 -34.351 7.443 1.00 54.56 671 GLU A N 1
ATOM 5380 C CA . GLU A 1 671 ? 2.128 -34.790 7.503 1.00 54.56 671 GLU A CA 1
ATOM 5381 C C . GLU A 1 671 ? 1.257 -33.537 7.709 1.00 54.56 671 GLU A C 1
ATOM 5383 O O . GLU A 1 671 ? 1.280 -32.935 8.780 1.00 54.56 671 GLU A O 1
ATOM 5388 N N . ASN A 1 672 ? 0.526 -33.132 6.663 1.00 59.47 672 ASN A N 1
ATOM 5389 C CA . ASN A 1 672 ? -0.258 -31.889 6.576 1.00 59.47 672 ASN A CA 1
ATOM 5390 C C . ASN A 1 672 ? 0.602 -30.599 6.673 1.00 59.47 672 ASN A C 1
ATOM 5392 O O . ASN A 1 672 ? 0.620 -29.940 7.717 1.00 59.47 672 ASN A O 1
ATOM 5396 N N . PRO A 1 673 ? 1.317 -30.197 5.598 1.00 65.75 673 PRO A N 1
ATOM 5397 C CA . PRO A 1 673 ? 2.012 -28.908 5.557 1.00 65.75 673 PRO A CA 1
ATOM 5398 C C . PRO A 1 673 ? 1.014 -27.744 5.670 1.00 65.75 673 PRO A C 1
ATOM 5400 O O . PRO A 1 673 ? -0.093 -27.819 5.141 1.00 65.75 673 PRO A O 1
ATOM 5403 N N . THR A 1 674 ? 1.402 -26.647 6.329 1.00 71.00 674 THR A N 1
ATOM 5404 C CA . THR A 1 674 ? 0.513 -25.480 6.478 1.00 71.00 674 THR A CA 1
ATOM 5405 C C . THR A 1 674 ? 0.231 -24.809 5.123 1.00 71.00 674 THR A C 1
ATOM 5407 O O . THR A 1 674 ? 1.090 -24.866 4.237 1.00 71.00 674 THR A O 1
ATOM 5410 N N . PRO A 1 675 ? -0.906 -24.100 4.952 1.00 73.19 675 PRO A N 1
ATOM 5411 C CA . PRO A 1 675 ? -1.245 -23.404 3.702 1.00 73.19 675 PRO A CA 1
ATOM 5412 C C . PRO A 1 675 ? -0.139 -22.471 3.179 1.00 73.19 675 PRO A C 1
ATOM 5414 O O . PRO A 1 675 ? 0.067 -22.341 1.977 1.00 73.19 675 PRO A O 1
ATOM 5417 N N . HIS A 1 676 ? 0.645 -21.875 4.080 1.00 74.88 676 HIS A N 1
ATOM 5418 C CA . HIS A 1 676 ? 1.816 -21.080 3.715 1.00 74.88 676 HIS A CA 1
ATOM 5419 C C . HIS A 1 676 ? 2.940 -21.902 3.066 1.00 74.88 676 HIS A C 1
ATOM 5421 O O . HIS A 1 676 ? 3.529 -21.501 2.064 1.00 74.88 676 HIS A O 1
ATOM 5427 N N . VAL A 1 677 ? 3.227 -23.088 3.610 1.00 75.50 677 VAL A N 1
ATOM 5428 C CA . VAL A 1 677 ? 4.218 -24.008 3.039 1.00 75.50 677 VAL A CA 1
ATOM 5429 C C . VAL A 1 677 ? 3.710 -24.591 1.715 1.00 75.50 677 VAL A C 1
ATOM 5431 O O . VAL A 1 677 ? 4.513 -24.826 0.817 1.00 75.50 677 VAL A O 1
ATOM 5434 N N . GLN A 1 678 ? 2.395 -24.738 1.525 1.00 75.44 678 GLN A N 1
ATOM 5435 C CA . GLN A 1 678 ? 1.818 -25.098 0.224 1.00 75.44 678 GLN A CA 1
ATOM 5436 C C . GLN A 1 678 ? 2.062 -24.004 -0.834 1.00 75.44 678 GLN A C 1
ATOM 5438 O O . GLN A 1 678 ? 2.475 -24.317 -1.948 1.00 75.44 678 GLN A O 1
ATOM 5443 N N . GLN A 1 679 ? 1.923 -22.720 -0.481 1.00 77.06 679 GLN A N 1
ATOM 5444 C CA . GLN A 1 679 ? 2.266 -21.607 -1.380 1.00 77.06 679 GLN A CA 1
ATOM 5445 C C . GLN A 1 679 ? 3.772 -21.507 -1.685 1.00 77.06 679 GLN A C 1
ATOM 5447 O O . GLN A 1 679 ? 4.148 -20.965 -2.724 1.00 77.06 679 GLN A O 1
ATOM 5452 N N . SER A 1 680 ? 4.648 -22.102 -0.861 1.00 78.62 680 SER A N 1
ATOM 5453 C CA . SER A 1 680 ? 6.083 -22.231 -1.182 1.00 78.62 680 SER A CA 1
ATOM 5454 C C . SER A 1 680 ? 6.383 -23.111 -2.412 1.00 78.62 680 SER A C 1
ATOM 5456 O O . SER A 1 680 ? 7.534 -23.211 -2.828 1.00 78.62 680 SER A O 1
ATOM 5458 N N . ASN A 1 681 ? 5.372 -23.725 -3.028 1.00 79.94 681 ASN A N 1
ATOM 5459 C CA . ASN A 1 681 ? 5.506 -24.501 -4.262 1.00 79.94 681 ASN A CA 1
ATOM 5460 C C . ASN A 1 681 ? 5.418 -23.640 -5.534 1.00 79.94 681 ASN A C 1
ATOM 5462 O O . ASN A 1 681 ? 5.685 -24.140 -6.617 1.00 79.94 681 ASN A O 1
ATOM 5466 N N . GLN A 1 682 ? 5.076 -22.351 -5.418 1.00 85.88 682 GLN A N 1
ATOM 5467 C CA . GLN A 1 682 ? 4.906 -21.451 -6.562 1.00 85.88 682 GLN A CA 1
ATOM 5468 C C . GLN A 1 682 ? 6.185 -20.671 -6.913 1.00 85.88 682 GLN A C 1
ATOM 5470 O O . GLN A 1 682 ? 6.948 -20.242 -6.035 1.00 85.88 682 GLN A O 1
ATOM 5475 N N . SER A 1 683 ? 6.343 -20.354 -8.200 1.00 90.00 683 SER A N 1
ATOM 5476 C CA . SER A 1 683 ? 7.052 -19.145 -8.630 1.00 90.00 683 SER A CA 1
ATOM 5477 C C . SER A 1 683 ? 6.053 -18.059 -9.032 1.00 90.00 683 SER A C 1
ATOM 5479 O O . SER A 1 683 ? 4.989 -18.345 -9.579 1.00 90.00 683 SER A O 1
ATOM 5481 N N . MET A 1 684 ? 6.388 -16.802 -8.739 1.00 92.88 684 MET A N 1
ATOM 5482 C CA . MET A 1 684 ? 5.545 -15.638 -8.992 1.00 92.88 684 MET A CA 1
ATOM 5483 C C . MET A 1 684 ? 6.342 -14.501 -9.623 1.00 92.88 684 MET A C 1
ATOM 5485 O O . MET A 1 684 ? 7.416 -14.148 -9.128 1.00 92.88 684 MET A O 1
ATOM 5489 N N . MET A 1 685 ? 5.767 -13.883 -10.657 1.00 93.50 685 MET A N 1
ATOM 5490 C CA . MET A 1 685 ? 6.290 -12.680 -11.299 1.00 93.50 685 MET A CA 1
ATOM 5491 C C . MET A 1 685 ? 5.246 -11.554 -11.319 1.00 93.50 685 MET A C 1
ATOM 5493 O O . MET A 1 685 ? 4.252 -11.590 -12.058 1.00 93.50 685 MET A O 1
ATOM 5497 N N . ALA A 1 686 ? 5.511 -10.533 -10.508 1.00 93.25 686 ALA A N 1
ATOM 5498 C CA . ALA A 1 686 ? 4.780 -9.273 -10.485 1.00 93.25 686 ALA A CA 1
ATOM 5499 C C . ALA A 1 686 ? 5.349 -8.311 -11.535 1.00 93.25 686 ALA A C 1
ATOM 5501 O O . ALA A 1 686 ? 6.561 -8.309 -11.749 1.00 93.25 686 ALA A O 1
ATOM 5502 N N . MET A 1 687 ? 4.506 -7.483 -12.153 1.00 92.69 687 MET A N 1
ATOM 5503 C CA . MET A 1 687 ? 4.930 -6.398 -13.048 1.00 92.69 687 MET A CA 1
ATOM 5504 C C . MET A 1 687 ? 4.003 -5.181 -12.914 1.00 92.69 687 MET A C 1
ATOM 5506 O O . MET A 1 687 ? 2.787 -5.361 -12.855 1.00 92.69 687 MET A O 1
ATOM 5510 N N . SER A 1 688 ? 4.569 -3.972 -12.894 1.00 90.94 688 SER A N 1
ATOM 5511 C CA . SER A 1 688 ? 3.850 -2.690 -12.790 1.00 90.94 688 SER A CA 1
ATOM 5512 C C . SER A 1 688 ? 4.069 -1.818 -14.027 1.00 90.94 688 SER A C 1
ATOM 5514 O O . SER A 1 688 ? 5.170 -1.749 -14.568 1.00 90.94 688 SER A O 1
ATOM 5516 N N . CYS A 1 689 ? 3.033 -1.104 -14.454 1.00 90.00 689 CYS A N 1
ATOM 5517 C CA . CYS A 1 689 ? 3.142 0.191 -15.123 1.00 90.00 689 CYS A CA 1
ATOM 5518 C C . CYS A 1 689 ? 1.998 1.120 -14.680 1.00 90.00 689 CYS A C 1
ATOM 5520 O O . CYS A 1 689 ? 1.310 1.757 -15.488 1.00 90.00 689 CYS A O 1
ATOM 5522 N N . VAL A 1 690 ? 1.774 1.154 -13.363 1.00 85.94 690 VAL A N 1
ATOM 5523 C CA . VAL A 1 690 ? 0.785 2.036 -12.739 1.00 85.94 690 VAL A CA 1
ATOM 5524 C C . VAL A 1 690 ? 1.106 3.508 -13.048 1.00 85.94 690 VAL A C 1
ATOM 5526 O O . VAL A 1 690 ? 2.274 3.904 -13.052 1.00 85.94 690 VAL A O 1
ATOM 5529 N N . PRO A 1 691 ? 0.097 4.354 -13.301 1.00 79.56 691 PRO A N 1
ATOM 5530 C CA . PRO A 1 691 ? 0.284 5.796 -13.389 1.00 79.56 691 PRO A CA 1
ATOM 5531 C C . PRO A 1 691 ? 0.900 6.393 -12.123 1.00 79.56 691 PRO A C 1
ATOM 5533 O O . PRO A 1 691 ? 0.430 6.151 -11.011 1.00 79.56 691 PRO A O 1
ATOM 5536 N N . ASN A 1 692 ? 1.882 7.274 -12.303 1.00 78.25 692 ASN A N 1
ATOM 5537 C CA . ASN A 1 692 ? 2.458 8.067 -11.219 1.00 78.25 692 ASN A CA 1
ATOM 5538 C C . ASN A 1 692 ? 1.818 9.459 -11.085 1.00 78.25 692 ASN A C 1
ATOM 5540 O O . ASN A 1 692 ? 2.444 10.398 -10.608 1.00 78.25 692 ASN A O 1
ATOM 5544 N N . ASP A 1 693 ? 0.551 9.598 -11.492 1.00 77.19 693 ASP A N 1
ATOM 5545 C CA . ASP A 1 693 ? -0.250 10.816 -11.294 1.00 77.19 693 ASP A CA 1
ATOM 5546 C C . ASP A 1 693 ? -0.690 11.040 -9.832 1.00 77.19 693 ASP A C 1
ATOM 5548 O O . ASP A 1 693 ? -1.334 12.046 -9.523 1.00 77.19 693 ASP A O 1
ATOM 5552 N N . PHE A 1 694 ? -0.318 10.130 -8.928 1.00 78.19 694 PHE A N 1
ATOM 5553 C CA . PHE A 1 694 ? -0.767 10.090 -7.543 1.00 78.19 694 PHE A CA 1
ATOM 5554 C C . PHE A 1 694 ? 0.406 10.075 -6.549 1.00 78.19 694 PHE A C 1
ATOM 5556 O O . PHE A 1 694 ? 1.452 9.494 -6.850 1.00 78.19 694 PHE A O 1
ATOM 5563 N N . PRO A 1 695 ? 0.257 10.663 -5.342 1.00 74.94 695 PRO A N 1
ATOM 5564 C CA . PRO A 1 695 ? 1.213 10.464 -4.256 1.00 74.94 695 PRO A CA 1
ATOM 5565 C C . PRO A 1 695 ? 1.505 8.981 -4.014 1.00 74.94 695 PRO A C 1
ATOM 5567 O O . PRO A 1 695 ? 0.627 8.135 -4.170 1.00 74.94 695 PRO A O 1
ATOM 5570 N N . HIS A 1 696 ? 2.732 8.689 -3.586 1.00 79.75 696 HIS A N 1
ATOM 5571 C CA . HIS A 1 696 ? 3.190 7.343 -3.236 1.00 79.75 696 HIS A CA 1
ATOM 5572 C C . HIS A 1 696 ? 3.300 6.335 -4.403 1.00 79.75 696 HIS A C 1
ATOM 5574 O O . HIS A 1 696 ? 3.603 5.163 -4.178 1.00 79.75 696 HIS A O 1
ATOM 5580 N N . ARG A 1 697 ? 3.133 6.794 -5.653 1.00 83.88 697 ARG A N 1
ATOM 5581 C CA . ARG A 1 697 ? 3.559 6.087 -6.871 1.00 83.88 697 ARG A CA 1
ATOM 5582 C C . ARG A 1 697 ? 4.816 6.746 -7.445 1.00 83.88 697 ARG A C 1
ATOM 5584 O O . ARG A 1 697 ? 4.910 7.971 -7.507 1.00 83.88 697 ARG A O 1
ATOM 5591 N N . GLU A 1 698 ? 5.775 5.931 -7.866 1.00 82.38 698 GLU A N 1
ATOM 5592 C CA . GLU A 1 698 ? 7.088 6.375 -8.350 1.00 82.38 698 GLU A CA 1
ATOM 5593 C C . GLU A 1 698 ? 7.155 6.354 -9.889 1.00 82.38 698 GLU A C 1
ATOM 5595 O O . GLU A 1 698 ? 6.213 5.937 -10.554 1.00 82.38 698 GLU A O 1
ATOM 5600 N N . LEU A 1 699 ? 8.264 6.791 -10.498 1.00 84.62 699 LEU A N 1
ATOM 5601 C CA . LEU A 1 699 ? 8.542 6.553 -11.929 1.00 84.62 699 LEU A CA 1
ATOM 5602 C C . LEU A 1 699 ? 8.908 5.066 -12.182 1.00 84.62 699 LEU A C 1
ATOM 5604 O O . LEU A 1 699 ? 9.937 4.777 -12.784 1.00 84.62 699 LEU A O 1
ATOM 5608 N N . ASP A 1 700 ? 8.111 4.119 -11.679 1.00 87.31 700 ASP A N 1
ATOM 5609 C CA . ASP A 1 700 ? 8.420 2.681 -11.623 1.00 87.31 700 ASP A CA 1
ATOM 5610 C C . ASP A 1 700 ? 7.782 1.848 -12.748 1.00 87.31 700 ASP A C 1
ATOM 5612 O O . ASP A 1 700 ? 7.759 0.621 -12.678 1.00 87.31 700 ASP A O 1
ATOM 5616 N N . CYS A 1 701 ? 7.307 2.470 -13.833 1.00 91.50 701 CYS A N 1
ATOM 5617 C CA . CYS A 1 701 ? 6.733 1.698 -14.934 1.00 91.50 701 CYS A CA 1
ATOM 5618 C C . CYS A 1 701 ? 7.733 0.679 -15.511 1.00 91.50 701 CYS A C 1
ATOM 5620 O O . CYS A 1 701 ? 8.935 0.932 -15.586 1.00 91.50 701 CYS A O 1
ATOM 5622 N N . PHE A 1 702 ? 7.216 -0.481 -15.912 1.00 93.06 702 PHE A N 1
ATOM 5623 C CA . PHE A 1 702 ? 7.941 -1.704 -16.260 1.00 93.06 702 PHE A CA 1
ATOM 5624 C C . PHE A 1 702 ? 8.669 -2.395 -15.101 1.00 93.06 702 PHE A C 1
ATOM 5626 O O . PHE A 1 702 ? 9.286 -3.429 -15.347 1.00 93.06 702 PHE A O 1
ATOM 5633 N N . ASP A 1 703 ? 8.591 -1.915 -13.859 1.00 91.88 703 ASP A N 1
ATOM 5634 C CA . ASP A 1 703 ? 9.184 -2.611 -12.717 1.00 91.88 703 ASP A CA 1
ATOM 5635 C C . ASP A 1 703 ? 8.609 -4.028 -12.511 1.00 91.88 703 ASP A C 1
ATOM 5637 O O . ASP A 1 703 ? 7.455 -4.322 -12.831 1.00 91.88 703 ASP A O 1
ATOM 5641 N N . VAL A 1 704 ? 9.450 -4.922 -11.984 1.00 93.25 704 VAL A N 1
ATOM 5642 C CA . VAL A 1 704 ? 9.208 -6.362 -11.845 1.00 93.25 704 VAL A CA 1
ATOM 5643 C C . VAL A 1 704 ? 9.671 -6.842 -10.473 1.00 93.25 704 VAL A C 1
ATOM 5645 O O . VAL A 1 704 ? 10.747 -6.468 -10.006 1.00 93.25 704 VAL A O 1
ATOM 5648 N N . LYS A 1 705 ? 8.907 -7.754 -9.857 1.00 93.44 705 LYS A N 1
ATOM 5649 C CA . LYS A 1 705 ? 9.363 -8.574 -8.716 1.00 93.44 705 LYS A CA 1
ATOM 5650 C C . LYS A 1 705 ? 9.289 -10.045 -9.084 1.00 93.44 705 LYS A C 1
ATOM 5652 O O . LYS A 1 705 ? 8.302 -10.478 -9.678 1.00 93.44 705 LYS A O 1
ATOM 5657 N N . TRP A 1 706 ? 10.296 -10.820 -8.690 1.00 94.69 706 TRP A N 1
ATOM 5658 C CA . TRP A 1 706 ? 10.344 -12.258 -8.959 1.00 94.69 706 TRP A CA 1
ATOM 5659 C C . TRP A 1 706 ? 10.678 -13.044 -7.692 1.00 94.69 706 TRP A C 1
ATOM 5661 O O . TRP A 1 706 ? 11.737 -12.847 -7.082 1.00 94.69 706 TRP A O 1
ATOM 5671 N N . SER A 1 707 ? 9.772 -13.952 -7.327 1.00 92.44 707 SER A N 1
ATOM 5672 C CA . SER A 1 707 ? 9.931 -14.903 -6.227 1.00 92.44 707 SER A CA 1
ATOM 5673 C C . SER A 1 707 ? 9.814 -16.344 -6.737 1.00 92.44 707 SER A C 1
ATOM 5675 O O . SER A 1 707 ? 9.015 -16.656 -7.620 1.00 92.44 707 SER A O 1
ATOM 5677 N N . VAL A 1 708 ? 10.608 -17.239 -6.158 1.00 90.38 708 VAL A N 1
ATOM 5678 C CA . VAL A 1 708 ? 10.662 -18.678 -6.450 1.00 90.38 708 VAL A CA 1
ATOM 5679 C C . VAL A 1 708 ? 10.780 -19.402 -5.113 1.00 90.38 708 VAL A C 1
ATOM 5681 O O . VAL A 1 708 ? 11.646 -19.057 -4.308 1.00 90.38 708 VAL A O 1
ATOM 5684 N N . HIS A 1 709 ? 9.928 -20.396 -4.868 1.00 86.12 709 HIS A N 1
ATOM 5685 C CA . HIS A 1 709 ? 10.051 -21.337 -3.748 1.00 86.12 709 HIS A CA 1
ATOM 5686 C C . HIS A 1 709 ? 10.405 -20.701 -2.387 1.00 86.12 709 HIS A C 1
ATOM 5688 O O . HIS A 1 709 ? 11.455 -20.955 -1.789 1.00 86.12 709 HIS A O 1
ATOM 5694 N N . GLY A 1 710 ? 9.541 -19.806 -1.898 1.00 83.19 710 GLY A N 1
ATOM 5695 C CA . GLY A 1 710 ? 9.721 -19.175 -0.586 1.00 83.19 710 GLY A CA 1
ATOM 5696 C C . GLY A 1 710 ? 10.832 -18.122 -0.497 1.00 83.19 710 GLY A C 1
ATOM 5697 O O . GLY A 1 710 ? 11.197 -17.714 0.609 1.00 83.19 710 GLY A O 1
ATOM 5698 N N . SER A 1 711 ? 11.393 -17.697 -1.633 1.00 87.56 711 SER A N 1
ATOM 5699 C CA . SER A 1 711 ? 12.542 -16.787 -1.717 1.00 87.56 711 SER A CA 1
ATOM 5700 C C . SER A 1 711 ? 12.340 -15.737 -2.817 1.00 87.56 711 SER A C 1
ATOM 5702 O O . SER A 1 711 ? 11.855 -16.059 -3.897 1.00 87.56 711 SER A O 1
ATOM 5704 N N . ARG A 1 712 ? 12.736 -14.479 -2.578 1.00 89.25 712 ARG A N 1
ATOM 5705 C CA . ARG A 1 712 ? 12.662 -13.392 -3.575 1.00 89.25 712 ARG A CA 1
ATOM 5706 C C . ARG A 1 712 ? 14.024 -13.130 -4.196 1.00 89.25 712 ARG A C 1
A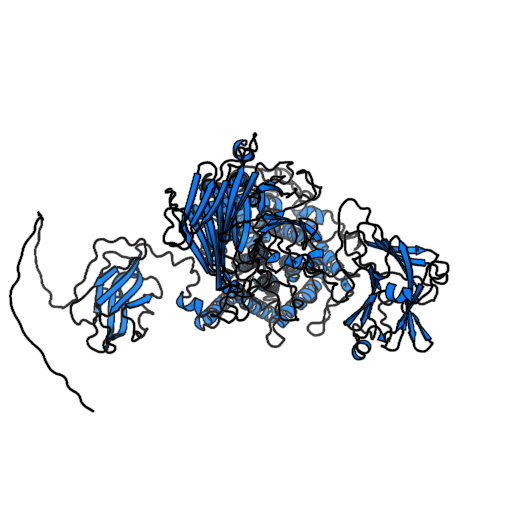TOM 5708 O O . ARG A 1 712 ? 14.979 -12.882 -3.464 1.00 89.25 712 ARG A O 1
ATOM 5715 N N . PHE A 1 713 ? 14.107 -13.180 -5.522 1.00 92.88 713 PHE A N 1
ATOM 5716 C CA . PHE A 1 713 ? 15.357 -13.006 -6.269 1.00 92.88 713 PHE A CA 1
ATOM 5717 C C . PHE A 1 713 ? 15.504 -11.577 -6.776 1.00 92.88 713 PHE A C 1
ATOM 5719 O O . PHE A 1 713 ? 16.574 -10.991 -6.627 1.00 92.88 713 PHE A O 1
ATOM 5726 N N . ILE A 1 714 ? 14.417 -11.019 -7.318 1.00 92.56 714 ILE A N 1
ATOM 5727 C CA . ILE A 1 714 ? 14.338 -9.636 -7.796 1.00 92.56 714 ILE A CA 1
ATOM 5728 C C . ILE A 1 714 ? 13.316 -8.884 -6.940 1.00 92.56 714 ILE A C 1
ATOM 5730 O O . ILE A 1 714 ? 12.191 -9.350 -6.738 1.00 92.56 714 ILE A O 1
ATOM 5734 N N . ASP A 1 715 ? 13.741 -7.749 -6.398 1.00 88.00 715 ASP A N 1
ATOM 5735 C CA . ASP A 1 715 ? 13.032 -6.923 -5.417 1.00 88.00 715 ASP A CA 1
ATOM 5736 C C . ASP A 1 715 ? 13.134 -5.442 -5.833 1.00 88.00 715 ASP A C 1
ATOM 5738 O O . ASP A 1 715 ? 13.865 -5.121 -6.764 1.00 88.00 715 ASP A O 1
ATOM 5742 N N . ASP A 1 716 ? 12.429 -4.515 -5.180 1.00 79.88 716 ASP A N 1
ATOM 5743 C CA . ASP A 1 716 ? 12.725 -3.078 -5.387 1.00 79.88 716 ASP A CA 1
ATOM 5744 C C . ASP A 1 716 ? 13.835 -2.565 -4.468 1.00 79.88 716 ASP A C 1
ATOM 5746 O O . ASP A 1 716 ? 14.179 -3.229 -3.486 1.00 79.88 716 ASP A O 1
ATOM 5750 N N . THR A 1 717 ? 14.335 -1.358 -4.723 1.00 74.06 717 THR A N 1
ATOM 5751 C CA . THR A 1 717 ? 14.805 -0.491 -3.636 1.00 74.06 717 THR A CA 1
ATOM 5752 C C . THR A 1 717 ? 13.623 -0.153 -2.706 1.00 74.06 717 THR A C 1
ATOM 5754 O O . THR A 1 717 ? 13.624 -0.590 -1.550 1.00 74.06 717 THR A O 1
ATOM 5757 N N . GLY A 1 718 ? 12.543 0.422 -3.247 1.00 70.69 718 GLY A N 1
ATOM 5758 C CA . GLY A 1 718 ? 11.310 0.791 -2.542 1.00 70.69 718 GLY A CA 1
ATOM 5759 C C . GLY A 1 718 ? 11.495 2.013 -1.640 1.00 70.69 718 GLY A C 1
ATOM 5760 O O . GLY A 1 718 ? 12.523 2.672 -1.685 1.00 70.69 718 GLY A O 1
ATOM 5761 N N . TYR A 1 719 ? 10.529 2.320 -0.772 1.00 68.25 719 TYR A N 1
ATOM 5762 C CA . TYR A 1 719 ? 10.526 3.604 -0.049 1.00 68.25 719 TYR A CA 1
ATOM 5763 C C . TYR A 1 719 ? 11.679 3.865 0.942 1.00 68.25 719 TYR A C 1
ATOM 5765 O O . TYR A 1 719 ? 11.852 3.147 1.945 1.00 68.25 719 TYR A O 1
ATOM 5773 N N . GLY A 1 720 ? 12.333 5.022 0.806 1.00 58.47 720 GLY A N 1
ATOM 5774 C CA . GLY A 1 720 ? 13.280 5.560 1.788 1.00 58.47 720 GLY A CA 1
ATOM 5775 C C . GLY A 1 720 ? 12.879 6.886 2.466 1.00 58.47 720 GLY A C 1
ATOM 5776 O O . GLY A 1 720 ? 11.839 7.483 2.207 1.00 58.47 720 GLY A O 1
ATOM 5777 N N . ASP A 1 721 ? 13.669 7.354 3.447 1.00 50.72 721 ASP A N 1
ATOM 5778 C CA . ASP A 1 721 ? 13.319 8.570 4.220 1.00 50.72 721 ASP A CA 1
ATOM 5779 C C . ASP A 1 721 ? 13.802 9.870 3.550 1.00 50.72 721 ASP A C 1
ATOM 5781 O O . ASP A 1 721 ? 14.819 10.440 3.946 1.00 50.72 721 ASP A O 1
ATOM 5785 N N . PHE A 1 722 ? 13.011 10.410 2.619 1.00 40.69 722 PHE A N 1
ATOM 5786 C CA . PHE A 1 722 ? 13.236 11.727 1.995 1.00 40.69 722 PHE A CA 1
ATOM 5787 C C . PHE A 1 722 ? 13.392 12.914 2.977 1.00 40.69 722 PHE A C 1
ATOM 5789 O O . PHE A 1 722 ? 13.780 14.007 2.564 1.00 40.69 722 PHE A O 1
ATOM 5796 N N . THR A 1 723 ? 13.013 12.772 4.256 1.00 33.78 723 THR A N 1
ATOM 5797 C CA . THR A 1 723 ? 12.514 13.911 5.057 1.00 33.78 723 THR A CA 1
ATOM 5798 C C . THR A 1 723 ? 13.411 14.386 6.202 1.00 33.78 723 THR A C 1
ATOM 5800 O O . THR A 1 723 ? 13.059 15.359 6.874 1.00 33.78 723 THR A O 1
ATOM 5803 N N . LYS A 1 724 ? 14.545 13.728 6.495 1.00 35.41 724 LYS A N 1
ATOM 5804 C CA . LYS A 1 724 ? 15.305 13.982 7.744 1.00 35.41 724 LYS A CA 1
ATOM 5805 C C . LYS A 1 724 ? 16.787 14.263 7.534 1.00 35.41 724 LYS A C 1
ATOM 5807 O O . LYS A 1 724 ? 17.645 13.434 7.823 1.00 35.41 724 LYS A O 1
ATOM 5812 N N . GLY A 1 725 ? 17.076 15.506 7.151 1.00 37.38 725 GLY A N 1
ATOM 5813 C CA . GLY A 1 725 ? 18.418 16.071 7.272 1.00 37.38 725 GLY A CA 1
ATOM 5814 C C . GLY A 1 725 ? 18.943 15.990 8.712 1.00 37.38 725 GLY A C 1
ATOM 5815 O O . GLY A 1 725 ? 18.246 16.327 9.674 1.00 37.38 725 GLY A O 1
ATOM 5816 N N . TYR A 1 726 ? 20.177 15.514 8.864 1.00 39.09 726 TYR A N 1
ATOM 5817 C CA . TYR A 1 726 ? 20.792 15.262 10.165 1.00 39.09 726 TYR A CA 1
ATOM 5818 C C . TYR A 1 726 ? 21.357 16.568 10.749 1.00 39.09 726 TYR A C 1
ATOM 5820 O O . TYR A 1 726 ? 22.308 17.143 10.222 1.00 39.09 726 TYR A O 1
ATOM 5828 N N . ASN A 1 727 ? 20.792 17.032 11.867 1.00 36.56 727 ASN A N 1
ATOM 5829 C CA . ASN A 1 727 ? 21.346 18.137 12.655 1.00 36.56 727 ASN A CA 1
ATOM 5830 C C . ASN A 1 727 ? 22.256 17.565 13.750 1.00 36.56 727 ASN A C 1
ATOM 5832 O O . ASN A 1 727 ? 21.779 16.833 14.614 1.00 36.56 727 ASN A O 1
ATOM 5836 N N . TYR A 1 728 ? 23.555 17.873 13.698 1.00 54.03 728 TYR A N 1
ATOM 5837 C CA . TYR A 1 728 ? 24.567 17.161 14.490 1.00 54.03 728 TYR A CA 1
ATOM 5838 C C . TYR A 1 728 ? 24.828 17.770 15.884 1.00 54.03 728 TYR A C 1
ATOM 5840 O O . TYR A 1 728 ? 24.993 17.001 16.826 1.00 54.03 728 TYR A O 1
ATOM 5848 N N . TYR A 1 729 ? 24.815 19.102 16.054 1.00 57.41 729 TYR A N 1
ATOM 5849 C CA . TYR A 1 729 ? 24.835 19.759 17.377 1.00 57.41 729 TYR A CA 1
ATOM 5850 C C . TYR A 1 729 ? 24.381 21.234 17.315 1.00 57.41 729 TYR A C 1
ATOM 5852 O O . TYR A 1 729 ? 25.023 22.045 16.650 1.00 57.41 729 TYR A O 1
ATOM 5860 N N . GLN A 1 730 ? 23.288 21.602 18.003 1.00 59.47 730 GLN A N 1
ATOM 5861 C CA . GLN A 1 730 ? 22.718 22.962 17.994 1.00 59.47 730 GLN A CA 1
ATOM 5862 C C . GLN A 1 730 ? 22.923 23.685 19.334 1.00 59.47 730 GLN A C 1
ATOM 5864 O O . GLN A 1 730 ? 22.311 23.323 20.334 1.00 59.47 730 GLN A O 1
ATOM 5869 N N . VAL A 1 731 ? 23.693 24.773 19.317 1.00 62.25 731 VAL A N 1
ATOM 5870 C CA . VAL A 1 731 ? 23.764 25.759 20.403 1.00 62.25 731 VAL A CA 1
ATOM 5871 C C . VAL A 1 731 ? 22.619 26.763 20.248 1.00 62.25 731 VAL A C 1
ATOM 5873 O O . VAL A 1 731 ? 22.351 27.285 19.157 1.00 62.25 731 VAL A O 1
ATOM 5876 N N . LYS A 1 732 ? 21.957 27.065 21.361 1.00 61.12 732 LYS A N 1
ATOM 5877 C CA . LYS A 1 732 ? 21.003 28.170 21.515 1.00 61.12 732 LYS A CA 1
ATOM 5878 C C . LYS A 1 732 ? 21.531 29.084 22.620 1.00 61.12 732 LYS A C 1
ATOM 5880 O O . LYS A 1 732 ? 22.243 28.611 23.502 1.00 61.12 732 LYS A O 1
ATOM 5885 N N . GLY A 1 733 ? 21.172 30.366 22.585 1.00 55.75 733 GLY A N 1
ATOM 5886 C CA . GLY A 1 733 ? 21.530 31.291 23.661 1.00 55.75 733 GLY A CA 1
ATOM 5887 C C . GLY A 1 733 ? 20.917 30.854 24.992 1.00 55.75 733 GLY A C 1
ATOM 5888 O O . GLY A 1 733 ? 19.813 30.293 25.022 1.00 55.75 733 GLY A O 1
ATOM 5889 N N . SER A 1 734 ? 21.636 31.099 26.089 1.00 49.31 734 SER A N 1
ATOM 5890 C CA . SER A 1 734 ? 21.217 30.678 27.429 1.00 49.31 734 SER A CA 1
ATOM 5891 C C . SER A 1 734 ? 19.803 31.186 27.753 1.00 49.31 734 SER A C 1
ATOM 5893 O O . SER A 1 734 ? 19.407 32.287 27.363 1.00 49.31 734 SER A O 1
ATOM 5895 N N . LYS A 1 735 ? 18.991 30.349 28.416 1.00 51.94 735 LYS A N 1
ATOM 5896 C CA . LYS A 1 735 ? 17.595 30.655 28.811 1.00 51.94 735 LYS A CA 1
ATOM 5897 C C . LYS A 1 735 ? 16.672 31.086 27.642 1.00 51.94 735 LYS A C 1
ATOM 5899 O O . LYS A 1 735 ? 15.594 31.621 27.881 1.00 51.94 735 LYS A O 1
ATOM 5904 N N . GLY A 1 736 ? 17.064 30.839 26.385 1.00 49.94 736 GLY A N 1
ATOM 5905 C CA . GLY A 1 736 ? 16.319 31.246 25.187 1.00 49.94 736 GLY A CA 1
ATOM 5906 C C . GLY A 1 736 ? 16.603 32.673 24.699 1.00 49.94 736 GLY A C 1
ATOM 5907 O O . GLY A 1 736 ? 15.892 33.162 23.821 1.00 49.94 736 GLY A O 1
ATOM 5908 N N . HIS A 1 737 ? 17.625 33.356 25.227 1.00 54.88 737 HIS A N 1
ATOM 5909 C CA . HIS A 1 737 ? 17.966 34.710 24.795 1.00 54.88 737 HIS A CA 1
ATOM 5910 C C . HIS A 1 737 ? 18.559 34.737 23.374 1.00 54.88 737 HIS A C 1
ATOM 5912 O O . HIS A 1 737 ? 19.614 34.170 23.088 1.00 54.88 737 HIS A O 1
ATOM 5918 N N . VAL A 1 738 ? 17.884 35.465 22.481 1.00 60.31 738 VAL A N 1
ATOM 5919 C CA . VAL A 1 738 ? 18.381 35.820 21.144 1.00 60.31 738 VAL A CA 1
ATOM 5920 C C . VAL A 1 738 ? 19.078 37.184 21.245 1.00 60.31 738 VAL A C 1
ATOM 5922 O O . VAL A 1 738 ? 18.407 38.167 21.576 1.00 60.31 738 VAL A O 1
ATOM 5925 N N . PRO A 1 739 ? 20.394 37.287 20.987 1.00 62.69 739 PRO A N 1
ATOM 5926 C CA . PRO A 1 739 ? 21.123 38.541 21.100 1.00 62.69 739 PRO A CA 1
ATOM 5927 C C . PRO A 1 739 ? 20.770 39.454 19.928 1.00 62.69 739 PRO A C 1
ATOM 5929 O O . PRO A 1 739 ? 20.715 39.006 18.779 1.00 62.69 739 PRO A O 1
ATOM 5932 N N . LEU A 1 740 ? 20.596 40.747 20.216 1.00 68.88 740 LEU A N 1
ATOM 5933 C CA . LEU A 1 740 ? 20.396 41.789 19.208 1.00 68.88 740 LEU A CA 1
ATOM 5934 C C . LEU A 1 740 ? 21.646 41.896 18.327 1.00 68.88 740 LEU A C 1
ATOM 5936 O O . LEU A 1 740 ? 22.597 42.599 18.648 1.00 68.88 740 LEU A O 1
ATOM 5940 N N . THR A 1 741 ? 21.621 41.151 17.226 1.00 73.25 741 THR A N 1
ATOM 5941 C CA . THR A 1 741 ? 22.741 40.932 16.309 1.00 73.25 741 THR A CA 1
ATOM 5942 C C . THR A 1 741 ? 22.385 41.416 14.913 1.00 73.25 741 THR A C 1
ATOM 5944 O O . THR A 1 741 ? 21.232 41.375 14.477 1.00 73.25 741 THR A O 1
ATOM 5947 N N . SER A 1 742 ? 23.399 41.895 14.209 1.00 77.75 742 SER A N 1
ATOM 5948 C CA . SER A 1 742 ? 23.312 42.586 12.932 1.00 77.75 742 SER A CA 1
ATOM 5949 C C . SER A 1 742 ? 24.369 42.057 11.964 1.00 77.75 742 SER A C 1
ATOM 5951 O O . SER A 1 742 ? 25.394 41.518 12.372 1.00 77.75 742 SER A O 1
ATOM 5953 N N . ALA A 1 743 ? 24.171 42.277 10.663 1.00 82.38 743 ALA A N 1
ATOM 5954 C CA . ALA A 1 743 ? 25.156 41.886 9.652 1.00 82.38 743 ALA A CA 1
ATOM 5955 C C . ALA A 1 743 ? 26.540 42.556 9.834 1.00 82.38 743 ALA A C 1
ATOM 5957 O O . ALA A 1 743 ? 27.512 42.089 9.251 1.00 82.38 743 ALA A O 1
ATOM 5958 N N . SER A 1 744 ? 26.636 43.641 10.614 1.00 82.25 744 SER A N 1
ATOM 5959 C CA . SER A 1 744 ? 27.881 44.361 10.924 1.00 82.25 744 SER A CA 1
ATOM 5960 C C . SER A 1 744 ? 28.699 43.778 12.082 1.00 82.25 744 SER A C 1
ATOM 5962 O O . SER A 1 744 ? 29.846 44.187 12.258 1.00 82.25 744 SER A O 1
ATOM 5964 N N . ASP A 1 745 ? 28.144 42.851 12.864 1.00 86.38 745 ASP A N 1
ATOM 5965 C CA . ASP A 1 745 ? 28.850 42.261 14.007 1.00 86.38 745 ASP A CA 1
ATOM 5966 C C . ASP A 1 745 ? 29.764 41.106 13.557 1.00 86.38 745 ASP A C 1
ATOM 5968 O O . ASP A 1 745 ? 29.715 40.652 12.410 1.00 86.38 745 ASP A O 1
ATOM 5972 N N . THR A 1 746 ? 30.631 40.624 14.445 1.00 88.81 746 THR A N 1
ATOM 5973 C CA . THR A 1 746 ? 31.512 39.469 14.191 1.00 88.81 746 THR A CA 1
ATOM 5974 C C . THR A 1 746 ? 31.195 38.339 15.161 1.00 88.81 746 THR A C 1
ATOM 5976 O O . THR A 1 746 ? 31.005 38.576 16.346 1.00 88.81 746 THR A O 1
ATOM 5979 N N . LEU A 1 747 ? 31.135 37.107 14.663 1.00 89.50 747 LEU A N 1
ATOM 5980 C CA . LEU A 1 747 ? 31.027 35.886 15.459 1.00 89.50 747 LEU A CA 1
ATOM 5981 C C . LEU A 1 747 ? 32.429 35.372 15.793 1.00 89.50 747 LEU A C 1
ATOM 5983 O O . LEU A 1 747 ? 33.229 35.146 14.885 1.00 89.50 747 LEU A O 1
ATOM 5987 N N . GLU A 1 748 ? 32.718 35.164 17.074 1.00 89.94 748 GLU A N 1
ATOM 5988 C CA . GLU A 1 748 ? 33.987 34.614 17.552 1.00 89.94 748 GLU A CA 1
ATOM 5989 C C . GLU A 1 748 ? 33.776 33.325 18.352 1.00 89.94 748 GLU A C 1
ATOM 5991 O O . GLU A 1 748 ? 32.795 33.199 19.084 1.00 89.94 748 GLU A O 1
ATOM 5996 N N . PHE A 1 749 ? 34.697 32.374 18.200 1.00 90.31 749 PHE A N 1
ATOM 5997 C CA . PHE A 1 749 ? 34.777 31.133 18.979 1.00 90.31 749 PHE A CA 1
ATOM 5998 C C . PHE A 1 749 ? 36.176 30.519 18.845 1.00 90.31 749 PHE A C 1
ATOM 6000 O O . PHE A 1 749 ? 36.937 30.890 17.947 1.00 90.31 749 PHE A O 1
ATOM 6007 N N . PHE A 1 750 ? 36.519 29.559 19.698 1.00 91.31 750 PHE A N 1
ATOM 6008 C CA . PHE A 1 750 ? 37.747 28.772 19.570 1.00 91.31 750 PHE A CA 1
ATOM 6009 C C . PHE A 1 750 ? 37.440 27.365 19.058 1.00 91.31 750 PHE A C 1
ATOM 6011 O O . PHE A 1 750 ? 36.414 26.776 19.401 1.00 91.31 750 PHE A O 1
ATOM 6018 N N . ALA A 1 751 ? 38.330 26.822 18.224 1.00 92.19 751 ALA A N 1
ATOM 6019 C CA . ALA A 1 751 ? 38.218 25.465 17.690 1.00 92.19 751 ALA A CA 1
ATOM 6020 C C . ALA A 1 751 ? 39.574 24.744 17.673 1.00 92.19 751 ALA A C 1
ATOM 6022 O O . ALA A 1 751 ? 40.578 25.337 17.273 1.00 92.19 751 ALA A O 1
ATOM 6023 N N . LYS A 1 752 ? 39.614 23.460 18.054 1.00 92.25 752 LYS A N 1
ATOM 6024 C CA . LYS A 1 752 ? 40.822 22.613 17.945 1.00 92.25 752 LYS A CA 1
ATOM 6025 C C . LYS A 1 752 ? 40.519 21.239 17.341 1.00 92.25 752 LYS A C 1
ATOM 6027 O O . LYS A 1 752 ? 39.481 20.661 17.665 1.00 92.25 752 LYS A O 1
ATOM 6032 N N . PRO A 1 753 ? 41.394 20.669 16.496 1.00 90.44 753 PRO A N 1
ATOM 6033 C CA . PRO A 1 753 ? 41.273 19.271 16.104 1.00 90.44 753 PRO A CA 1
ATOM 6034 C C . PRO A 1 753 ? 41.655 18.378 17.295 1.00 90.44 753 PRO A C 1
ATOM 6036 O O . PRO A 1 753 ? 42.680 18.619 17.928 1.00 90.44 753 PRO A O 1
ATOM 6039 N N . VAL A 1 754 ? 40.859 17.350 17.611 1.00 89.94 754 VAL A N 1
ATOM 6040 C CA . VAL A 1 754 ? 41.123 16.470 18.771 1.00 89.94 754 VAL A CA 1
ATOM 6041 C C . VAL A 1 754 ? 41.554 15.077 18.321 1.00 89.94 754 VAL A C 1
ATOM 6043 O O . VAL A 1 754 ? 42.604 14.588 18.737 1.00 89.94 754 VAL A O 1
ATOM 6046 N N . LYS A 1 755 ? 40.791 14.439 17.426 1.00 84.94 755 LYS A N 1
ATOM 6047 C CA . LYS A 1 755 ? 41.085 13.080 16.951 1.00 84.94 755 LYS A CA 1
ATOM 6048 C C . LYS A 1 755 ? 40.692 12.915 15.491 1.00 84.94 755 LYS A C 1
ATOM 6050 O O . LYS A 1 755 ? 39.546 13.169 15.151 1.00 84.94 755 LYS A O 1
ATOM 6055 N N . ASN A 1 756 ? 41.612 12.469 14.629 1.00 77.38 756 ASN A N 1
ATOM 6056 C CA . ASN A 1 756 ? 41.359 12.057 13.231 1.00 77.38 756 ASN A CA 1
ATOM 6057 C C . ASN A 1 756 ? 40.499 13.015 12.361 1.00 77.38 756 ASN A C 1
ATOM 6059 O O . ASN A 1 756 ? 39.937 12.591 11.352 1.00 77.38 756 ASN A O 1
ATOM 6063 N N . VAL A 1 757 ? 40.364 14.288 12.742 1.00 75.19 757 VAL A N 1
ATOM 6064 C CA . VAL A 1 757 ? 39.393 15.224 12.167 1.00 75.19 757 VAL A CA 1
ATOM 6065 C C . VAL A 1 757 ? 40.042 16.086 11.085 1.00 75.19 757 VAL A C 1
ATOM 6067 O O . VAL A 1 757 ? 41.131 16.625 11.264 1.00 75.19 757 VAL A O 1
ATOM 6070 N N . ASN A 1 758 ? 39.352 16.244 9.957 1.00 78.94 758 ASN A N 1
ATOM 6071 C CA . ASN A 1 758 ? 39.680 17.244 8.952 1.00 78.94 758 ASN A CA 1
ATOM 6072 C C . ASN A 1 758 ? 38.747 18.438 9.156 1.00 78.94 758 ASN A C 1
ATOM 6074 O O . ASN A 1 758 ? 37.556 18.355 8.855 1.00 78.94 758 ASN A O 1
ATOM 6078 N N . MET A 1 759 ? 39.293 19.542 9.659 1.00 81.62 759 MET A N 1
ATOM 6079 C CA . MET A 1 759 ? 38.507 20.723 10.009 1.00 81.62 759 MET A CA 1
ATOM 6080 C C . MET A 1 759 ? 37.929 21.460 8.796 1.00 81.62 759 MET A C 1
ATOM 6082 O O . MET A 1 759 ? 36.939 22.168 8.956 1.00 81.62 759 MET A O 1
ATOM 6086 N N . ASP A 1 760 ? 38.439 21.240 7.575 1.00 77.88 760 ASP A N 1
ATOM 6087 C CA . ASP A 1 760 ? 37.767 21.719 6.353 1.00 77.88 760 ASP A CA 1
ATOM 6088 C C . ASP A 1 760 ? 36.355 21.138 6.208 1.00 77.88 760 ASP A C 1
ATOM 6090 O O . ASP A 1 760 ? 35.488 21.765 5.599 1.00 77.88 760 ASP A O 1
ATOM 6094 N N . ARG A 1 761 ? 36.117 19.965 6.808 1.00 66.88 761 ARG A N 1
ATOM 6095 C CA . ARG A 1 761 ? 34.820 19.287 6.863 1.00 66.88 761 ARG A CA 1
ATOM 6096 C C . ARG A 1 761 ? 34.077 19.519 8.181 1.00 66.88 761 ARG A C 1
ATOM 6098 O O . ARG A 1 761 ? 33.015 18.943 8.369 1.00 66.88 761 ARG A O 1
ATOM 6105 N N . ALA A 1 762 ? 34.576 20.354 9.090 1.00 74.56 762 ALA A N 1
ATOM 6106 C CA . ALA A 1 762 ? 33.777 20.868 10.201 1.00 74.56 762 ALA A CA 1
ATOM 6107 C C . ALA A 1 762 ? 33.061 22.149 9.742 1.00 74.56 762 ALA A C 1
ATOM 6109 O O . ALA A 1 762 ? 33.677 22.998 9.099 1.00 74.56 762 ALA A O 1
ATOM 6110 N N . PHE A 1 763 ? 31.774 22.302 10.053 1.00 79.62 763 PHE A N 1
ATOM 6111 C CA . PHE A 1 763 ? 30.957 23.433 9.597 1.00 79.62 763 PHE A CA 1
ATOM 6112 C C . PHE A 1 763 ? 30.296 24.161 10.758 1.00 79.62 763 PHE A C 1
ATOM 6114 O O . PHE A 1 763 ? 29.862 23.545 11.730 1.00 79.62 763 PHE A O 1
ATOM 6121 N N . ILE A 1 764 ? 30.135 25.470 10.596 1.00 85.00 764 ILE A N 1
ATOM 6122 C CA . ILE A 1 764 ? 29.262 26.300 11.419 1.00 85.00 764 ILE A CA 1
ATOM 6123 C C . ILE A 1 764 ? 28.020 26.687 10.611 1.00 85.00 764 ILE A C 1
ATOM 6125 O O . ILE A 1 764 ? 28.096 26.912 9.401 1.00 85.00 764 ILE A O 1
ATOM 6129 N N . VAL A 1 765 ? 26.864 26.733 11.263 1.00 81.19 765 VAL A N 1
ATOM 6130 C CA . VAL A 1 765 ? 25.566 27.077 10.667 1.00 81.19 765 VAL A CA 1
ATOM 6131 C C . VAL A 1 765 ? 24.950 28.197 11.475 1.00 81.19 765 VAL A C 1
ATOM 6133 O O . VAL A 1 765 ? 24.843 28.073 12.693 1.00 81.19 765 VAL A O 1
ATOM 6136 N N . LEU A 1 766 ? 24.495 29.244 10.801 1.00 83.44 766 LEU A N 1
ATOM 6137 C CA . LEU A 1 766 ? 23.793 30.357 11.417 1.00 83.44 766 LEU A CA 1
ATOM 6138 C C . LEU A 1 766 ? 22.320 30.308 11.008 1.00 83.44 766 LEU A C 1
ATOM 6140 O O . LEU A 1 766 ? 22.027 30.223 9.816 1.00 83.44 766 LEU A O 1
ATOM 6144 N N . ASN A 1 767 ? 21.402 30.354 11.977 1.00 79.56 767 ASN A N 1
ATOM 6145 C CA . ASN A 1 767 ? 19.973 30.556 11.726 1.00 79.56 767 ASN A CA 1
ATOM 6146 C C . ASN A 1 767 ? 19.564 31.948 12.219 1.00 79.56 767 ASN A C 1
ATOM 6148 O O . ASN A 1 767 ? 19.696 32.247 13.408 1.00 79.56 767 ASN A O 1
ATOM 6152 N N . VAL A 1 768 ? 19.053 32.777 11.311 1.00 81.06 768 VAL A N 1
ATOM 6153 C CA . VAL A 1 768 ? 18.540 34.121 11.602 1.00 81.06 768 VAL A CA 1
ATOM 6154 C C . VAL A 1 768 ? 17.117 34.212 11.064 1.00 81.06 768 VAL A C 1
ATOM 6156 O O . VAL A 1 768 ? 16.887 34.140 9.856 1.00 81.06 768 VAL A O 1
ATOM 6159 N N . ALA A 1 769 ? 16.154 34.349 11.977 1.00 72.31 769 ALA A N 1
ATOM 6160 C CA . ALA A 1 769 ? 14.722 34.443 11.683 1.00 72.31 769 ALA A CA 1
ATOM 6161 C C . ALA A 1 769 ? 14.180 33.381 10.690 1.00 72.31 769 ALA A C 1
ATOM 6163 O O . ALA A 1 769 ? 13.302 33.676 9.875 1.00 72.31 769 ALA A O 1
ATOM 6164 N N . GLY A 1 770 ? 14.708 32.152 10.744 1.00 67.81 770 GLY A N 1
ATOM 6165 C CA . GLY A 1 770 ? 14.308 31.028 9.890 1.00 67.81 770 GLY A CA 1
ATOM 6166 C C . GLY A 1 770 ? 15.154 30.835 8.627 1.00 67.81 770 GLY A C 1
ATOM 6167 O O . GLY A 1 770 ? 15.122 29.746 8.058 1.00 67.81 770 GLY A O 1
ATOM 6168 N N . LYS A 1 771 ? 15.960 31.821 8.204 1.00 79.00 771 LYS A N 1
ATOM 6169 C CA . LYS A 1 771 ? 16.937 31.631 7.119 1.00 79.00 771 LYS A CA 1
ATOM 6170 C C . LYS A 1 771 ? 18.228 31.050 7.694 1.00 79.00 771 LYS A C 1
ATOM 6172 O O . LYS A 1 771 ? 18.851 31.643 8.574 1.00 79.00 771 LYS A O 1
ATOM 6177 N N . THR A 1 772 ? 18.639 29.900 7.166 1.00 78.56 772 THR A N 1
ATOM 6178 C CA . THR A 1 772 ? 19.921 29.255 7.469 1.00 78.56 772 THR A CA 1
ATOM 6179 C C . THR A 1 772 ? 20.962 29.497 6.382 1.00 78.56 772 THR A C 1
ATOM 6181 O O . THR A 1 772 ? 20.628 29.486 5.195 1.00 78.56 772 THR A O 1
ATOM 6184 N N . GLN A 1 773 ? 22.225 29.632 6.788 1.00 83.62 773 GLN A N 1
ATOM 6185 C CA . GLN A 1 773 ? 23.407 29.539 5.922 1.00 83.62 773 GLN A CA 1
ATOM 6186 C C . GLN A 1 773 ? 24.578 28.919 6.710 1.00 83.62 773 GLN A C 1
ATOM 6188 O O . GLN A 1 773 ? 24.566 28.925 7.943 1.00 83.62 773 GLN A O 1
ATOM 6193 N N . SER A 1 774 ? 25.587 28.360 6.034 1.00 80.88 774 SER A N 1
ATOM 6194 C CA . SER A 1 774 ? 26.733 27.711 6.688 1.00 80.88 774 SER A CA 1
ATOM 6195 C C . SER A 1 774 ? 28.084 27.994 6.046 1.00 80.88 774 SER A C 1
ATOM 6197 O O . SER A 1 774 ? 28.157 28.242 4.848 1.00 80.88 774 SER A O 1
ATOM 6199 N N . MET A 1 775 ? 29.154 27.858 6.834 1.00 82.56 775 MET A N 1
ATOM 6200 C CA . MET A 1 775 ? 30.545 27.995 6.391 1.00 82.56 775 MET A CA 1
ATOM 6201 C C . MET A 1 775 ? 31.422 26.867 6.954 1.00 82.56 775 MET A C 1
ATOM 6203 O O . MET A 1 775 ? 31.135 26.334 8.026 1.00 82.56 775 MET A O 1
ATOM 6207 N N . SER A 1 776 ? 32.505 26.517 6.254 1.00 84.50 776 SER A N 1
ATOM 6208 C CA . SER A 1 776 ? 33.541 25.605 6.765 1.00 84.50 776 SER A CA 1
ATOM 6209 C C . SER A 1 776 ? 34.392 26.298 7.835 1.00 84.50 776 SER A C 1
ATOM 6211 O O . SER A 1 776 ? 34.829 27.431 7.641 1.00 84.50 776 SER A O 1
ATOM 6213 N N . ILE A 1 777 ? 34.655 25.614 8.949 1.00 87.12 777 ILE A N 1
ATOM 6214 C CA . ILE A 1 777 ? 35.512 26.098 10.041 1.00 87.12 777 ILE A CA 1
ATOM 6215 C C . ILE A 1 777 ? 36.985 26.042 9.611 1.00 87.12 777 ILE A C 1
ATOM 6217 O O . ILE A 1 777 ? 37.721 26.999 9.839 1.00 87.12 777 ILE A O 1
ATOM 6221 N N . GLY A 1 778 ? 37.410 24.983 8.912 1.00 86.50 778 GLY A N 1
ATOM 6222 C CA . GLY A 1 778 ? 38.780 24.829 8.405 1.00 86.50 778 GLY A CA 1
ATOM 6223 C C . GLY A 1 778 ? 39.210 25.935 7.438 1.00 86.50 778 GLY A C 1
ATOM 6224 O O . GLY A 1 778 ? 40.353 26.394 7.494 1.00 86.50 778 GLY A O 1
ATOM 6225 N N . ALA A 1 779 ? 38.273 26.444 6.631 1.00 86.62 779 ALA A N 1
ATOM 6226 C CA . ALA A 1 779 ? 38.499 27.603 5.766 1.00 86.62 779 ALA A CA 1
ATOM 6227 C C . ALA A 1 779 ? 38.894 28.871 6.551 1.00 86.62 779 ALA A C 1
ATOM 6229 O O . ALA A 1 779 ? 39.716 29.650 6.071 1.00 86.62 779 ALA A O 1
ATOM 6230 N N . TRP A 1 780 ? 38.367 29.052 7.767 1.00 88.88 780 TRP A N 1
ATOM 6231 C CA . TRP A 1 780 ? 38.775 30.130 8.673 1.00 88.88 780 TRP A CA 1
ATOM 6232 C C . TRP A 1 780 ? 40.021 29.764 9.489 1.00 88.88 780 TRP A C 1
ATOM 6234 O O . TRP A 1 780 ? 40.913 30.602 9.617 1.00 88.88 780 TRP A O 1
ATOM 6244 N N . MET A 1 781 ? 40.148 28.514 9.959 1.00 90.94 781 MET A N 1
ATOM 6245 C CA . MET A 1 781 ? 41.328 28.041 10.704 1.00 90.94 781 MET A CA 1
ATOM 6246 C C . MET A 1 781 ? 42.630 28.264 9.933 1.00 90.94 781 MET A C 1
ATOM 6248 O O . MET A 1 781 ? 43.616 28.682 10.532 1.00 90.94 781 MET A O 1
ATOM 6252 N N . LYS A 1 782 ? 42.629 28.076 8.607 1.00 89.31 782 LYS A N 1
ATOM 6253 C CA . LYS A 1 782 ? 43.782 28.337 7.720 1.00 89.31 782 LYS A CA 1
ATOM 6254 C C . LYS A 1 782 ? 44.355 29.757 7.812 1.00 89.31 782 LYS A C 1
ATOM 6256 O O . LYS A 1 782 ? 45.527 29.944 7.502 1.00 89.31 782 LYS A O 1
ATOM 6261 N N . ASN A 1 783 ? 43.562 30.732 8.255 1.00 86.06 783 ASN A N 1
ATOM 6262 C CA . ASN A 1 783 ? 43.971 32.131 8.412 1.00 86.06 783 ASN A CA 1
ATOM 6263 C C . ASN A 1 783 ? 44.369 32.479 9.862 1.00 86.06 783 ASN A C 1
ATOM 6265 O O . ASN A 1 783 ? 44.534 33.651 10.193 1.00 86.06 783 ASN A O 1
ATOM 6269 N N . THR A 1 784 ? 44.493 31.479 10.741 1.00 86.69 784 THR A N 1
ATOM 6270 C CA . THR A 1 784 ? 44.708 31.648 12.187 1.00 86.69 784 THR A CA 1
ATOM 6271 C C . THR A 1 784 ? 45.772 30.669 12.681 1.00 86.69 784 THR A C 1
ATOM 6273 O O . THR A 1 784 ? 45.743 29.488 12.337 1.00 86.69 784 THR A O 1
ATOM 6276 N N . ALA A 1 785 ? 46.716 31.133 13.498 1.00 89.19 785 ALA A N 1
ATOM 6277 C CA . ALA A 1 785 ? 47.650 30.234 14.172 1.00 89.19 785 ALA A CA 1
ATOM 6278 C C . ALA A 1 785 ? 46.966 29.572 15.388 1.00 89.19 785 ALA A C 1
ATOM 6280 O O . ALA A 1 785 ? 46.186 30.251 16.062 1.00 89.19 785 ALA A O 1
ATOM 6281 N N . PRO A 1 786 ? 47.251 28.292 15.690 1.00 92.81 786 PRO A N 1
ATOM 6282 C CA . PRO A 1 786 ? 46.852 27.689 16.955 1.00 92.81 786 PRO A CA 1
ATOM 6283 C C . PRO A 1 786 ? 47.658 28.268 18.127 1.00 92.81 786 PRO A C 1
ATOM 6285 O O . PRO A 1 786 ? 48.817 28.662 17.964 1.00 92.81 786 PRO A O 1
ATOM 6288 N N . ASP A 1 787 ? 47.064 28.263 19.319 1.00 90.12 787 ASP A N 1
ATOM 6289 C CA . ASP A 1 787 ? 47.769 28.485 20.582 1.00 90.12 787 ASP A CA 1
ATOM 6290 C C . ASP A 1 787 ? 48.629 27.264 20.989 1.00 90.12 787 ASP A C 1
ATOM 6292 O O . ASP A 1 787 ? 48.697 26.245 20.295 1.00 90.12 787 ASP A O 1
ATOM 6296 N N . ALA A 1 788 ? 49.282 27.347 22.153 1.00 86.50 788 ALA A N 1
ATOM 6297 C CA . ALA A 1 788 ? 50.109 26.263 22.691 1.00 86.50 788 ALA A CA 1
ATOM 6298 C C . ALA A 1 788 ? 49.331 24.969 23.029 1.00 86.50 788 ALA A C 1
ATOM 6300 O O . ALA A 1 788 ? 49.953 23.921 23.203 1.00 86.50 788 ALA A O 1
ATOM 6301 N N . ASN A 1 789 ? 47.996 25.027 23.102 1.00 85.44 789 ASN A N 1
ATOM 6302 C CA . ASN A 1 789 ? 47.092 23.908 23.375 1.00 85.44 789 ASN A CA 1
ATOM 6303 C C . ASN A 1 789 ? 46.349 23.417 22.109 1.00 85.44 789 ASN A C 1
ATOM 6305 O O . ASN A 1 789 ? 45.505 22.521 22.198 1.00 85.44 789 ASN A O 1
ATOM 6309 N N . GLY A 1 790 ? 46.650 23.986 20.934 1.00 90.75 790 GLY A N 1
ATOM 6310 C CA . GLY A 1 790 ? 46.041 23.638 19.647 1.00 90.75 790 GLY A CA 1
ATOM 6311 C C . GLY A 1 790 ? 44.766 24.413 19.285 1.00 90.75 790 GLY A C 1
ATOM 6312 O O . GLY A 1 790 ? 44.142 24.093 18.272 1.00 90.75 790 GLY A O 1
ATOM 6313 N N . TRP A 1 791 ? 44.360 25.410 20.074 1.00 94.38 791 TRP A N 1
ATOM 6314 C CA . TRP A 1 791 ? 43.161 26.216 19.833 1.00 94.38 791 TRP A CA 1
ATOM 6315 C C . TRP A 1 791 ? 43.394 27.312 18.793 1.00 94.38 791 TRP A C 1
ATOM 6317 O O . TRP A 1 791 ? 44.231 28.192 18.974 1.00 94.38 791 TRP A O 1
ATOM 6327 N N . HIS A 1 792 ? 42.590 27.315 17.733 1.00 95.06 792 HIS A N 1
ATOM 6328 C CA . HIS A 1 792 ? 42.502 28.414 16.776 1.00 95.06 792 HIS A CA 1
ATOM 6329 C C . HIS A 1 792 ? 41.398 29.393 17.199 1.00 95.06 792 HIS A C 1
ATOM 6331 O O . HIS A 1 792 ? 40.252 28.977 17.376 1.00 95.06 792 HIS A O 1
ATOM 6337 N N . HIS A 1 793 ? 41.715 30.689 17.316 1.00 93.88 793 HIS A N 1
ATOM 6338 C CA . HIS A 1 793 ? 40.720 31.747 17.558 1.00 93.88 793 HIS A CA 1
ATOM 6339 C C . HIS A 1 793 ? 40.048 32.150 16.244 1.00 93.88 793 HIS A C 1
ATOM 6341 O O . HIS A 1 793 ? 40.628 32.869 15.430 1.00 93.88 793 HIS A O 1
ATOM 6347 N N . ILE A 1 794 ? 38.819 31.692 16.031 1.00 93.38 794 ILE A N 1
ATOM 6348 C CA . ILE A 1 794 ? 38.046 31.943 14.815 1.00 93.38 794 ILE A CA 1
ATOM 6349 C C . ILE A 1 794 ? 37.236 33.228 14.959 1.00 93.38 794 ILE A C 1
ATOM 6351 O O . ILE A 1 794 ? 36.597 33.458 15.984 1.00 93.38 794 ILE A O 1
ATOM 6355 N N . LYS A 1 795 ? 37.252 34.060 13.912 1.00 92.12 795 LYS A N 1
ATOM 6356 C CA . LYS A 1 795 ? 36.478 35.304 13.807 1.00 92.12 795 LYS A CA 1
ATOM 6357 C C . LYS A 1 795 ? 35.821 35.379 12.428 1.00 92.12 795 LYS A C 1
ATOM 6359 O O . LYS A 1 795 ? 36.522 35.434 11.420 1.00 92.12 795 LYS A O 1
ATOM 6364 N N . ILE A 1 796 ? 34.491 35.374 12.388 1.00 91.56 796 ILE A N 1
ATOM 6365 C CA . ILE A 1 796 ? 33.672 35.363 11.168 1.00 91.56 796 ILE A CA 1
ATOM 6366 C C . ILE A 1 796 ? 32.793 36.623 11.161 1.00 91.56 796 ILE A C 1
ATOM 6368 O O . ILE A 1 796 ? 31.827 36.685 11.926 1.00 91.56 796 ILE A O 1
ATOM 6372 N N . PRO A 1 797 ? 33.084 37.635 10.324 1.00 91.12 797 PRO A N 1
ATOM 6373 C CA . PRO A 1 797 ? 32.191 38.776 10.133 1.00 91.12 797 PRO A CA 1
ATOM 6374 C C . PRO A 1 797 ? 30.819 38.293 9.660 1.00 91.12 797 PRO A C 1
ATOM 6376 O O . PRO A 1 797 ? 30.740 37.464 8.753 1.00 91.12 797 PRO A O 1
ATOM 6379 N N . LEU A 1 798 ? 29.726 38.800 10.231 1.00 88.12 798 LEU A N 1
ATOM 6380 C CA . LEU A 1 798 ? 28.391 38.283 9.918 1.00 88.12 798 LEU A CA 1
ATOM 6381 C C . LEU A 1 798 ? 27.925 38.619 8.490 1.00 88.12 798 LEU A C 1
ATOM 6383 O O . LEU A 1 798 ? 27.074 37.917 7.943 1.00 88.12 798 LEU A O 1
ATOM 6387 N N . THR A 1 799 ? 28.576 39.579 7.825 1.00 87.88 799 THR A N 1
ATOM 6388 C CA . THR A 1 799 ? 28.494 39.802 6.370 1.00 87.88 799 THR A CA 1
ATOM 6389 C C . THR A 1 799 ? 28.919 38.595 5.526 1.00 87.88 799 THR A C 1
ATOM 6391 O O . THR A 1 799 ? 28.475 38.482 4.383 1.00 87.88 799 THR A O 1
ATOM 6394 N N . ALA A 1 800 ? 29.745 37.684 6.057 1.00 87.12 800 ALA A N 1
ATOM 6395 C CA . ALA A 1 800 ? 30.159 36.464 5.363 1.00 87.12 800 ALA A CA 1
ATOM 6396 C C . ALA A 1 800 ? 28.988 35.486 5.153 1.00 87.12 800 ALA A C 1
ATOM 6398 O O . ALA A 1 800 ? 28.980 34.734 4.178 1.00 87.12 800 ALA A O 1
ATOM 6399 N N . PHE A 1 801 ? 27.948 35.564 5.992 1.00 86.75 801 PHE A N 1
ATOM 6400 C CA . PHE A 1 801 ? 26.658 34.910 5.766 1.00 86.75 801 PHE A CA 1
ATOM 6401 C C . PHE A 1 801 ? 25.798 35.753 4.799 1.00 86.75 801 PHE A C 1
ATOM 6403 O O . PHE A 1 801 ? 24.706 36.225 5.124 1.00 86.75 801 PHE A O 1
ATOM 6410 N N . GLY A 1 802 ? 26.316 35.960 3.583 1.00 83.25 802 GLY A N 1
ATOM 6411 C CA . GLY A 1 802 ? 25.788 36.903 2.590 1.00 83.25 802 GLY A CA 1
ATOM 6412 C C . GLY A 1 802 ? 24.395 36.592 2.021 1.00 83.25 802 GLY A C 1
ATOM 6413 O O . GLY A 1 802 ? 23.813 37.439 1.334 1.00 83.25 802 GLY A O 1
ATOM 6414 N N . GLU A 1 803 ? 23.814 35.421 2.289 1.00 81.19 803 GLU A N 1
ATOM 6415 C CA . GLU A 1 803 ? 22.403 35.140 1.985 1.00 81.19 803 GLU A CA 1
ATOM 6416 C C . GLU A 1 803 ? 21.458 35.708 3.045 1.00 81.19 803 GLU A C 1
ATOM 6418 O O . GLU A 1 803 ? 20.311 36.033 2.728 1.00 81.19 803 GLU A O 1
ATOM 6423 N N . ILE A 1 804 ? 21.929 35.878 4.283 1.00 81.12 804 ILE A N 1
ATOM 6424 C CA . ILE A 1 804 ? 21.150 36.421 5.396 1.00 81.12 804 ILE A CA 1
ATOM 6425 C C . ILE A 1 804 ? 21.049 37.945 5.234 1.00 81.12 804 ILE A C 1
ATOM 6427 O O . ILE A 1 804 ? 21.741 38.739 5.871 1.00 81.12 804 ILE A O 1
ATOM 6431 N N . LYS A 1 805 ? 20.171 38.368 4.317 1.00 84.50 805 LYS A N 1
ATOM 6432 C CA . LYS A 1 805 ? 19.947 39.780 3.967 1.00 84.50 805 LYS A CA 1
ATOM 6433 C C . LYS A 1 805 ? 19.518 40.613 5.193 1.00 84.50 805 LYS A C 1
ATOM 6435 O O . LYS A 1 805 ? 18.845 40.063 6.067 1.00 84.50 805 LYS A O 1
ATOM 6440 N N . PRO A 1 806 ? 19.794 41.936 5.237 1.00 81.25 806 PRO A N 1
ATOM 6441 C CA . PRO A 1 806 ? 19.542 42.808 6.397 1.00 81.25 806 PRO A CA 1
ATOM 6442 C C . PRO A 1 806 ? 18.143 42.740 7.036 1.00 81.25 806 PRO A C 1
ATOM 6444 O O . PRO A 1 806 ? 18.006 42.983 8.233 1.00 81.25 806 PRO A O 1
ATOM 6447 N N . HIS A 1 807 ? 17.096 42.392 6.281 1.00 79.94 807 HIS A N 1
ATOM 6448 C CA . HIS A 1 807 ? 15.742 42.264 6.829 1.00 79.94 807 HIS A CA 1
ATOM 6449 C C . HIS A 1 807 ? 15.544 41.025 7.724 1.00 79.94 807 HIS A C 1
ATOM 6451 O O . HIS A 1 807 ? 14.684 41.063 8.599 1.00 79.94 807 HIS A O 1
ATOM 6457 N N . HIS A 1 808 ? 16.340 39.957 7.568 1.00 79.62 808 HIS A N 1
ATOM 6458 C CA . HIS A 1 808 ? 16.253 38.763 8.423 1.00 79.62 808 HIS A CA 1
ATOM 6459 C C . HIS A 1 808 ? 16.668 39.081 9.864 1.00 79.62 808 HIS A C 1
ATOM 6461 O O . HIS A 1 808 ? 15.931 38.778 10.794 1.00 79.62 808 HIS A O 1
ATOM 6467 N N . TRP A 1 809 ? 17.800 39.771 10.040 1.00 78.69 809 TRP A N 1
ATOM 6468 C CA . TRP A 1 809 ? 18.334 40.200 11.342 1.00 78.69 809 TRP A CA 1
ATOM 6469 C C . TRP A 1 809 ? 17.334 41.029 12.162 1.00 78.69 809 TRP A C 1
ATOM 6471 O O . TRP A 1 809 ? 17.277 40.932 13.383 1.00 78.69 809 TRP A O 1
ATOM 6481 N N . ASN A 1 810 ? 16.504 41.818 11.474 1.00 71.50 810 ASN A N 1
ATOM 6482 C CA . ASN A 1 810 ? 15.509 42.697 12.084 1.00 71.50 810 ASN A CA 1
ATOM 6483 C C . ASN A 1 810 ? 14.152 42.020 12.364 1.00 71.50 810 ASN A C 1
ATOM 6485 O O . ASN A 1 810 ? 13.310 42.612 13.050 1.00 71.50 810 ASN A O 1
ATOM 6489 N N . ARG A 1 811 ? 13.912 40.812 11.836 1.00 70.25 811 ARG A N 1
ATOM 6490 C CA . ARG A 1 811 ? 12.630 40.100 11.944 1.00 70.25 811 ARG A CA 1
ATOM 6491 C C . ARG A 1 811 ? 12.516 39.408 13.304 1.00 70.25 811 ARG A C 1
ATOM 6493 O O . ARG A 1 811 ? 13.418 38.688 13.717 1.00 70.25 811 ARG A O 1
ATOM 6500 N N . VAL A 1 812 ? 11.384 39.612 13.980 1.00 57.59 812 VAL A N 1
ATOM 6501 C CA . VAL A 1 812 ? 11.093 38.947 15.258 1.00 57.59 812 VAL A CA 1
ATOM 6502 C C . VAL A 1 812 ? 10.674 37.498 15.009 1.00 57.59 812 VAL A C 1
ATOM 6504 O O . VAL A 1 812 ? 9.778 37.255 14.200 1.00 57.59 812 VAL A O 1
ATOM 6507 N N . VAL A 1 813 ? 11.276 36.555 15.734 1.00 53.00 813 VAL A N 1
ATOM 6508 C CA . VAL A 1 813 ? 10.827 35.156 15.839 1.00 53.00 813 VAL A CA 1
ATOM 6509 C C . VAL A 1 813 ? 10.927 34.736 17.305 1.00 53.00 813 VAL A C 1
ATOM 6511 O O . VAL A 1 813 ? 11.944 34.980 17.947 1.00 53.00 813 VAL A O 1
ATOM 6514 N N . ASN A 1 814 ? 9.858 34.144 17.848 1.00 45.25 814 ASN A N 1
ATOM 6515 C CA . ASN A 1 814 ? 9.758 33.679 19.242 1.00 45.25 814 ASN A CA 1
ATOM 6516 C C . ASN A 1 814 ? 10.227 34.717 20.290 1.00 45.25 814 ASN A C 1
ATOM 6518 O O . ASN A 1 814 ? 10.937 34.391 21.233 1.00 45.25 814 ASN A O 1
ATOM 6522 N N . GLY A 1 815 ? 9.854 35.989 20.098 1.00 54.09 815 GLY A N 1
ATOM 6523 C CA . GLY A 1 815 ? 10.197 37.103 20.996 1.00 54.09 815 GLY A CA 1
ATOM 6524 C C . GLY A 1 815 ? 11.598 37.708 20.809 1.00 54.09 815 GLY A C 1
ATOM 6525 O O . GLY A 1 815 ? 11.855 38.791 21.329 1.00 54.09 815 GLY A O 1
ATOM 6526 N N . GLY A 1 816 ? 12.481 37.070 20.036 1.00 54.06 816 GLY A N 1
ATOM 6527 C CA . GLY A 1 816 ? 13.849 37.527 19.773 1.00 54.06 816 GLY A CA 1
ATOM 6528 C C . GLY A 1 816 ? 14.052 38.171 18.396 1.00 54.06 816 GLY A C 1
ATOM 6529 O O . GLY A 1 816 ? 13.258 37.957 17.482 1.00 54.06 816 GLY A O 1
ATOM 6530 N N . LYS A 1 817 ? 15.146 38.930 18.230 1.00 61.53 817 LYS A N 1
ATOM 6531 C CA . LYS A 1 817 ? 15.644 39.470 16.946 1.00 61.53 817 LYS A CA 1
ATOM 6532 C C . LYS A 1 817 ? 17.132 39.151 16.805 1.00 61.53 817 LYS A C 1
ATOM 6534 O O . LYS A 1 817 ? 17.886 39.504 17.706 1.00 61.53 817 LYS A O 1
ATOM 6539 N N . GLY A 1 818 ? 17.545 38.552 15.689 1.00 72.31 818 GLY A N 1
ATOM 6540 C CA . GLY A 1 818 ? 18.941 38.178 15.433 1.00 72.31 818 GLY A CA 1
ATOM 6541 C C . GLY A 1 818 ? 19.150 36.665 15.297 1.00 72.31 818 GLY A C 1
ATOM 6542 O O . GLY A 1 818 ? 18.296 35.957 14.755 1.00 72.31 818 GLY A O 1
ATOM 6543 N N . VAL A 1 819 ? 20.301 36.173 15.761 1.00 74.31 819 VAL A N 1
ATOM 6544 C CA . VAL A 1 819 ? 20.705 34.757 15.667 1.00 74.31 819 VAL A CA 1
ATOM 6545 C C . VAL A 1 819 ? 19.890 33.870 16.612 1.00 74.31 819 VAL A C 1
ATOM 6547 O O . VAL A 1 819 ? 20.111 33.856 17.820 1.00 74.31 819 VAL A O 1
ATOM 6550 N N . GLY A 1 820 ? 18.975 33.078 16.048 1.00 66.88 820 GLY A N 1
ATOM 6551 C CA . GLY A 1 820 ? 18.148 32.126 16.797 1.00 66.88 820 GLY A CA 1
ATOM 6552 C C . GLY A 1 820 ? 18.889 30.848 17.206 1.00 66.88 820 GLY A C 1
ATOM 6553 O O . GLY A 1 820 ? 18.534 30.228 18.205 1.00 66.88 820 GLY A O 1
ATOM 6554 N N . SER A 1 821 ? 19.925 30.448 16.459 1.00 69.56 821 SER A N 1
ATOM 6555 C CA . SER A 1 821 ? 20.834 29.360 16.851 1.00 69.56 821 SER A CA 1
ATOM 6556 C C . SER A 1 821 ? 22.122 29.352 16.033 1.00 69.56 821 SER A C 1
ATOM 6558 O O . SER A 1 821 ? 22.095 29.681 14.841 1.00 69.56 821 SER A O 1
ATOM 6560 N N . ILE A 1 822 ? 23.191 28.827 16.630 1.00 71.31 822 ILE A N 1
ATOM 6561 C CA . ILE A 1 822 ? 24.407 28.393 15.939 1.00 71.31 822 ILE A CA 1
ATOM 6562 C C . ILE A 1 822 ? 24.457 26.873 16.014 1.00 71.31 822 ILE A C 1
ATOM 6564 O O . ILE A 1 822 ? 24.308 26.293 17.081 1.00 71.31 822 ILE A O 1
ATOM 6568 N N . THR A 1 823 ? 24.668 26.206 14.887 1.00 72.38 823 THR A N 1
ATOM 6569 C CA . THR A 1 823 ? 24.832 24.744 14.848 1.00 72.38 823 THR A CA 1
ATOM 6570 C C . THR A 1 823 ? 26.269 24.439 14.443 1.00 72.38 823 THR A C 1
ATOM 6572 O O . THR A 1 823 ? 26.739 24.988 13.448 1.00 72.38 823 THR A O 1
ATOM 6575 N N . PHE A 1 824 ? 26.971 23.584 15.183 1.00 72.62 824 PHE A N 1
ATOM 6576 C CA . PHE A 1 824 ? 28.284 23.073 14.782 1.00 72.62 824 PHE A CA 1
ATOM 6577 C C . PHE A 1 824 ? 28.087 21.659 14.242 1.00 72.62 824 PHE A C 1
ATOM 6579 O O . PHE A 1 824 ? 27.451 20.825 14.885 1.00 72.62 824 PHE A O 1
ATOM 6586 N N . LEU A 1 825 ? 28.587 21.386 13.041 1.00 65.69 825 LEU A N 1
ATOM 6587 C CA . LEU A 1 825 ? 28.427 20.093 12.382 1.00 65.69 825 LEU A CA 1
ATOM 6588 C C . LEU A 1 825 ? 29.787 19.466 12.108 1.00 65.69 825 LEU A C 1
ATOM 6590 O O . LEU A 1 825 ? 30.655 20.085 11.490 1.00 65.69 825 LEU A O 1
ATOM 6594 N N . GLN A 1 826 ? 29.930 18.196 12.474 1.00 63.34 826 GLN A N 1
ATOM 6595 C CA . GLN A 1 826 ? 30.951 17.340 11.892 1.00 63.34 826 GLN A CA 1
ATOM 6596 C C . GLN A 1 826 ? 30.443 16.868 10.527 1.00 63.34 826 GLN A C 1
ATOM 6598 O O . GLN A 1 826 ? 29.510 16.071 10.437 1.00 63.34 826 GLN A O 1
ATOM 6603 N N . GLY A 1 827 ? 31.025 17.382 9.449 1.00 52.16 827 GLY A N 1
ATOM 6604 C CA . GLY A 1 827 ? 30.668 16.986 8.097 1.00 52.16 827 GLY A CA 1
ATOM 6605 C C . GLY A 1 827 ? 31.125 15.564 7.797 1.00 52.16 827 GLY A C 1
ATOM 6606 O O . GLY A 1 827 ? 32.300 15.323 7.518 1.00 52.16 827 GLY A O 1
ATOM 6607 N N . SER A 1 828 ? 30.159 14.647 7.799 1.00 45.12 828 SER A N 1
ATOM 6608 C CA . SER A 1 828 ? 29.862 13.750 6.671 1.00 45.12 828 SER A CA 1
ATOM 6609 C C . SER A 1 828 ? 31.033 13.092 5.928 1.00 45.12 828 SER A C 1
ATOM 6611 O O . SER A 1 828 ? 31.214 11.880 6.025 1.00 45.12 828 SER A O 1
ATOM 6613 N N . GLY A 1 829 ? 31.805 13.872 5.165 1.00 41.91 829 GLY A N 1
ATOM 6614 C CA . GLY A 1 829 ? 32.998 13.432 4.442 1.00 41.91 829 GLY A CA 1
ATOM 6615 C C . GLY A 1 829 ? 34.188 13.077 5.343 1.00 41.91 829 GLY A C 1
ATOM 6616 O O . GLY A 1 829 ? 35.246 12.702 4.837 1.00 41.91 829 GLY A O 1
ATOM 6617 N N . LEU A 1 830 ? 34.068 13.192 6.665 1.00 42.38 830 LEU A N 1
ATOM 6618 C CA . LEU A 1 830 ? 34.907 12.434 7.585 1.00 42.38 830 LEU A CA 1
ATOM 6619 C C . LEU A 1 830 ? 34.436 10.981 7.618 1.00 42.38 830 LEU A C 1
ATOM 6621 O O . LEU A 1 830 ? 33.397 10.665 8.189 1.00 42.38 830 LEU A O 1
ATOM 6625 N N . HIS A 1 831 ? 35.229 10.109 6.991 1.00 42.78 831 HIS A N 1
ATOM 6626 C CA . HIS A 1 831 ? 34.990 8.672 6.897 1.00 42.78 831 HIS A CA 1
ATOM 6627 C C . HIS A 1 831 ? 34.614 8.066 8.263 1.00 42.78 831 HIS A C 1
ATOM 6629 O O . HIS A 1 831 ? 35.487 7.842 9.104 1.00 42.78 831 HIS A O 1
ATOM 6635 N N . LEU A 1 832 ? 33.330 7.740 8.460 1.00 47.09 832 LEU A N 1
ATOM 6636 C CA . LEU A 1 832 ? 32.791 7.227 9.731 1.00 47.09 832 LEU A CA 1
ATOM 6637 C C . LEU A 1 832 ? 33.325 5.842 10.145 1.00 47.09 832 LEU A C 1
ATOM 6639 O O . LEU A 1 832 ? 32.972 5.329 11.200 1.00 47.09 832 LEU A O 1
ATOM 6643 N N . PHE A 1 833 ? 34.246 5.260 9.379 1.00 42.81 833 PHE A N 1
ATOM 6644 C CA . PHE A 1 833 ? 34.989 4.050 9.731 1.00 42.81 833 PHE A CA 1
ATOM 6645 C C . PHE A 1 833 ? 35.982 4.233 10.900 1.00 42.81 833 PHE A C 1
ATOM 6647 O O . PHE A 1 833 ? 36.651 3.269 11.277 1.00 42.81 833 PHE A O 1
ATOM 6654 N N . ARG A 1 834 ? 36.151 5.450 11.442 1.00 56.53 834 ARG A N 1
ATOM 6655 C CA . ARG A 1 834 ? 37.075 5.754 12.551 1.00 56.53 834 ARG A CA 1
ATOM 6656 C C . ARG A 1 834 ? 36.468 6.750 13.538 1.00 56.53 834 ARG A C 1
ATOM 6658 O O . ARG A 1 834 ? 35.716 7.639 13.153 1.00 56.53 834 ARG A O 1
ATOM 6665 N N . GLU A 1 835 ? 36.868 6.629 14.803 1.00 67.19 835 GLU A N 1
ATOM 6666 C CA . GLU A 1 835 ? 36.606 7.627 15.846 1.00 67.19 835 GLU A CA 1
ATOM 6667 C C . GLU A 1 835 ? 37.275 8.963 15.476 1.00 67.19 835 GLU A C 1
ATOM 6669 O O . GLU A 1 835 ? 38.505 9.008 15.338 1.00 67.19 835 GLU A O 1
ATOM 6674 N N . ALA A 1 836 ? 36.495 10.036 15.318 1.00 73.25 836 ALA A N 1
ATOM 6675 C CA . ALA A 1 836 ? 36.999 11.367 14.974 1.00 73.25 836 ALA A CA 1
ATOM 6676 C C . ALA A 1 836 ? 36.243 12.483 15.714 1.00 73.25 836 ALA A C 1
ATOM 6678 O O . ALA A 1 836 ? 35.025 12.401 15.856 1.00 73.25 836 ALA A O 1
ATOM 6679 N N . SER A 1 837 ? 36.938 13.537 16.148 1.00 83.12 837 SER A N 1
ATOM 6680 C CA . SER A 1 837 ? 36.386 14.593 17.010 1.00 83.12 837 SER A CA 1
ATOM 6681 C C . SER A 1 837 ? 37.144 15.927 16.946 1.00 83.12 837 SER A C 1
ATOM 6683 O O . SER A 1 837 ? 38.340 15.967 16.631 1.00 83.12 837 SER A O 1
ATOM 6685 N N . PHE A 1 838 ? 36.454 17.022 17.277 1.00 87.69 838 PHE A N 1
ATOM 6686 C CA . PHE A 1 838 ? 37.012 18.372 17.443 1.00 87.69 838 PHE A CA 1
ATOM 6687 C C . PHE A 1 838 ? 36.466 19.065 18.697 1.00 87.69 838 PHE A C 1
ATOM 6689 O O . PHE A 1 838 ? 35.396 18.718 19.190 1.00 87.69 838 PHE A O 1
ATOM 6696 N N . GLY A 1 839 ? 37.214 20.041 19.208 1.00 88.12 839 GLY A N 1
ATOM 6697 C CA . GLY A 1 839 ? 36.835 20.878 20.342 1.00 88.12 839 GLY A CA 1
ATOM 6698 C C . GLY A 1 839 ? 36.241 22.218 19.911 1.00 88.12 839 GLY A C 1
ATOM 6699 O O . GLY A 1 839 ? 36.710 22.782 18.919 1.00 88.12 839 GLY A O 1
ATOM 6700 N N . ILE A 1 840 ? 35.269 22.734 20.672 1.00 88.25 840 ILE A N 1
ATOM 6701 C CA . ILE A 1 840 ? 34.706 24.096 20.566 1.00 88.25 840 ILE A CA 1
ATOM 6702 C C . ILE A 1 840 ? 34.674 24.767 21.949 1.00 88.25 840 ILE A C 1
ATOM 6704 O O . ILE A 1 840 ? 34.384 24.096 22.942 1.00 88.25 840 ILE A O 1
ATOM 6708 N N . ASP A 1 841 ? 34.956 26.076 21.997 1.00 86.25 841 ASP A N 1
ATOM 6709 C CA . ASP A 1 841 ? 34.934 26.898 23.220 1.00 86.25 841 ASP A CA 1
ATOM 6710 C C . ASP A 1 841 ? 34.652 28.408 22.955 1.00 86.25 841 ASP A C 1
ATOM 6712 O O . ASP A 1 841 ? 34.698 28.851 21.802 1.00 86.25 841 ASP A O 1
ATOM 6716 N N . GLU A 1 842 ? 34.346 29.185 24.006 1.00 81.06 842 GLU A N 1
ATOM 6717 C CA . GLU A 1 842 ? 34.029 30.639 24.057 1.00 81.06 842 GLU A CA 1
ATOM 6718 C C . GLU A 1 842 ? 33.213 31.220 22.871 1.00 81.06 842 GLU A C 1
ATOM 6720 O O . GLU A 1 842 ? 33.707 32.054 22.105 1.00 81.06 842 GLU A O 1
ATOM 6725 N N . ILE A 1 843 ? 31.938 30.850 22.709 1.00 82.12 843 ILE A N 1
ATOM 6726 C CA . ILE A 1 843 ? 31.113 31.371 21.600 1.00 82.12 843 ILE A CA 1
ATOM 6727 C C . ILE A 1 843 ? 30.511 32.750 21.945 1.00 82.12 843 ILE A C 1
ATOM 6729 O O . ILE A 1 843 ? 29.650 32.869 22.822 1.00 82.12 843 ILE A O 1
ATOM 6733 N N . ARG A 1 844 ? 30.898 33.800 21.208 1.00 81.50 844 ARG A N 1
ATOM 6734 C CA . ARG A 1 844 ? 30.428 35.188 21.412 1.00 81.50 844 ARG A CA 1
ATOM 6735 C C . ARG A 1 844 ? 30.217 35.964 20.111 1.00 81.50 844 ARG A C 1
ATOM 6737 O O . ARG A 1 844 ? 30.725 35.589 19.058 1.00 81.50 844 ARG A O 1
ATOM 6744 N N . PHE A 1 845 ? 29.540 37.104 20.208 1.00 82.38 845 PHE A N 1
ATOM 6745 C CA . PHE A 1 845 ? 29.548 38.142 19.179 1.00 82.38 845 PHE A CA 1
ATOM 6746 C C . PHE A 1 845 ? 30.380 39.349 19.635 1.00 82.38 845 PHE A C 1
ATOM 6748 O O . PHE A 1 845 ? 30.506 39.615 20.829 1.00 82.38 845 PHE A O 1
ATOM 6755 N N . THR A 1 846 ? 30.953 40.101 18.699 1.00 79.88 846 THR A N 1
ATOM 6756 C CA . THR A 1 846 ? 31.677 41.351 18.971 1.00 79.88 846 THR A CA 1
ATOM 6757 C C . THR A 1 846 ? 31.162 42.472 18.065 1.00 79.88 846 THR A C 1
ATOM 6759 O O . THR A 1 846 ? 31.013 42.300 16.852 1.00 79.88 846 THR A O 1
ATOM 6762 N N . GLN A 1 847 ? 30.854 43.626 18.665 1.00 75.62 847 GLN A N 1
ATOM 6763 C CA . GLN A 1 847 ? 30.260 44.793 18.005 1.00 75.62 847 GLN A CA 1
ATOM 6764 C C . GLN A 1 847 ? 31.102 46.038 18.294 1.00 75.62 847 GLN A C 1
ATOM 6766 O O . GLN A 1 847 ? 31.154 46.512 19.426 1.00 75.62 847 GLN A O 1
ATOM 6771 N N . GLY A 1 848 ? 31.759 46.594 17.272 1.00 57.34 848 GLY A N 1
ATOM 6772 C CA . GLY A 1 848 ? 32.370 47.933 17.333 1.00 57.34 848 GLY A CA 1
ATOM 6773 C C . GLY A 1 848 ? 33.434 48.172 18.420 1.00 57.34 848 GLY A C 1
ATOM 6774 O O . GLY A 1 848 ? 33.761 49.326 18.682 1.00 57.34 848 GLY A O 1
ATOM 6775 N N . GLY A 1 849 ? 33.967 47.118 19.050 1.00 54.81 849 GLY A N 1
ATOM 6776 C CA . GLY A 1 849 ? 34.893 47.201 20.189 1.00 54.81 849 GLY A CA 1
ATOM 6777 C C . GLY A 1 849 ? 34.301 46.804 21.550 1.00 54.81 849 GLY A C 1
ATOM 6778 O O . GLY A 1 849 ? 35.027 46.834 22.540 1.00 54.81 849 GLY A O 1
ATOM 6779 N N . GLY A 1 850 ? 33.022 46.418 21.613 1.00 58.62 850 GLY A N 1
ATOM 6780 C CA . GLY A 1 850 ? 32.397 45.771 22.771 1.00 58.62 850 GLY A CA 1
ATOM 6781 C C . GLY A 1 850 ? 32.132 44.278 22.538 1.00 58.62 850 GLY A C 1
ATOM 6782 O O . GLY A 1 850 ? 31.756 43.871 21.435 1.00 58.62 850 GLY A O 1
ATOM 6783 N N . ASP A 1 851 ? 32.300 43.472 23.588 1.00 56.28 851 ASP A N 1
ATOM 6784 C CA . ASP A 1 851 ? 31.951 42.048 23.588 1.00 56.28 851 ASP A CA 1
ATOM 6785 C C . ASP A 1 851 ? 30.459 41.860 23.913 1.00 56.28 851 ASP A C 1
ATOM 6787 O O . ASP A 1 851 ? 29.980 42.307 24.956 1.00 56.28 851 ASP A O 1
ATOM 6791 N N . LEU A 1 852 ? 29.738 41.147 23.048 1.00 58.84 852 LEU A N 1
ATOM 6792 C CA . LEU A 1 852 ? 28.388 40.629 23.276 1.00 58.84 852 LEU A CA 1
ATOM 6793 C C . LEU A 1 852 ? 28.482 39.104 23.425 1.00 58.84 852 LEU A C 1
ATOM 6795 O O . LEU A 1 852 ? 28.287 38.342 22.474 1.00 58.84 852 LEU A O 1
ATOM 6799 N N . LEU A 1 853 ? 28.828 38.663 24.637 1.00 57.78 853 LEU A N 1
ATOM 6800 C CA . LEU A 1 853 ? 28.815 37.249 25.018 1.00 57.78 853 LEU A CA 1
ATOM 6801 C C . LEU A 1 853 ? 27.428 36.641 24.749 1.00 57.78 853 LEU A C 1
ATOM 6803 O O . LEU A 1 853 ? 26.399 37.265 25.011 1.00 57.78 853 LEU A O 1
ATOM 6807 N N . TRP A 1 854 ? 27.415 35.440 24.169 1.00 59.34 854 TRP A N 1
ATOM 6808 C CA . TRP A 1 854 ? 26.188 34.726 23.786 1.00 59.34 854 TRP A CA 1
ATOM 6809 C C . TRP A 1 854 ? 26.052 33.370 24.486 1.00 59.34 854 TRP A C 1
ATOM 6811 O O . TRP A 1 854 ? 24.936 32.890 24.701 1.00 59.34 854 TRP A O 1
ATOM 6821 N N . TYR A 1 855 ? 27.184 32.791 24.883 1.00 57.75 855 TYR A N 1
ATOM 6822 C CA . TYR A 1 855 ? 27.270 31.690 25.826 1.00 57.75 855 TYR A CA 1
ATOM 6823 C C . TYR A 1 855 ? 28.299 32.033 26.912 1.00 57.75 855 TYR A C 1
ATOM 6825 O O . TYR A 1 855 ? 29.335 32.613 26.590 1.00 57.75 855 TYR A O 1
ATOM 6833 N N . GLY A 1 856 ? 28.002 31.680 28.167 1.00 51.06 856 GLY A N 1
ATOM 6834 C CA . GLY A 1 856 ? 28.776 32.087 29.344 1.00 51.06 856 GLY A CA 1
ATOM 6835 C C . GLY A 1 856 ? 28.508 33.541 29.745 1.00 51.06 856 GLY A C 1
ATOM 6836 O O . GLY A 1 856 ? 28.821 34.465 28.994 1.00 51.06 856 GLY A O 1
ATOM 6837 N N . ASP A 1 857 ? 27.927 33.757 30.930 1.00 45.25 857 ASP A N 1
ATOM 6838 C CA . ASP A 1 857 ? 27.720 35.117 31.459 1.00 45.25 857 ASP A CA 1
ATOM 6839 C C . ASP A 1 857 ? 29.046 35.679 32.041 1.00 45.25 857 ASP A C 1
ATOM 6841 O O . ASP A 1 857 ? 29.200 36.897 32.179 1.00 45.25 857 ASP A O 1
ATOM 6845 N N . ALA A 1 858 ? 30.041 34.819 32.310 1.00 52.38 858 ALA A N 1
ATOM 6846 C CA . ALA A 1 858 ? 31.433 35.180 32.576 1.00 52.38 858 ALA A CA 1
ATOM 6847 C C . ALA A 1 858 ? 32.412 34.557 31.556 1.00 52.38 858 ALA A C 1
ATOM 6849 O O . ALA A 1 858 ? 32.188 33.486 30.998 1.00 52.38 858 ALA A O 1
ATOM 6850 N N . ARG A 1 859 ? 33.568 35.213 31.355 1.00 48.38 859 ARG A N 1
ATOM 6851 C CA . ARG A 1 859 ? 34.655 34.780 30.440 1.00 48.38 859 ARG A CA 1
ATOM 6852 C C . ARG A 1 859 ? 35.353 33.458 30.828 1.00 48.38 859 ARG A C 1
ATOM 6854 O O . ARG A 1 859 ? 36.302 33.064 30.164 1.00 48.38 859 ARG A O 1
ATOM 6861 N N . THR A 1 860 ? 34.945 32.828 31.922 1.00 47.19 860 THR A N 1
ATOM 6862 C CA . THR A 1 860 ? 35.467 31.551 32.437 1.00 47.19 860 THR A CA 1
ATOM 6863 C C . THR A 1 860 ? 34.571 30.362 32.105 1.00 47.19 860 THR A C 1
ATOM 6865 O O . THR A 1 860 ? 35.002 29.218 32.249 1.00 47.19 860 THR A O 1
ATOM 6868 N N . ASP A 1 861 ? 33.327 30.628 31.709 1.00 52.03 861 ASP A N 1
ATOM 6869 C CA . ASP A 1 861 ? 32.269 29.629 31.668 1.00 52.03 861 ASP A CA 1
ATOM 6870 C C . ASP A 1 861 ? 32.395 28.767 30.408 1.00 52.03 861 ASP A C 1
ATOM 6872 O O . ASP A 1 861 ? 32.506 29.274 29.290 1.00 52.03 861 ASP A O 1
ATOM 6876 N N . SER A 1 862 ? 32.359 27.448 30.591 1.00 54.94 862 SER A N 1
ATOM 6877 C CA . SER A 1 862 ? 32.429 26.488 29.487 1.00 54.94 862 SER A CA 1
ATOM 6878 C C . SER A 1 862 ? 31.150 26.510 28.649 1.00 54.94 862 SER A C 1
ATOM 6880 O O . SER A 1 862 ? 30.061 26.804 29.146 1.00 54.94 862 SER A O 1
ATOM 6882 N N . VAL A 1 863 ? 31.256 26.152 27.368 1.00 59.25 863 VAL A N 1
ATOM 6883 C CA . VAL A 1 863 ? 30.064 25.908 26.546 1.00 59.25 863 VAL A CA 1
ATOM 6884 C C . VAL A 1 863 ? 29.377 24.633 27.047 1.00 59.25 863 VAL A C 1
ATOM 6886 O O . VAL A 1 863 ? 29.975 23.567 27.000 1.00 59.25 863 VAL A O 1
ATOM 6889 N N . GLU A 1 864 ? 28.118 24.711 27.479 1.00 55.66 864 GLU A N 1
ATOM 6890 C CA . GLU A 1 864 ? 27.276 23.526 27.708 1.00 55.66 864 GLU A CA 1
ATOM 6891 C C . GLU A 1 864 ? 26.330 23.322 26.513 1.00 55.66 864 GLU A C 1
ATOM 6893 O O . GLU A 1 864 ? 26.137 24.217 25.682 1.00 55.66 864 GLU A O 1
ATOM 6898 N N . GLY A 1 865 ? 25.743 22.128 26.402 1.00 50.81 865 GLY A N 1
ATOM 6899 C CA . GLY A 1 865 ? 25.005 21.723 25.211 1.00 50.81 865 GLY A CA 1
ATOM 6900 C C . GLY A 1 865 ? 23.667 21.054 25.474 1.00 50.81 865 GLY A C 1
ATOM 6901 O O . GLY A 1 865 ? 23.582 20.042 26.165 1.00 50.81 865 GLY A O 1
ATOM 6902 N N . ASP A 1 866 ? 22.641 21.557 24.791 1.00 45.94 866 ASP A N 1
ATOM 6903 C CA . ASP A 1 866 ? 21.319 20.943 24.645 1.00 45.94 866 ASP A CA 1
ATOM 6904 C C . ASP A 1 866 ? 21.457 19.694 23.737 1.00 45.94 866 ASP A C 1
ATOM 6906 O O . ASP A 1 866 ? 21.160 19.708 22.537 1.00 45.94 866 ASP A O 1
ATOM 6910 N N . ALA A 1 867 ? 22.036 18.619 24.288 1.00 42.97 867 ALA A N 1
ATOM 6911 C CA . ALA A 1 867 ? 22.453 17.418 23.566 1.00 42.97 867 ALA A CA 1
ATOM 6912 C C . ALA A 1 867 ? 21.249 16.598 23.066 1.00 42.97 867 ALA A C 1
ATOM 6914 O O . ALA A 1 867 ? 20.824 15.613 23.673 1.00 42.97 867 ALA A O 1
ATOM 6915 N N . LEU A 1 868 ? 20.710 17.000 21.913 1.00 40.22 868 LEU A N 1
ATOM 6916 C CA . LEU A 1 868 ? 19.626 16.333 21.192 1.00 40.22 868 LEU A CA 1
ATOM 6917 C C . LEU A 1 868 ? 20.034 14.917 20.731 1.00 40.22 868 LEU A C 1
ATOM 6919 O O . LEU A 1 868 ? 20.359 14.696 19.564 1.00 40.22 868 LEU A O 1
ATOM 6923 N N . GLN A 1 869 ? 19.957 13.932 21.634 1.00 37.38 869 GLN A N 1
ATOM 6924 C CA . GLN A 1 869 ? 20.184 12.506 21.358 1.00 37.38 869 GLN A CA 1
ATOM 6925 C C . GLN A 1 869 ? 19.120 11.924 20.405 1.00 37.38 869 GLN A C 1
ATOM 6927 O O . GLN A 1 869 ? 18.190 11.230 20.813 1.00 37.38 869 GLN A O 1
ATOM 6932 N N . TYR A 1 870 ? 19.264 12.194 19.107 1.00 37.22 870 TYR A N 1
ATOM 6933 C CA . TYR A 1 870 ? 18.305 11.798 18.070 1.00 37.22 870 TYR A CA 1
ATOM 6934 C C . TYR A 1 870 ? 18.822 10.726 17.098 1.00 37.22 870 TYR A C 1
ATOM 6936 O O . TYR A 1 870 ? 18.237 10.531 16.029 1.00 37.22 870 TYR A O 1
ATOM 6944 N N . SER A 1 871 ? 19.840 9.940 17.471 1.00 38.59 871 SER A N 1
ATOM 6945 C CA . SER A 1 871 ? 20.176 8.681 16.784 1.00 38.59 871 SER A CA 1
ATOM 6946 C C . SER A 1 871 ? 20.676 7.594 17.748 1.00 38.59 871 SER A C 1
ATOM 6948 O O . SER A 1 871 ? 21.263 7.882 18.785 1.00 38.59 871 SER A O 1
ATOM 6950 N N . ARG A 1 872 ? 20.494 6.318 17.373 1.00 38.47 872 ARG A N 1
ATOM 6951 C CA . ARG A 1 872 ? 21.152 5.164 18.022 1.00 38.47 872 ARG A CA 1
ATOM 6952 C C . ARG A 1 872 ? 22.574 4.935 17.471 1.00 38.47 872 ARG A C 1
ATOM 6954 O O . ARG A 1 872 ? 23.088 3.818 17.520 1.00 38.47 872 ARG A O 1
ATOM 6961 N N . HIS A 1 873 ? 23.192 5.952 16.865 1.00 46.00 873 HIS A N 1
ATOM 6962 C CA . HIS A 1 873 ? 24.411 5.826 16.064 1.00 46.00 873 HIS A CA 1
ATOM 6963 C C . HIS A 1 873 ? 25.484 6.834 16.487 1.00 46.00 873 HIS A C 1
ATOM 6965 O O . HIS A 1 873 ? 25.757 7.803 15.787 1.00 46.00 873 HIS A O 1
ATOM 6971 N N . ARG A 1 874 ? 26.136 6.520 17.615 1.00 56.06 874 ARG A N 1
ATOM 6972 C CA . ARG A 1 874 ? 27.584 6.707 17.850 1.00 56.06 874 ARG A CA 1
ATOM 6973 C C . ARG A 1 874 ? 28.189 8.102 17.583 1.00 56.06 874 ARG A C 1
ATOM 6975 O O . ARG A 1 874 ? 29.394 8.195 17.367 1.00 56.06 874 ARG A O 1
ATOM 6982 N N . LEU A 1 875 ? 27.399 9.166 17.652 1.00 56.62 875 LEU A N 1
ATOM 6983 C CA . LEU A 1 875 ? 27.878 10.534 17.860 1.00 56.62 875 LEU A CA 1
ATOM 6984 C C . LEU A 1 875 ? 27.918 10.819 19.364 1.00 56.62 875 LEU A C 1
ATOM 6986 O O . LEU A 1 875 ? 27.084 10.297 20.107 1.00 56.62 875 LEU A O 1
ATOM 6990 N N . PHE A 1 876 ? 28.865 11.641 19.798 1.00 65.25 876 PHE A N 1
ATOM 6991 C CA . PHE A 1 876 ? 28.961 12.131 21.166 1.00 65.25 876 PHE A CA 1
ATOM 6992 C C . PHE A 1 876 ? 29.226 13.638 21.186 1.00 65.25 876 PHE A C 1
ATOM 6994 O O . PHE A 1 876 ? 29.865 14.193 20.290 1.00 65.25 876 PHE A O 1
ATOM 7001 N N . VAL A 1 877 ? 28.731 14.273 22.243 1.00 66.94 877 VAL A N 1
ATOM 7002 C CA . VAL A 1 877 ? 29.190 15.576 22.716 1.00 66.94 877 VAL A CA 1
ATOM 7003 C C . VAL A 1 877 ? 29.576 15.334 24.167 1.00 66.94 877 VAL A C 1
ATOM 7005 O O . VAL A 1 877 ? 28.728 14.939 24.965 1.00 66.94 877 VAL A O 1
ATOM 7008 N N . GLU A 1 878 ? 30.860 15.460 24.477 1.00 75.06 878 GLU A N 1
ATOM 7009 C CA . GLU A 1 878 ? 31.408 15.225 25.813 1.00 75.06 878 GLU A CA 1
ATOM 7010 C C . GLU A 1 878 ? 32.099 16.499 26.292 1.00 75.06 878 GLU A C 1
ATOM 7012 O O . GLU A 1 878 ? 32.994 17.023 25.628 1.00 75.06 878 GLU A O 1
ATOM 7017 N N . GLU A 1 879 ? 31.689 16.992 27.456 1.00 78.75 879 GLU A N 1
ATOM 7018 C CA . GLU A 1 879 ? 32.400 18.060 28.147 1.00 78.75 879 GLU A CA 1
ATOM 7019 C C . GLU A 1 879 ? 33.766 17.550 28.638 1.00 78.75 879 GLU A C 1
ATOM 7021 O O . GLU A 1 879 ? 33.931 16.389 29.040 1.00 78.75 879 GLU A O 1
ATOM 7026 N N . ARG A 1 880 ? 34.775 18.414 28.565 1.00 83.56 880 ARG A N 1
ATOM 7027 C CA . ARG A 1 880 ? 36.169 18.117 28.889 1.00 83.56 880 ARG A CA 1
ATOM 7028 C C . ARG A 1 880 ? 36.691 19.145 29.877 1.00 83.56 880 ARG A C 1
ATOM 7030 O O . ARG A 1 880 ? 36.989 20.266 29.490 1.00 83.56 880 ARG A O 1
ATOM 7037 N N . SER A 1 881 ? 36.846 18.738 31.134 1.00 83.06 881 SER A N 1
ATOM 7038 C CA . SER A 1 881 ? 37.424 19.570 32.192 1.00 83.06 881 SER A CA 1
ATOM 7039 C C . SER A 1 881 ? 38.896 19.910 31.916 1.00 83.06 881 SER A C 1
ATOM 7041 O O . SER A 1 881 ? 39.719 19.005 31.737 1.00 83.06 881 SER A O 1
ATOM 7043 N N . GLY A 1 882 ? 39.234 21.195 31.966 1.00 80.44 882 GLY A N 1
ATOM 7044 C CA . GLY A 1 882 ? 40.577 21.742 31.795 1.00 80.44 882 GLY A CA 1
ATOM 7045 C C . GLY A 1 882 ? 41.096 21.730 30.352 1.00 80.44 882 GLY A C 1
ATOM 7046 O O . GLY A 1 882 ? 40.623 21.001 29.478 1.00 80.44 882 GLY A O 1
ATOM 7047 N N . SER A 1 883 ? 42.138 22.529 30.096 1.00 81.88 883 SER A N 1
ATOM 7048 C CA . SER A 1 883 ? 42.727 22.763 28.759 1.00 81.88 883 SER A CA 1
ATOM 7049 C C . SER A 1 883 ? 41.758 23.354 27.717 1.00 81.88 883 SER A C 1
ATOM 7051 O O . SER A 1 883 ? 41.938 23.167 26.504 1.00 81.88 883 SER A O 1
ATOM 7053 N N . GLY A 1 884 ? 40.739 24.081 28.185 1.00 83.62 884 GLY A N 1
ATOM 7054 C CA . GLY A 1 884 ? 39.912 24.946 27.349 1.00 83.62 884 GLY A CA 1
ATOM 7055 C C . GLY A 1 884 ? 40.693 26.143 26.790 1.00 83.62 884 GLY A C 1
ATOM 7056 O O . GLY A 1 884 ? 41.908 26.266 27.000 1.00 83.62 884 GLY A O 1
ATOM 7057 N N . ALA A 1 885 ? 40.040 26.977 25.989 1.00 83.06 885 ALA A N 1
ATOM 7058 C CA . ALA A 1 885 ? 40.654 28.160 25.396 1.00 83.06 885 ALA A CA 1
ATOM 7059 C C . ALA A 1 885 ? 40.988 29.196 26.481 1.00 83.06 885 ALA A C 1
ATOM 7061 O O . ALA A 1 885 ? 40.287 29.317 27.477 1.00 83.06 885 ALA A O 1
ATOM 7062 N N . ASN A 1 886 ? 42.101 29.921 26.329 1.00 82.38 886 ASN A N 1
ATOM 7063 C CA . ASN A 1 886 ? 42.563 30.967 27.263 1.00 82.38 886 ASN A CA 1
ATOM 7064 C C . ASN A 1 886 ? 42.709 30.564 28.754 1.00 82.38 886 ASN A C 1
ATOM 7066 O O . ASN A 1 886 ? 43.060 31.414 29.573 1.00 82.38 886 ASN A O 1
ATOM 7070 N N . GLY A 1 887 ? 42.516 29.287 29.108 1.00 75.62 887 GLY A N 1
ATOM 7071 C CA . GLY A 1 887 ? 42.498 28.798 30.488 1.00 75.62 887 GLY A CA 1
ATOM 7072 C C . GLY A 1 887 ? 41.105 28.635 31.113 1.00 75.62 887 GLY A C 1
ATOM 7073 O O . GLY A 1 887 ? 41.028 28.612 32.337 1.00 75.62 887 GLY A O 1
ATOM 7074 N N . THR A 1 888 ? 40.031 28.519 30.322 1.00 77.44 888 THR A N 1
ATOM 7075 C CA . THR A 1 888 ? 38.704 28.084 30.800 1.00 77.44 888 THR A CA 1
ATOM 7076 C C . THR A 1 888 ? 38.755 26.707 31.482 1.00 77.44 888 THR A C 1
ATOM 7078 O O . THR A 1 888 ? 39.560 25.830 31.133 1.00 77.44 888 THR A O 1
ATOM 7081 N N . ASP A 1 889 ? 37.864 26.507 32.460 1.00 75.69 889 ASP A N 1
ATOM 7082 C CA . ASP A 1 889 ? 37.796 25.284 33.275 1.00 75.69 889 ASP A CA 1
ATOM 7083 C C . ASP A 1 889 ? 37.252 24.060 32.509 1.00 75.69 889 ASP A C 1
ATOM 7085 O O . ASP A 1 889 ? 37.341 22.933 33.004 1.00 75.69 889 ASP A O 1
ATOM 7089 N N . GLY A 1 890 ? 36.764 24.236 31.277 1.00 76.88 890 GLY A N 1
ATOM 7090 C CA . GLY A 1 890 ? 36.276 23.161 30.417 1.00 76.88 890 GLY A CA 1
ATOM 7091 C C . GLY A 1 890 ? 35.983 23.596 28.976 1.00 76.88 890 GLY A C 1
ATOM 7092 O O . GLY A 1 890 ? 36.119 24.765 28.629 1.00 76.88 890 GLY A O 1
ATOM 7093 N N . TRP A 1 891 ? 35.638 22.632 28.117 1.00 84.44 891 TRP A N 1
ATOM 7094 C CA . TRP A 1 891 ? 35.293 22.821 26.696 1.00 84.44 891 TRP A CA 1
ATOM 7095 C C . TRP A 1 891 ? 34.494 21.621 26.150 1.00 84.44 891 TRP A C 1
ATOM 7097 O O . TRP A 1 891 ? 34.471 20.560 26.775 1.00 84.44 891 TRP A O 1
ATOM 7107 N N . LEU A 1 892 ? 33.870 21.741 24.969 1.00 79.06 892 LEU A N 1
ATOM 7108 C CA . LEU A 1 892 ? 33.102 20.641 24.355 1.00 79.06 892 LEU A CA 1
ATOM 7109 C C . LEU A 1 892 ? 33.893 19.882 23.296 1.00 79.06 892 LEU A C 1
ATOM 7111 O O . LEU A 1 892 ? 34.282 20.469 22.286 1.00 79.06 892 LEU A O 1
ATOM 7115 N N . GLU A 1 893 ? 34.032 18.565 23.455 1.00 83.75 893 GLU A N 1
ATOM 7116 C CA . GLU A 1 893 ? 34.449 17.659 22.384 1.00 83.75 893 GLU A CA 1
ATOM 7117 C C . GLU A 1 893 ? 33.223 17.122 21.628 1.00 83.75 893 GLU A C 1
ATOM 7119 O O . GLU A 1 893 ? 32.398 16.399 22.185 1.00 83.75 893 GLU A O 1
ATOM 7124 N N . ILE A 1 894 ? 33.121 17.451 20.339 1.00 75.38 894 ILE A N 1
ATOM 7125 C CA . ILE A 1 894 ? 32.087 16.972 19.413 1.00 75.38 894 ILE A CA 1
ATOM 7126 C C . ILE A 1 894 ? 32.720 15.904 18.516 1.00 75.38 894 ILE A C 1
ATOM 7128 O O . ILE A 1 894 ? 33.722 16.177 17.847 1.00 75.38 894 ILE A O 1
ATOM 7132 N N . GLY A 1 895 ? 32.161 14.691 18.473 1.00 73.19 895 GLY A N 1
ATOM 7133 C CA . GLY A 1 895 ? 32.794 13.599 17.733 1.00 73.19 895 GLY A CA 1
ATOM 7134 C C . GLY A 1 895 ? 31.997 12.310 17.560 1.00 73.19 895 GLY A C 1
ATOM 7135 O O . GLY A 1 895 ? 30.800 12.230 17.832 1.00 73.19 895 GLY A O 1
ATOM 7136 N N . THR A 1 896 ? 32.692 11.270 17.093 1.00 67.19 896 THR A N 1
ATOM 7137 C CA . THR A 1 896 ? 32.136 9.941 16.802 1.00 67.19 896 THR A CA 1
ATOM 7138 C C . THR A 1 896 ? 32.845 8.828 17.577 1.00 67.19 896 THR A C 1
ATOM 7140 O O . THR A 1 896 ? 34.070 8.725 17.595 1.00 67.19 896 THR A O 1
ATOM 7143 N N . ASN A 1 897 ? 32.065 7.937 18.191 1.00 60.16 897 ASN A N 1
ATOM 7144 C CA . ASN A 1 897 ? 32.533 6.780 18.964 1.00 60.16 897 ASN A CA 1
ATOM 7145 C C . ASN A 1 897 ? 32.308 5.485 18.157 1.00 60.16 897 ASN A C 1
ATOM 7147 O O . ASN A 1 897 ? 31.550 4.588 18.540 1.00 60.16 897 ASN A O 1
ATOM 7151 N N . ILE A 1 898 ? 32.892 5.426 16.953 1.00 56.41 898 ILE A N 1
ATOM 7152 C CA . ILE A 1 898 ? 32.699 4.317 16.007 1.00 56.41 898 ILE A CA 1
ATOM 7153 C C . ILE A 1 898 ? 33.891 3.359 16.045 1.00 56.41 898 ILE A C 1
ATOM 7155 O O . ILE A 1 898 ? 34.809 3.417 15.229 1.00 56.41 898 ILE A O 1
ATOM 7159 N N . LYS A 1 899 ? 33.808 2.392 16.963 1.00 46.84 899 LYS A N 1
ATOM 7160 C CA . LYS A 1 899 ? 34.601 1.157 16.906 1.00 46.84 899 LYS A CA 1
ATOM 7161 C C . LYS A 1 899 ? 34.083 0.293 15.755 1.00 46.84 899 LYS A C 1
ATOM 7163 O O . LYS A 1 899 ? 32.988 -0.270 15.847 1.00 46.84 899 LYS A O 1
ATOM 7168 N N . ALA A 1 900 ? 34.810 0.275 14.643 1.00 38.81 900 ALA A N 1
ATOM 7169 C CA . ALA A 1 900 ? 34.357 -0.337 13.399 1.00 38.81 900 ALA A CA 1
ATOM 7170 C C . ALA A 1 900 ? 34.261 -1.871 13.498 1.00 38.81 900 ALA A C 1
ATOM 7172 O O . ALA A 1 900 ? 35.250 -2.551 13.758 1.00 38.81 900 ALA A O 1
ATOM 7173 N N . THR A 1 901 ? 33.064 -2.403 13.242 1.00 34.38 901 THR A N 1
ATOM 7174 C CA . THR A 1 901 ? 32.783 -3.844 13.068 1.00 34.38 901 THR A CA 1
ATOM 7175 C C . THR A 1 901 ? 31.800 -4.074 11.909 1.00 34.38 901 THR A C 1
ATOM 7177 O O . THR A 1 901 ? 30.981 -4.986 11.955 1.00 34.38 901 THR A O 1
ATOM 7180 N N . GLY A 1 902 ? 31.822 -3.193 10.904 1.00 39.22 902 GLY A N 1
ATOM 7181 C CA . GLY A 1 902 ? 30.955 -3.234 9.724 1.00 39.22 902 GLY A CA 1
ATOM 7182 C C . GLY A 1 902 ? 31.089 -1.958 8.872 1.00 39.22 902 GLY A C 1
ATOM 7183 O O . GLY A 1 902 ? 31.432 -0.906 9.426 1.00 39.22 902 GLY A O 1
ATOM 7184 N N . PRO A 1 903 ? 30.848 -2.022 7.549 1.00 34.38 903 PRO A N 1
ATOM 7185 C CA . PRO A 1 903 ? 31.041 -0.904 6.624 1.00 34.38 903 PRO A CA 1
ATOM 7186 C C . PRO A 1 903 ? 29.858 0.081 6.651 1.00 34.38 903 PRO A C 1
ATOM 7188 O O . PRO A 1 903 ? 29.089 0.178 5.702 1.00 34.38 903 PRO A O 1
ATOM 7191 N N . VAL A 1 904 ? 29.713 0.846 7.737 1.00 35.41 904 VAL A N 1
ATOM 7192 C CA . VAL A 1 904 ? 28.781 1.990 7.767 1.00 35.41 904 VAL A CA 1
ATOM 7193 C C . VAL A 1 904 ? 29.446 3.175 7.070 1.00 35.41 904 VAL A C 1
ATOM 7195 O O . VAL A 1 904 ? 30.177 3.955 7.685 1.00 35.41 904 VAL A O 1
ATOM 7198 N N . VAL A 1 905 ? 29.239 3.264 5.758 1.00 35.34 905 VAL A N 1
ATOM 7199 C CA . VAL A 1 905 ? 29.719 4.377 4.932 1.00 35.34 905 VAL A CA 1
ATOM 7200 C C . VAL A 1 905 ? 28.889 5.637 5.226 1.00 35.34 905 VAL A C 1
ATOM 7202 O O . VAL A 1 905 ? 27.714 5.559 5.577 1.00 35.34 905 VAL A O 1
ATOM 7205 N N . SER A 1 906 ? 29.510 6.813 5.117 1.00 36.78 906 SER A N 1
ATOM 7206 C CA . SER A 1 906 ? 28.873 8.120 5.318 1.00 36.78 906 SER A CA 1
ATOM 7207 C C . SER A 1 906 ? 29.076 8.982 4.086 1.00 36.78 906 SER A C 1
ATOM 7209 O O . SER A 1 906 ? 30.196 9.100 3.587 1.00 36.78 906 SER A O 1
ATOM 7211 N N . PHE A 1 907 ? 27.988 9.579 3.607 1.00 41.44 907 PHE A N 1
ATOM 7212 C CA . PHE A 1 907 ? 27.865 9.989 2.217 1.00 41.44 907 PHE A CA 1
ATOM 7213 C C . PHE A 1 907 ? 27.285 11.405 2.055 1.00 41.44 907 PHE A C 1
ATOM 7215 O O . PHE A 1 907 ? 26.147 11.595 1.638 1.00 41.44 907 PHE A O 1
ATOM 7222 N N . TYR A 1 908 ? 28.056 12.436 2.400 1.00 39.16 908 TYR A N 1
ATOM 7223 C CA . TYR A 1 908 ? 27.627 13.827 2.221 1.00 39.16 908 TYR A CA 1
ATOM 7224 C C . TYR A 1 908 ? 28.840 14.737 2.003 1.00 39.16 908 TYR A C 1
ATOM 7226 O O . TYR A 1 908 ? 29.956 14.396 2.407 1.00 39.16 908 TYR A O 1
ATOM 7234 N N . ARG A 1 909 ? 28.627 15.902 1.379 1.00 36.62 909 ARG A N 1
ATOM 7235 C CA . ARG A 1 909 ? 29.709 16.816 0.996 1.00 36.62 909 ARG A CA 1
ATOM 7236 C C . ARG A 1 909 ? 29.311 18.295 1.070 1.00 36.62 909 ARG A C 1
ATOM 7238 O O . ARG A 1 909 ? 28.288 18.682 0.531 1.00 36.62 909 ARG A O 1
ATOM 7245 N N . ASP A 1 910 ? 30.184 19.075 1.704 1.00 38.16 910 ASP A N 1
ATOM 7246 C CA . ASP A 1 910 ? 30.545 20.503 1.582 1.00 38.16 910 ASP A CA 1
ATOM 7247 C C . ASP A 1 910 ? 29.526 21.641 1.263 1.00 38.16 910 ASP A C 1
ATOM 7249 O O . ASP A 1 910 ? 29.926 22.796 1.410 1.00 38.16 910 ASP A O 1
ATOM 7253 N N . VAL A 1 911 ? 28.259 21.411 0.885 1.00 42.28 911 VAL A N 1
ATOM 7254 C CA . VAL A 1 911 ? 27.280 22.480 0.536 1.00 42.28 911 VAL A CA 1
ATOM 7255 C C . VAL A 1 911 ? 26.190 22.677 1.609 1.00 42.28 911 VAL A C 1
ATOM 7257 O O . VAL A 1 911 ? 25.974 21.819 2.470 1.00 42.28 911 VAL A O 1
ATOM 7260 N N . ALA A 1 912 ? 25.522 23.837 1.608 1.00 39.97 912 ALA A N 1
ATOM 7261 C CA . ALA A 1 912 ? 24.536 24.209 2.631 1.00 39.97 912 ALA A CA 1
ATOM 7262 C C . ALA A 1 912 ? 23.156 23.572 2.383 1.00 39.97 912 ALA A C 1
ATOM 7264 O O . ALA A 1 912 ? 22.455 23.215 3.329 1.00 39.97 912 ALA A O 1
ATOM 7265 N N . GLU A 1 913 ? 22.800 23.408 1.114 1.00 43.69 913 GLU A N 1
ATOM 7266 C CA . GLU A 1 913 ? 21.563 22.819 0.600 1.00 43.69 913 GLU A CA 1
ATOM 7267 C C . GLU A 1 913 ? 21.614 21.280 0.644 1.00 43.69 913 GLU A C 1
ATOM 7269 O O . GLU A 1 913 ? 20.609 20.625 0.903 1.00 43.69 913 GLU A O 1
ATOM 7274 N N . ASP A 1 914 ? 22.814 20.706 0.498 1.00 42.34 914 ASP A N 1
ATOM 7275 C CA . ASP A 1 914 ? 23.148 19.267 0.426 1.00 42.34 914 ASP A CA 1
ATOM 7276 C C . ASP A 1 914 ? 22.895 18.455 1.724 1.00 42.34 914 ASP A C 1
ATOM 7278 O O . ASP A 1 914 ? 23.442 17.368 1.923 1.00 42.34 914 ASP A O 1
ATOM 7282 N N . ARG A 1 915 ? 22.114 19.002 2.661 1.00 42.44 915 ARG A N 1
ATOM 7283 C CA . ARG A 1 915 ? 21.967 18.506 4.043 1.00 42.44 915 ARG A CA 1
ATOM 7284 C C . ARG A 1 915 ? 20.760 17.618 4.272 1.00 42.44 915 ARG A C 1
ATOM 7286 O O . ARG A 1 915 ? 20.714 16.910 5.279 1.00 42.44 915 ARG A O 1
ATOM 7293 N N . ILE A 1 916 ? 19.796 17.660 3.363 1.00 42.38 916 ILE A N 1
ATOM 7294 C CA . ILE A 1 916 ? 18.751 16.649 3.286 1.00 42.38 916 ILE A CA 1
ATOM 7295 C C . ILE A 1 916 ? 19.333 15.525 2.432 1.00 42.38 916 ILE A C 1
ATOM 7297 O O . ILE A 1 916 ? 19.547 15.703 1.236 1.00 42.38 916 ILE A O 1
ATOM 7301 N N . VAL A 1 917 ? 19.619 14.377 3.048 1.00 43.50 917 VAL A N 1
ATOM 7302 C CA . VAL A 1 917 ? 19.882 13.153 2.284 1.00 43.50 917 VAL A CA 1
ATOM 7303 C C . VAL A 1 917 ? 18.530 12.638 1.820 1.00 43.50 917 VAL A C 1
ATOM 7305 O O . VAL A 1 917 ? 17.885 11.855 2.508 1.00 43.50 917 VAL A O 1
ATOM 7308 N N . GLN A 1 918 ? 18.088 13.138 0.673 1.00 49.06 918 GLN A N 1
ATOM 7309 C CA . GLN A 1 918 ? 17.133 12.419 -0.155 1.00 49.06 918 GLN A CA 1
ATOM 7310 C C . GLN A 1 918 ? 17.901 11.254 -0.790 1.00 49.06 918 GLN A C 1
ATOM 7312 O O . GLN A 1 918 ? 19.033 11.437 -1.252 1.00 49.06 918 GLN A O 1
ATOM 7317 N N . ASN A 1 919 ? 17.330 10.052 -0.780 1.00 55.69 919 ASN A N 1
ATOM 7318 C CA . ASN A 1 919 ? 17.879 8.951 -1.565 1.00 55.69 919 ASN A CA 1
ATOM 7319 C C . ASN A 1 919 ? 17.693 9.335 -3.042 1.00 55.69 919 ASN A C 1
ATOM 7321 O O . ASN A 1 919 ? 16.580 9.575 -3.490 1.00 55.69 919 ASN A O 1
ATOM 7325 N N . TYR A 1 920 ? 18.787 9.485 -3.787 1.00 57.06 920 TYR A N 1
ATOM 7326 C CA . TYR A 1 920 ? 18.771 10.234 -5.054 1.00 57.06 920 TYR A CA 1
ATOM 7327 C C . TYR A 1 920 ? 18.051 9.523 -6.228 1.00 57.06 920 TYR A C 1
ATOM 7329 O O . TYR A 1 920 ? 17.838 10.117 -7.279 1.00 57.06 920 TYR A O 1
ATOM 7337 N N . TYR A 1 921 ? 17.678 8.258 -6.045 1.00 64.31 921 TYR A N 1
ATOM 7338 C CA . TYR A 1 921 ? 17.000 7.383 -7.013 1.00 64.31 921 TYR A CA 1
ATOM 7339 C C . TYR A 1 921 ? 15.570 6.997 -6.587 1.00 64.31 921 TYR A C 1
ATOM 7341 O O . TYR A 1 921 ? 14.835 6.436 -7.387 1.00 64.31 921 TYR A O 1
ATOM 7349 N N . ASP A 1 922 ? 15.200 7.314 -5.348 1.00 62.97 922 ASP A N 1
ATOM 7350 C CA . ASP A 1 922 ? 13.895 7.105 -4.699 1.00 62.97 922 ASP A CA 1
ATOM 7351 C C . ASP A 1 922 ? 12.902 8.053 -5.402 1.00 62.97 922 ASP A C 1
ATOM 7353 O O . ASP A 1 922 ? 13.154 9.262 -5.482 1.00 62.97 922 ASP A O 1
ATOM 7357 N N . GLY A 1 923 ? 11.843 7.524 -6.011 1.00 66.25 923 GLY A N 1
ATOM 7358 C CA . GLY A 1 923 ? 10.939 8.258 -6.904 1.00 66.25 923 GLY A CA 1
ATOM 7359 C C . GLY A 1 923 ? 11.335 8.287 -8.386 1.00 66.25 923 GLY A C 1
ATOM 7360 O O . GLY A 1 923 ? 10.554 8.783 -9.202 1.00 66.25 923 GLY A O 1
ATOM 7361 N N . PHE A 1 924 ? 12.503 7.763 -8.776 1.00 75.62 924 PHE A N 1
ATOM 7362 C CA . PHE A 1 924 ? 12.993 7.769 -10.162 1.00 75.62 924 PHE A CA 1
ATOM 7363 C C . PHE A 1 924 ? 13.121 6.356 -10.734 1.00 75.62 924 PHE A C 1
ATOM 7365 O O . PHE A 1 924 ? 13.479 5.426 -10.026 1.00 75.62 924 PHE A O 1
ATOM 7372 N N . ALA A 1 925 ? 12.958 6.209 -12.053 1.00 79.00 925 ALA A N 1
ATOM 7373 C CA . ALA A 1 925 ? 12.976 4.901 -12.720 1.00 79.00 925 ALA A CA 1
ATOM 7374 C C . ALA A 1 925 ? 14.241 4.064 -12.464 1.00 79.00 925 ALA A C 1
ATOM 7376 O O . ALA A 1 925 ? 14.182 2.839 -12.505 1.00 79.00 925 ALA A O 1
ATOM 7377 N N . ILE A 1 926 ? 15.379 4.703 -12.164 1.00 76.75 926 ILE A N 1
ATOM 7378 C CA . ILE A 1 926 ? 16.610 3.993 -11.796 1.00 76.75 926 ILE A CA 1
ATOM 7379 C C . ILE A 1 926 ? 16.522 3.292 -10.427 1.00 76.75 926 ILE A C 1
ATOM 7381 O O . ILE A 1 926 ? 17.284 2.367 -10.210 1.00 76.75 926 ILE A O 1
ATOM 7385 N N . GLY A 1 927 ? 15.623 3.669 -9.512 1.00 74.50 927 GLY A N 1
ATOM 7386 C CA . GLY A 1 927 ? 15.368 2.902 -8.283 1.00 74.50 927 GLY A CA 1
ATOM 7387 C C . GLY A 1 927 ? 14.669 1.557 -8.532 1.00 74.50 927 GLY A C 1
ATOM 7388 O O . GLY A 1 927 ? 14.812 0.638 -7.724 1.00 74.50 927 GLY A O 1
ATOM 7389 N N . ALA A 1 928 ? 13.980 1.431 -9.671 1.00 82.50 928 ALA A N 1
ATOM 7390 C CA . ALA A 1 928 ? 13.126 0.303 -10.028 1.00 82.50 928 ALA A CA 1
ATOM 7391 C C . ALA A 1 928 ? 13.764 -0.622 -11.087 1.00 82.50 928 ALA A C 1
ATOM 7393 O O . ALA A 1 928 ? 14.777 -0.300 -11.715 1.00 82.50 928 ALA A O 1
ATOM 7394 N N . ASN A 1 929 ? 13.151 -1.780 -11.346 1.00 85.75 929 ASN A N 1
ATOM 7395 C CA . ASN A 1 929 ? 13.633 -2.792 -12.301 1.00 85.75 929 ASN A CA 1
ATOM 7396 C C . ASN A 1 929 ? 13.200 -2.474 -13.751 1.00 85.75 929 ASN A C 1
ATOM 7398 O O . ASN A 1 929 ? 12.610 -3.297 -14.459 1.00 85.75 929 ASN A O 1
ATOM 7402 N N . SER A 1 930 ? 13.441 -1.226 -14.159 1.00 88.25 930 SER A N 1
ATOM 7403 C CA . SER A 1 930 ? 12.830 -0.571 -15.319 1.00 88.25 930 SER A CA 1
ATOM 7404 C C . SER A 1 930 ? 13.801 -0.351 -16.495 1.00 88.25 930 SER A C 1
ATOM 7406 O O . SER A 1 930 ? 15.017 -0.549 -16.393 1.00 88.25 930 SER A O 1
ATOM 7408 N N . LEU A 1 931 ? 13.244 0.074 -17.634 1.00 91.25 931 LEU A N 1
ATOM 7409 C CA . LEU A 1 931 ? 13.937 0.536 -18.836 1.00 91.25 931 LEU A CA 1
ATOM 7410 C C . LEU A 1 931 ? 14.374 2.002 -18.666 1.00 91.25 931 LEU A C 1
ATOM 7412 O O . LEU A 1 931 ? 13.540 2.889 -18.480 1.00 91.25 931 LEU A O 1
ATOM 7416 N N . ILE A 1 932 ? 15.676 2.270 -18.787 1.00 90.38 932 ILE A N 1
ATOM 7417 C CA . ILE A 1 932 ? 16.280 3.597 -18.592 1.00 90.38 932 ILE A CA 1
ATOM 7418 C C . ILE A 1 932 ? 16.923 4.095 -19.881 1.00 90.38 932 ILE A C 1
ATOM 7420 O O . ILE A 1 932 ? 17.691 3.380 -20.523 1.00 90.38 932 ILE A O 1
ATOM 7424 N N . VAL A 1 933 ? 16.665 5.359 -20.216 1.00 91.38 933 VAL A N 1
ATOM 7425 C CA . VAL A 1 933 ? 17.282 6.069 -21.343 1.00 91.38 933 VAL A CA 1
ATOM 7426 C C . VAL A 1 933 ? 18.362 7.021 -20.793 1.00 91.38 933 VAL A C 1
ATOM 7428 O O . VAL A 1 933 ? 17.999 8.047 -20.217 1.00 91.38 933 VAL A O 1
ATOM 7431 N N . PRO A 1 934 ? 19.671 6.713 -20.930 1.00 87.75 934 PRO A N 1
ATOM 7432 C CA . PRO A 1 934 ? 20.772 7.532 -20.394 1.00 87.75 934 PRO A CA 1
ATOM 7433 C C . PRO A 1 934 ? 20.743 9.015 -20.787 1.00 87.75 934 PRO A C 1
ATOM 7435 O O . PRO A 1 934 ? 21.086 9.888 -19.997 1.00 87.75 934 PRO A O 1
ATOM 7438 N N . ASP A 1 935 ? 20.324 9.315 -22.014 1.00 86.31 935 ASP A N 1
ATOM 7439 C CA . ASP A 1 935 ? 20.355 10.681 -22.545 1.00 86.31 935 ASP A CA 1
ATOM 7440 C C . ASP A 1 935 ? 19.103 11.505 -22.171 1.00 86.31 935 ASP A C 1
ATOM 7442 O O . ASP A 1 935 ? 19.021 12.696 -22.475 1.00 86.31 935 ASP A O 1
ATOM 7446 N N . ALA A 1 936 ? 18.127 10.900 -21.481 1.00 84.06 936 ALA A N 1
ATOM 7447 C CA . ALA A 1 936 ? 16.855 11.525 -21.118 1.00 84.06 936 ALA A CA 1
ATOM 7448 C C . ALA A 1 936 ? 16.957 12.417 -19.868 1.00 84.06 936 ALA A C 1
ATOM 7450 O O . ALA A 1 936 ? 16.315 12.176 -18.851 1.00 84.06 936 ALA A O 1
ATOM 7451 N N . GLN A 1 937 ? 17.798 13.445 -19.923 1.00 76.44 937 GLN A N 1
ATOM 7452 C CA . GLN A 1 937 ? 18.132 14.275 -18.764 1.00 76.44 937 GLN A CA 1
ATOM 7453 C C . GLN A 1 937 ? 17.153 15.442 -18.544 1.00 76.44 937 GLN A C 1
ATOM 7455 O O . GLN A 1 937 ? 16.653 16.043 -19.495 1.00 76.44 937 GLN A O 1
ATOM 7460 N N . PHE A 1 938 ? 16.925 15.813 -17.278 1.00 64.12 938 PHE A N 1
ATOM 7461 C CA . PHE A 1 938 ? 16.202 17.039 -16.902 1.00 64.12 938 PHE A CA 1
ATOM 7462 C C . PHE A 1 938 ? 16.860 18.303 -17.489 1.00 64.12 938 PHE A C 1
ATOM 7464 O O . PHE A 1 938 ? 18.060 18.532 -17.307 1.00 64.12 938 PHE A O 1
ATOM 7471 N N . THR A 1 939 ? 16.043 19.160 -18.111 1.00 55.50 939 THR A N 1
ATOM 7472 C CA . THR A 1 939 ? 16.451 20.441 -18.719 1.00 55.50 939 THR A CA 1
ATOM 7473 C C . THR A 1 939 ? 16.100 21.683 -17.890 1.00 55.50 939 THR A C 1
ATOM 7475 O O . THR A 1 939 ? 16.484 22.782 -18.282 1.00 55.50 939 THR A O 1
ATOM 7478 N N . GLU A 1 940 ? 15.380 21.544 -16.770 1.00 53.91 940 GLU A N 1
ATOM 7479 C CA . GLU A 1 940 ? 14.912 22.666 -15.935 1.00 53.91 940 GLU A CA 1
ATOM 7480 C C . GLU A 1 940 ? 15.394 22.559 -14.475 1.00 53.91 940 GLU A C 1
ATOM 7482 O O . GLU A 1 940 ? 15.392 21.480 -13.889 1.00 53.91 940 GLU A O 1
ATOM 7487 N N . ASP A 1 941 ? 15.780 23.698 -13.888 1.00 45.66 941 ASP A N 1
ATOM 7488 C CA . ASP A 1 941 ? 16.602 23.816 -12.664 1.00 45.66 941 ASP A CA 1
ATOM 7489 C C . ASP A 1 941 ? 15.940 23.443 -11.317 1.00 45.66 941 ASP A C 1
ATOM 7491 O O . ASP A 1 941 ? 16.627 23.373 -10.296 1.00 45.66 941 ASP A O 1
ATOM 7495 N N . TRP A 1 942 ? 14.609 23.331 -11.242 1.00 43.06 942 TRP A N 1
ATOM 7496 C CA . TRP A 1 942 ? 13.906 23.651 -9.983 1.00 43.06 942 TRP A CA 1
ATOM 7497 C C . TRP A 1 942 ? 13.712 22.505 -8.974 1.00 43.06 942 TRP A C 1
ATOM 7499 O O . TRP A 1 942 ? 13.413 22.783 -7.812 1.00 43.06 942 TRP A O 1
ATOM 7509 N N . PHE A 1 943 ? 13.915 21.248 -9.381 1.00 45.88 943 PHE A N 1
ATOM 7510 C CA . PHE A 1 943 ? 13.839 20.071 -8.494 1.00 45.88 943 PHE A CA 1
ATOM 7511 C C . PHE A 1 943 ? 14.992 19.081 -8.701 1.00 45.88 943 PHE A C 1
ATOM 7513 O O . PHE A 1 943 ? 15.520 18.541 -7.730 1.00 45.88 943 PHE A O 1
ATOM 7520 N N . ALA A 1 944 ? 15.420 18.884 -9.947 1.00 51.16 944 ALA A N 1
ATOM 7521 C CA . ALA A 1 944 ? 16.669 18.218 -10.289 1.00 51.16 944 ALA A CA 1
ATOM 7522 C C . ALA A 1 944 ? 17.675 19.262 -10.785 1.00 51.16 944 ALA A C 1
ATOM 7524 O O . ALA A 1 944 ? 17.295 20.225 -11.447 1.00 51.16 944 ALA A O 1
ATOM 7525 N N . ARG A 1 945 ? 18.969 19.061 -10.512 1.00 52.75 945 ARG A N 1
ATOM 7526 C CA . ARG A 1 945 ? 20.006 19.875 -11.160 1.00 52.75 945 ARG A CA 1
ATOM 7527 C C . ARG A 1 945 ? 20.080 19.499 -12.649 1.00 52.75 945 ARG A C 1
ATOM 7529 O O . ARG A 1 945 ? 20.047 18.296 -12.944 1.00 52.75 945 ARG A O 1
ATOM 7536 N N . PRO A 1 946 ? 20.199 20.471 -13.576 1.00 43.59 946 PRO A N 1
ATOM 7537 C CA . PRO A 1 946 ? 20.234 20.187 -15.007 1.00 43.59 946 PRO A CA 1
ATOM 7538 C C . PRO A 1 946 ? 21.310 19.158 -15.364 1.00 43.59 946 PRO A C 1
ATOM 7540 O O . PRO A 1 946 ? 22.448 19.251 -14.898 1.00 43.59 946 PRO A O 1
ATOM 7543 N N . GLY A 1 947 ? 20.944 18.171 -16.182 1.00 53.69 947 GLY A N 1
ATOM 7544 C CA . GLY A 1 947 ? 21.865 17.131 -16.651 1.00 53.69 947 GLY A CA 1
ATOM 7545 C C . GLY A 1 947 ? 22.142 15.958 -15.695 1.00 53.69 947 GLY A C 1
ATOM 7546 O O . GLY A 1 947 ? 22.966 15.118 -16.037 1.00 53.69 947 GLY A O 1
ATOM 7547 N N . GLN A 1 948 ? 21.505 15.866 -14.516 1.00 54.75 948 GLN A N 1
ATOM 7548 C CA . GLN A 1 948 ? 21.783 14.771 -13.556 1.00 54.75 948 GLN A CA 1
ATOM 7549 C C . GLN A 1 948 ? 20.689 13.678 -13.500 1.00 54.75 948 GLN A C 1
ATOM 7551 O O . GLN A 1 948 ? 20.991 12.486 -13.427 1.00 54.75 948 GLN A O 1
ATOM 7556 N N . THR A 1 949 ? 19.408 14.054 -13.565 1.00 56.53 949 THR A N 1
ATOM 7557 C CA . THR A 1 949 ? 18.271 13.140 -13.313 1.00 56.53 949 THR A CA 1
ATOM 7558 C C . THR A 1 949 ? 17.599 12.666 -14.609 1.00 56.53 949 THR A C 1
ATOM 7560 O O . THR A 1 949 ? 17.439 13.451 -15.542 1.00 56.53 949 THR A O 1
ATOM 7563 N N . HIS A 1 950 ? 17.188 11.392 -14.654 1.00 64.44 950 HIS A N 1
ATOM 7564 C CA . HIS A 1 950 ? 16.843 10.666 -15.885 1.00 64.44 950 HIS A CA 1
ATOM 7565 C C . HIS A 1 950 ? 15.323 10.475 -16.072 1.00 64.44 950 HIS A C 1
ATOM 7567 O O . HIS A 1 950 ? 14.735 9.498 -15.609 1.00 64.44 950 HIS A O 1
ATOM 7573 N N . MET A 1 951 ? 14.702 11.403 -16.799 1.00 65.06 951 MET A N 1
ATOM 7574 C CA . MET A 1 951 ? 13.303 11.398 -17.253 1.00 65.06 951 MET A CA 1
ATOM 7575 C C . MET A 1 951 ? 13.096 10.486 -18.474 1.00 65.06 951 MET A C 1
ATOM 7577 O O . MET A 1 951 ? 12.615 10.919 -19.521 1.00 65.06 951 MET A O 1
ATOM 7581 N N . GLY A 1 952 ? 13.467 9.207 -18.353 1.00 73.44 952 GLY A N 1
ATOM 7582 C CA . GLY A 1 952 ? 13.046 8.202 -19.338 1.00 73.44 952 GLY A CA 1
ATOM 7583 C C . GLY A 1 952 ? 11.517 8.103 -19.395 1.00 73.44 952 GLY A C 1
ATOM 7584 O O . GLY A 1 952 ? 10.944 8.029 -20.476 1.00 73.44 952 GLY A O 1
ATOM 7585 N N . GLN A 1 953 ? 10.884 8.189 -18.223 1.00 87.19 953 GLN A N 1
ATOM 7586 C CA . GLN A 1 953 ? 9.440 8.238 -18.018 1.00 87.19 953 GLN A CA 1
ATOM 7587 C C . GLN A 1 953 ? 8.974 9.669 -17.692 1.00 87.19 953 GLN A C 1
ATOM 7589 O O . GLN A 1 953 ? 9.711 10.448 -17.082 1.00 87.19 953 GLN A O 1
ATOM 7594 N N . ILE A 1 954 ? 7.741 10.000 -18.073 1.00 83.75 954 ILE A N 1
ATOM 7595 C CA . ILE A 1 954 ? 7.099 11.308 -17.909 1.00 83.75 954 ILE A CA 1
ATOM 7596 C C . ILE A 1 954 ? 6.043 11.241 -16.798 1.00 83.75 954 ILE A C 1
ATOM 7598 O O . ILE A 1 954 ? 5.159 10.387 -16.822 1.00 83.75 954 ILE A O 1
ATOM 7602 N N . PHE A 1 955 ? 6.108 12.178 -15.849 1.00 80.75 955 PHE A N 1
ATOM 7603 C CA . PHE A 1 955 ? 5.166 12.261 -14.730 1.00 80.75 955 PHE A CA 1
ATOM 7604 C C . PHE A 1 955 ? 3.711 12.453 -15.190 1.00 80.75 955 PHE A C 1
ATOM 7606 O O . PHE A 1 955 ? 3.421 13.290 -16.050 1.00 80.75 955 PHE A O 1
ATOM 7613 N N . GLY A 1 956 ? 2.791 11.710 -14.576 1.00 79.62 956 GLY A N 1
ATOM 7614 C CA . GLY A 1 956 ? 1.350 11.807 -14.806 1.00 79.62 956 GLY A CA 1
ATOM 7615 C C . GLY A 1 956 ? 0.865 11.212 -16.132 1.00 79.62 956 GLY A C 1
ATOM 7616 O O . GLY A 1 956 ? -0.280 11.434 -16.526 1.00 79.62 956 GLY A O 1
ATOM 7617 N N . LYS A 1 957 ? 1.723 10.469 -16.839 1.00 86.06 957 LYS A N 1
ATOM 7618 C CA . LYS A 1 957 ? 1.334 9.658 -17.997 1.00 86.06 957 LYS A CA 1
ATOM 7619 C C . LYS A 1 957 ? 0.887 8.262 -17.560 1.00 86.06 957 LYS A C 1
ATOM 7621 O O . LYS A 1 957 ? 1.189 7.804 -16.461 1.00 86.06 957 LYS A O 1
ATOM 7626 N N . ARG A 1 958 ? 0.144 7.595 -18.444 1.00 86.88 958 ARG A N 1
ATOM 7627 C CA . ARG A 1 958 ? -0.412 6.253 -18.239 1.00 86.88 958 ARG A CA 1
ATOM 7628 C C . ARG A 1 958 ? 0.013 5.345 -19.389 1.00 86.88 958 ARG A C 1
ATOM 7630 O O . ARG A 1 958 ? 0.102 5.818 -20.521 1.00 86.88 958 ARG A O 1
ATOM 7637 N N . ALA A 1 959 ? 0.256 4.075 -19.093 1.00 89.56 959 ALA A N 1
ATOM 7638 C CA . ALA A 1 959 ? 0.270 3.015 -20.096 1.00 89.56 959 ALA A CA 1
ATOM 7639 C C . ALA A 1 959 ? -1.142 2.450 -20.304 1.00 89.56 959 ALA A C 1
ATOM 7641 O O . ALA A 1 959 ? -2.054 2.763 -19.531 1.00 89.56 959 ALA A O 1
ATOM 7642 N N . THR A 1 960 ? -1.293 1.589 -21.304 1.00 88.75 960 THR A N 1
ATOM 7643 C CA . THR A 1 960 ? -2.430 0.668 -21.443 1.00 88.75 960 THR A CA 1
ATOM 7644 C C . THR A 1 960 ? -1.952 -0.767 -21.255 1.00 88.75 960 THR A C 1
ATOM 7646 O O . THR A 1 960 ? -0.881 -1.120 -21.755 1.00 88.75 960 THR A O 1
ATOM 7649 N N . GLY A 1 961 ? -2.731 -1.571 -20.531 1.00 87.81 961 GLY A N 1
ATOM 7650 C CA . GLY A 1 961 ? -2.472 -2.986 -20.286 1.00 87.81 961 GLY A CA 1
ATOM 7651 C C . GLY A 1 961 ? -3.532 -3.876 -20.916 1.00 87.81 961 GLY A C 1
ATOM 7652 O O . GLY A 1 961 ? -4.717 -3.549 -20.861 1.00 87.81 961 GLY A O 1
ATOM 7653 N N . GLU A 1 962 ? -3.083 -4.958 -21.548 1.00 87.75 962 GLU A N 1
ATOM 7654 C CA . GLU A 1 962 ? -3.941 -5.939 -22.209 1.00 87.75 962 GLU A CA 1
ATOM 7655 C C . GLU A 1 962 ? -3.433 -7.367 -21.950 1.00 87.75 962 GLU A C 1
ATOM 7657 O O . GLU A 1 962 ? -2.243 -7.674 -22.100 1.00 87.75 962 GLU A O 1
ATOM 7662 N N . THR A 1 963 ? -4.360 -8.254 -21.589 1.00 86.81 963 THR A N 1
ATOM 7663 C CA . THR A 1 963 ? -4.150 -9.694 -21.415 1.00 86.81 963 THR A CA 1
ATOM 7664 C C . THR A 1 963 ? -4.292 -10.410 -22.755 1.00 86.81 963 THR A C 1
ATOM 7666 O O . THR A 1 963 ? -5.233 -10.161 -23.505 1.00 86.81 963 THR A O 1
ATOM 7669 N N . PHE A 1 964 ? -3.402 -11.361 -23.038 1.00 88.88 964 PHE A N 1
ATOM 7670 C CA . PHE A 1 964 ? -3.431 -12.147 -24.273 1.00 88.88 964 PHE A CA 1
ATOM 7671 C C . PHE A 1 964 ? -3.131 -13.633 -24.036 1.00 88.88 964 PHE A C 1
ATOM 7673 O O . PHE A 1 964 ? -2.605 -14.039 -22.995 1.00 88.88 964 PHE A O 1
ATOM 7680 N N . GLU A 1 965 ? -3.448 -14.452 -25.037 1.00 89.31 965 GLU A N 1
ATOM 7681 C CA . GLU A 1 965 ? -2.971 -15.831 -25.154 1.00 89.31 965 GLU A CA 1
ATOM 7682 C C . GLU A 1 965 ? -2.010 -15.942 -26.336 1.00 89.31 965 GLU A C 1
ATOM 7684 O O . GLU A 1 965 ? -2.210 -15.300 -27.366 1.00 89.31 965 GLU A O 1
ATOM 7689 N N . VAL A 1 966 ? -0.962 -16.753 -26.192 1.00 88.56 966 VAL A N 1
ATOM 7690 C CA . VAL A 1 966 ? 0.006 -17.011 -27.262 1.00 88.56 966 VAL A CA 1
ATOM 7691 C C . VAL A 1 966 ? 0.289 -18.505 -27.400 1.00 88.56 966 VAL A C 1
ATOM 7693 O O . VAL A 1 966 ? 0.555 -19.207 -26.423 1.00 88.56 966 VAL A O 1
ATOM 7696 N N . ASP A 1 967 ? 0.253 -18.977 -28.643 1.00 90.12 967 ASP A N 1
ATOM 7697 C CA . ASP A 1 967 ? 0.653 -20.327 -29.033 1.00 90.12 967 ASP A CA 1
ATOM 7698 C C . ASP A 1 967 ? 2.107 -20.314 -29.533 1.00 90.12 967 ASP A C 1
ATOM 7700 O O . ASP A 1 967 ? 2.549 -19.354 -30.173 1.00 90.12 967 ASP A O 1
ATOM 7704 N N . THR A 1 968 ? 2.864 -21.385 -29.283 1.00 90.25 968 THR A N 1
ATOM 7705 C CA . THR A 1 968 ? 4.228 -21.540 -29.817 1.00 90.25 968 THR A CA 1
ATOM 7706 C C . THR A 1 968 ? 4.251 -22.357 -31.104 1.00 90.25 968 THR A C 1
ATOM 7708 O O . THR A 1 968 ? 3.406 -23.226 -31.328 1.00 90.25 968 THR A O 1
ATOM 7711 N N . LEU A 1 969 ? 5.269 -22.139 -31.945 1.00 88.94 969 LEU A N 1
ATOM 7712 C CA . LEU A 1 969 ? 5.442 -22.893 -33.199 1.00 88.94 969 LEU A CA 1
ATOM 7713 C C . LEU A 1 969 ? 5.661 -24.407 -32.982 1.00 88.94 969 LEU A C 1
ATOM 7715 O O . LEU A 1 969 ? 5.469 -25.202 -33.900 1.00 88.94 969 LEU A O 1
ATOM 7719 N N . GLU A 1 970 ? 6.050 -24.816 -31.773 1.00 91.31 970 GLU A N 1
ATOM 7720 C CA . GLU A 1 970 ? 6.183 -26.212 -31.340 1.00 91.31 970 GLU A CA 1
ATOM 7721 C C . GLU A 1 970 ? 4.857 -26.842 -30.870 1.00 91.31 970 GLU A C 1
ATOM 7723 O O . GLU A 1 970 ? 4.823 -28.042 -30.592 1.00 91.31 970 GLU A O 1
ATOM 7728 N N . GLY A 1 971 ? 3.767 -26.068 -30.799 1.00 87.19 971 GLY A N 1
ATOM 7729 C CA . GLY A 1 971 ? 2.427 -26.549 -30.453 1.00 87.19 971 GLY A CA 1
ATOM 7730 C C . GLY A 1 971 ? 2.079 -26.519 -28.961 1.00 87.19 971 GLY A C 1
ATOM 7731 O O . GLY A 1 971 ? 1.167 -27.234 -28.548 1.00 87.19 971 GLY A O 1
ATOM 7732 N N . ALA A 1 972 ? 2.775 -25.720 -28.145 1.00 88.00 972 ALA A N 1
ATOM 7733 C CA . ALA A 1 972 ? 2.290 -25.377 -26.806 1.00 88.00 972 ALA A CA 1
ATOM 7734 C C . ALA A 1 972 ? 1.268 -24.234 -26.926 1.00 88.00 972 ALA A C 1
ATOM 7736 O O . ALA A 1 972 ? 1.618 -23.161 -27.412 1.00 88.00 972 ALA A O 1
ATOM 7737 N N . THR A 1 973 ? 0.019 -24.472 -26.520 1.00 89.06 973 THR A N 1
ATOM 7738 C CA . THR A 1 973 ? -1.116 -23.569 -26.784 1.00 89.06 973 THR A CA 1
ATOM 7739 C C . THR A 1 973 ? -1.645 -22.868 -25.534 1.00 89.06 973 THR A C 1
ATOM 7741 O O . THR A 1 973 ? -1.619 -23.457 -24.450 1.00 89.06 973 THR A O 1
ATOM 7744 N N . GLY A 1 974 ? -2.205 -21.666 -25.688 1.00 85.81 974 GLY A N 1
ATOM 7745 C CA . GLY A 1 974 ? -2.919 -20.947 -24.623 1.00 85.81 974 GLY A CA 1
ATOM 7746 C C . GLY A 1 974 ? -2.021 -20.415 -23.499 1.00 85.81 974 GLY A C 1
ATOM 7747 O O . GLY A 1 974 ? -2.454 -20.325 -22.346 1.00 85.81 974 GLY A O 1
ATOM 7748 N N . LEU A 1 975 ? -0.755 -20.091 -23.793 1.00 88.62 975 LEU A N 1
ATOM 7749 C CA . LEU A 1 975 ? 0.154 -19.511 -22.799 1.00 88.62 975 LEU A CA 1
ATOM 7750 C C . LEU A 1 975 ? -0.316 -18.096 -22.443 1.00 88.62 975 LEU A C 1
ATOM 7752 O O . LEU A 1 975 ? -0.487 -17.254 -23.323 1.00 88.62 975 LEU A O 1
ATOM 7756 N N . LYS A 1 976 ? -0.517 -17.826 -21.150 1.00 88.88 976 LYS A N 1
ATOM 7757 C CA . LYS A 1 976 ? -1.027 -16.535 -20.670 1.00 88.88 976 LYS A CA 1
ATOM 7758 C C . LYS A 1 976 ? 0.053 -15.454 -20.722 1.00 88.88 976 LYS A C 1
ATOM 7760 O O . LYS A 1 976 ? 1.155 -15.641 -20.190 1.00 88.88 976 LYS A O 1
ATOM 7765 N N . GLY A 1 977 ? -0.293 -14.314 -21.310 1.00 90.06 977 GLY A N 1
ATOM 7766 C CA . GLY A 1 977 ? 0.549 -13.129 -21.397 1.00 90.06 977 GLY A CA 1
ATOM 7767 C C . GLY A 1 977 ? -0.176 -11.838 -21.016 1.00 90.06 977 GLY A C 1
ATOM 7768 O O . GLY A 1 977 ? -1.402 -11.785 -20.970 1.00 90.06 977 GLY A O 1
ATOM 7769 N N . VAL A 1 978 ? 0.611 -10.813 -20.695 1.00 90.94 978 VAL A N 1
ATOM 7770 C CA . VAL A 1 978 ? 0.184 -9.426 -20.450 1.00 90.94 978 VAL A CA 1
ATOM 7771 C C . VAL A 1 978 ? 1.162 -8.502 -21.161 1.00 90.94 978 VAL A C 1
ATOM 7773 O O . VAL A 1 978 ? 2.378 -8.681 -21.031 1.00 90.94 978 VAL A O 1
ATOM 7776 N N . SER A 1 979 ? 0.649 -7.512 -21.882 1.00 92.19 979 SER A N 1
ATOM 7777 C CA . SER A 1 979 ? 1.420 -6.457 -22.544 1.00 92.19 979 SER A CA 1
ATOM 7778 C C . SER A 1 979 ? 1.071 -5.093 -21.971 1.00 92.19 979 SER A C 1
ATOM 7780 O O . SER A 1 979 ? -0.098 -4.732 -21.919 1.00 92.19 979 SER A O 1
ATOM 7782 N N . PHE A 1 980 ? 2.085 -4.314 -21.591 1.00 93.75 980 PHE A N 1
ATOM 7783 C CA . PHE A 1 980 ? 1.940 -2.905 -21.221 1.00 93.75 980 PHE A CA 1
ATOM 7784 C C . PHE A 1 980 ? 2.544 -2.015 -22.320 1.00 93.75 980 PHE A C 1
ATOM 7786 O O . PHE A 1 980 ? 3.767 -2.010 -22.486 1.00 93.75 980 PHE A O 1
ATOM 7793 N N . ASP A 1 981 ? 1.723 -1.243 -23.049 1.00 94.81 981 ASP A N 1
ATOM 7794 C CA . ASP A 1 981 ? 2.208 -0.155 -23.917 1.00 94.81 981 ASP A CA 1
ATOM 7795 C C . ASP A 1 981 ? 2.440 1.107 -23.076 1.00 94.81 981 ASP A C 1
ATOM 7797 O O . ASP A 1 981 ? 1.528 1.882 -22.782 1.00 94.81 981 ASP A O 1
ATOM 7801 N N . ALA A 1 982 ? 3.699 1.323 -22.704 1.00 94.94 982 ALA A N 1
ATOM 7802 C CA . ALA A 1 982 ? 4.169 2.486 -21.968 1.00 94.94 982 ALA A CA 1
ATOM 7803 C C . ALA A 1 982 ? 4.696 3.607 -22.875 1.00 94.94 982 ALA A C 1
ATOM 7805 O O . ALA A 1 982 ? 5.333 4.538 -22.382 1.00 94.94 982 ALA A O 1
ATOM 7806 N N . SER A 1 983 ? 4.451 3.577 -24.187 1.00 95.25 983 SER A N 1
ATOM 7807 C CA . SER A 1 983 ? 4.972 4.592 -25.117 1.00 95.25 983 SER A CA 1
ATOM 7808 C C . SER A 1 983 ? 4.587 6.021 -24.712 1.00 95.25 983 SER A C 1
ATOM 7810 O O . SER A 1 983 ? 5.389 6.945 -24.838 1.00 95.25 983 SER A O 1
ATOM 7812 N N . GLU A 1 984 ? 3.379 6.214 -24.175 1.00 93.44 984 GLU A N 1
ATOM 7813 C CA . GLU A 1 984 ? 2.937 7.502 -23.630 1.00 93.44 984 GLU A CA 1
ATOM 7814 C C . GLU A 1 984 ? 3.702 7.912 -22.365 1.00 93.44 984 GLU A C 1
ATOM 7816 O O . GLU A 1 984 ? 4.057 9.085 -22.224 1.00 93.44 984 GLU A O 1
ATOM 7821 N N . VAL A 1 985 ? 4.028 6.951 -21.494 1.00 91.56 985 VAL A N 1
ATOM 7822 C CA . VAL A 1 985 ? 4.895 7.152 -20.322 1.00 91.56 985 VAL A CA 1
ATOM 7823 C C . VAL A 1 985 ? 6.312 7.527 -20.755 1.00 91.56 985 VAL A C 1
ATOM 7825 O O . VAL A 1 985 ? 6.883 8.452 -20.191 1.00 91.56 985 VAL A O 1
ATOM 7828 N N . TYR A 1 986 ? 6.855 6.913 -21.808 1.00 92.00 986 TYR A N 1
ATOM 7829 C CA . TYR A 1 986 ? 8.180 7.237 -22.361 1.00 92.00 986 TYR A CA 1
ATOM 7830 C C . TYR A 1 986 ? 8.186 8.417 -23.371 1.00 92.00 986 TYR A C 1
ATOM 7832 O O . TYR A 1 986 ? 9.201 8.709 -24.021 1.00 92.00 986 TYR A O 1
ATOM 7840 N N . GLY A 1 987 ? 7.075 9.161 -23.458 1.00 88.00 987 GLY A N 1
ATOM 7841 C CA . GLY A 1 987 ? 7.012 10.485 -24.085 1.00 88.00 987 GLY A CA 1
ATOM 7842 C C . GLY A 1 987 ? 6.645 10.534 -25.575 1.00 88.00 987 GLY A C 1
ATOM 7843 O O . GLY A 1 987 ? 6.985 11.519 -26.243 1.00 88.00 987 GLY A O 1
ATOM 7844 N N . LYS A 1 988 ? 5.927 9.533 -26.098 1.00 90.81 988 LYS A N 1
ATOM 7845 C CA . LYS A 1 988 ? 5.389 9.492 -27.475 1.00 90.81 988 LYS A CA 1
ATOM 7846 C C . LYS A 1 988 ? 4.663 10.789 -27.862 1.00 90.81 988 LYS A C 1
ATOM 7848 O O . LYS A 1 988 ? 5.088 11.444 -28.812 1.00 90.81 988 LYS A O 1
ATOM 7853 N N . SER A 1 989 ? 3.658 11.229 -27.094 1.00 86.75 989 SER A N 1
ATOM 7854 C CA . SER A 1 989 ? 2.923 12.483 -27.371 1.00 86.75 989 SER A CA 1
ATOM 7855 C C . SER A 1 989 ? 3.597 13.789 -26.906 1.00 86.75 989 SER A C 1
ATOM 7857 O O . SER A 1 989 ? 2.986 14.848 -27.053 1.00 86.75 989 SER A O 1
ATOM 7859 N N . VAL A 1 990 ? 4.756 13.753 -26.239 1.00 82.88 990 VAL A N 1
ATOM 7860 C CA . VAL A 1 990 ? 5.246 14.890 -25.426 1.00 82.88 990 VAL A CA 1
ATOM 7861 C C . VAL A 1 990 ? 6.490 15.511 -26.046 1.00 82.88 990 VAL A C 1
ATOM 7863 O O . VAL A 1 990 ? 7.470 14.812 -26.291 1.00 82.88 990 VAL A O 1
ATOM 7866 N N . ASP A 1 991 ? 6.489 16.823 -26.280 1.00 74.94 991 ASP A N 1
ATOM 7867 C CA . ASP A 1 991 ? 7.679 17.531 -26.762 1.00 74.94 991 ASP A CA 1
ATOM 7868 C C . ASP A 1 991 ? 8.842 17.375 -25.767 1.00 74.94 991 ASP A C 1
ATOM 7870 O O . ASP A 1 991 ? 8.721 17.683 -24.585 1.00 74.94 991 ASP A O 1
ATOM 7874 N N . GLY A 1 992 ? 9.968 16.840 -26.252 1.00 71.31 992 GLY A N 1
ATOM 7875 C CA . GLY A 1 992 ? 11.121 16.440 -25.432 1.00 71.31 992 GLY A CA 1
ATOM 7876 C C . GLY A 1 992 ? 11.209 14.937 -25.117 1.00 71.31 992 GLY A C 1
ATOM 7877 O O . GLY A 1 992 ? 12.298 14.461 -24.796 1.00 71.31 992 GLY A O 1
ATOM 7878 N N . GLY A 1 993 ? 10.123 14.175 -25.292 1.00 84.12 993 GLY A N 1
ATOM 7879 C CA . GLY A 1 993 ? 10.061 12.730 -25.036 1.00 84.12 993 GLY A CA 1
ATOM 7880 C C . GLY A 1 993 ? 11.038 11.877 -25.860 1.00 84.12 993 GLY A C 1
ATOM 7881 O O . GLY A 1 993 ? 11.615 12.330 -26.859 1.00 84.12 993 GLY A O 1
ATOM 7882 N N . TRP A 1 994 ? 11.251 10.628 -25.437 1.00 90.19 994 TRP A N 1
ATOM 7883 C CA . TRP A 1 994 ? 12.368 9.805 -25.922 1.00 90.19 994 TRP A CA 1
ATOM 7884 C C . TRP A 1 994 ? 11.971 8.621 -26.787 1.00 90.19 994 TRP A C 1
ATOM 7886 O O . TRP A 1 994 ? 12.642 8.391 -27.798 1.00 90.19 994 TRP A O 1
ATOM 7896 N N . LEU A 1 995 ? 10.889 7.921 -26.453 1.00 93.81 995 LEU A N 1
ATOM 7897 C CA . LEU A 1 995 ? 10.412 6.763 -27.210 1.00 93.81 995 LEU A CA 1
ATOM 7898 C C . LEU A 1 995 ? 9.081 7.079 -27.906 1.00 93.81 995 LEU A C 1
ATOM 7900 O O . LEU A 1 995 ? 8.270 7.848 -27.397 1.00 93.81 995 LEU A O 1
ATOM 7904 N N . GLU A 1 996 ? 8.877 6.517 -29.096 1.00 94.31 996 GLU A N 1
ATOM 7905 C CA . GLU A 1 996 ? 7.570 6.478 -29.783 1.00 94.31 996 GLU A CA 1
ATOM 7906 C C . GLU A 1 996 ? 6.879 5.120 -29.630 1.00 94.31 996 GLU A C 1
ATOM 7908 O O . GLU A 1 996 ? 5.649 5.049 -29.685 1.00 94.31 996 GLU A O 1
ATOM 7913 N N . LYS A 1 997 ? 7.681 4.072 -29.397 1.00 95.25 997 LYS A N 1
ATOM 7914 C CA . LYS A 1 997 ? 7.248 2.736 -28.996 1.00 95.25 997 LYS A CA 1
ATOM 7915 C C . LYS A 1 997 ? 8.007 2.318 -27.738 1.00 95.25 997 LYS A C 1
ATOM 7917 O O . LYS A 1 997 ? 9.233 2.424 -27.714 1.00 95.25 997 LYS A O 1
ATOM 7922 N N . ALA A 1 998 ? 7.299 1.830 -26.730 1.00 96.19 998 ALA A N 1
ATOM 7923 C CA . ALA A 1 998 ? 7.850 1.153 -25.563 1.00 96.19 998 ALA A CA 1
ATOM 7924 C C . ALA A 1 998 ? 6.799 0.167 -25.041 1.00 96.19 998 ALA A C 1
ATOM 7926 O O . ALA A 1 998 ? 5.888 0.575 -24.326 1.00 96.19 998 ALA A O 1
ATOM 7927 N N . ILE A 1 999 ? 6.905 -1.108 -25.418 1.00 95.75 999 ILE A N 1
ATOM 7928 C CA . ILE A 1 999 ? 5.972 -2.164 -24.999 1.00 95.75 999 ILE A CA 1
ATOM 7929 C C . ILE A 1 999 ? 6.741 -3.241 -24.232 1.00 95.75 999 ILE A C 1
ATOM 7931 O O . ILE A 1 999 ? 7.748 -3.741 -24.738 1.00 95.75 999 ILE A O 1
ATOM 7935 N N . ARG A 1 1000 ? 6.262 -3.612 -23.038 1.00 95.62 1000 ARG A N 1
ATOM 7936 C CA . ARG A 1 1000 ? 6.771 -4.758 -22.266 1.00 95.62 1000 ARG A CA 1
ATOM 7937 C C . ARG A 1 1000 ? 5.721 -5.862 -22.225 1.00 95.62 1000 ARG A C 1
ATOM 7939 O O . ARG A 1 1000 ? 4.650 -5.680 -21.652 1.00 95.62 1000 ARG A O 1
ATOM 7946 N N . TYR A 1 1001 ? 6.059 -7.013 -22.791 1.00 94.56 1001 TYR A N 1
ATOM 7947 C CA . TYR A 1 1001 ? 5.299 -8.255 -22.692 1.00 94.56 1001 TYR A CA 1
ATOM 7948 C C . TYR A 1 1001 ? 5.852 -9.094 -21.535 1.00 94.56 1001 TYR A C 1
ATOM 7950 O O . TYR A 1 1001 ? 7.068 -9.226 -21.392 1.00 94.56 1001 TYR A O 1
ATOM 7958 N N . LYS A 1 1002 ? 4.977 -9.720 -20.751 1.00 93.94 1002 LYS A N 1
ATOM 7959 C CA . LYS A 1 1002 ? 5.305 -10.763 -19.770 1.00 93.94 1002 LYS A CA 1
ATOM 7960 C C . LYS A 1 1002 ? 4.470 -11.995 -20.090 1.00 93.94 1002 LYS A C 1
ATOM 7962 O O . LYS A 1 1002 ? 3.252 -11.889 -20.164 1.00 93.94 1002 LYS A O 1
ATOM 7967 N N . ILE A 1 1003 ? 5.108 -13.151 -20.252 1.00 93.12 1003 ILE A N 1
ATOM 7968 C CA . ILE A 1 1003 ? 4.467 -14.423 -20.619 1.00 93.12 1003 ILE A CA 1
ATOM 7969 C C . ILE A 1 1003 ? 4.851 -15.497 -19.597 1.00 93.12 1003 ILE A C 1
ATOM 7971 O O . ILE A 1 1003 ? 6.030 -15.655 -19.262 1.00 93.12 1003 ILE A O 1
ATOM 7975 N N . ALA A 1 1004 ? 3.857 -16.238 -19.105 1.00 91.56 1004 ALA A N 1
ATOM 7976 C CA . ALA A 1 1004 ? 4.069 -17.418 -18.274 1.00 91.56 1004 ALA A CA 1
ATOM 7977 C C . ALA A 1 1004 ? 4.388 -18.638 -19.152 1.00 91.56 1004 ALA A C 1
ATOM 7979 O O . ALA A 1 1004 ? 3.646 -18.955 -20.081 1.00 91.56 1004 ALA A O 1
ATOM 7980 N N . LEU A 1 1005 ? 5.476 -19.342 -18.839 1.00 91.50 1005 LEU A N 1
ATOM 7981 C CA . LEU A 1 1005 ? 5.821 -20.630 -19.439 1.00 91.50 1005 LEU A CA 1
ATOM 7982 C C . LEU A 1 1005 ? 5.557 -21.778 -18.443 1.00 91.50 1005 LEU A C 1
ATOM 7984 O O . LEU A 1 1005 ? 5.546 -21.555 -17.226 1.00 91.50 1005 LEU A O 1
ATOM 7988 N N . PRO A 1 1006 ? 5.395 -23.027 -18.925 1.00 87.75 1006 PRO A N 1
ATOM 7989 C CA . PRO A 1 1006 ? 5.262 -24.198 -18.062 1.00 87.75 1006 PRO A CA 1
ATOM 7990 C C . PRO A 1 1006 ? 6.412 -24.336 -17.055 1.00 87.75 1006 PRO A C 1
ATOM 7992 O O . PRO A 1 1006 ? 7.529 -23.869 -17.290 1.00 87.75 1006 PRO A O 1
ATOM 7995 N N . ASN A 1 1007 ? 6.156 -25.033 -15.945 1.00 84.38 1007 ASN A N 1
ATOM 7996 C CA . ASN A 1 1007 ? 7.132 -25.273 -14.873 1.00 84.38 1007 ASN A CA 1
ATOM 7997 C C . ASN A 1 1007 ? 7.705 -23.974 -14.255 1.00 84.38 1007 ASN A C 1
ATOM 7999 O O . ASN A 1 1007 ? 8.883 -23.933 -13.906 1.00 84.38 1007 ASN A O 1
ATOM 8003 N N . GLY A 1 1008 ? 6.890 -22.914 -14.155 1.00 84.19 1008 GLY A N 1
ATOM 8004 C CA . GLY A 1 1008 ? 7.217 -21.627 -13.515 1.00 84.19 1008 GLY A CA 1
ATOM 8005 C C . GLY A 1 1008 ? 8.445 -20.917 -14.058 1.00 84.19 1008 GLY A C 1
ATOM 8006 O O . GLY A 1 1008 ? 9.216 -20.305 -13.315 1.00 84.19 1008 GLY A O 1
ATOM 8007 N N . ASN A 1 1009 ? 8.598 -20.991 -15.374 1.00 92.56 1009 ASN A N 1
ATOM 8008 C CA . ASN A 1 1009 ? 9.529 -20.167 -16.121 1.00 92.56 1009 ASN A CA 1
ATOM 8009 C C . ASN A 1 1009 ? 8.754 -18.960 -16.680 1.00 92.56 1009 ASN A C 1
ATOM 8011 O O . ASN A 1 1009 ? 7.543 -19.034 -16.890 1.00 92.56 1009 ASN A O 1
ATOM 8015 N N . PHE A 1 1010 ? 9.430 -17.844 -16.932 1.00 95.50 1010 PHE A N 1
ATOM 8016 C CA . PHE A 1 1010 ? 8.806 -16.635 -17.479 1.00 95.50 1010 PHE A CA 1
ATOM 8017 C C . PHE A 1 1010 ? 9.650 -16.062 -18.609 1.00 95.50 1010 PHE A C 1
ATOM 8019 O O . PHE A 1 1010 ? 10.880 -16.144 -18.581 1.00 95.50 1010 PHE A O 1
ATOM 8026 N N . VAL A 1 1011 ? 8.993 -15.429 -19.576 1.00 96.75 1011 VAL A N 1
ATOM 8027 C CA . VAL A 1 1011 ? 9.655 -14.593 -20.581 1.00 96.75 1011 VAL A CA 1
ATOM 8028 C C . VAL A 1 1011 ? 9.147 -13.169 -20.429 1.00 96.75 1011 VAL A C 1
ATOM 8030 O O . VAL A 1 1011 ? 7.942 -12.932 -20.487 1.00 96.75 1011 VAL A O 1
ATOM 8033 N N . ILE A 1 1012 ? 10.071 -12.226 -20.262 1.00 96.81 1012 ILE A N 1
ATOM 8034 C CA . ILE A 1 1012 ? 9.806 -10.802 -20.485 1.00 96.81 1012 ILE A CA 1
ATOM 8035 C C . ILE A 1 1012 ? 10.368 -10.437 -21.855 1.00 96.81 1012 ILE A C 1
ATOM 8037 O O . ILE A 1 1012 ? 11.495 -10.824 -22.172 1.00 96.81 1012 ILE A O 1
ATOM 8041 N N . VAL A 1 1013 ? 9.606 -9.690 -22.651 1.00 96.62 1013 VAL A N 1
ATOM 8042 C CA . VAL A 1 1013 ? 10.066 -9.101 -23.914 1.00 96.62 1013 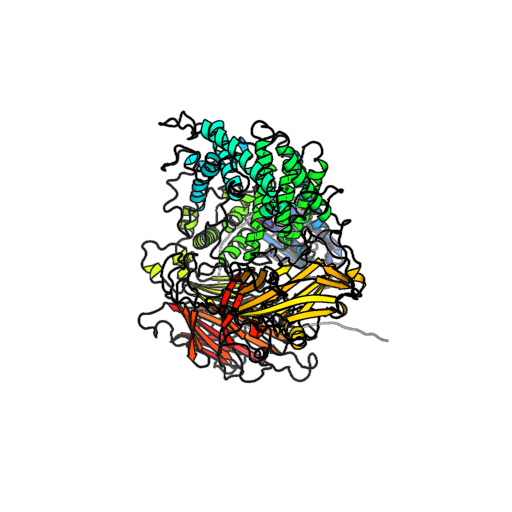VAL A CA 1
ATOM 8043 C C . VAL A 1 1013 ? 9.851 -7.596 -23.866 1.00 96.62 1013 VAL A C 1
ATOM 8045 O O . VAL A 1 1013 ? 8.743 -7.152 -23.588 1.00 96.62 1013 VAL A O 1
ATOM 8048 N N . ASP A 1 1014 ? 10.885 -6.816 -24.157 1.00 96.50 1014 ASP A N 1
ATOM 8049 C CA . ASP A 1 1014 ? 10.775 -5.373 -24.378 1.00 96.50 1014 ASP A CA 1
ATOM 8050 C C . ASP A 1 1014 ? 10.930 -5.079 -25.862 1.00 96.50 1014 ASP A C 1
ATOM 8052 O O . ASP A 1 1014 ? 11.939 -5.466 -26.451 1.00 96.50 1014 ASP A O 1
ATOM 8056 N N . ASP A 1 1015 ? 9.987 -4.352 -26.450 1.00 95.94 1015 ASP A N 1
ATOM 8057 C CA . ASP A 1 1015 ? 10.094 -3.838 -27.813 1.00 95.94 1015 ASP A CA 1
ATOM 8058 C C . ASP A 1 1015 ? 9.961 -2.314 -27.801 1.00 95.94 1015 ASP A C 1
ATOM 8060 O O . ASP A 1 1015 ? 8.924 -1.768 -27.406 1.00 95.94 1015 ASP A O 1
ATOM 8064 N N . PHE A 1 1016 ? 11.025 -1.610 -28.192 1.00 96.25 1016 PHE A N 1
ATOM 8065 C CA . PHE A 1 1016 ? 11.058 -0.152 -28.119 1.00 96.25 1016 PHE A CA 1
ATOM 8066 C C . PHE A 1 1016 ? 11.748 0.514 -29.309 1.00 96.25 1016 PHE A C 1
ATOM 8068 O O . PHE A 1 1016 ? 12.643 -0.033 -29.955 1.00 96.25 1016 PHE A O 1
ATOM 8075 N N . GLN A 1 1017 ? 11.342 1.756 -29.566 1.00 95.94 1017 GLN A N 1
ATOM 8076 C CA . GLN A 1 1017 ? 11.806 2.568 -30.682 1.00 95.94 1017 GLN A CA 1
ATOM 8077 C C . GLN A 1 1017 ? 11.885 4.038 -30.259 1.00 95.94 1017 GLN A C 1
ATOM 8079 O O . GLN A 1 1017 ? 10.945 4.591 -29.681 1.00 95.94 1017 GLN A O 1
ATOM 8084 N N . THR A 1 1018 ? 13.024 4.674 -30.521 1.00 95.19 1018 THR A N 1
ATOM 8085 C CA . THR A 1 1018 ? 13.293 6.068 -30.160 1.00 95.19 1018 THR A CA 1
ATOM 8086 C C . THR A 1 1018 ? 12.672 7.037 -31.163 1.00 95.19 1018 THR A C 1
ATOM 8088 O O . THR A 1 1018 ? 12.617 6.770 -32.368 1.00 95.19 1018 THR A O 1
ATOM 8091 N N . ARG A 1 1019 ? 12.256 8.211 -30.680 1.00 92.19 1019 ARG A N 1
ATOM 8092 C CA . ARG A 1 1019 ? 11.715 9.282 -31.532 1.00 92.19 1019 ARG A CA 1
ATOM 8093 C C . ARG A 1 1019 ? 12.762 9.818 -32.511 1.00 92.19 1019 ARG A C 1
ATOM 8095 O O . ARG A 1 1019 ? 13.971 9.732 -32.268 1.00 92.19 1019 ARG A O 1
ATOM 8102 N N . HIS A 1 1020 ? 12.307 10.429 -33.603 1.00 90.69 1020 HIS A N 1
ATOM 8103 C CA . HIS A 1 1020 ? 13.191 11.168 -34.502 1.00 90.69 1020 HIS A CA 1
ATOM 8104 C C . HIS A 1 1020 ? 13.735 12.451 -33.851 1.00 90.69 1020 HIS A C 1
ATOM 8106 O O . HIS A 1 1020 ? 13.179 12.984 -32.889 1.00 90.69 1020 HIS A O 1
ATOM 8112 N N . VAL A 1 1021 ? 14.864 12.948 -34.365 1.00 85.00 1021 VAL A N 1
ATOM 8113 C CA . VAL A 1 1021 ? 15.513 14.168 -33.849 1.00 85.00 1021 VAL A CA 1
ATOM 8114 C C . VAL A 1 1021 ? 14.671 15.424 -34.123 1.00 85.00 1021 VAL A C 1
ATOM 8116 O O . VAL A 1 1021 ? 14.674 16.336 -33.301 1.00 85.00 1021 VAL A O 1
ATOM 8119 N N . ASN A 1 1022 ? 13.922 15.467 -35.234 1.00 80.19 1022 ASN A N 1
ATOM 8120 C CA . ASN A 1 1022 ? 13.093 16.611 -35.633 1.00 80.19 1022 ASN A CA 1
ATOM 8121 C C . ASN A 1 1022 ? 11.606 16.212 -35.720 1.00 80.19 1022 ASN A C 1
ATOM 8123 O O . ASN A 1 1022 ? 11.037 16.114 -36.813 1.00 80.19 1022 ASN A O 1
ATOM 8127 N N . GLY A 1 1023 ? 10.987 15.962 -34.562 1.00 76.56 1023 GLY A N 1
ATOM 8128 C CA . GLY A 1 1023 ? 9.584 15.545 -34.458 1.00 76.56 1023 GLY A CA 1
ATOM 8129 C C . GLY A 1 1023 ? 9.376 14.152 -35.047 1.00 76.56 1023 GLY A C 1
ATOM 8130 O O . GLY A 1 1023 ? 9.925 13.183 -34.531 1.00 76.56 1023 GLY A O 1
ATOM 8131 N N . ASP A 1 1024 ? 8.641 14.080 -36.155 1.00 78.69 1024 ASP A N 1
ATOM 8132 C CA . ASP A 1 1024 ? 8.312 12.834 -36.863 1.00 78.69 1024 ASP A CA 1
ATOM 8133 C C . ASP A 1 1024 ? 9.227 12.599 -38.087 1.00 78.69 1024 ASP A C 1
ATOM 8135 O O . ASP A 1 1024 ? 8.915 11.811 -38.979 1.00 78.69 1024 ASP A O 1
ATOM 8139 N N . THR A 1 1025 ? 10.341 13.340 -38.196 1.00 76.31 1025 THR A N 1
ATOM 8140 C CA . THR A 1 1025 ? 11.222 13.314 -39.378 1.00 76.31 1025 THR A CA 1
ATOM 8141 C C . THR A 1 1025 ? 12.717 13.382 -39.046 1.00 76.31 1025 THR A C 1
ATOM 8143 O O . THR A 1 1025 ? 13.143 13.929 -38.027 1.00 76.31 1025 THR A O 1
ATOM 8146 N N . GLY A 1 1026 ? 13.543 12.863 -39.961 1.00 83.50 1026 GLY A N 1
ATOM 8147 C CA . GLY A 1 1026 ? 15.005 12.827 -39.834 1.00 83.50 1026 GLY A CA 1
ATOM 8148 C C . GLY A 1 1026 ? 15.526 11.499 -39.267 1.00 83.50 1026 GLY A C 1
ATOM 8149 O O . GLY A 1 1026 ? 14.801 10.504 -39.277 1.00 83.50 1026 GLY A O 1
ATOM 8150 N N . PRO A 1 1027 ? 16.784 11.434 -38.797 1.00 89.62 1027 PRO A N 1
ATOM 8151 C CA . PRO A 1 1027 ? 17.291 10.249 -38.109 1.00 89.62 1027 PRO A CA 1
ATOM 8152 C C . PRO A 1 1027 ? 16.579 10.051 -36.763 1.00 89.62 1027 PRO A C 1
ATOM 8154 O O . PRO A 1 1027 ? 16.135 11.017 -36.137 1.00 89.62 1027 PRO A O 1
ATOM 8157 N N . ARG A 1 1028 ? 16.506 8.798 -36.304 1.00 91.62 1028 ARG A N 1
ATOM 8158 C CA . ARG A 1 1028 ? 16.127 8.463 -34.925 1.00 91.62 1028 ARG A CA 1
ATOM 8159 C C . ARG A 1 1028 ? 17.199 8.926 -33.935 1.00 91.62 1028 ARG A C 1
ATOM 8161 O O . ARG A 1 1028 ? 18.381 8.948 -34.279 1.00 91.62 1028 ARG A O 1
ATOM 8168 N N . LYS A 1 1029 ? 16.802 9.270 -32.705 1.00 91.88 1029 LYS A N 1
ATOM 8169 C CA . LYS A 1 1029 ? 17.737 9.417 -31.574 1.00 91.88 1029 LYS A CA 1
ATOM 8170 C C . LYS A 1 1029 ? 18.429 8.066 -31.319 1.00 91.88 1029 LYS A C 1
ATOM 8172 O O . LYS A 1 1029 ? 17.809 7.024 -31.499 1.00 91.88 1029 LYS A O 1
ATOM 8177 N N . THR A 1 1030 ? 19.674 8.051 -30.859 1.00 93.94 1030 THR A N 1
ATOM 8178 C CA . THR A 1 1030 ? 20.376 6.810 -30.471 1.00 93.94 1030 THR A CA 1
ATOM 8179 C C . THR A 1 1030 ? 20.878 6.925 -29.045 1.00 93.94 1030 THR A C 1
ATOM 8181 O O . THR A 1 1030 ? 21.481 7.943 -28.715 1.00 93.94 1030 THR A O 1
ATOM 8184 N N . SER A 1 1031 ? 20.671 5.898 -28.223 1.00 91.88 1031 SER A N 1
ATOM 8185 C CA . SER A 1 1031 ? 21.098 5.886 -26.819 1.00 91.88 1031 SER A CA 1
ATOM 8186 C C . SER A 1 1031 ? 21.473 4.469 -26.374 1.00 91.88 1031 SER A C 1
ATOM 8188 O O . SER A 1 1031 ? 20.932 3.490 -26.891 1.00 91.88 1031 SER A O 1
ATOM 8190 N N . GLN A 1 1032 ? 22.385 4.323 -25.410 1.00 91.25 1032 GLN A N 1
ATOM 8191 C CA . GLN A 1 1032 ? 22.689 3.023 -24.788 1.00 91.25 1032 GLN A CA 1
ATOM 8192 C C . GLN A 1 1032 ? 21.603 2.656 -23.765 1.00 91.25 1032 GLN A C 1
ATOM 8194 O O . GLN A 1 1032 ? 21.883 2.546 -22.578 1.00 91.25 1032 GLN A O 1
ATOM 8199 N N . ILE A 1 1033 ? 20.352 2.508 -24.211 1.00 92.50 1033 ILE A N 1
ATOM 8200 C CA . ILE A 1 1033 ? 19.183 2.267 -23.348 1.00 92.50 1033 ILE A CA 1
ATOM 8201 C C . ILE A 1 1033 ? 19.421 1.013 -22.494 1.00 92.50 1033 ILE A C 1
ATOM 8203 O O . ILE A 1 1033 ? 19.657 -0.071 -23.036 1.00 92.50 1033 ILE A O 1
ATOM 8207 N N . GLN A 1 1034 ? 19.372 1.156 -21.169 1.00 91.56 1034 GLN A N 1
ATOM 8208 C CA . GLN A 1 1034 ? 19.734 0.124 -20.185 1.00 91.56 1034 GLN A CA 1
ATOM 8209 C C . GLN A 1 1034 ? 18.493 -0.426 -19.484 1.00 91.56 1034 GLN A C 1
ATOM 8211 O O . GLN A 1 1034 ? 17.407 0.144 -19.581 1.00 91.56 1034 GLN A O 1
ATOM 8216 N N . GLN A 1 1035 ? 18.656 -1.538 -18.776 1.00 91.38 1035 GLN A N 1
ATOM 8217 C CA . GLN A 1 1035 ? 17.639 -2.071 -17.868 1.00 91.38 1035 GLN A CA 1
ATOM 8218 C C . GLN A 1 1035 ? 18.301 -2.590 -16.605 1.00 91.38 1035 GLN A C 1
ATOM 8220 O O . GLN A 1 1035 ? 19.399 -3.149 -16.688 1.00 91.38 1035 GLN A O 1
ATOM 8225 N N . PHE A 1 1036 ? 17.638 -2.433 -15.465 1.00 89.62 1036 PHE A N 1
ATOM 8226 C CA . PHE A 1 1036 ? 18.195 -2.770 -14.159 1.00 89.62 1036 PHE A CA 1
ATOM 8227 C C . PHE A 1 1036 ? 17.416 -3.888 -13.476 1.00 89.62 1036 PHE A C 1
ATOM 8229 O O . PHE A 1 1036 ? 16.209 -4.021 -13.654 1.00 89.62 1036 PHE A O 1
ATOM 8236 N N . TRP A 1 1037 ? 18.140 -4.702 -12.711 1.00 92.19 1037 TRP A N 1
ATOM 8237 C CA . TRP A 1 1037 ? 17.615 -5.846 -11.978 1.00 92.19 1037 TRP A CA 1
ATOM 8238 C C . TRP A 1 1037 ? 18.256 -5.869 -10.583 1.00 92.19 1037 TRP A C 1
ATOM 8240 O O . TRP A 1 1037 ? 19.471 -6.039 -10.434 1.00 92.19 1037 TRP A O 1
ATOM 8250 N N . TYR A 1 1038 ? 17.439 -5.663 -9.556 1.00 91.00 1038 TYR A N 1
ATOM 8251 C CA . TYR A 1 1038 ? 17.850 -5.462 -8.173 1.00 91.00 1038 TYR A CA 1
ATOM 8252 C C . TYR A 1 1038 ? 17.664 -6.728 -7.344 1.00 91.00 1038 TYR A C 1
ATOM 8254 O O . TYR A 1 1038 ? 16.536 -7.160 -7.103 1.00 91.00 1038 TYR A O 1
ATOM 8262 N N . THR A 1 1039 ? 18.759 -7.303 -6.837 1.00 91.06 1039 THR A N 1
ATOM 8263 C CA . THR A 1 1039 ? 18.683 -8.470 -5.936 1.00 91.06 1039 THR A CA 1
ATOM 8264 C C . THR A 1 1039 ? 18.984 -8.081 -4.490 1.00 91.06 1039 THR A C 1
ATOM 8266 O O . THR A 1 1039 ? 19.902 -7.291 -4.256 1.00 91.06 1039 THR A O 1
ATOM 8269 N N . PRO A 1 1040 ? 18.267 -8.611 -3.483 1.00 88.19 1040 PRO A N 1
ATOM 8270 C CA . PRO A 1 1040 ? 18.587 -8.356 -2.081 1.00 88.19 1040 PRO A CA 1
ATOM 8271 C C . PRO A 1 1040 ? 20.010 -8.795 -1.702 1.00 88.19 1040 PRO A C 1
ATOM 8273 O O . PRO A 1 1040 ? 20.441 -9.908 -2.012 1.00 88.19 1040 PRO A O 1
ATOM 8276 N N . TYR A 1 1041 ? 20.731 -7.929 -0.989 1.00 85.19 1041 TYR A N 1
ATOM 8277 C CA . TYR A 1 1041 ? 22.091 -8.174 -0.517 1.00 85.19 1041 TYR A CA 1
ATOM 8278 C C . TYR A 1 1041 ? 22.210 -7.825 0.970 1.00 85.19 1041 TYR A C 1
ATOM 8280 O O . TYR A 1 1041 ? 21.748 -6.784 1.427 1.00 85.19 1041 TYR A O 1
ATOM 8288 N N . ASP A 1 1042 ? 22.889 -8.679 1.728 1.00 78.38 1042 ASP A N 1
ATOM 8289 C CA . ASP A 1 1042 ? 23.351 -8.367 3.082 1.00 78.38 1042 ASP A CA 1
ATOM 8290 C C . ASP A 1 1042 ? 24.753 -8.951 3.338 1.00 78.38 1042 ASP A C 1
ATOM 8292 O O . ASP A 1 1042 ? 25.282 -9.732 2.545 1.00 78.38 1042 ASP A O 1
ATOM 8296 N N . ASN A 1 1043 ? 25.389 -8.567 4.444 1.00 65.75 1043 ASN A N 1
ATOM 8297 C CA . ASN A 1 1043 ? 26.687 -9.107 4.865 1.00 65.75 1043 ASN A CA 1
ATOM 8298 C C . ASN A 1 1043 ? 26.570 -10.190 5.959 1.00 65.75 1043 ASN A C 1
ATOM 8300 O O . ASN A 1 1043 ? 27.567 -10.538 6.596 1.00 65.75 1043 ASN A O 1
ATOM 8304 N N . VAL A 1 1044 ? 25.368 -10.727 6.187 1.00 65.81 1044 VAL A N 1
ATOM 8305 C CA . VAL A 1 1044 ? 25.050 -11.683 7.252 1.00 65.81 1044 VAL A CA 1
ATOM 8306 C C . VAL A 1 1044 ? 25.122 -13.099 6.682 1.00 65.81 1044 VAL A C 1
ATOM 8308 O O . VAL A 1 1044 ? 24.193 -13.605 6.066 1.00 65.81 1044 VAL A O 1
ATOM 8311 N N . GLN A 1 1045 ? 26.244 -13.782 6.907 1.00 60.53 1045 GLN A N 1
ATOM 8312 C CA . GLN A 1 1045 ? 26.515 -15.121 6.353 1.00 60.53 1045 GLN A CA 1
ATOM 8313 C C . GLN A 1 1045 ? 25.683 -16.270 6.979 1.00 60.53 1045 GLN A C 1
ATOM 8315 O O . GLN A 1 1045 ? 26.068 -17.432 6.875 1.00 60.53 1045 GLN A O 1
ATOM 8320 N N . THR A 1 1046 ? 24.571 -15.983 7.664 1.00 67.31 1046 THR A N 1
ATOM 8321 C CA . THR A 1 1046 ? 23.798 -16.968 8.441 1.00 67.31 1046 THR A CA 1
ATOM 8322 C C . THR A 1 1046 ? 22.293 -16.732 8.357 1.00 67.31 1046 THR A C 1
ATOM 8324 O O . THR A 1 1046 ? 21.832 -15.615 8.577 1.00 67.31 1046 THR A O 1
ATOM 8327 N N . CYS A 1 1047 ? 21.516 -17.804 8.184 1.00 67.62 1047 CYS A N 1
ATOM 8328 C CA . CYS A 1 1047 ? 20.053 -17.764 8.306 1.00 67.62 1047 CYS A CA 1
ATOM 8329 C C . CYS A 1 1047 ? 19.576 -17.645 9.768 1.00 67.62 1047 CYS A C 1
ATOM 8331 O O . CYS A 1 1047 ? 18.428 -17.294 10.026 1.00 67.62 1047 CYS A O 1
ATOM 8333 N N . ALA A 1 1048 ? 20.461 -17.905 10.735 1.00 56.88 1048 ALA A N 1
ATOM 8334 C CA . ALA A 1 1048 ? 20.208 -17.717 12.156 1.00 56.88 1048 ALA A CA 1
ATOM 8335 C C . ALA A 1 1048 ? 19.933 -16.241 12.498 1.00 56.88 1048 ALA A C 1
ATOM 8337 O O . ALA A 1 1048 ? 20.740 -15.356 12.209 1.00 56.88 1048 ALA A O 1
ATOM 8338 N N . LEU A 1 1049 ? 18.806 -15.994 13.172 1.00 51.22 1049 LEU A N 1
ATOM 8339 C CA . LEU A 1 1049 ? 18.349 -14.653 13.534 1.00 51.22 1049 LEU A CA 1
ATOM 8340 C C . LEU A 1 1049 ? 19.367 -13.890 14.412 1.00 51.22 1049 LEU A C 1
ATOM 8342 O O . LEU A 1 1049 ? 19.700 -14.345 15.514 1.00 51.22 1049 LEU A O 1
ATOM 8346 N N . PRO A 1 1050 ? 19.731 -12.643 14.059 1.00 43.66 1050 PRO A N 1
ATOM 8347 C CA . PRO A 1 1050 ? 20.060 -11.633 15.056 1.00 43.66 1050 PRO A CA 1
ATOM 8348 C C . PRO A 1 1050 ? 18.864 -11.455 16.006 1.00 43.66 1050 PRO A C 1
ATOM 8350 O O . PRO A 1 1050 ? 17.712 -11.589 15.592 1.00 43.66 1050 PRO A O 1
ATOM 8353 N N . ARG A 1 1051 ? 19.100 -11.062 17.267 1.00 42.28 1051 ARG A N 1
ATOM 8354 C CA . ARG A 1 1051 ? 18.066 -10.952 18.333 1.00 42.28 1051 ARG A CA 1
ATOM 8355 C C . ARG A 1 1051 ? 16.867 -10.017 18.046 1.00 42.28 1051 ARG A C 1
ATOM 8357 O O . ARG A 1 1051 ? 15.996 -9.892 18.897 1.00 42.28 1051 ARG A O 1
ATOM 8364 N N . ASN A 1 1052 ? 16.820 -9.381 16.875 1.00 42.47 1052 ASN A N 1
ATOM 8365 C CA . ASN A 1 1052 ? 15.763 -8.476 16.422 1.00 42.47 1052 ASN A CA 1
ATOM 8366 C C . ASN A 1 1052 ? 14.847 -9.080 15.330 1.00 42.47 1052 ASN A C 1
ATOM 8368 O O . ASN A 1 1052 ? 13.989 -8.366 14.823 1.00 42.47 1052 ASN A O 1
ATOM 8372 N N . GLY A 1 1053 ? 15.001 -10.362 14.968 1.00 44.91 1053 GLY A N 1
ATOM 8373 C CA . GLY A 1 1053 ? 13.972 -11.108 14.222 1.00 44.91 1053 GLY A CA 1
ATOM 8374 C C . GLY A 1 1053 ? 14.008 -11.050 12.688 1.00 44.91 1053 GLY A C 1
ATOM 8375 O O . GLY A 1 1053 ? 13.037 -11.472 12.071 1.00 44.91 1053 GLY A O 1
ATOM 8376 N N . GLY A 1 1054 ? 15.092 -10.569 12.072 1.00 52.19 1054 GLY A N 1
ATOM 8377 C CA . GLY A 1 1054 ? 15.288 -10.651 10.617 1.00 52.19 1054 GLY A CA 1
ATOM 8378 C C . GLY A 1 1054 ? 16.063 -11.905 10.202 1.00 52.19 1054 GLY A C 1
ATOM 8379 O O . GLY A 1 1054 ? 17.104 -12.200 10.788 1.00 52.19 1054 GLY A O 1
ATOM 8380 N N . THR A 1 1055 ? 15.578 -12.622 9.191 1.00 56.62 1055 THR A N 1
ATOM 8381 C CA . THR A 1 1055 ? 16.369 -13.589 8.410 1.00 56.62 1055 THR A CA 1
ATOM 8382 C C . THR A 1 1055 ? 17.317 -12.844 7.466 1.00 56.62 1055 THR A C 1
ATOM 8384 O O . THR A 1 1055 ? 17.014 -11.722 7.060 1.00 56.62 1055 THR A O 1
ATOM 8387 N N . SER A 1 1056 ? 18.439 -13.456 7.071 1.00 68.25 1056 SER A N 1
ATOM 8388 C CA . SER A 1 1056 ? 19.179 -12.966 5.897 1.00 68.25 1056 SER A CA 1
ATOM 8389 C C . SER A 1 1056 ? 18.277 -13.064 4.662 1.00 68.25 1056 SER A C 1
ATOM 8391 O O . SER A 1 1056 ? 17.554 -14.049 4.498 1.00 68.25 1056 SER A O 1
ATOM 8393 N N . HIS A 1 1057 ? 18.306 -12.040 3.812 1.00 78.50 1057 HIS A N 1
ATOM 8394 C CA . HIS A 1 1057 ? 17.602 -12.029 2.525 1.00 78.50 1057 HIS A CA 1
ATOM 8395 C C . HIS A 1 1057 ? 18.571 -12.200 1.346 1.00 78.50 1057 HIS A C 1
ATOM 8397 O O . HIS A 1 1057 ? 18.139 -12.150 0.200 1.00 78.50 1057 HIS A O 1
ATOM 8403 N N . HIS A 1 1058 ? 19.868 -12.374 1.616 1.00 87.50 1058 HIS A N 1
ATOM 8404 C CA . HIS A 1 1058 ? 20.931 -12.358 0.618 1.00 87.50 1058 HIS A CA 1
ATOM 8405 C C . HIS A 1 1058 ? 20.692 -13.333 -0.543 1.00 87.50 1058 HIS A C 1
ATOM 8407 O O . HIS A 1 1058 ? 20.517 -14.538 -0.332 1.00 87.50 1058 HIS A O 1
ATOM 8413 N N . VAL A 1 1059 ? 20.804 -12.811 -1.765 1.00 90.50 1059 VAL A N 1
ATOM 8414 C CA . VAL A 1 1059 ? 20.858 -13.580 -3.010 1.00 90.50 1059 VAL A CA 1
ATOM 8415 C C . VAL A 1 1059 ? 22.270 -13.484 -3.583 1.00 90.50 1059 VAL A C 1
ATOM 8417 O O . VAL A 1 1059 ? 22.690 -12.431 -4.067 1.00 90.50 1059 VAL A O 1
ATOM 8420 N N . ASP A 1 1060 ? 23.015 -14.588 -3.522 1.00 90.50 1060 ASP A N 1
ATOM 8421 C CA . ASP A 1 1060 ? 24.267 -14.733 -4.256 1.00 90.50 1060 ASP A CA 1
ATOM 8422 C C . ASP A 1 1060 ? 23.921 -14.803 -5.748 1.00 90.50 1060 ASP A C 1
ATOM 8424 O O . ASP A 1 1060 ? 23.065 -15.585 -6.158 1.00 90.50 1060 ASP A O 1
ATOM 8428 N N . VAL A 1 1061 ? 24.577 -13.980 -6.563 1.00 92.44 1061 VAL A N 1
ATOM 8429 C CA . VAL A 1 1061 ? 24.366 -13.921 -8.015 1.00 92.44 1061 VAL A CA 1
ATOM 8430 C C . VAL A 1 1061 ? 25.706 -14.152 -8.699 1.00 92.44 1061 VAL A C 1
ATOM 8432 O O . VAL A 1 1061 ? 26.702 -13.530 -8.317 1.00 92.44 1061 VAL A O 1
ATOM 8435 N N . THR A 1 1062 ? 25.748 -15.050 -9.680 1.00 92.75 1062 THR A N 1
ATOM 8436 C CA . THR A 1 1062 ? 26.977 -15.457 -10.377 1.00 92.75 1062 THR A CA 1
ATOM 8437 C C . THR A 1 1062 ? 26.754 -15.563 -11.883 1.00 92.75 1062 THR A C 1
ATOM 8439 O O . THR A 1 1062 ? 25.707 -16.011 -12.336 1.00 92.75 1062 THR A O 1
ATOM 8442 N N . TYR A 1 1063 ? 27.749 -15.177 -12.685 1.00 93.56 1063 TYR A N 1
ATOM 8443 C CA . TYR A 1 1063 ? 27.702 -15.395 -14.133 1.00 93.56 1063 TYR A CA 1
ATOM 8444 C C . TYR A 1 1063 ? 27.901 -16.873 -14.467 1.00 93.56 1063 TYR A C 1
ATOM 8446 O O . TYR A 1 1063 ? 28.929 -17.459 -14.121 1.00 93.56 1063 TYR A O 1
ATOM 8454 N N . SER A 1 1064 ? 26.946 -17.445 -15.196 1.00 90.88 1064 SER A N 1
ATOM 8455 C CA . SER A 1 1064 ? 27.069 -18.742 -15.873 1.00 90.88 1064 SER A CA 1
ATOM 8456 C C . SER A 1 1064 ? 27.321 -18.580 -17.382 1.00 90.88 1064 SER A C 1
ATOM 8458 O O . SER A 1 1064 ? 27.775 -19.517 -18.037 1.00 90.88 1064 SER A O 1
ATOM 8460 N N . GLY A 1 1065 ? 27.129 -17.370 -17.923 1.00 89.88 1065 GLY A N 1
ATOM 8461 C CA . GLY A 1 1065 ? 27.557 -16.949 -19.259 1.00 89.88 1065 GLY A CA 1
ATOM 8462 C C . GLY A 1 1065 ? 27.629 -15.421 -19.385 1.00 89.88 1065 GLY A C 1
ATOM 8463 O O . GLY A 1 1065 ? 27.230 -14.701 -18.477 1.00 89.88 1065 GLY A O 1
ATOM 8464 N N . VAL A 1 1066 ? 28.101 -14.910 -20.529 1.00 88.00 1066 VAL A N 1
ATOM 8465 C CA . VAL A 1 1066 ? 28.220 -13.452 -20.802 1.00 88.00 1066 VAL A CA 1
ATOM 8466 C C . VAL A 1 1066 ? 26.865 -12.730 -20.702 1.00 88.00 1066 VAL A C 1
ATOM 8468 O O . VAL A 1 1066 ? 26.777 -11.579 -20.286 1.00 88.00 1066 VAL A O 1
ATOM 8471 N N . ASN A 1 1067 ? 25.793 -13.438 -21.053 1.00 93.94 1067 ASN A N 1
ATOM 8472 C CA . ASN A 1 1067 ? 24.413 -12.967 -21.058 1.00 93.94 1067 ASN A CA 1
ATOM 8473 C C . ASN A 1 1067 ? 23.514 -13.724 -20.065 1.00 93.94 1067 ASN A C 1
ATOM 8475 O O . ASN A 1 1067 ? 22.293 -13.648 -20.191 1.00 93.94 1067 ASN A O 1
ATOM 8479 N N . THR A 1 1068 ? 24.089 -14.517 -19.151 1.00 95.25 1068 THR A N 1
ATOM 8480 C CA . THR A 1 1068 ? 23.322 -15.395 -18.255 1.00 95.25 1068 THR A CA 1
ATOM 8481 C C . THR A 1 1068 ? 23.874 -15.373 -16.834 1.00 95.25 1068 THR A C 1
ATOM 8483 O O . THR A 1 1068 ? 25.073 -15.560 -16.614 1.00 95.25 1068 THR A O 1
ATOM 8486 N N . VAL A 1 1069 ? 22.977 -15.173 -15.871 1.00 95.88 1069 VAL A N 1
ATOM 8487 C CA . VAL A 1 1069 ? 23.270 -15.196 -14.435 1.00 95.88 1069 VAL A CA 1
ATOM 8488 C C . VAL A 1 1069 ? 22.424 -16.231 -13.709 1.00 95.88 1069 VAL A C 1
ATOM 8490 O O . VAL A 1 1069 ? 21.254 -16.434 -14.037 1.00 95.88 1069 VAL A O 1
ATOM 8493 N N . ASP A 1 1070 ? 23.015 -16.829 -12.682 1.00 94.94 1070 ASP A N 1
ATOM 8494 C CA . ASP A 1 1070 ? 22.370 -17.751 -11.759 1.00 94.94 1070 ASP A CA 1
ATOM 8495 C C . ASP A 1 1070 ? 22.172 -17.045 -10.406 1.00 94.94 1070 ASP A C 1
ATOM 8497 O O . ASP A 1 1070 ? 23.060 -16.336 -9.925 1.00 94.94 1070 ASP A O 1
ATOM 8501 N N . PHE A 1 1071 ? 21.010 -17.249 -9.788 1.00 94.31 1071 PHE A N 1
ATOM 8502 C CA . PHE A 1 1071 ? 20.616 -16.695 -8.492 1.00 94.31 1071 PHE A CA 1
ATOM 8503 C C . PHE A 1 1071 ? 20.538 -17.826 -7.459 1.00 94.31 1071 PHE A C 1
ATOM 8505 O O . PHE A 1 1071 ? 19.871 -18.842 -7.671 1.00 94.31 1071 PHE A O 1
ATOM 8512 N N . THR A 1 1072 ? 21.203 -17.648 -6.322 1.00 92.12 1072 THR A N 1
ATOM 8513 C CA . THR A 1 1072 ? 21.133 -18.520 -5.145 1.00 92.12 1072 THR A CA 1
ATOM 8514 C C . THR A 1 1072 ? 20.770 -17.669 -3.923 1.00 92.12 1072 THR A C 1
ATOM 8516 O O . THR A 1 1072 ? 21.653 -17.040 -3.337 1.00 92.12 1072 THR A O 1
ATOM 8519 N N . PRO A 1 1073 ? 19.494 -17.608 -3.501 1.00 88.81 1073 PRO A N 1
ATOM 8520 C CA . PRO A 1 1073 ? 19.160 -17.183 -2.141 1.00 88.81 1073 PRO A CA 1
ATOM 8521 C C . PRO A 1 1073 ? 19.924 -18.021 -1.108 1.00 88.81 1073 PRO A C 1
ATOM 8523 O O . PRO A 1 1073 ? 20.120 -19.223 -1.287 1.00 88.81 1073 PRO A O 1
ATOM 8526 N N . ARG A 1 1074 ? 20.317 -17.414 0.014 1.00 85.00 1074 ARG A N 1
ATOM 8527 C CA . ARG A 1 1074 ? 20.927 -18.163 1.127 1.00 85.00 1074 ARG A CA 1
ATOM 8528 C C . ARG A 1 1074 ? 19.902 -18.835 2.032 1.00 85.00 1074 ARG A C 1
ATOM 8530 O O . ARG A 1 1074 ? 20.162 -19.923 2.543 1.00 85.00 1074 ARG A O 1
ATOM 8537 N N . CYS A 1 1075 ? 18.764 -18.183 2.255 1.00 78.56 1075 CYS A N 1
ATOM 8538 C CA . CYS A 1 1075 ? 17.839 -18.498 3.341 1.00 78.56 1075 CYS A CA 1
ATOM 8539 C C . CYS A 1 1075 ? 16.388 -18.445 2.875 1.00 78.56 1075 CYS A C 1
ATOM 8541 O O . CYS A 1 1075 ? 16.007 -17.538 2.137 1.00 78.56 1075 CYS A O 1
ATOM 8543 N N . MET A 1 1076 ? 15.579 -19.398 3.336 1.00 74.69 1076 MET A N 1
ATOM 8544 C CA . MET A 1 1076 ? 14.150 -19.423 3.036 1.00 74.69 1076 MET A CA 1
ATOM 8545 C C . MET A 1 1076 ? 13.434 -18.379 3.902 1.00 74.69 1076 MET A C 1
ATOM 8547 O O . MET A 1 1076 ? 13.537 -18.401 5.129 1.00 74.69 1076 MET A O 1
ATOM 8551 N N . ILE A 1 1077 ? 12.723 -17.444 3.271 1.00 71.25 1077 ILE A N 1
ATOM 8552 C CA . ILE A 1 1077 ? 12.252 -16.203 3.918 1.00 71.25 1077 ILE A CA 1
ATOM 8553 C C . ILE A 1 1077 ? 11.024 -16.439 4.831 1.00 71.25 1077 ILE A C 1
ATOM 8555 O O . ILE A 1 1077 ? 10.692 -15.620 5.689 1.00 71.25 1077 ILE A O 1
ATOM 8559 N N . LEU A 1 1078 ? 10.383 -17.599 4.684 1.00 65.69 1078 LEU A N 1
ATOM 8560 C CA . LEU A 1 1078 ? 9.081 -17.945 5.262 1.00 65.69 1078 LEU A CA 1
ATOM 8561 C C . LEU A 1 1078 ? 9.080 -18.119 6.792 1.00 65.69 1078 LEU A C 1
ATOM 8563 O O . LEU A 1 1078 ? 8.061 -17.919 7.458 1.00 65.69 1078 LEU A O 1
ATOM 8567 N N . PHE A 1 1079 ? 10.220 -18.494 7.378 1.00 59.41 1079 PHE A N 1
ATOM 8568 C CA . PHE A 1 1079 ? 10.279 -19.016 8.745 1.00 59.41 1079 PHE A CA 1
ATOM 8569 C C . PHE A 1 1079 ? 10.949 -18.056 9.739 1.00 59.41 1079 PHE A C 1
ATOM 8571 O O . PHE A 1 1079 ? 12.176 -17.992 9.843 1.00 59.41 1079 PHE A O 1
ATOM 8578 N N . ARG A 1 1080 ? 10.154 -17.387 10.591 1.00 50.94 1080 ARG A N 1
ATOM 8579 C CA . ARG A 1 1080 ? 10.687 -16.709 11.791 1.00 50.94 1080 ARG A CA 1
ATOM 8580 C C . ARG A 1 1080 ? 11.316 -17.744 12.739 1.00 50.94 1080 ARG A C 1
ATOM 8582 O O . ARG A 1 1080 ? 10.605 -18.446 13.449 1.00 50.94 1080 ARG A O 1
ATOM 8589 N N . GLY A 1 1081 ? 12.648 -17.788 12.801 1.00 48.47 1081 GLY A N 1
ATOM 8590 C CA . GLY A 1 1081 ? 13.407 -18.539 13.816 1.00 48.47 1081 GLY A CA 1
ATOM 8591 C C . GLY A 1 1081 ? 14.083 -19.827 13.345 1.00 48.47 1081 GLY A C 1
ATOM 8592 O O . GLY A 1 1081 ? 14.877 -20.387 14.100 1.00 48.47 1081 GLY A O 1
ATOM 8593 N N . GLY A 1 1082 ? 13.835 -20.276 12.113 1.00 53.16 1082 GLY A N 1
ATOM 8594 C CA . GLY A 1 1082 ? 14.538 -21.416 11.525 1.00 53.16 1082 GLY A CA 1
ATOM 8595 C C . GLY A 1 1082 ? 15.849 -20.998 10.853 1.00 53.16 1082 GLY A C 1
ATOM 8596 O O . GLY A 1 1082 ? 15.868 -20.056 10.069 1.00 53.16 1082 GLY A O 1
ATOM 8597 N N . ASN A 1 1083 ? 16.942 -21.732 11.084 1.00 62.47 1083 ASN A N 1
ATOM 8598 C CA . ASN A 1 1083 ? 18.157 -21.625 10.261 1.00 62.47 1083 ASN A CA 1
ATOM 8599 C C . ASN A 1 1083 ? 17.987 -22.462 8.975 1.00 62.47 1083 ASN A C 1
ATOM 8601 O O . ASN A 1 1083 ? 18.732 -23.412 8.740 1.00 62.47 1083 ASN A O 1
ATOM 8605 N N . VAL A 1 1084 ? 16.945 -22.152 8.197 1.00 69.88 1084 VAL A N 1
ATOM 8606 C CA . VAL A 1 1084 ? 16.546 -22.892 6.991 1.00 69.88 1084 VAL A CA 1
ATOM 8607 C C . VAL A 1 1084 ? 17.221 -22.262 5.775 1.00 69.88 1084 VAL A C 1
ATOM 8609 O O . VAL A 1 1084 ? 16.983 -21.095 5.456 1.00 69.88 1084 VAL A O 1
ATOM 8612 N N . GLN A 1 1085 ? 18.082 -23.032 5.110 1.00 78.38 1085 GLN A N 1
ATOM 8613 C CA . GLN A 1 1085 ? 18.659 -22.634 3.827 1.00 78.38 1085 GLN A CA 1
ATOM 8614 C C . GLN A 1 1085 ? 17.574 -22.641 2.745 1.00 78.38 1085 GLN A C 1
ATOM 8616 O O . GLN A 1 1085 ? 16.612 -23.403 2.831 1.00 78.38 1085 GLN A O 1
ATOM 8621 N N . ALA A 1 1086 ? 17.702 -21.776 1.743 1.00 79.69 1086 ALA A N 1
ATOM 8622 C CA . ALA A 1 1086 ? 16.755 -21.767 0.636 1.00 79.69 1086 ALA A CA 1
ATOM 8623 C C . ALA A 1 1086 ? 16.974 -22.981 -0.277 1.00 79.69 1086 ALA A C 1
ATOM 8625 O O . ALA A 1 1086 ? 18.068 -23.182 -0.796 1.00 79.69 1086 ALA A O 1
ATOM 8626 N N . GLU A 1 1087 ? 15.907 -23.735 -0.536 1.00 82.75 1087 GLU A N 1
ATOM 8627 C CA . GLU A 1 1087 ? 15.875 -24.818 -1.530 1.00 82.75 1087 GLU A CA 1
ATOM 8628 C C . GLU A 1 1087 ? 15.569 -24.289 -2.937 1.00 82.75 1087 GLU A C 1
ATOM 8630 O O . GLU A 1 1087 ? 14.971 -24.992 -3.739 1.00 82.75 1087 GLU A O 1
ATOM 8635 N N . ALA A 1 1088 ? 15.902 -23.033 -3.230 1.00 88.00 1088 ALA A N 1
ATOM 8636 C CA . ALA A 1 1088 ? 15.455 -22.336 -4.428 1.00 88.00 1088 ALA A CA 1
ATOM 8637 C C . ALA A 1 1088 ? 16.650 -21.872 -5.265 1.00 88.00 1088 ALA A C 1
ATOM 8639 O O . ALA A 1 1088 ? 17.637 -21.353 -4.735 1.00 88.00 1088 ALA A O 1
ATOM 8640 N N . LYS A 1 1089 ? 16.543 -22.028 -6.584 1.00 91.62 1089 LYS A N 1
ATOM 8641 C CA . LYS A 1 1089 ? 17.513 -21.566 -7.579 1.00 91.62 1089 LYS A CA 1
ATOM 8642 C C . LYS A 1 1089 ? 16.814 -20.762 -8.660 1.00 91.62 1089 LYS A C 1
ATOM 8644 O O . LYS A 1 1089 ? 15.670 -21.044 -9.014 1.00 91.62 1089 LYS A O 1
ATOM 8649 N N . GLY A 1 1090 ? 17.528 -19.781 -9.199 1.00 94.19 1090 GLY A N 1
ATOM 8650 C CA . GLY A 1 1090 ? 17.084 -18.993 -10.341 1.00 94.19 1090 GLY A CA 1
ATOM 8651 C C . GLY A 1 1090 ? 18.128 -18.946 -11.442 1.00 94.19 1090 GLY A C 1
ATOM 8652 O O . GLY A 1 1090 ? 19.323 -18.999 -11.161 1.00 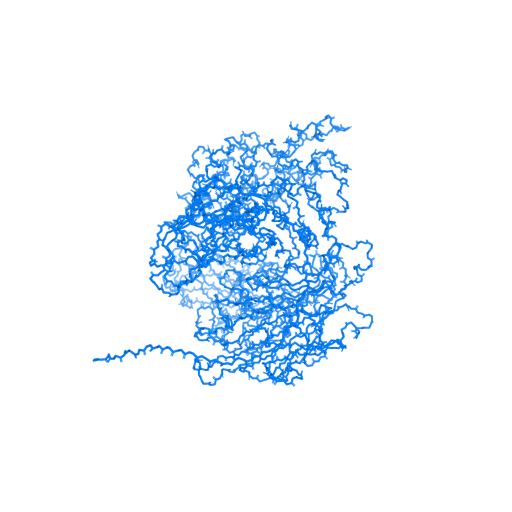94.19 1090 GLY A O 1
ATOM 8653 N N . ARG A 1 1091 ? 17.689 -18.748 -12.681 1.00 95.88 1091 ARG A N 1
ATOM 8654 C CA . ARG A 1 1091 ? 18.545 -18.320 -13.792 1.00 95.88 1091 ARG A CA 1
ATOM 8655 C C . ARG A 1 1091 ? 17.836 -17.261 -14.628 1.00 95.88 1091 ARG A C 1
ATOM 8657 O O . ARG A 1 1091 ? 16.636 -17.372 -14.854 1.00 95.88 1091 ARG A O 1
ATOM 8664 N N . MET A 1 1092 ? 18.570 -16.253 -15.095 1.00 97.19 1092 MET A N 1
ATOM 8665 C CA . MET A 1 1092 ? 18.104 -15.296 -16.104 1.00 97.19 1092 MET A CA 1
ATOM 8666 C C . MET A 1 1092 ? 19.091 -15.277 -17.268 1.00 97.19 1092 MET A C 1
ATOM 8668 O O . MET A 1 1092 ? 20.278 -15.031 -17.058 1.00 97.19 1092 MET A O 1
ATOM 8672 N N . SER A 1 1093 ? 18.596 -15.490 -18.488 1.00 96.88 1093 SER A N 1
ATOM 8673 C CA . SER A 1 1093 ? 19.346 -15.296 -19.737 1.00 96.88 1093 SER A CA 1
ATOM 8674 C C . SER A 1 1093 ? 18.748 -14.142 -20.530 1.00 96.88 1093 SER A C 1
ATOM 8676 O O . SER A 1 1093 ? 17.527 -14.050 -20.625 1.00 96.88 1093 SER A O 1
ATOM 8678 N N . ALA A 1 1094 ? 19.591 -13.308 -21.136 1.00 97.12 1094 ALA A N 1
ATOM 8679 C CA . ALA A 1 1094 ? 19.177 -12.174 -21.960 1.00 97.12 1094 ALA A CA 1
ATOM 8680 C C . ALA A 1 1094 ? 19.546 -12.351 -23.445 1.00 97.12 1094 ALA A C 1
ATOM 8682 O O . ALA A 1 1094 ? 20.587 -12.926 -23.774 1.00 97.12 1094 ALA A O 1
ATOM 8683 N N . ALA A 1 1095 ? 18.731 -11.794 -24.340 1.00 96.62 1095 ALA A N 1
ATOM 8684 C CA . ALA A 1 1095 ? 19.014 -11.631 -25.767 1.00 96.62 1095 ALA A CA 1
ATOM 8685 C C . ALA A 1 1095 ? 18.453 -10.301 -26.299 1.00 96.62 1095 ALA A C 1
ATOM 8687 O O . ALA A 1 1095 ? 17.594 -9.687 -25.670 1.00 96.62 1095 ALA A O 1
ATOM 8688 N N . SER A 1 1096 ? 18.945 -9.864 -27.459 1.00 96.06 1096 SER A N 1
ATOM 8689 C CA . SER A 1 1096 ? 18.548 -8.630 -28.150 1.00 96.06 1096 SER A CA 1
ATOM 8690 C C . SER A 1 1096 ? 18.649 -8.820 -29.658 1.00 96.06 1096 SER A C 1
ATOM 8692 O O . SER A 1 1096 ? 19.538 -9.530 -30.137 1.00 96.06 1096 SER A O 1
ATOM 8694 N N . LEU A 1 1097 ? 17.768 -8.147 -30.394 1.00 94.06 1097 LEU A N 1
ATOM 8695 C CA . LEU A 1 1097 ? 17.786 -8.084 -31.851 1.00 94.06 1097 LEU A CA 1
ATOM 8696 C C . LEU A 1 1097 ? 18.979 -7.273 -32.393 1.00 94.06 1097 LEU A C 1
ATOM 8698 O O . LEU A 1 1097 ? 19.475 -7.579 -33.478 1.00 94.06 1097 LEU A O 1
ATOM 8702 N N . ALA A 1 1098 ? 19.486 -6.294 -31.634 1.00 90.31 1098 ALA A N 1
ATOM 8703 C CA . ALA A 1 1098 ? 20.729 -5.578 -31.943 1.00 90.31 1098 ALA A CA 1
ATOM 8704 C C . ALA A 1 1098 ? 21.996 -6.460 -31.816 1.00 90.31 1098 ALA A C 1
ATOM 8706 O O . ALA A 1 1098 ? 23.064 -6.090 -32.310 1.00 90.31 1098 ALA A O 1
ATOM 8707 N N . GLY A 1 1099 ? 21.880 -7.648 -31.208 1.00 84.94 1099 GLY A N 1
ATOM 8708 C CA . GLY A 1 1099 ? 22.960 -8.626 -31.058 1.00 84.94 1099 GLY A CA 1
ATOM 8709 C C . GLY A 1 1099 ? 23.877 -8.378 -29.852 1.00 84.94 1099 GLY A C 1
ATOM 8710 O O . GLY A 1 1099 ? 23.625 -7.499 -29.037 1.00 84.94 1099 GLY A O 1
ATOM 8711 N N . ASN A 1 1100 ? 24.927 -9.207 -29.734 1.00 79.38 1100 ASN A N 1
ATOM 8712 C CA . ASN A 1 1100 ? 26.029 -9.139 -28.754 1.00 79.38 1100 ASN A CA 1
ATOM 8713 C C . ASN A 1 1100 ? 25.688 -8.470 -27.406 1.00 79.38 1100 ASN A C 1
ATOM 8715 O O . ASN A 1 1100 ? 26.067 -7.329 -27.147 1.00 79.38 1100 ASN A O 1
ATOM 8719 N N . VAL A 1 1101 ? 25.003 -9.210 -26.533 1.00 79.12 1101 VAL A N 1
ATOM 8720 C CA . VAL A 1 1101 ? 24.550 -8.715 -25.226 1.00 79.12 1101 VAL A CA 1
ATOM 8721 C C . VAL A 1 1101 ? 25.463 -9.137 -24.081 1.00 79.12 1101 VAL A C 1
ATOM 8723 O O . VAL A 1 1101 ? 25.983 -10.254 -24.063 1.00 79.12 1101 VAL A O 1
ATOM 8726 N N . GLU A 1 1102 ? 25.601 -8.256 -23.093 1.00 87.12 1102 GLU A N 1
ATOM 8727 C CA . GLU A 1 1102 ? 26.360 -8.492 -21.867 1.00 87.12 1102 GLU A CA 1
ATOM 8728 C C . GLU A 1 1102 ? 25.510 -8.090 -20.654 1.00 87.12 1102 GLU A C 1
ATOM 8730 O O . GLU A 1 1102 ? 24.963 -6.984 -20.596 1.00 87.12 1102 GLU A O 1
ATOM 8735 N N . LEU A 1 1103 ? 25.397 -8.997 -19.682 1.00 92.69 1103 LEU A N 1
ATOM 8736 C CA . LEU A 1 1103 ? 24.876 -8.678 -18.355 1.00 92.69 1103 LEU A CA 1
ATOM 8737 C C . LEU A 1 1103 ? 26.040 -8.199 -17.479 1.00 92.69 1103 LEU A C 1
ATOM 8739 O O . LEU A 1 1103 ? 27.099 -8.822 -17.471 1.00 92.69 1103 LEU A O 1
ATOM 8743 N N . LYS A 1 1104 ? 25.858 -7.089 -16.757 1.00 91.50 1104 LYS A N 1
ATOM 8744 C CA . LYS A 1 1104 ? 26.927 -6.424 -15.987 1.00 91.50 1104 LYS A CA 1
ATOM 8745 C C . LYS A 1 1104 ? 26.493 -6.090 -14.568 1.00 91.50 1104 LYS A C 1
ATOM 8747 O O . LYS A 1 1104 ? 25.322 -5.821 -14.324 1.00 91.50 1104 LYS A O 1
ATOM 8752 N N . PHE A 1 1105 ? 27.458 -6.020 -13.652 1.00 89.56 1105 PHE A N 1
ATOM 8753 C CA . PHE A 1 1105 ? 27.250 -5.514 -12.294 1.00 89.56 1105 PHE A CA 1
ATOM 8754 C C . PHE A 1 1105 ? 27.739 -4.074 -12.128 1.00 89.56 1105 PHE A C 1
ATOM 8756 O O . PHE A 1 1105 ? 28.706 -3.657 -12.768 1.00 89.56 1105 PHE A O 1
ATOM 8763 N N . GLY A 1 1106 ? 27.123 -3.358 -11.189 1.00 81.25 1106 GLY A N 1
ATOM 8764 C CA . GLY A 1 1106 ? 27.614 -2.080 -10.677 1.00 81.25 1106 GLY A CA 1
ATOM 8765 C C . GLY A 1 1106 ? 27.029 -0.842 -11.367 1.00 81.25 1106 GLY A C 1
ATOM 8766 O O . GLY A 1 1106 ? 26.104 -0.949 -12.179 1.00 81.25 1106 GLY A O 1
ATOM 8767 N N . PRO A 1 1107 ? 27.531 0.358 -11.013 1.00 76.94 1107 PRO A N 1
ATOM 8768 C CA . PRO A 1 1107 ? 26.907 1.635 -11.354 1.00 76.94 1107 PRO A CA 1
ATOM 8769 C C . PRO A 1 1107 ? 26.789 1.827 -12.872 1.00 76.94 1107 PRO A C 1
ATOM 8771 O O . PRO A 1 1107 ? 27.709 1.421 -13.596 1.00 76.94 1107 PRO A O 1
ATOM 8774 N N . PRO A 1 1108 ? 25.708 2.458 -13.374 1.00 79.06 1108 PRO A N 1
ATOM 8775 C CA . PRO A 1 1108 ? 25.563 2.737 -14.796 1.00 79.06 1108 PRO A CA 1
ATOM 8776 C C . PRO A 1 1108 ? 26.737 3.575 -15.284 1.00 79.06 1108 PRO A C 1
ATOM 8778 O O . PRO A 1 1108 ? 27.160 4.498 -14.592 1.00 79.06 1108 PRO A O 1
ATOM 8781 N N . SER A 1 1109 ? 27.230 3.294 -16.486 1.00 78.00 1109 SER A N 1
ATOM 8782 C CA . SER A 1 1109 ? 28.312 4.053 -17.128 1.00 78.00 1109 SER A CA 1
ATOM 8783 C C . SER A 1 1109 ? 28.037 5.565 -17.147 1.00 78.00 1109 SER A C 1
ATOM 8785 O O . SER A 1 1109 ? 28.913 6.355 -16.805 1.00 78.00 1109 SER A O 1
ATOM 8787 N N . PHE A 1 1110 ? 26.796 5.961 -17.435 1.00 79.19 1110 PHE A N 1
ATOM 8788 C CA . PHE A 1 1110 ? 26.352 7.358 -17.484 1.00 79.19 1110 PHE A CA 1
ATOM 8789 C C . PHE A 1 1110 ? 26.224 8.045 -16.107 1.00 79.19 1110 PHE A C 1
ATOM 8791 O O . PHE A 1 1110 ? 26.425 9.252 -16.013 1.00 79.19 1110 PHE A O 1
ATOM 8798 N N . MET A 1 1111 ? 25.964 7.299 -15.024 1.00 76.38 1111 MET A N 1
ATOM 8799 C CA . MET A 1 1111 ? 26.007 7.816 -13.642 1.00 76.38 1111 MET A CA 1
ATOM 8800 C C . MET A 1 1111 ? 27.331 7.510 -12.928 1.00 76.38 1111 MET A C 1
ATOM 8802 O O . MET A 1 1111 ? 27.485 7.830 -11.747 1.00 76.38 1111 MET A O 1
ATOM 8806 N N . ALA A 1 1112 ? 28.308 6.905 -13.610 1.00 70.69 1112 ALA A N 1
ATOM 8807 C CA . ALA A 1 1112 ? 29.523 6.401 -12.978 1.00 70.69 1112 ALA A CA 1
ATOM 8808 C C . ALA A 1 1112 ? 30.345 7.506 -12.306 1.00 70.69 1112 ALA A C 1
ATOM 8810 O O . ALA A 1 1112 ? 31.061 7.202 -11.351 1.00 70.69 1112 ALA A O 1
ATOM 8811 N N . ASP A 1 1113 ? 30.228 8.756 -12.775 1.00 68.31 1113 ASP A N 1
ATOM 8812 C CA . ASP A 1 1113 ? 30.851 9.950 -12.193 1.00 68.31 1113 ASP A CA 1
ATOM 8813 C C . ASP A 1 1113 ? 29.939 10.808 -11.299 1.00 68.31 1113 ASP A C 1
ATOM 8815 O O . ASP A 1 1113 ? 30.443 11.706 -10.615 1.00 68.31 1113 ASP A O 1
ATOM 8819 N N . ASP A 1 1114 ? 28.638 10.515 -11.228 1.00 69.19 1114 ASP A N 1
ATOM 8820 C CA . ASP A 1 1114 ? 27.675 11.372 -10.537 1.00 69.19 1114 ASP A CA 1
ATOM 8821 C C . ASP A 1 1114 ? 27.928 11.427 -9.009 1.00 69.19 1114 ASP A C 1
ATOM 8823 O O . ASP A 1 1114 ? 27.974 10.389 -8.336 1.00 69.19 1114 ASP A O 1
ATOM 8827 N N . PRO A 1 1115 ? 28.091 12.627 -8.413 1.00 62.53 1115 PRO A N 1
ATOM 8828 C CA . PRO A 1 1115 ? 28.469 12.785 -7.011 1.00 62.53 1115 PRO A CA 1
ATOM 8829 C C . PRO A 1 1115 ? 27.307 12.616 -6.019 1.00 62.53 1115 PRO A C 1
ATOM 8831 O O . PRO A 1 1115 ? 27.539 12.791 -4.818 1.00 62.53 1115 PRO A O 1
ATOM 8834 N N . TYR A 1 1116 ? 26.092 12.308 -6.479 1.00 64.88 1116 TYR A N 1
ATOM 8835 C CA . TYR A 1 1116 ? 24.926 11.916 -5.679 1.00 64.88 1116 TYR A CA 1
ATOM 8836 C C . TYR A 1 1116 ? 24.639 10.423 -5.832 1.00 64.88 1116 TYR A C 1
ATOM 8838 O O . TYR A 1 1116 ? 24.407 9.761 -4.830 1.00 64.88 1116 TYR A O 1
ATOM 8846 N N . PHE A 1 1117 ? 24.773 9.837 -7.019 1.00 69.62 1117 PHE A N 1
ATOM 8847 C CA . PHE A 1 1117 ? 24.643 8.388 -7.198 1.00 69.62 1117 PHE A CA 1
ATOM 8848 C C . PHE A 1 1117 ? 25.815 7.609 -6.562 1.00 69.62 1117 PHE A C 1
ATOM 8850 O O . PHE A 1 1117 ? 25.605 6.632 -5.836 1.00 69.62 1117 PHE A O 1
ATOM 8857 N N . ARG A 1 1118 ? 27.055 8.120 -6.674 1.00 71.31 1118 ARG A N 1
ATOM 8858 C CA . ARG A 1 1118 ? 28.237 7.610 -5.935 1.00 71.31 1118 ARG A CA 1
ATOM 8859 C C . ARG A 1 1118 ? 28.098 7.661 -4.400 1.00 71.31 1118 ARG A C 1
ATOM 8861 O O . ARG A 1 1118 ? 28.947 7.110 -3.705 1.00 71.31 1118 ARG A O 1
ATOM 8868 N N . ARG A 1 1119 ? 27.067 8.321 -3.849 1.00 66.56 1119 ARG A N 1
ATOM 8869 C CA . ARG A 1 1119 ? 26.750 8.322 -2.402 1.00 66.56 1119 ARG A CA 1
ATOM 8870 C C . ARG A 1 1119 ? 25.973 7.095 -1.944 1.00 66.56 1119 ARG A C 1
ATOM 8872 O O . ARG A 1 1119 ? 25.676 6.993 -0.764 1.00 66.56 1119 ARG A O 1
ATOM 8879 N N . PHE A 1 1120 ? 25.613 6.198 -2.849 1.00 69.56 1120 PHE A N 1
ATOM 8880 C CA . PHE A 1 1120 ? 24.812 5.032 -2.500 1.00 69.56 1120 PHE A CA 1
ATOM 8881 C C . PHE A 1 1120 ? 25.386 3.743 -3.085 1.00 69.56 1120 PHE A C 1
ATOM 8883 O O . PHE A 1 1120 ? 25.132 2.677 -2.534 1.00 69.56 1120 PHE A O 1
ATOM 8890 N N . VAL A 1 1121 ? 26.207 3.825 -4.137 1.00 73.75 1121 VAL A N 1
ATOM 8891 C CA . VAL A 1 1121 ? 26.844 2.655 -4.752 1.00 73.75 1121 VAL A CA 1
ATOM 8892 C C . VAL A 1 1121 ? 28.234 2.355 -4.183 1.00 73.75 1121 VAL A C 1
ATOM 8894 O O . VAL A 1 1121 ? 29.080 3.241 -4.062 1.00 73.75 1121 VAL A O 1
ATOM 8897 N N . ASN A 1 1122 ? 28.482 1.077 -3.896 1.00 76.44 1122 ASN A N 1
ATOM 8898 C CA . ASN A 1 1122 ? 29.784 0.497 -3.583 1.00 76.44 1122 ASN A CA 1
ATOM 8899 C C . ASN A 1 1122 ? 29.970 -0.802 -4.386 1.00 76.44 1122 ASN A C 1
ATOM 8901 O O . ASN A 1 1122 ? 29.243 -1.769 -4.163 1.00 76.44 1122 ASN A O 1
ATOM 8905 N N . GLU A 1 1123 ? 30.968 -0.833 -5.273 1.00 81.25 1123 GLU A N 1
ATOM 8906 C CA . GLU A 1 1123 ? 31.263 -1.968 -6.168 1.00 81.25 1123 GLU A CA 1
ATOM 8907 C C . GLU A 1 1123 ? 30.037 -2.388 -7.006 1.00 81.25 1123 GLU A C 1
ATOM 8909 O O . GLU A 1 1123 ? 29.612 -1.627 -7.877 1.00 81.25 1123 GLU A O 1
ATOM 8914 N N . ASP A 1 1124 ? 29.465 -3.567 -6.757 1.00 85.00 1124 ASP A N 1
ATOM 8915 C CA . ASP A 1 1124 ? 28.260 -4.102 -7.403 1.00 85.00 1124 ASP A CA 1
ATOM 8916 C C . ASP A 1 1124 ? 26.952 -3.765 -6.662 1.00 85.00 1124 ASP A C 1
ATOM 8918 O O . ASP A 1 1124 ? 25.875 -4.129 -7.133 1.00 85.00 1124 ASP A O 1
ATOM 8922 N N . THR A 1 1125 ? 27.019 -3.080 -5.515 1.00 83.06 1125 THR A N 1
ATOM 8923 C CA . THR A 1 1125 ? 25.870 -2.848 -4.620 1.00 83.06 1125 THR A CA 1
ATOM 8924 C C . THR A 1 1125 ? 25.401 -1.398 -4.561 1.00 83.06 1125 THR A C 1
ATOM 8926 O O . THR A 1 1125 ? 26.223 -0.488 -4.562 1.00 83.06 1125 THR A O 1
ATOM 8929 N N . ILE A 1 1126 ? 24.091 -1.175 -4.417 1.00 79.56 1126 ILE A N 1
ATOM 8930 C CA . ILE A 1 1126 ? 23.483 0.098 -3.998 1.00 79.56 1126 ILE A CA 1
ATOM 8931 C C . ILE A 1 1126 ? 22.922 -0.029 -2.573 1.00 79.56 1126 ILE A C 1
ATOM 8933 O O . ILE A 1 1126 ? 22.404 -1.078 -2.197 1.00 79.56 1126 ILE A O 1
ATOM 8937 N N . THR A 1 1127 ? 23.041 1.026 -1.769 1.00 76.62 1127 THR A N 1
ATOM 8938 C CA . THR A 1 1127 ? 22.588 1.100 -0.371 1.00 76.62 1127 THR A CA 1
ATOM 8939 C C . THR A 1 1127 ? 21.558 2.209 -0.203 1.00 76.62 1127 THR A C 1
ATOM 8941 O O . THR A 1 1127 ? 21.834 3.355 -0.559 1.00 76.62 1127 THR A O 1
ATOM 8944 N N . GLN A 1 1128 ? 20.420 1.899 0.411 1.00 71.50 1128 GLN A N 1
ATOM 8945 C CA . GLN A 1 1128 ? 19.348 2.845 0.723 1.00 71.50 1128 GLN A CA 1
ATOM 8946 C C . GLN A 1 1128 ? 19.156 2.991 2.231 1.00 71.50 1128 GLN A C 1
ATOM 8948 O O . GLN A 1 1128 ? 19.365 2.042 2.991 1.00 71.50 1128 GLN A O 1
ATOM 8953 N N . VAL A 1 1129 ? 18.730 4.176 2.681 1.00 63.53 1129 VAL A N 1
ATOM 8954 C CA . VAL A 1 1129 ? 18.314 4.395 4.074 1.00 63.53 1129 VAL A CA 1
ATOM 8955 C C . VAL A 1 1129 ? 16.789 4.403 4.162 1.00 63.53 1129 VAL A C 1
ATOM 8957 O O . VAL A 1 1129 ? 16.127 5.349 3.725 1.00 63.53 1129 VAL A O 1
ATOM 8960 N N . ASN A 1 1130 ? 16.235 3.348 4.762 1.00 58.59 1130 ASN A N 1
ATOM 8961 C CA . ASN A 1 1130 ? 14.791 3.173 4.905 1.00 58.59 1130 ASN A CA 1
ATOM 8962 C C . ASN A 1 1130 ? 14.197 4.042 6.033 1.00 58.59 1130 ASN A C 1
ATOM 8964 O O . ASN A 1 1130 ? 14.895 4.500 6.946 1.00 58.59 1130 ASN A O 1
ATOM 8968 N N . ARG A 1 1131 ? 12.865 4.203 6.043 1.00 54.59 1131 ARG A N 1
ATOM 8969 C CA . ARG A 1 1131 ? 12.113 4.998 7.045 1.00 54.59 1131 ARG A CA 1
ATOM 8970 C C . ARG A 1 1131 ? 12.335 4.580 8.510 1.00 54.59 1131 ARG A C 1
ATOM 8972 O O . ARG A 1 1131 ? 12.112 5.375 9.424 1.00 54.59 1131 ARG A O 1
ATOM 8979 N N . LYS A 1 1132 ? 12.781 3.345 8.765 1.00 54.53 1132 LYS A N 1
ATOM 8980 C CA . LYS A 1 1132 ? 13.105 2.820 10.108 1.00 54.53 1132 LYS A CA 1
ATOM 8981 C C . LYS A 1 1132 ? 14.569 3.070 10.504 1.00 54.53 1132 LYS A C 1
ATOM 8983 O O . LYS A 1 1132 ? 14.958 2.703 11.614 1.00 54.53 1132 LYS A O 1
ATOM 8988 N N . ARG A 1 1133 ? 15.352 3.741 9.645 1.00 55.09 1133 ARG A N 1
ATOM 8989 C CA . ARG A 1 1133 ? 16.805 3.974 9.754 1.00 55.09 1133 ARG A CA 1
ATOM 8990 C C . ARG A 1 1133 ? 17.635 2.688 9.675 1.00 55.09 1133 ARG A C 1
ATOM 8992 O O . ARG A 1 1133 ? 18.728 2.628 10.234 1.00 55.09 1133 ARG A O 1
ATOM 8999 N N . GLY A 1 1134 ? 17.103 1.661 9.016 1.00 60.19 1134 GLY A N 1
ATOM 9000 C CA . GLY A 1 1134 ? 17.903 0.547 8.519 1.00 60.19 1134 GLY A CA 1
ATOM 9001 C C . GLY A 1 1134 ? 18.608 0.935 7.220 1.00 60.19 1134 GLY A C 1
ATOM 9002 O O . GLY A 1 1134 ? 18.163 1.842 6.517 1.00 60.19 1134 GLY A O 1
ATOM 9003 N N . THR A 1 1135 ? 19.708 0.249 6.927 1.00 65.00 1135 THR A N 1
ATOM 9004 C CA . THR A 1 1135 ? 20.367 0.281 5.619 1.00 65.00 1135 THR A CA 1
ATOM 9005 C C . THR A 1 1135 ? 19.996 -0.987 4.870 1.00 65.00 1135 THR A C 1
ATOM 9007 O O . THR A 1 1135 ? 20.459 -2.063 5.256 1.00 65.00 1135 THR A O 1
ATOM 9010 N N . ASP A 1 1136 ? 19.183 -0.864 3.829 1.00 72.62 1136 ASP A N 1
ATOM 9011 C CA . ASP A 1 1136 ? 18.905 -1.968 2.914 1.00 72.62 1136 ASP A CA 1
ATOM 9012 C C . ASP A 1 1136 ? 19.891 -1.888 1.749 1.00 72.62 1136 ASP A C 1
ATOM 9014 O O . ASP A 1 1136 ? 20.225 -0.800 1.277 1.00 72.62 1136 ASP A O 1
ATOM 9018 N N . VAL A 1 1137 ? 20.415 -3.035 1.319 1.00 80.88 1137 VAL A N 1
ATOM 9019 C CA . VAL A 1 1137 ? 21.415 -3.111 0.250 1.00 80.88 1137 VAL A CA 1
ATOM 9020 C C . VAL A 1 1137 ? 20.892 -4.033 -0.846 1.00 80.88 1137 VAL A C 1
ATOM 9022 O O . VAL A 1 1137 ? 20.280 -5.072 -0.573 1.00 80.88 1137 VAL A O 1
ATOM 9025 N N . ARG A 1 1138 ? 21.114 -3.646 -2.100 1.00 86.31 1138 ARG A N 1
ATOM 9026 C CA . ARG A 1 1138 ? 20.804 -4.440 -3.292 1.00 86.31 1138 ARG A CA 1
ATOM 9027 C C . ARG A 1 1138 ? 22.059 -4.615 -4.134 1.00 86.31 1138 ARG A C 1
ATOM 9029 O O . ARG A 1 1138 ? 22.878 -3.702 -4.177 1.00 86.31 1138 ARG A O 1
ATOM 9036 N N . ARG A 1 1139 ? 22.197 -5.729 -4.851 1.00 89.31 1139 ARG A N 1
ATOM 9037 C CA . ARG A 1 1139 ? 23.092 -5.786 -6.016 1.00 89.31 1139 ARG A CA 1
ATOM 9038 C C . ARG A 1 1139 ? 22.411 -5.154 -7.217 1.00 89.31 1139 ARG A C 1
ATOM 9040 O O . ARG A 1 1139 ? 21.212 -5.328 -7.411 1.00 89.31 1139 ARG A O 1
ATOM 9047 N N . LEU A 1 1140 ? 23.205 -4.440 -8.002 1.00 88.56 1140 LEU A N 1
ATOM 9048 C CA . LEU A 1 1140 ? 22.812 -3.747 -9.218 1.00 88.56 1140 LEU A CA 1
ATOM 9049 C C . LEU A 1 1140 ? 23.278 -4.567 -10.421 1.00 88.56 1140 LEU A C 1
ATOM 9051 O O . LEU A 1 1140 ? 24.401 -4.388 -10.898 1.00 88.56 1140 LEU A O 1
ATOM 9055 N N . LEU A 1 1141 ? 22.435 -5.491 -10.880 1.00 92.69 1141 LEU A N 1
ATOM 9056 C CA . LEU A 1 1141 ? 22.615 -6.143 -12.173 1.00 92.69 1141 LEU A CA 1
ATOM 9057 C C . LEU A 1 1141 ? 21.992 -5.262 -13.263 1.00 92.69 1141 LEU A C 1
ATOM 9059 O O . LEU A 1 1141 ? 20.957 -4.635 -13.041 1.00 92.69 1141 LEU A O 1
ATOM 9063 N N . ARG A 1 1142 ? 22.597 -5.219 -14.451 1.00 91.31 1142 ARG A N 1
ATOM 9064 C CA . ARG A 1 1142 ? 22.042 -4.508 -15.604 1.00 91.31 1142 ARG A CA 1
ATOM 9065 C C . ARG A 1 1142 ? 22.217 -5.234 -16.927 1.00 91.31 1142 ARG A C 1
ATOM 9067 O O . ARG A 1 1142 ? 23.180 -5.976 -17.122 1.00 91.31 1142 ARG A O 1
ATOM 9074 N N . PHE A 1 1143 ? 21.325 -4.920 -17.856 1.00 93.38 1143 PHE A N 1
ATOM 9075 C CA . PHE A 1 1143 ? 21.538 -5.067 -19.290 1.00 93.38 1143 PHE A CA 1
ATOM 9076 C C . PHE A 1 1143 ? 22.086 -3.746 -19.848 1.00 93.38 1143 PHE A C 1
ATOM 9078 O O . PHE A 1 1143 ? 21.486 -2.689 -19.636 1.00 93.38 1143 PHE A O 1
ATOM 9085 N N . GLU A 1 1144 ? 23.191 -3.794 -20.592 1.00 90.50 1144 GLU A N 1
ATOM 9086 C CA . GLU A 1 1144 ? 23.765 -2.639 -21.294 1.00 90.50 1144 GLU A CA 1
ATOM 9087 C C . GLU A 1 1144 ? 24.155 -3.064 -22.722 1.00 90.50 1144 GLU A C 1
ATOM 9089 O O . GLU A 1 1144 ? 25.005 -3.947 -22.864 1.00 90.50 1144 GLU A O 1
ATOM 9094 N N . PRO A 1 1145 ? 23.557 -2.482 -23.782 1.00 90.50 1145 PRO A N 1
ATOM 9095 C CA . PRO A 1 1145 ? 23.953 -2.786 -25.155 1.00 90.50 1145 PRO A CA 1
ATOM 9096 C C . PRO A 1 1145 ? 25.370 -2.258 -25.417 1.00 90.50 1145 PRO A C 1
ATOM 9098 O O . PRO A 1 1145 ? 25.755 -1.214 -24.885 1.00 90.50 1145 PRO A O 1
ATOM 9101 N N . LEU A 1 1146 ? 26.152 -2.959 -26.246 1.00 89.38 1146 LEU A N 1
ATOM 9102 C CA . LEU A 1 1146 ? 27.517 -2.526 -26.574 1.00 89.38 1146 LEU A CA 1
ATOM 9103 C C . LEU A 1 1146 ? 27.527 -1.165 -27.287 1.00 89.38 1146 LEU A C 1
ATOM 9105 O O . LEU A 1 1146 ? 28.292 -0.280 -26.914 1.00 89.38 1146 LEU A O 1
ATOM 9109 N N . GLU A 1 1147 ? 26.633 -0.986 -28.259 1.00 91.88 1147 GLU A N 1
ATOM 9110 C CA . GLU A 1 1147 ? 26.500 0.232 -29.061 1.00 91.88 1147 GLU A CA 1
ATOM 9111 C C . GLU A 1 1147 ? 25.171 0.959 -28.762 1.00 91.88 1147 GLU A C 1
ATOM 9113 O O . GLU A 1 1147 ? 24.204 0.323 -28.329 1.00 91.88 1147 GLU A O 1
ATOM 9118 N N . PRO A 1 1148 ? 25.076 2.284 -28.992 1.00 93.50 1148 PRO A N 1
ATOM 9119 C CA . PRO A 1 1148 ? 23.814 3.016 -28.908 1.00 93.50 1148 PRO A CA 1
ATOM 9120 C C . PRO A 1 1148 ? 22.772 2.499 -29.915 1.00 93.50 1148 PRO A C 1
ATOM 9122 O O . PRO A 1 1148 ? 23.064 2.362 -31.103 1.00 93.50 1148 PRO A O 1
ATOM 9125 N N . VAL A 1 1149 ? 21.535 2.287 -29.461 1.00 94.81 1149 VAL A N 1
ATOM 9126 C CA . VAL A 1 1149 ? 20.413 1.793 -30.281 1.00 94.81 1149 VAL A CA 1
ATOM 9127 C C . VAL A 1 1149 ? 19.359 2.877 -30.519 1.00 94.81 1149 VAL A C 1
ATOM 9129 O O . VAL A 1 1149 ? 19.176 3.773 -29.692 1.00 94.81 1149 VAL A O 1
ATOM 9132 N N . SER A 1 1150 ? 18.659 2.792 -31.652 1.00 94.81 1150 SER A N 1
ATOM 9133 C CA . SER A 1 1150 ? 17.454 3.579 -31.973 1.00 94.81 1150 SER A CA 1
ATOM 9134 C C . SER A 1 1150 ? 16.172 2.739 -32.012 1.00 94.81 1150 SER A C 1
ATOM 9136 O O . SER A 1 1150 ? 15.073 3.265 -31.869 1.00 94.81 1150 SER A O 1
ATOM 9138 N N . GLU A 1 1151 ? 16.302 1.431 -32.183 1.00 95.31 1151 GLU A N 1
ATOM 9139 C CA . GLU A 1 1151 ? 15.255 0.437 -31.985 1.00 95.31 1151 GLU A CA 1
ATOM 9140 C C . GLU A 1 1151 ? 15.923 -0.851 -31.515 1.00 95.31 1151 GLU A C 1
ATOM 9142 O O . GLU A 1 1151 ? 17.055 -1.141 -31.913 1.00 95.31 1151 GLU A O 1
ATOM 9147 N N . ASP A 1 1152 ? 15.258 -1.590 -30.637 1.00 96.00 1152 ASP A N 1
ATOM 9148 C CA . ASP A 1 1152 ? 15.735 -2.882 -30.157 1.00 96.00 1152 ASP A CA 1
ATOM 9149 C C . ASP A 1 1152 ? 14.559 -3.686 -29.597 1.00 96.00 1152 ASP A C 1
ATOM 9151 O O . ASP A 1 1152 ? 13.641 -3.132 -28.988 1.00 96.00 1152 ASP A O 1
ATOM 9155 N N . THR A 1 1153 ? 14.641 -5.000 -29.768 1.00 96.06 1153 THR A N 1
ATOM 9156 C CA . THR A 1 1153 ? 13.716 -5.958 -29.171 1.00 96.06 1153 THR A CA 1
ATOM 9157 C C . THR A 1 1153 ? 14.536 -6.902 -28.304 1.00 96.06 1153 THR A C 1
ATOM 9159 O O . THR A 1 1153 ? 15.460 -7.556 -28.796 1.00 96.06 1153 THR A O 1
ATOM 9162 N N . ARG A 1 1154 ? 14.233 -6.970 -27.009 1.00 96.56 1154 ARG A N 1
ATOM 9163 C CA . ARG A 1 1154 ? 15.010 -7.699 -25.997 1.00 96.56 1154 ARG A CA 1
ATOM 9164 C C . ARG A 1 1154 ? 14.160 -8.761 -25.342 1.00 96.56 1154 ARG A C 1
ATOM 9166 O O . ARG A 1 1154 ? 12.987 -8.520 -25.103 1.00 96.56 1154 ARG A O 1
ATOM 9173 N N . ALA A 1 1155 ? 14.755 -9.896 -24.998 1.00 97.19 1155 ALA A N 1
ATOM 9174 C CA . ALA A 1 1155 ? 14.065 -10.958 -24.278 1.00 97.19 1155 ALA A CA 1
ATOM 9175 C C . ALA A 1 1155 ? 14.881 -11.454 -23.085 1.00 97.19 1155 ALA A C 1
ATOM 9177 O O . ALA A 1 1155 ? 16.089 -11.679 -23.197 1.00 97.19 1155 ALA A O 1
ATOM 9178 N N . PHE A 1 1156 ? 14.192 -11.666 -21.967 1.00 97.69 1156 PHE A N 1
ATOM 9179 C CA . PHE A 1 1156 ? 14.737 -12.141 -20.702 1.00 97.69 1156 PHE A CA 1
ATOM 9180 C C . PHE A 1 1156 ? 13.990 -13.406 -20.295 1.00 97.69 1156 PHE A C 1
ATOM 9182 O O . PHE A 1 1156 ? 12.791 -13.372 -20.019 1.00 97.69 1156 PHE A O 1
ATOM 9189 N N . LEU A 1 1157 ? 14.703 -14.530 -20.298 1.00 97.88 1157 LEU A N 1
ATOM 9190 C CA . LEU A 1 1157 ? 14.184 -15.842 -19.933 1.00 97.88 1157 LEU A CA 1
ATOM 9191 C C . LEU A 1 1157 ? 14.562 -16.151 -18.486 1.00 97.88 1157 LEU A C 1
ATOM 9193 O O . LEU A 1 1157 ? 15.745 -16.331 -18.180 1.00 97.88 1157 LEU A O 1
ATOM 9197 N N . PHE A 1 1158 ? 13.554 -16.224 -17.626 1.00 97.44 1158 PHE A N 1
ATOM 9198 C CA . PHE A 1 1158 ? 13.667 -16.513 -16.202 1.00 97.44 1158 PHE A CA 1
ATOM 9199 C C . PHE A 1 1158 ? 13.271 -17.962 -15.926 1.00 97.44 1158 PHE A C 1
ATOM 9201 O O . PHE A 1 1158 ? 12.184 -18.393 -16.306 1.00 97.44 1158 PHE A O 1
ATOM 9208 N N . GLN A 1 1159 ? 14.132 -18.691 -15.225 1.00 94.94 1159 GLN A N 1
ATOM 9209 C CA . GLN A 1 1159 ? 13.908 -20.068 -14.793 1.00 94.94 1159 GLN A CA 1
ATOM 9210 C C . GLN A 1 1159 ? 13.949 -20.143 -13.272 1.00 94.94 1159 GLN A C 1
ATOM 9212 O O . GLN A 1 1159 ? 14.972 -19.805 -12.675 1.00 94.94 1159 GLN A O 1
ATOM 9217 N N . GLY A 1 1160 ? 12.859 -20.599 -12.652 1.00 91.00 1160 GLY A N 1
ATOM 9218 C CA . GLY A 1 1160 ? 12.813 -20.979 -11.240 1.00 91.00 1160 GLY A CA 1
ATOM 9219 C C . GLY A 1 1160 ? 12.946 -22.494 -11.085 1.00 91.00 1160 GLY A C 1
ATOM 9220 O O . GLY A 1 1160 ? 12.407 -23.246 -11.893 1.00 91.00 1160 GLY A O 1
ATOM 9221 N N . ALA A 1 1161 ? 13.671 -22.951 -10.065 1.00 88.19 1161 ALA A N 1
ATOM 9222 C CA . ALA A 1 1161 ? 13.820 -24.374 -9.764 1.00 88.19 1161 ALA A CA 1
ATOM 9223 C C . ALA A 1 1161 ? 14.077 -24.635 -8.273 1.00 88.19 1161 ALA A C 1
ATOM 9225 O O . ALA A 1 1161 ? 14.458 -23.728 -7.525 1.00 88.19 1161 ALA A O 1
ATOM 9226 N N . LEU A 1 1162 ? 13.917 -25.895 -7.861 1.00 84.00 1162 LEU A N 1
ATOM 9227 C CA . LEU A 1 1162 ? 14.384 -26.391 -6.566 1.00 84.00 1162 LEU A CA 1
ATOM 9228 C C . LEU A 1 1162 ? 15.892 -26.691 -6.597 1.00 84.00 1162 LEU A C 1
ATOM 9230 O O . LEU A 1 1162 ? 16.432 -27.086 -7.631 1.00 84.00 1162 LEU A O 1
ATOM 9234 N N . ASP A 1 1163 ? 16.572 -26.532 -5.460 1.00 75.00 1163 ASP A N 1
ATOM 9235 C CA . ASP A 1 1163 ? 17.970 -26.950 -5.299 1.00 75.00 1163 ASP A CA 1
ATOM 9236 C C . ASP A 1 1163 ? 18.080 -28.484 -5.283 1.00 75.00 1163 ASP A C 1
ATOM 9238 O O . ASP A 1 1163 ? 17.246 -29.179 -4.698 1.00 75.00 1163 ASP A O 1
ATOM 9242 N N . HIS A 1 1164 ? 19.108 -29.023 -5.936 1.00 75.50 1164 HIS A N 1
ATOM 9243 C CA . HIS A 1 1164 ? 19.226 -30.451 -6.239 1.00 75.50 1164 HIS A CA 1
ATOM 9244 C C . HIS A 1 1164 ? 20.597 -31.005 -5.805 1.00 75.50 1164 HIS A C 1
ATOM 9246 O O . HIS A 1 1164 ? 21.599 -30.298 -5.930 1.00 75.50 1164 HIS A O 1
ATOM 9252 N N . PRO A 1 1165 ? 20.697 -32.270 -5.333 1.00 68.06 1165 PRO A N 1
ATOM 9253 C CA . PRO A 1 1165 ? 21.959 -32.840 -4.845 1.00 68.06 1165 PRO A CA 1
ATOM 9254 C C . PRO A 1 1165 ? 23.133 -32.847 -5.842 1.00 68.06 1165 PRO A C 1
ATOM 9256 O O . PRO A 1 1165 ? 24.281 -32.809 -5.400 1.00 68.06 1165 PRO A O 1
ATOM 9259 N N . ASP A 1 1166 ? 22.878 -32.855 -7.159 1.00 63.22 1166 ASP A N 1
ATOM 9260 C CA . ASP A 1 1166 ? 23.810 -32.266 -8.139 1.00 63.22 1166 ASP A CA 1
ATOM 9261 C C . ASP A 1 1166 ? 23.245 -30.904 -8.597 1.00 63.22 1166 ASP A C 1
ATOM 9263 O O . ASP A 1 1166 ? 22.219 -30.880 -9.290 1.00 63.22 1166 ASP A O 1
ATOM 9267 N N . PRO A 1 1167 ? 23.895 -29.773 -8.250 1.00 55.09 1167 PRO A N 1
ATOM 9268 C CA . PRO A 1 1167 ? 23.440 -28.432 -8.622 1.00 55.09 1167 PRO A CA 1
ATOM 9269 C C . PRO A 1 1167 ? 23.347 -28.165 -10.132 1.00 55.09 1167 PRO A C 1
ATOM 9271 O O . PRO A 1 1167 ? 22.751 -27.166 -10.533 1.00 55.09 1167 PRO A O 1
ATOM 9274 N N . LYS A 1 1168 ? 23.929 -29.019 -10.987 1.00 58.91 1168 LYS A N 1
ATOM 9275 C CA . LYS A 1 1168 ? 23.815 -28.898 -12.452 1.00 58.91 1168 LYS A CA 1
ATOM 9276 C C . LYS A 1 1168 ? 22.440 -29.294 -12.979 1.00 58.91 1168 LYS A C 1
ATOM 9278 O O . LYS A 1 1168 ? 22.043 -28.795 -14.028 1.00 58.91 1168 LYS A O 1
ATOM 9283 N N . ASP A 1 1169 ? 21.739 -30.174 -12.267 1.00 73.81 1169 ASP A N 1
ATOM 9284 C CA . ASP A 1 1169 ? 20.438 -30.693 -12.695 1.00 73.81 1169 ASP A CA 1
ATOM 9285 C C . ASP A 1 1169 ? 19.275 -29.814 -12.199 1.00 73.81 1169 ASP A C 1
ATOM 9287 O O . ASP A 1 1169 ? 18.205 -29.830 -12.803 1.00 73.81 1169 ASP A O 1
ATOM 9291 N N . ALA A 1 1170 ? 19.495 -29.006 -11.148 1.00 80.88 1170 ALA A N 1
ATOM 9292 C CA . ALA A 1 1170 ? 18.527 -28.027 -10.639 1.00 80.88 1170 ALA A CA 1
ATOM 9293 C C . ALA A 1 1170 ? 18.098 -27.030 -11.730 1.00 80.88 1170 ALA A C 1
ATOM 9295 O O . ALA A 1 1170 ? 16.920 -26.887 -12.048 1.00 80.88 1170 ALA A O 1
ATOM 9296 N N . LEU A 1 1171 ? 19.073 -26.353 -12.342 1.00 89.88 1171 LEU A N 1
ATOM 9297 C CA . LEU A 1 1171 ? 18.843 -25.366 -13.393 1.00 89.88 1171 LEU A CA 1
ATOM 9298 C C . LEU A 1 1171 ? 19.178 -25.976 -14.759 1.00 89.88 1171 LEU A C 1
ATOM 9300 O O . LEU A 1 1171 ? 20.336 -25.924 -15.195 1.00 89.88 1171 LEU A O 1
ATOM 9304 N N . LYS A 1 1172 ? 18.164 -26.520 -15.455 1.00 91.56 1172 LYS A N 1
ATOM 9305 C CA . LYS A 1 1172 ? 18.290 -27.038 -16.837 1.00 91.56 1172 LYS A CA 1
ATOM 9306 C C . LYS A 1 1172 ? 19.042 -26.016 -17.719 1.00 91.56 1172 LYS A C 1
ATOM 9308 O O . LYS A 1 1172 ? 18.748 -24.823 -17.611 1.00 91.56 1172 LYS A O 1
ATOM 9313 N N . PRO A 1 1173 ? 19.952 -26.429 -18.624 1.00 92.69 1173 PRO A N 1
ATOM 9314 C CA . PRO A 1 1173 ? 20.609 -25.504 -19.549 1.00 92.69 1173 PRO A CA 1
ATOM 9315 C C . PRO A 1 1173 ? 19.574 -24.725 -20.363 1.00 92.69 1173 PRO A C 1
ATOM 9317 O O . PRO A 1 1173 ? 18.711 -25.344 -20.982 1.00 92.69 1173 PRO A O 1
ATOM 9320 N N . GLN A 1 1174 ? 19.652 -23.395 -20.375 1.00 95.19 1174 GLN A N 1
ATOM 9321 C CA . GLN A 1 1174 ? 18.689 -22.556 -21.089 1.00 95.19 1174 GLN A CA 1
ATOM 9322 C C . GLN A 1 1174 ? 19.365 -21.619 -22.091 1.00 95.19 1174 GLN A C 1
ATOM 9324 O O . GLN A 1 1174 ? 20.547 -21.296 -21.965 1.00 95.19 1174 GLN A O 1
ATOM 9329 N N . SER A 1 1175 ? 18.596 -21.159 -23.072 1.00 95.69 1175 SER A N 1
ATOM 9330 C CA . SER A 1 1175 ? 19.003 -20.112 -24.010 1.00 95.69 1175 SER A CA 1
ATOM 9331 C C . SER A 1 1175 ? 17.779 -19.365 -24.522 1.00 95.69 1175 SER A C 1
ATOM 9333 O O . SER A 1 1175 ? 16.761 -19.992 -24.809 1.00 95.69 1175 SER A O 1
ATOM 9335 N N . VAL A 1 1176 ? 17.899 -18.052 -24.704 1.00 96.75 1176 VAL A N 1
ATOM 9336 C CA . VAL A 1 1176 ? 16.889 -17.224 -25.371 1.00 96.75 1176 VAL A CA 1
ATOM 9337 C C . VAL A 1 1176 ? 17.493 -16.568 -26.611 1.00 96.75 1176 VAL A C 1
ATOM 9339 O O . VAL A 1 1176 ? 18.673 -16.213 -26.610 1.00 96.75 1176 VAL A O 1
ATOM 9342 N N . VAL A 1 1177 ? 16.704 -16.447 -27.677 1.00 95.56 1177 VAL A N 1
ATOM 9343 C CA . VAL A 1 1177 ? 17.089 -15.829 -28.954 1.00 95.56 1177 VAL A CA 1
ATOM 9344 C C . VAL A 1 1177 ? 15.955 -14.925 -29.426 1.00 95.56 1177 VAL A C 1
ATOM 9346 O O . VAL A 1 1177 ? 14.820 -15.380 -29.531 1.00 95.56 1177 VAL A O 1
ATOM 9349 N N . VAL A 1 1178 ? 16.268 -13.670 -29.756 1.00 94.81 1178 VAL A N 1
ATOM 9350 C CA . VAL A 1 1178 ? 15.363 -12.757 -30.478 1.00 94.81 1178 VAL A CA 1
ATOM 9351 C C . VAL A 1 1178 ? 15.798 -12.720 -31.940 1.00 94.81 1178 VAL A C 1
ATOM 9353 O O . VAL A 1 1178 ? 16.994 -12.601 -32.213 1.00 94.81 1178 VAL A O 1
ATOM 9356 N N . SER A 1 1179 ? 14.872 -12.857 -32.891 1.00 92.19 1179 SER A N 1
ATOM 9357 C CA . SER A 1 1179 ? 15.222 -12.880 -34.317 1.00 92.19 1179 SER A CA 1
ATOM 9358 C C . SER A 1 1179 ? 14.062 -12.515 -35.246 1.00 92.19 1179 SER A C 1
ATOM 9360 O O . SER A 1 1179 ? 12.914 -12.873 -34.998 1.00 92.19 1179 SER A O 1
ATOM 9362 N N . LYS A 1 1180 ? 14.401 -11.867 -36.368 1.00 89.50 1180 LYS A N 1
ATOM 9363 C CA . LYS A 1 1180 ? 13.530 -11.610 -37.534 1.00 89.50 1180 LYS A CA 1
ATOM 9364 C C . LYS A 1 1180 ? 13.634 -12.699 -38.623 1.00 89.50 1180 LYS A C 1
ATOM 9366 O O . LYS A 1 1180 ? 13.097 -12.536 -39.710 1.00 89.50 1180 LYS A O 1
ATOM 9371 N N . THR A 1 1181 ? 14.381 -13.781 -38.377 1.00 87.81 1181 THR A N 1
ATOM 9372 C CA . THR A 1 1181 ? 14.694 -14.822 -39.381 1.00 87.81 1181 THR A CA 1
ATOM 9373 C C . THR A 1 1181 ? 14.632 -16.251 -38.821 1.00 87.81 1181 THR A C 1
ATOM 9375 O O . THR A 1 1181 ? 15.343 -17.137 -39.302 1.00 87.81 1181 THR A O 1
ATOM 9378 N N . LEU A 1 1182 ? 13.850 -16.485 -37.764 1.00 85.50 1182 LEU A N 1
ATOM 9379 C CA . LEU A 1 1182 ? 13.544 -17.846 -37.309 1.00 85.50 1182 LEU A CA 1
ATOM 9380 C C . LEU A 1 1182 ? 12.594 -18.530 -38.316 1.00 85.50 1182 LEU A C 1
ATOM 9382 O O . LEU A 1 1182 ? 11.726 -17.848 -38.864 1.00 85.50 1182 LEU A O 1
ATOM 9386 N N . PRO A 1 1183 ? 12.728 -19.846 -38.573 1.00 80.44 1183 PRO A N 1
ATOM 9387 C CA . PRO A 1 1183 ? 11.792 -20.571 -39.431 1.00 80.44 1183 PRO A CA 1
ATOM 9388 C C . PRO A 1 1183 ? 10.356 -20.454 -38.912 1.00 80.44 1183 PRO A C 1
ATOM 9390 O O . PRO A 1 1183 ? 10.122 -20.607 -37.715 1.00 80.44 1183 PRO A O 1
ATOM 9393 N N . GLY A 1 1184 ? 9.407 -20.173 -39.803 1.00 74.62 1184 GLY A N 1
ATOM 9394 C CA . GLY A 1 1184 ? 8.018 -19.860 -39.450 1.00 74.62 1184 GLY A CA 1
ATOM 9395 C C . GLY A 1 1184 ? 7.763 -18.403 -39.036 1.00 74.62 1184 GLY A C 1
ATOM 9396 O O . GLY A 1 1184 ? 6.604 -18.024 -38.930 1.00 74.62 1184 GLY A O 1
ATOM 9397 N N . CYS A 1 1185 ? 8.806 -17.577 -38.884 1.00 75.75 1185 CYS A N 1
ATOM 9398 C CA . CYS A 1 1185 ? 8.722 -16.141 -38.566 1.00 75.75 1185 CYS A CA 1
ATOM 9399 C C . CYS A 1 1185 ? 9.103 -15.245 -39.763 1.00 75.75 1185 CYS A C 1
ATOM 9401 O O . CYS A 1 1185 ? 9.572 -14.119 -39.611 1.00 75.75 1185 CYS A O 1
ATOM 9403 N N . GLU A 1 1186 ? 8.968 -15.774 -40.978 1.00 65.88 1186 GLU A N 1
ATOM 9404 C CA . GLU A 1 1186 ? 9.619 -15.274 -42.201 1.00 65.88 1186 GLU A CA 1
ATOM 9405 C C . GLU A 1 1186 ? 8.967 -14.020 -42.815 1.00 65.88 1186 GLU A C 1
ATOM 9407 O O . GLU A 1 1186 ? 9.512 -13.434 -43.751 1.00 65.88 1186 GLU A O 1
ATOM 9412 N N . THR A 1 1187 ? 7.813 -13.595 -42.297 1.00 59.94 1187 THR A N 1
ATOM 9413 C CA . THR A 1 1187 ? 7.028 -12.447 -42.786 1.00 59.94 1187 THR A CA 1
ATOM 9414 C C . THR A 1 1187 ? 6.912 -11.299 -41.772 1.00 59.94 1187 THR A C 1
ATOM 9416 O O . THR A 1 1187 ? 6.098 -10.405 -41.987 1.00 59.94 1187 THR A O 1
ATOM 9419 N N . GLN A 1 1188 ? 7.659 -11.345 -40.659 1.00 60.72 1188 GLN A N 1
ATOM 9420 C CA . GLN A 1 1188 ? 7.148 -10.882 -39.357 1.00 60.72 1188 GLN A CA 1
ATOM 9421 C C . GLN A 1 1188 ? 8.027 -9.868 -38.603 1.00 60.72 1188 GLN A C 1
ATOM 9423 O O . GLN A 1 1188 ? 9.196 -9.648 -38.938 1.00 60.72 1188 GLN A O 1
ATOM 9428 N N . SER A 1 1189 ? 7.455 -9.253 -37.561 1.00 73.06 1189 SER A N 1
ATOM 9429 C CA . SER A 1 1189 ? 8.070 -8.179 -36.765 1.00 73.06 1189 SER A CA 1
ATOM 9430 C C . SER A 1 1189 ? 9.267 -8.662 -35.948 1.00 73.06 1189 SER A C 1
ATOM 9432 O O . SER A 1 1189 ? 10.336 -8.057 -36.017 1.00 73.06 1189 SER A O 1
ATOM 9434 N N . PHE A 1 1190 ? 9.096 -9.745 -35.187 1.00 89.81 1190 PHE A N 1
ATOM 9435 C CA . PHE A 1 1190 ? 10.143 -10.523 -34.517 1.00 89.81 1190 PHE A CA 1
ATOM 9436 C C . PHE A 1 1190 ? 9.537 -11.799 -33.908 1.00 89.81 1190 PHE A C 1
ATOM 9438 O O . PHE A 1 1190 ? 8.337 -11.880 -33.657 1.00 89.81 1190 PHE A O 1
ATOM 9445 N N . CYS A 1 1191 ? 10.393 -12.771 -33.602 1.00 92.50 1191 CYS A N 1
ATOM 9446 C CA . CYS A 1 1191 ? 10.071 -13.921 -32.762 1.00 92.50 1191 CYS A CA 1
ATOM 9447 C C . CYS A 1 1191 ? 11.068 -14.050 -31.609 1.00 92.50 1191 CYS A C 1
ATOM 9449 O O . CYS A 1 1191 ? 12.240 -13.670 -31.735 1.00 92.50 1191 CYS A O 1
ATOM 9451 N N . VAL A 1 1192 ? 10.611 -14.650 -30.508 1.00 95.25 1192 VAL A N 1
ATOM 9452 C CA . VAL A 1 1192 ? 11.443 -14.986 -29.346 1.00 95.25 1192 VAL A CA 1
ATOM 9453 C C . VAL A 1 1192 ? 11.426 -16.494 -29.138 1.00 95.25 1192 VAL A C 1
ATOM 9455 O O . VAL A 1 1192 ? 10.401 -17.063 -28.780 1.00 95.25 1192 VAL A O 1
ATOM 9458 N N . GLN A 1 1193 ? 12.569 -17.146 -29.340 1.00 96.31 1193 GLN A N 1
ATOM 9459 C CA . GLN A 1 1193 ? 12.747 -18.561 -29.024 1.00 96.31 1193 GLN A CA 1
ATOM 9460 C C . GLN A 1 1193 ? 13.380 -18.705 -27.640 1.00 96.31 1193 GLN A C 1
ATOM 9462 O O . GLN A 1 1193 ? 14.557 -18.392 -27.453 1.00 96.31 1193 GLN A O 1
ATOM 9467 N N . ALA A 1 1194 ? 12.605 -19.203 -26.680 1.00 97.06 1194 ALA A N 1
ATOM 9468 C CA . ALA A 1 1194 ? 13.072 -19.615 -25.363 1.00 97.06 1194 ALA A CA 1
ATOM 9469 C C . ALA A 1 1194 ? 13.273 -21.136 -25.334 1.00 97.06 1194 ALA A C 1
ATOM 9471 O O . ALA A 1 1194 ? 12.390 -21.897 -25.722 1.00 97.06 1194 ALA A O 1
ATOM 9472 N N . LYS A 1 1195 ? 14.428 -21.604 -24.860 1.00 97.25 1195 LYS A N 1
ATOM 9473 C CA . LYS A 1 1195 ? 14.746 -23.032 -24.735 1.00 97.25 1195 LYS A CA 1
ATOM 9474 C C . LYS A 1 1195 ? 15.172 -23.361 -23.314 1.00 97.25 1195 LYS A C 1
ATOM 9476 O O . LYS A 1 1195 ? 16.031 -22.671 -22.770 1.00 97.25 1195 LYS A O 1
ATOM 9481 N N . ILE A 1 1196 ? 14.613 -24.431 -22.747 1.00 95.25 1196 ILE A N 1
ATOM 9482 C CA . ILE A 1 1196 ? 14.838 -24.873 -21.366 1.00 95.25 1196 ILE A CA 1
ATOM 9483 C C . ILE A 1 1196 ? 15.095 -26.389 -21.363 1.00 95.25 1196 ILE A C 1
ATOM 9485 O O . ILE A 1 1196 ? 14.185 -27.216 -21.420 1.00 95.25 1196 ILE A O 1
ATOM 9489 N N . GLY A 1 1197 ? 16.368 -26.780 -21.334 1.00 94.00 1197 GLY A N 1
ATOM 9490 C CA . GLY A 1 1197 ? 16.801 -28.163 -21.517 1.00 94.00 1197 GLY A CA 1
ATOM 9491 C C . GLY A 1 1197 ? 16.435 -28.686 -22.910 1.00 94.00 1197 GLY A C 1
ATOM 9492 O O . GLY A 1 1197 ? 17.040 -28.295 -23.910 1.00 94.00 1197 GLY A O 1
ATOM 9493 N N . ASN A 1 1198 ? 15.440 -29.574 -22.961 1.00 94.31 1198 ASN A N 1
ATOM 9494 C CA . ASN A 1 1198 ? 14.901 -30.133 -24.205 1.00 94.31 1198 ASN A CA 1
ATOM 9495 C C . ASN A 1 1198 ? 13.630 -29.412 -24.689 1.00 94.31 1198 ASN A C 1
ATOM 9497 O O . ASN A 1 1198 ? 13.274 -29.548 -25.857 1.00 94.31 1198 ASN A O 1
ATOM 9501 N N . GLU A 1 1199 ? 12.957 -28.653 -23.822 1.00 95.00 1199 GLU A N 1
ATOM 9502 C CA . GLU A 1 1199 ? 11.753 -27.889 -24.162 1.00 95.00 1199 GLU A CA 1
ATOM 9503 C C . GLU A 1 1199 ? 12.144 -26.642 -24.963 1.00 95.00 1199 GLU A C 1
ATOM 9505 O O . GLU A 1 1199 ? 13.136 -25.988 -24.640 1.00 95.00 1199 GLU A O 1
ATOM 9510 N N . THR A 1 1200 ? 11.390 -26.314 -26.012 1.00 96.12 1200 THR A N 1
ATOM 9511 C CA . THR A 1 1200 ? 11.593 -25.109 -26.834 1.00 96.12 1200 THR A CA 1
ATOM 9512 C C . THR A 1 1200 ? 10.240 -24.450 -27.074 1.00 96.12 1200 THR A C 1
ATOM 9514 O O . THR A 1 1200 ? 9.267 -25.145 -27.351 1.00 96.12 1200 THR A O 1
ATOM 9517 N N . TYR A 1 1201 ? 10.201 -23.130 -26.926 1.00 95.38 1201 TYR A N 1
ATOM 9518 C CA . TYR A 1 1201 ? 9.019 -22.283 -26.982 1.00 95.38 1201 TYR A CA 1
ATOM 9519 C C . TYR A 1 1201 ? 9.340 -21.092 -27.900 1.00 95.38 1201 TYR A C 1
ATOM 9521 O O . TYR A 1 1201 ? 9.993 -20.134 -27.476 1.00 95.38 1201 TYR A O 1
ATOM 9529 N N . THR A 1 1202 ? 8.944 -21.160 -29.170 1.00 94.50 1202 THR A N 1
ATOM 9530 C CA . THR A 1 1202 ? 9.093 -20.067 -30.141 1.00 94.50 1202 THR A CA 1
ATOM 9531 C C . THR A 1 1202 ? 7.810 -19.249 -30.192 1.00 94.50 1202 THR A C 1
ATOM 9533 O O . THR A 1 1202 ? 6.810 -19.678 -30.766 1.00 94.50 1202 THR A O 1
ATOM 9536 N N . LEU A 1 1203 ? 7.862 -18.078 -29.560 1.00 92.56 1203 LEU A N 1
ATOM 9537 C CA . LEU A 1 1203 ? 6.773 -17.118 -29.396 1.00 92.56 1203 LEU A CA 1
ATOM 9538 C C . LEU A 1 1203 ? 6.735 -16.135 -30.575 1.00 92.56 1203 LEU A C 1
ATOM 9540 O O . LEU A 1 1203 ? 7.781 -15.621 -30.992 1.00 92.56 1203 LEU A O 1
ATOM 9544 N N . ASN A 1 1204 ? 5.530 -15.866 -31.078 1.00 88.56 1204 ASN A N 1
ATOM 9545 C CA . ASN A 1 1204 ? 5.253 -15.041 -32.254 1.00 88.56 1204 ASN A CA 1
ATOM 9546 C C . ASN A 1 1204 ? 4.406 -13.821 -31.853 1.00 88.56 1204 ASN A C 1
ATOM 9548 O O . ASN A 1 1204 ? 3.363 -13.992 -31.228 1.00 88.56 1204 ASN A O 1
ATOM 9552 N N . PHE A 1 1205 ? 4.861 -12.613 -32.197 1.00 85.06 1205 PHE A N 1
ATOM 9553 C CA . PHE A 1 1205 ? 4.315 -11.343 -31.691 1.00 85.06 1205 PHE A CA 1
ATOM 9554 C C . PHE A 1 1205 ? 3.605 -10.488 -32.757 1.00 85.06 1205 PHE A C 1
ATOM 9556 O O . PHE A 1 1205 ? 3.362 -9.312 -32.533 1.00 85.06 1205 PHE A O 1
ATOM 9563 N N . ASP A 1 1206 ? 3.269 -11.054 -33.920 1.00 71.00 1206 ASP A N 1
ATOM 9564 C CA . ASP A 1 1206 ? 2.480 -10.350 -34.953 1.00 71.00 1206 ASP A CA 1
ATOM 9565 C C . ASP A 1 1206 ? 0.955 -10.457 -34.753 1.00 71.00 1206 ASP A C 1
ATOM 9567 O O . ASP A 1 1206 ? 0.201 -9.752 -35.421 1.00 71.00 1206 ASP A O 1
ATOM 9571 N N . ASN A 1 1207 ? 0.500 -11.374 -33.890 1.00 54.69 1207 ASN A N 1
ATOM 9572 C CA . ASN A 1 1207 ? -0.919 -11.634 -33.605 1.00 54.69 1207 ASN A CA 1
ATOM 9573 C C . ASN A 1 1207 ? -1.339 -11.148 -32.200 1.00 54.69 1207 ASN A C 1
ATOM 9575 O O . ASN A 1 1207 ? -2.385 -11.569 -31.707 1.00 54.69 1207 ASN A O 1
ATOM 9579 N N . ILE A 1 1208 ? -0.492 -10.328 -31.564 1.00 59.81 1208 ILE A N 1
ATOM 9580 C CA . ILE A 1 1208 ? -0.704 -9.658 -30.273 1.00 59.81 1208 ILE A CA 1
ATOM 9581 C C . ILE A 1 1208 ? -0.675 -8.155 -30.564 1.00 59.81 1208 ILE A C 1
ATOM 9583 O O . ILE A 1 1208 ? -1.760 -7.545 -30.532 1.00 59.81 1208 ILE A O 1
#

InterPro domains:
  IPR000421 Coagulation factor 5/8, C-terminal domain [PF00754] (45-156)
  IPR000421 Coagulation factor 5/8, C-terminal domain [PS50022] (14-162)
  IPR008929 Chondroitin AC/alginate lyase [G3DSA:1.50.10.100] (414-583)
  IPR008979 Galactose-binding-like domain superfamily [SSF49785] (26-161)

Organism: NCBI:txid2602289

Radius of gyration: 36.99 Å; chains: 1; bounding box: 114×84×116 Å

Secondary structure (DSSP, 8-state):
--------------------------------------------EE--S---TT---B--B------SEEEEEEEEEEEEEEEEEEES---TT--EEEEEEEEESSSS-PEE-TTTT--PPPSS-SEEEEEEEEEEEEEEEEEEEEEE-TTPPEEEEEEEEESSPP-TTGGGSS---TTTGGGGGG-HHHHHHHHHHHHHHHHHHHHHS-SSSP-TT--HHHHHHHHHHHHHS-TTTS-S-SS-TT-TTHHHHHHHHHH--SS--SS---SSGGGSHHHHHHHH--TTS-TTTSPPP-HHHHHHHHHHHHHHHHHHHH-TT-TTSGGG-SS--THHHHHHHHHHHHHHHHHHHHHHHTSGGGSSSBPPPBTTB--B--TTTTTTS-SSSSSTTHHHHHHHHHHHHHHHSS-TTSSSSTHHHHHHHHHHHHHHHHHHHHH-TTTT--HHHHSSSTHHHHHHHHHHHHHHHTTTSTTTHHHHHHHHHHHHHHHHTTTTTB-TTS-BTT-HHHHHHHHHHHHHHHHHHHHHTS---TTS-GGGHHHHHHHHHHTB-TTSBB---TT----BSB-SSHHHHHHTHHHHTTSSPTT--PPPHHHHHHHHHHHTTB-TTSTTS-GGG--GGG-S-HHHHHHTTHHHHTT--EEEEETTTEEEEEEE----HHHHHSSS--HHHHHTTEEEEEEE----SSTT--S-TT-EEEEETTEEEE-----B-TT------EE--GGGPPP---TTSEEEEEEEEEES--GGGEEEEEEETTEEEEEEHHHHHTTS-B-TTS-EEEEEEGGGSTTS-HHHHH-EETTEESEEEEEEEE-TTS-TTS--EEEEEEEEEEETTEEEESS-SSTTPPPP-------SS-EEEEEEES--GGG-SEEEEEEE----SS-------S-SSTTS---TTTTSGGGTT-EE-TT-B---TTTS-TTTSB-SS-TT---EEEEEEE-BTTS---EEEEEEE-TTTTTTTSTT--EEEEEEEEEEEGGGEEEEEEEEEEPEEEBTEEEEP-B--EEEEEEEE-S---SSPPTT-PPP--EEEEEEETTEEEEEESB-TT-TT--PBP-EEEEEEEEETT--EEEEESS-GGGTT-TTGGGTEETTEEEEEBTTS-EEEEEEEEEEESS-BSEEEEEEEEEEEE--SSHHHHS--EEEEEES-STT-TTSS-EEEEEETTEEEEEE-S--

Foldseek 3Di:
DDDDDDDDDDDDDDDDDDDDDDDDDDDDDDDDDDDDDDDCDDDEDEDDDDAQPPQDWPKDFDPDDQDQKDKYFPNAKWFWFKKKWFWQDQDLQWDQQWKWKWFAAPVPDTDTQPPQTDDGDDSGDRMDMDGGPFGDTHRMMMMGRPDTGDSIDTGIMIITTHRDHCPRLLLPPPDPDPVCVVVPPVDPVVVVVLVVQLVVLLVLCVVFADPAFPGQQDDLQLNLVFCVLLLPDAPVLQDDDAADALDLCVLSSVLCLLQVHFADHDDPGDLALCVNVLLVCLLVFDLPDDLVPGDADDLLSLLSLLSNLSNLVSSQPPPPRGCQDCVNDPDNRPHVVSSVSSLLSSQSSVLVNQVSLQDDPNQPDWADDDVRDTGGQSCVCLVNPPSRALWLSLLSLQVSPLSNCRNCVPVPVRYPDPCSSVSSVVSLVRRLVRVLCCLDVVNPNNCLCAAQALSVLSSLLSLQSVLSSCCPPPPCVVSSSSSSSSSSVSLLNPQVQCPSQLAGQLGLQRVLVRCLRQLLVQLRSCSNRNAGSVSHSLSCLQSVLLVNLLQQALLLFGAFAFQHDRDRFDQACSSVCSQVSCCSGPVAPQAGDDGDLVSLVSSSSNSLNYRNPDHCSNVSSDGSNSSYPSVVSNVSNPLPSLQDFDWDDRFLFKIKTKAFLDADVQNVVDPDDRSSNSSLRIKMKIFGDGAQQDPRHFLFHRFMWIDHRSATFFGFLHRADLDDQDQQFKDFFPPQAADLDFLQKKKKKKKFWDFLADQQQKKKWWAFQNDIDMDGPNVQQVVFDADPLRITIGIGRSCVSVVCDGVSQQDDDPNYGHTRIMGIDRDQVSWLQDKTKMWIFQIWMGDPHDTGGRPDPDPQDEDDGPPPPPDPAFWDWDKAAFSGPPTHRITIITIGPDPDPDRPGGAFDDGPVRRRPDQQCRRHNLSGQDKFFLQQFDPDPDPDHGNAGTQQFDHRWGWGKDWDWFAFPVGPGGWIKMKTFCLVRQALPHVSGWWVTWMWMWTADHSGKIKIKIWTFTDAPPGNDDDGDWGQIKGKTWGWADPDQFQADDPVFAGRSHWDWDDPDQFKIKTAGQASSNDGGDRHGRQKIKMKGKEKAVDDKGKDFWDDPSCPPPSSQVSATDGQKGWGQHPVRDITMIGIIMITDPTIDRIMMMMMMMDMFGQDPPNCVGFADKDKYKDCDDVVNVPHDIWIWIDGRPDIGITGDRVD

Sequence (1208 aa):
MRKTVLTAMAALFCGSSLSGLSAETLLSAQKPVTSGVTATVGTLASITDGDMSNDAPFVFDNQATSDRTVTIDLGREAYVTRLGIHTGSAYRTQAIRKFRVWYSEDGETFSNVLGATRQGLEYADITQEITLAQPIKARFIRFESLERWGASKIREIEVYGSEERPEADTRHFFPLQDADFPKGEADAAFQARIAELNTQVLNRFEENLPRSHPRLHGDEAQYWSYFRPFETANASDYRGENYSYATTKNVFSVYNHRTYGMKKAGWAYPHTLRNIPAARFYLDVNLNASDEDLPKGNATRAMQVLHLIRMIDGCLEFDPDCRFSQANTDRPMHVEGELWALKRKFIRYEFRDFQRQLTGNSANTSCPAVDGVSFPRAKYWHHGYDGCSFNLGAIRMFRPWTAIMDYYWDDNRYWAQPEDHARVMDIMTNYAKMYIEQSDPSHKLHWMVSLHNNWNTITGEAALRFATLVYDEPGYEEMARELLANVLKFSWNHRRIYMDEGMYQEGAGYMATDYSSTGAINNFYMRTIGEPMHAMKWGIGTDTAEWYVNVMGPDGHAVNFGDAWKTQGIRNVIPLDLLLWREMIGLDAPGTTELSTAEQCVAARFFANHYFDDGMSTPMLMGAHLARDWYSEVEACGDQQLADTYAAEFPFNESMFRVDTGRTTWAASGENPTPHVQQSNQSMMAMSCVPNDFPHRELDCFDVKWSVHGSRFIDDTGYGDFTKGYNYYQVKGSKGHVPLTSASDTLEFFAKPVKNVNMDRAFIVLNVAGKTQSMSIGAWMKNTAPDANGWHHIKIPLTAFGEIKPHHWNRVVNGGKGVGSITFLQGSGLHLFREASFGIDEIRFTQGGGDLLWYGDARTDSVEGDALQYSRHRLFVEERSGSGANGTDGWLEIGTNIKATGPVVSFYRDVAEDRIVQNYYDGFAIGANSLIVPDAQFTEDWFARPGQTHMGQIFGKRATGETFEVDTLEGATGLKGVSFDASEVYGKSVDGGWLEKAIRYKIALPNGNFVIVDDFQTRHVNGDTGPRKTSQIQQFWYTPYDNVQTCALPRNGGTSHHVDVTYSGVNTVDFTPRCMILFRGGNVQAEAKGRMSAASLAGNVELKFGPPSFMADDPYFRRFVNEDTITQVNRKRGTDVRRLLRFEPLEPVSEDTRAFLFQGALDHPDPKDALKPQSVVVSKTLPGCETQSFCVQAKIGNETYTLNFDNI

pLDDT: mean 75.59, std 18.14, range [22.22, 97.88]